Protein 3LSZ (pdb70)

Solvent-accessible surface area: 36836 Å² total

CATH classification: 3.40.30.10 (+1 more: 1.20.1050.10)

Structure (mmCIF, N/CA/C/O backbone):
data_3LSZ
#
_entry.id   3LSZ
#
_cell.length_a   167.920
_cell.length_b   50.398
_cell.length_c   133.228
_cell.angle_alpha   90.00
_cell.angle_beta   125.51
_cell.angle_gamma   90.00
#
_symmetry.space_group_name_H-M   'C 1 2 1'
#
loop_
_entity.id
_entity.type
_entity.pdbx_description
1 polymer 'Glutathione S-transferase'
2 non-polymer GLUTATHIONE
3 non-polymer 2-AMINO-2-HYDROXYMETHYL-PROPANE-1,3-DIOL
4 non-polymer GLYCEROL
5 water water
#
loop_
_atom_site.group_PDB
_atom_site.id
_atom_site.type_symbol
_atom_site.label_atom_id
_atom_site.label_alt_id
_atom_site.label_comp_id
_atom_site.label_asym_id
_atom_site.label_entity_id
_atom_site.label_seq_id
_atom_site.pdbx_PDB_ins_code
_atom_site.Cartn_x
_atom_site.Cartn_y
_atom_site.Cartn_z
_atom_site.occupancy
_atom_site.B_iso_or_equiv
_atom_site.auth_seq_id
_atom_site.auth_comp_id
_atom_site.auth_asym_id
_atom_site.auth_atom_id
_atom_site.pdbx_PDB_model_num
ATOM 1 N N . SER A 1 2 ? 112.841 41.197 6.222 1.00 29.55 1 SER A N 1
ATOM 2 C CA . SER A 1 2 ? 111.756 41.774 5.383 1.00 28.67 1 SER A CA 1
ATOM 3 C C . SER A 1 2 ? 110.545 42.115 6.246 1.00 27.58 1 SER A C 1
ATOM 4 O O . SER A 1 2 ? 110.288 41.463 7.258 1.00 27.51 1 SER A O 1
ATOM 7 N N . LEU A 1 3 ? 109.804 43.136 5.831 1.00 25.23 2 LEU A N 1
ATOM 8 C CA . LEU A 1 3 ? 108.631 43.590 6.567 1.00 23.38 2 LEU A CA 1
ATOM 9 C C . LEU A 1 3 ? 107.335 42.969 6.058 1.00 21.79 2 LEU A C 1
ATOM 10 O O . LEU A 1 3 ? 106.970 43.140 4.893 1.00 23.31 2 LEU A O 1
ATOM 15 N N . LYS A 1 4 ? 106.650 42.247 6.942 1.00 19.75 3 LYS A N 1
ATOM 16 C CA . LYS A 1 4 ? 105.383 41.604 6.605 1.00 17.18 3 LYS A CA 1
ATOM 17 C C . LYS A 1 4 ? 104.242 42.225 7.398 1.00 15.73 3 LYS A C 1
ATOM 18 O O . LYS A 1 4 ? 104.354 42.437 8.610 1.00 14.28 3 LYS A O 1
ATOM 24 N N . ILE A 1 5 ? 103.152 42.529 6.700 1.00 12.98 4 ILE A N 1
ATOM 25 C CA . ILE A 1 5 ? 101.969 43.107 7.321 1.00 11.92 4 ILE A CA 1
ATOM 26 C C . ILE A 1 5 ? 100.821 42.137 7.071 1.00 10.73 4 ILE A C 1
ATOM 27 O O . ILE A 1 5 ? 100.521 41.823 5.925 1.00 11.98 4 ILE A O 1
ATOM 32 N N . TYR A 1 6 ? 100.191 41.664 8.144 1.00 10.76 5 TYR A N 1
ATOM 33 C CA . TYR A 1 6 ? 99.079 40.717 8.045 1.00 9.60 5 TYR A CA 1
ATOM 34 C C . TYR A 1 6 ? 97.740 41.411 8.233 1.00 9.04 5 TYR A C 1
ATOM 35 O O . TYR A 1 6 ? 97.575 42.187 9.171 1.00 11.71 5 TYR A O 1
ATOM 44 N N . GLY A 1 7 ? 96.782 41.113 7.359 1.00 9.85 6 GLY A N 1
ATOM 45 C CA . GLY A 1 7 ? 95.465 41.714 7.479 1.00 11.25 6 GLY A CA 1
ATOM 46 C C . GLY A 1 7 ? 94.979 42.382 6.207 1.00 12.80 6 GLY A C 1
ATOM 47 O O . GLY A 1 7 ? 95.752 43.022 5.504 1.00 16.46 6 GLY A O 1
ATOM 48 N N . VAL A 1 8 ? 93.694 42.237 5.909 1.00 13.67 7 VAL A N 1
ATOM 49 C CA . VAL A 1 8 ? 93.125 42.844 4.712 1.00 12.78 7 VAL A CA 1
ATOM 50 C C . VAL A 1 8 ? 92.858 44.331 4.918 1.00 13.11 7 VAL A C 1
ATOM 51 O O . VAL A 1 8 ? 92.846 44.817 6.044 1.00 12.97 7 VAL A O 1
ATOM 55 N N . TYR A 1 9 ? 92.649 45.047 3.817 1.00 11.36 8 TYR A N 1
ATOM 56 C CA . TYR A 1 9 ? 92.342 46.471 3.870 1.00 10.39 8 TYR A CA 1
ATOM 57 C C . TYR A 1 9 ? 91.071 46.715 4.672 1.00 10.79 8 TYR A C 1
ATOM 58 O O . TYR A 1 9 ? 90.958 47.710 5.391 1.00 11.14 8 TYR A O 1
ATOM 67 N N . ARG A 1 10 ? 90.111 45.803 4.551 1.00 10.20 9 ARG A N 1
ATOM 68 C CA . ARG A 1 10 ? 88.850 45.951 5.266 1.00 11.41 9 ARG A CA 1
ATOM 69 C C . ARG A 1 10 ? 88.951 45.445 6.705 1.00 11.37 9 ARG A C 1
ATOM 70 O O . ARG A 1 10 ? 88.271 44.500 7.100 1.00 10.95 9 ARG A O 1
ATOM 78 N N . SER A 1 11 ? 89.819 46.098 7.471 1.00 9.97 10 SER A N 1
ATOM 79 C CA . SER A 1 11 ? 90.049 45.778 8.872 1.00 9.16 10 SER A CA 1
ATOM 80 C C . SER A 1 11 ? 90.919 46.889 9.448 1.00 10.34 10 SER A C 1
ATOM 81 O O . SER A 1 11 ? 91.197 47.872 8.762 1.00 11.59 10 SER A O 1
ATOM 84 N N . ARG A 1 12 ? 91.357 46.727 10.694 1.00 8.68 11 ARG A N 1
ATOM 85 C CA . ARG A 1 12 ? 92.209 47.729 11.311 1.00 8.09 11 ARG A CA 1
ATOM 86 C C . ARG A 1 12 ? 93.585 47.722 10.648 1.00 8.51 11 ARG A C 1
ATOM 87 O O . ARG A 1 12 ? 94.443 48.530 10.981 1.00 9.19 11 ARG A O 1
ATOM 95 N N . ALA A 1 13 ? 93.806 46.806 9.709 1.00 8.67 12 ALA A N 1
ATOM 96 C CA . ALA A 1 13 ? 95.084 46.785 9.009 1.00 6.10 12 ALA A CA 1
ATOM 97 C C . ALA A 1 13 ? 95.156 48.034 8.120 1.00 6.49 12 ALA A C 1
ATOM 98 O O . ALA A 1 13 ? 96.221 48.396 7.621 1.00 7.99 12 ALA A O 1
ATOM 100 N N . SER A 1 14 ? 94.016 48.692 7.928 1.00 7.96 13 SER A N 1
ATOM 101 C CA . SER A 1 14 ? 93.965 49.904 7.117 1.00 7.38 13 SER A CA 1
ATOM 102 C C . SER A 1 14 ? 94.876 50.964 7.731 1.00 8.56 13 SER A C 1
ATOM 103 O O . SER A 1 14 ? 95.338 51.872 7.045 1.00 8.16 13 SER A O 1
ATOM 106 N N . ARG A 1 15 ? 95.134 50.846 9.029 1.00 7.43 14 ARG A N 1
ATOM 107 C CA . ARG A 1 15 ? 95.994 51.810 9.707 1.00 8.64 14 ARG A CA 1
ATOM 108 C C . ARG A 1 15 ? 97.437 51.695 9.203 1.00 6.66 14 ARG A C 1
ATOM 109 O O . ARG A 1 15 ? 97.998 52.676 8.714 1.00 7.52 14 ARG A O 1
ATOM 117 N N . PRO A 1 16 ? 98.062 50.511 9.320 1.00 7.50 15 PRO A N 1
ATOM 118 C CA . PRO A 1 16 ? 99.435 50.457 8.801 1.00 6.37 15 PRO A CA 1
ATOM 119 C C . PRO A 1 16 ? 99.482 50.536 7.267 1.00 6.29 15 PRO A C 1
ATOM 120 O O . PRO A 1 16 ? 100.442 51.055 6.692 1.00 7.88 15 PRO A O 1
ATOM 124 N N . LEU A 1 17 ? 98.445 50.039 6.595 1.00 6.85 16 LEU A N 1
ATOM 125 C CA . LEU A 1 17 ? 98.432 50.097 5.130 1.00 5.59 16 LEU A CA 1
ATOM 126 C C . LEU A 1 17 ? 98.390 51.555 4.674 1.00 6.94 16 LEU A C 1
ATOM 127 O O . LEU A 1 17 ? 99.015 51.923 3.681 1.00 8.85 16 LEU A O 1
ATOM 132 N N . TRP A 1 18 ? 97.663 52.396 5.404 1.00 7.15 17 TRP A N 1
ATOM 133 C CA . TRP A 1 18 ? 97.603 53.810 5.054 1.00 5.91 17 TRP A CA 1
ATOM 134 C C . TRP A 1 18 ? 99.008 54.393 5.244 1.00 7.34 17 TRP A C 1
ATOM 135 O O . TRP A 1 18 ? 99.557 55.033 4.347 1.00 8.83 17 TRP A O 1
ATOM 146 N N . LEU A 1 19 ? 99.604 54.145 6.404 1.00 7.22 18 LEU A N 1
ATOM 147 C CA . LEU A 1 19 ? 100.939 54.670 6.663 1.00 8.68 18 LEU A CA 1
ATOM 148 C C . LEU A 1 19 ? 101.934 54.205 5.612 1.00 8.05 18 LEU A C 1
ATOM 149 O O . LEU A 1 19 ? 102.745 54.987 5.124 1.00 9.84 18 LEU A O 1
ATOM 154 N N . LEU A 1 20 ? 101.875 52.927 5.261 1.00 9.75 19 LEU A N 1
ATOM 155 C CA . LEU A 1 20 ? 102.794 52.390 4.268 1.00 10.15 19 LEU A CA 1
ATOM 156 C C . LEU A 1 20 ? 102.609 53.081 2.916 1.00 10.86 19 LEU A C 1
ATOM 157 O O . LEU A 1 20 ? 103.565 53.241 2.158 1.00 11.84 19 LEU A O 1
ATOM 162 N N . ALA A 1 21 ? 101.382 53.499 2.621 1.00 10.33 20 ALA A N 1
ATOM 163 C CA . ALA A 1 21 ? 101.104 54.191 1.366 1.00 10.01 20 ALA A CA 1
ATOM 164 C C . ALA A 1 21 ? 101.710 55.595 1.403 1.00 10.78 20 ALA A C 1
ATOM 165 O O . ALA A 1 21 ? 102.153 56.111 0.374 1.00 12.68 20 ALA A O 1
ATOM 167 N N . GLU A 1 22 ? 101.738 56.204 2.587 1.00 9.49 21 GLU A N 1
ATOM 168 C CA . GLU A 1 22 ? 102.303 57.549 2.745 1.00 10.46 21 GLU A CA 1
ATOM 169 C C . GLU A 1 22 ? 103.802 57.548 2.487 1.00 12.52 21 GLU A C 1
ATOM 170 O O . GLU A 1 22 ? 104.349 58.496 1.926 1.00 14.11 21 GLU A O 1
ATOM 176 N N . LEU A 1 23 ? 104.458 56.476 2.917 1.00 13.45 22 LEU A N 1
ATOM 177 C CA . LEU A 1 23 ? 105.900 56.336 2.780 1.00 13.64 22 LEU A CA 1
ATOM 178 C C . LEU A 1 23 ? 106.307 55.627 1.505 1.00 16.54 22 LEU A C 1
ATOM 179 O O . LEU A 1 23 ? 107.472 55.670 1.118 1.00 16.50 22 LEU A O 1
ATOM 184 N N . ASP A 1 24 ? 105.347 54.963 0.866 1.00 17.75 23 ASP A N 1
ATOM 185 C CA . ASP A 1 24 ? 105.607 54.209 -0.355 1.00 21.05 23 ASP A CA 1
ATOM 186 C C . ASP A 1 24 ? 106.731 53.212 -0.062 1.00 20.51 23 ASP A C 1
ATOM 187 O O . ASP A 1 24 ? 107.624 52.988 -0.878 1.00 20.95 23 ASP A O 1
ATOM 192 N N . LEU A 1 25 ? 106.667 52.609 1.120 1.00 19.28 24 LEU A N 1
ATOM 193 C CA . LEU A 1 25 ? 107.678 51.656 1.561 1.00 19.61 24 LEU A CA 1
ATOM 194 C C . LEU A 1 25 ? 107.383 50.227 1.106 1.00 20.03 24 LEU A C 1
ATOM 195 O O . LEU A 1 25 ? 106.257 49.749 1.229 1.00 19.14 24 LEU A O 1
ATOM 200 N N . PRO A 1 26 ? 108.395 49.524 0.572 1.00 20.37 25 PRO A N 1
ATOM 201 C CA . PRO A 1 26 ? 108.153 48.147 0.132 1.00 20.52 25 PRO A CA 1
ATOM 202 C C . PRO A 1 26 ? 107.928 47.247 1.346 1.00 19.59 25 PRO A C 1
ATOM 203 O O . PRO A 1 26 ? 108.597 47.390 2.370 1.00 19.12 25 PRO A O 1
ATOM 207 N N . PHE A 1 27 ? 106.976 46.333 1.229 1.00 18.32 26 PHE A N 1
ATOM 208 C CA . PHE A 1 27 ? 106.669 45.411 2.311 1.00 17.54 26 PHE A CA 1
ATOM 209 C C . PHE A 1 27 ? 105.869 44.263 1.728 1.00 17.18 26 PHE A C 1
ATOM 210 O O . PHE A 1 27 ? 105.358 44.360 0.617 1.00 18.10 26 PHE A O 1
ATOM 218 N N . GLU A 1 28 ? 105.769 43.164 2.466 1.00 18.33 27 GLU A N 1
ATOM 219 C CA . GLU A 1 28 ? 105.008 42.030 1.974 1.00 19.23 27 GLU A CA 1
ATOM 220 C C . GLU A 1 28 ? 103.643 42.031 2.629 1.00 19.04 27 GLU A C 1
ATOM 221 O O . GLU A 1 28 ? 103.529 41.835 3.836 1.00 18.86 27 GLU A O 1
ATOM 227 N N . HIS A 1 29 ? 102.605 42.257 1.837 1.00 17.24 28 HIS A N 1
ATOM 228 C CA . HIS A 1 29 ? 101.260 42.257 2.380 1.00 19.08 28 HIS A CA 1
ATOM 229 C C . HIS A 1 29 ? 100.738 40.827 2.396 1.00 18.78 28 HIS A C 1
ATOM 230 O O . HIS A 1 29 ? 100.646 40.182 1.352 1.00 19.57 28 HIS A O 1
ATOM 237 N N . VAL A 1 30 ? 100.425 40.325 3.586 1.00 17.64 29 VAL A N 1
ATOM 238 C CA . VAL A 1 30 ? 99.893 38.976 3.720 1.00 17.74 29 VAL A CA 1
ATOM 239 C C . VAL A 1 30 ? 98.412 39.083 4.054 1.00 18.34 29 VAL A C 1
ATOM 240 O O . VAL A 1 30 ? 98.040 39.411 5.182 1.00 16.58 29 VAL A O 1
ATOM 244 N N . PRO A 1 31 ? 97.544 38.825 3.066 1.00 17.25 30 PRO A N 1
ATOM 245 C CA . PRO A 1 31 ? 96.105 38.905 3.308 1.00 17.48 30 PRO A CA 1
ATOM 246 C C . PRO A 1 31 ? 95.651 37.898 4.362 1.00 16.11 30 PRO A C 1
ATOM 247 O O . PRO A 1 31 ? 95.957 36.712 4.271 1.00 17.50 30 PRO A O 1
ATOM 251 N N . VAL A 1 32 ? 94.943 38.390 5.370 1.00 14.61 31 VAL A N 1
ATOM 252 C CA . VAL A 1 32 ? 94.393 37.561 6.436 1.00 13.62 31 VAL A CA 1
ATOM 253 C C . VAL A 1 32 ? 93.014 38.159 6.685 1.00 14.25 31 VAL A C 1
ATOM 254 O O . VAL A 1 32 ? 92.897 39.317 7.069 1.00 14.29 31 VAL A O 1
ATOM 258 N N . ILE A 1 33 ? 91.970 37.377 6.446 1.00 12.15 32 ILE A N 1
ATOM 259 C CA . ILE A 1 33 ? 90.612 37.868 6.617 1.00 11.91 32 ILE A CA 1
ATOM 260 C C . ILE A 1 33 ? 89.997 37.408 7.931 1.00 11.86 32 ILE A C 1
ATOM 261 O O . ILE A 1 33 ? 90.436 36.420 8.514 1.00 13.14 32 ILE A O 1
ATOM 266 N N . GLN A 1 34 ? 88.996 38.142 8.406 1.00 12.78 33 GLN A N 1
ATOM 267 C CA . GLN A 1 34 ? 88.317 37.784 9.643 1.00 13.12 33 GLN A CA 1
ATOM 268 C C . GLN A 1 34 ? 87.631 36.438 9.428 1.00 12.82 33 GLN A C 1
ATOM 269 O O . GLN A 1 34 ? 87.011 36.206 8.392 1.00 13.46 33 GLN A O 1
ATOM 275 N N . ALA A 1 35 ? 87.762 35.550 10.406 1.00 12.43 34 ALA A N 1
ATOM 276 C CA . ALA A 1 35 ? 87.170 34.214 10.316 1.00 11.62 34 ALA A CA 1
ATOM 277 C C . ALA A 1 35 ? 85.658 34.180 10.115 1.00 11.81 34 ALA A C 1
ATOM 278 O O . ALA A 1 35 ? 85.142 33.245 9.499 1.00 11.89 34 ALA A O 1
ATOM 280 N N . ASN A 1 36 ? 84.938 35.174 10.629 1.00 11.05 35 ASN A N 1
ATOM 281 C CA . ASN A 1 36 ? 83.489 35.174 10.482 1.00 13.45 35 ASN A CA 1
ATOM 282 C C . ASN A 1 36 ? 83.081 35.451 9.045 1.00 14.01 35 ASN A C 1
ATOM 283 O O . ASN A 1 36 ? 81.904 35.370 8.696 1.00 16.13 35 ASN A O 1
ATOM 288 N N . ARG A 1 37 ? 84.056 35.767 8.204 1.00 14.19 36 ARG A N 1
ATOM 289 C CA . ARG A 1 37 ? 83.771 36.032 6.800 1.00 17.57 36 ARG A CA 1
ATOM 290 C C . ARG A 1 37 ? 84.110 34.808 5.948 1.00 18.07 36 ARG A C 1
ATOM 291 O O . ARG A 1 37 ? 84.022 34.847 4.726 1.00 17.71 36 ARG A O 1
ATOM 299 N N . VAL A 1 38 ? 84.480 33.717 6.611 1.00 18.36 37 VAL A N 1
ATOM 300 C CA . VAL A 1 38 ? 84.824 32.475 5.918 1.00 19.14 37 VAL A CA 1
ATOM 301 C C . VAL A 1 38 ? 83.907 31.353 6.399 1.00 17.60 37 VAL A C 1
ATOM 302 O O . VAL A 1 38 ? 83.700 31.190 7.605 1.00 15.98 37 VAL A O 1
ATOM 306 N N . ALA A 1 39 ? 83.365 30.586 5.453 1.00 17.48 38 ALA A N 1
ATOM 307 C CA . ALA A 1 39 ? 82.456 29.488 5.769 1.00 17.93 38 ALA A CA 1
ATOM 308 C C . ALA A 1 39 ? 83.085 28.401 6.644 1.00 16.89 38 ALA A C 1
ATOM 309 O O . ALA A 1 39 ? 82.525 28.017 7.673 1.00 17.19 38 ALA A O 1
ATOM 311 N N . HIS A 1 40 ? 84.244 27.910 6.226 1.00 16.87 39 HIS A N 1
ATOM 312 C CA . HIS A 1 40 ? 84.950 26.856 6.956 1.00 17.29 39 HIS A CA 1
ATOM 313 C C . HIS A 1 40 ? 86.393 27.306 7.136 1.00 14.94 39 HIS A C 1
ATOM 314 O O . HIS A 1 40 ? 87.276 26.910 6.378 1.00 15.82 39 HIS A O 1
ATOM 321 N N . PRO A 1 41 ? 86.646 28.144 8.151 1.00 14.88 40 PRO A N 1
ATOM 322 C CA . PRO A 1 41 ? 87.983 28.671 8.439 1.00 13.96 40 PRO A CA 1
ATOM 323 C C . PRO A 1 41 ? 89.111 27.650 8.535 1.00 14.17 40 PRO A C 1
ATOM 324 O O . PRO A 1 41 ? 90.268 27.994 8.314 1.00 12.82 40 PRO A O 1
ATOM 328 N N . HIS A 1 42 ? 88.776 26.401 8.855 1.00 16.13 41 HIS A N 1
ATOM 329 C CA . HIS A 1 42 ? 89.786 25.349 8.954 1.00 18.10 41 HIS A CA 1
ATOM 330 C C . HIS A 1 42 ? 89.767 24.462 7.714 1.00 19.68 41 HIS A C 1
ATOM 331 O O . HIS A 1 42 ? 90.504 23.476 7.633 1.00 20.38 41 HIS A O 1
ATOM 338 N N . GLY A 1 43 ? 88.915 24.811 6.756 1.00 22.26 42 GLY A N 1
ATOM 339 C CA . GLY A 1 43 ? 88.801 24.029 5.536 1.00 24.77 42 GLY A CA 1
ATOM 340 C C . GLY A 1 43 ? 90.019 24.087 4.632 1.00 26.54 42 GLY A C 1
ATOM 341 O O . GLY A 1 43 ? 90.808 25.030 4.708 1.00 27.34 42 GLY A O 1
ATOM 342 N N . PRO A 1 44 ? 90.180 23.099 3.737 1.00 27.99 43 PRO A N 1
ATOM 343 C CA . PRO A 1 44 ? 91.304 23.010 2.801 1.00 28.89 43 PRO A CA 1
ATOM 344 C C . PRO A 1 44 ? 91.445 24.185 1.844 1.00 29.22 43 PRO A C 1
ATOM 345 O O . PRO A 1 44 ? 92.552 24.512 1.420 1.00 30.90 43 PRO A O 1
ATOM 349 N N . GLU A 1 45 ? 90.326 24.812 1.501 1.00 28.61 44 GLU A N 1
ATOM 350 C CA . GLU A 1 45 ? 90.350 25.944 0.583 1.00 28.91 44 GLU A CA 1
ATOM 351 C C . GLU A 1 45 ? 90.032 27.272 1.249 1.00 27.41 44 GLU A C 1
ATOM 352 O O . GLU A 1 45 ? 89.774 28.267 0.570 1.00 28.52 44 GLU A O 1
ATOM 358 N N . ALA A 1 46 ? 90.049 27.291 2.576 1.00 26.46 45 ALA A N 1
ATOM 359 C CA . ALA A 1 46 ? 89.761 28.518 3.298 1.00 24.17 45 ALA A CA 1
ATOM 360 C C . ALA A 1 46 ? 90.921 29.493 3.144 1.00 23.22 45 ALA A C 1
ATOM 361 O O . ALA A 1 46 ? 92.080 29.110 3.255 1.00 22.59 45 ALA A O 1
ATOM 363 N N . PRO A 1 47 ? 90.627 30.766 2.858 1.00 21.05 46 PRO A N 1
ATOM 364 C CA . PRO A 1 47 ? 91.745 31.702 2.726 1.00 19.91 46 PRO A CA 1
ATOM 365 C C . PRO A 1 47 ? 92.344 31.899 4.123 1.00 17.03 46 PRO A C 1
ATOM 366 O O . PRO A 1 47 ? 91.661 31.669 5.130 1.00 14.76 46 PRO A O 1
ATOM 370 N N . LEU A 1 48 ? 93.609 32.298 4.191 1.00 15.41 47 LEU A N 1
ATOM 371 C CA . LEU A 1 48 ? 94.245 32.507 5.482 1.00 14.61 47 LEU A CA 1
ATOM 372 C C . LEU A 1 48 ? 93.338 33.426 6.283 1.00 13.60 47 LEU A C 1
ATOM 373 O O . LEU A 1 48 ? 92.932 34.476 5.787 1.00 13.04 47 LEU A O 1
ATOM 378 N N . ASN A 1 49 ? 93.008 33.034 7.511 1.00 10.17 48 ASN A N 1
ATOM 379 C CA . ASN A 1 49 ? 92.138 33.857 8.339 1.00 9.41 48 ASN A CA 1
ATOM 380 C C . ASN A 1 49 ? 92.549 33.884 9.815 1.00 8.71 48 ASN A C 1
ATOM 381 O O . ASN A 1 49 ? 93.505 33.220 10.219 1.00 9.03 48 ASN A O 1
ATOM 386 N N . THR A 1 50 ? 91.824 34.663 10.611 1.00 9.71 49 THR A N 1
ATOM 387 C CA . THR A 1 50 ? 92.141 34.810 12.022 1.00 9.86 49 THR A CA 1
ATOM 388 C C . THR A 1 50 ? 91.999 33.546 12.850 1.00 10.87 49 THR A C 1
ATOM 389 O O . THR A 1 50 ? 92.510 33.486 13.962 1.00 11.59 49 THR A O 1
ATOM 393 N N . ALA A 1 51 ? 91.302 32.543 12.320 1.00 10.54 50 ALA A N 1
ATOM 394 C CA . ALA A 1 51 ? 91.156 31.282 13.039 1.00 11.28 50 ALA A CA 1
ATOM 395 C C . ALA A 1 51 ? 92.115 30.225 12.485 1.00 10.69 50 ALA A C 1
ATOM 396 O O . ALA A 1 51 ? 92.161 29.104 12.989 1.00 13.39 50 ALA A O 1
ATOM 398 N N . SER A 1 52 ? 92.891 30.575 11.463 1.00 9.97 51 SER A N 1
ATOM 399 C CA . SER A 1 52 ? 93.824 29.614 10.870 1.00 10.34 51 SER A CA 1
ATOM 400 C C . SER A 1 52 ? 94.966 29.283 11.827 1.00 10.70 51 SER A C 1
ATOM 401 O O . SER A 1 52 ? 95.583 30.175 12.395 1.00 10.39 51 SER A O 1
ATOM 404 N N . ALA A 1 53 ? 95.250 27.994 11.996 1.00 11.37 52 ALA A N 1
ATOM 405 C CA . ALA A 1 53 ? 96.334 27.581 12.882 1.00 12.16 52 ALA A CA 1
ATOM 406 C C . ALA A 1 53 ? 97.644 28.246 12.465 1.00 12.96 52 ALA A C 1
ATOM 407 O O . ALA A 1 53 ? 98.443 28.646 13.305 1.00 14.70 52 ALA A O 1
ATOM 409 N N . ALA A 1 54 ? 97.860 28.361 11.162 1.00 13.60 53 ALA A N 1
ATOM 410 C CA . ALA A 1 54 ? 99.076 28.976 10.656 1.00 14.96 53 ALA A CA 1
ATOM 411 C C . ALA A 1 54 ? 99.158 30.466 11.010 1.00 14.63 53 ALA A C 1
ATOM 412 O O . ALA A 1 54 ? 100.253 31.018 11.112 1.00 15.88 53 ALA A O 1
ATOM 414 N N . TYR A 1 55 ? 98.013 31.125 11.183 1.00 12.96 54 TYR A N 1
ATOM 415 C CA . TYR A 1 55 ? 98.055 32.538 11.541 1.00 11.57 54 TYR A CA 1
ATOM 416 C C . TYR A 1 55 ? 98.202 32.683 13.045 1.00 11.75 54 TYR A C 1
ATOM 417 O O . TYR A 1 55 ? 98.876 33.591 13.523 1.00 12.59 54 TYR A O 1
ATOM 426 N N . LEU A 1 56 ? 97.559 31.787 13.789 1.00 11.74 55 LEU A N 1
ATOM 427 C CA . LEU A 1 56 ? 97.639 31.824 15.242 1.00 11.93 55 LEU A CA 1
ATOM 428 C C . LEU A 1 56 ? 99.080 31.622 15.697 1.00 11.60 55 LEU A C 1
ATOM 429 O O . LEU A 1 56 ? 99.438 31.993 16.813 1.00 11.59 55 LEU A O 1
ATOM 434 N N . ALA A 1 57 ? 99.900 31.027 14.833 1.00 12.67 56 ALA A N 1
ATOM 435 C CA . ALA A 1 57 ? 101.306 30.801 15.157 1.00 14.53 56 ALA A CA 1
ATOM 436 C C . ALA A 1 57 ? 102.059 32.133 15.127 1.00 15.53 56 ALA A C 1
ATOM 437 O O . ALA A 1 57 ? 103.129 32.265 15.718 1.00 17.41 56 ALA A O 1
ATOM 439 N N . VAL A 1 58 ? 101.488 33.112 14.430 1.00 15.50 57 VAL A N 1
ATOM 440 C CA . VAL A 1 58 ? 102.085 34.445 14.319 1.00 14.43 57 VAL A CA 1
ATOM 441 C C . VAL A 1 58 ? 101.485 35.338 15.408 1.00 14.51 57 VAL A C 1
ATOM 442 O O . VAL A 1 58 ? 102.211 35.965 16.185 1.00 14.82 57 VAL A O 1
ATOM 446 N N . ASN A 1 59 ? 100.157 35.392 15.463 1.00 13.75 58 ASN A N 1
ATOM 447 C CA . ASN A 1 59 ? 99.471 36.162 16.493 1.00 12.68 58 ASN A CA 1
ATOM 448 C C . ASN A 1 59 ? 98.488 35.261 17.245 1.00 13.48 58 ASN A C 1
ATOM 449 O O . ASN A 1 59 ? 97.379 34.997 16.777 1.00 11.27 58 ASN A O 1
ATOM 454 N N . PRO A 1 60 ? 98.892 34.784 18.432 1.00 13.62 59 PRO A N 1
ATOM 455 C CA . PRO A 1 60 ? 98.099 33.907 19.298 1.00 14.92 59 PRO A CA 1
ATOM 456 C C . PRO A 1 60 ? 96.716 34.448 19.623 1.00 14.32 59 PRO A C 1
ATOM 457 O O . PRO A 1 60 ? 95.802 33.681 19.917 1.00 13.84 59 PRO A O 1
ATOM 461 N N . LEU A 1 61 ? 96.565 35.768 19.574 1.00 12.69 60 LEU A N 1
ATOM 462 C CA . LEU A 1 61 ? 95.282 36.375 19.894 1.00 12.92 60 LEU A CA 1
ATOM 463 C C . LEU A 1 61 ? 94.279 36.262 18.748 1.00 11.96 60 LEU A C 1
ATOM 464 O O . LEU A 1 61 ? 93.098 36.538 18.922 1.00 13.11 60 LEU A O 1
ATOM 469 N N . GLY A 1 62 ? 94.758 35.865 17.574 1.00 11.54 61 GLY A N 1
ATOM 470 C CA . GLY A 1 62 ? 93.876 35.707 16.435 1.00 11.85 61 GLY A CA 1
ATOM 471 C C . GLY A 1 62 ? 93.182 36.964 15.961 1.00 11.76 61 GLY A C 1
ATOM 472 O O . GLY A 1 62 ? 91.981 36.951 15.694 1.00 12.79 61 GLY A O 1
ATOM 473 N N . GLN A 1 63 ? 93.932 38.056 15.861 1.00 12.75 62 GLN A N 1
ATOM 474 C CA . GLN A 1 63 ? 93.378 39.323 15.393 1.00 11.51 62 GLN A CA 1
ATOM 475 C C . GLN A 1 63 ? 94.327 39.945 14.388 1.00 11.40 62 GLN A C 1
ATOM 476 O O . GLN A 1 63 ? 95.523 39.662 14.390 1.00 12.26 62 GLN A O 1
ATOM 482 N N . ILE A 1 64 ? 93.781 40.789 13.523 1.00 10.77 63 ILE A N 1
ATOM 483 C CA . ILE A 1 64 ? 94.585 41.498 12.545 1.00 10.29 63 ILE A CA 1
ATOM 484 C C . ILE A 1 64 ? 94.461 42.976 12.924 1.00 8.24 63 ILE A C 1
ATOM 485 O O . ILE A 1 64 ? 93.470 43.384 13.530 1.00 9.05 63 ILE A O 1
ATOM 490 N N . PRO A 1 65 ? 95.471 43.797 12.593 1.00 8.99 64 PRO A N 1
ATOM 491 C CA . PRO A 1 65 ? 96.705 43.441 11.894 1.00 7.59 64 PRO A CA 1
ATOM 492 C C . PRO A 1 65 ? 97.811 42.911 12.796 1.00 8.66 64 PRO A C 1
ATOM 493 O O . PRO A 1 65 ? 97.713 42.915 14.028 1.00 10.77 64 PRO A O 1
ATOM 497 N N . CYS A 1 66 ? 98.877 42.466 12.150 1.00 9.60 65 CYS A N 1
ATOM 498 C CA . CYS A 1 66 ? 100.048 41.966 12.840 1.00 10.05 65 CYS A CA 1
ATOM 499 C C . CYS A 1 66 ? 101.250 42.306 11.979 1.00 11.03 65 CYS A C 1
ATOM 500 O O . CYS A 1 66 ? 101.179 42.256 10.753 1.00 11.54 65 CYS A O 1
ATOM 503 N N . LEU A 1 67 ? 102.347 42.679 12.623 1.00 9.79 66 LEU A N 1
ATOM 504 C CA . LEU A 1 67 ? 103.561 42.998 11.898 1.00 10.06 66 LEU A CA 1
ATOM 505 C C . LEU A 1 67 ? 104.635 41.980 12.230 1.00 10.71 66 LEU A C 1
ATOM 506 O O . LEU A 1 67 ? 104.740 41.520 13.371 1.00 12.34 66 LEU A O 1
ATOM 511 N N . GLU A 1 68 ? 105.432 41.628 11.226 1.00 13.78 67 GLU A N 1
ATOM 512 C CA . GLU A 1 68 ? 106.523 40.683 11.424 1.00 16.69 67 GLU A CA 1
ATOM 513 C C . GLU A 1 68 ? 107.761 41.167 10.680 1.00 17.64 67 GLU A C 1
ATOM 514 O O . GLU A 1 68 ? 107.734 41.347 9.468 1.00 19.54 67 GLU A O 1
ATOM 520 N N . GLU A 1 69 ? 108.833 41.389 11.433 1.00 19.61 68 GLU A N 1
ATOM 521 C CA . GLU A 1 69 ? 110.116 41.837 10.902 1.00 23.87 68 GLU A CA 1
ATOM 522 C C . GLU A 1 69 ? 111.210 41.007 11.559 1.00 25.52 68 GLU A C 1
ATOM 523 O O . GLU A 1 69 ? 111.095 40.659 12.730 1.00 28.27 68 GLU A O 1
ATOM 529 N N . GLU A 1 70 ? 112.264 40.706 10.807 1.00 26.51 69 GLU A N 1
ATOM 530 C CA . GLU A 1 70 ? 113.396 39.924 11.309 1.00 27.92 69 GLU A CA 1
ATOM 531 C C . GLU A 1 70 ? 113.110 39.242 12.648 1.00 28.72 69 GLU A C 1
ATOM 532 O O . GLU A 1 70 ? 112.494 38.176 12.695 1.00 31.38 69 GLU A O 1
ATOM 534 N N . GLY A 1 71 ? 113.557 39.858 13.736 1.00 27.94 70 GLY A N 1
ATOM 535 C CA . GLY A 1 71 ? 113.321 39.275 15.045 1.00 27.08 70 GLY A CA 1
ATOM 536 C C . GLY A 1 71 ? 112.270 40.036 15.829 1.00 26.67 70 GLY A C 1
ATOM 537 O O . GLY A 1 71 ? 112.515 40.451 16.964 1.00 26.96 70 GLY A O 1
ATOM 538 N N . LEU A 1 72 ? 111.092 40.216 15.237 1.00 23.13 71 LEU A N 1
ATOM 539 C CA . LEU A 1 72 ? 110.039 40.963 15.908 1.00 20.60 71 LEU A CA 1
ATOM 540 C C . LEU A 1 72 ? 108.643 40.712 15.364 1.00 19.03 71 LEU A C 1
ATOM 541 O O . LEU A 1 72 ? 108.403 40.849 14.170 1.00 18.36 71 LEU A O 1
ATOM 546 N N . ILE A 1 73 ? 107.736 40.323 16.253 1.00 17.92 72 ILE A N 1
ATOM 547 C CA . ILE A 1 73 ? 106.339 40.119 15.895 1.00 17.31 72 ILE A CA 1
ATOM 548 C C . ILE A 1 73 ? 105.631 41.180 16.726 1.00 15.99 72 ILE A C 1
ATOM 549 O O . ILE A 1 73 ? 105.771 41.224 17.947 1.00 15.98 72 ILE A O 1
ATOM 554 N N . LEU A 1 74 ? 104.883 42.042 16.055 1.00 13.97 73 LEU A N 1
ATOM 555 C CA . LEU A 1 74 ? 104.213 43.140 16.726 1.00 12.67 73 LEU A CA 1
ATOM 556 C C . LEU A 1 74 ? 102.718 43.177 16.425 1.00 10.88 73 LEU A C 1
ATOM 557 O O . LEU A 1 74 ? 102.322 43.264 15.271 1.00 13.38 73 LEU A O 1
ATOM 562 N N . THR A 1 75 ? 101.896 43.101 17.463 1.00 10.09 74 THR A N 1
ATOM 563 C CA . THR A 1 75 ? 100.449 43.162 17.299 1.00 11.19 74 THR A CA 1
ATOM 564 C C . THR A 1 75 ? 100.008 44.551 17.759 1.00 13.01 74 THR A C 1
ATOM 565 O O . THR A 1 75 ? 100.837 45.344 18.213 1.00 16.04 74 THR A O 1
ATOM 569 N N . GLU A 1 76 ? 98.713 44.828 17.651 1.00 12.39 75 GLU A N 1
ATOM 570 C CA . GLU A 1 76 ? 98.127 46.121 18.012 1.00 10.52 75 GLU A CA 1
ATOM 571 C C . GLU A 1 76 ? 98.385 47.139 16.906 1.00 9.38 75 GLU A C 1
ATOM 572 O O . GLU A 1 76 ? 99.486 47.671 16.770 1.00 8.89 75 GLU A O 1
ATOM 578 N N . SER A 1 77 ? 97.340 47.411 16.131 1.00 8.50 76 SER A N 1
ATOM 579 C CA . SER A 1 77 ? 97.413 48.329 15.010 1.00 7.70 76 SER A CA 1
ATOM 580 C C . SER A 1 77 ? 98.099 49.660 15.274 1.00 8.79 76 SER A C 1
ATOM 581 O O . SER A 1 77 ? 98.878 50.128 14.441 1.00 9.69 76 SER A O 1
ATOM 584 N N . LEU A 1 78 ? 97.825 50.273 16.422 1.00 7.06 77 LEU A N 1
ATOM 585 C CA . LEU A 1 78 ? 98.424 51.577 16.718 1.00 8.16 77 LEU A CA 1
ATOM 586 C C . LEU A 1 78 ? 99.896 51.542 17.121 1.00 8.37 77 LEU A C 1
ATOM 587 O O . LEU A 1 78 ? 100.603 52.542 16.981 1.00 10.11 77 LEU A O 1
ATOM 592 N N . ALA A 1 79 ? 100.353 50.405 17.633 1.00 7.36 78 ALA A N 1
ATOM 593 C CA . ALA A 1 79 ? 101.761 50.264 18.009 1.00 7.56 78 ALA A CA 1
ATOM 594 C C . ALA A 1 79 ? 102.542 49.978 16.729 1.00 7.37 78 ALA A C 1
ATOM 595 O O . ALA A 1 79 ? 103.692 50.390 16.571 1.00 9.66 78 ALA A O 1
ATOM 597 N N . ILE A 1 80 ? 101.900 49.263 15.815 1.00 7.04 79 ILE A N 1
ATOM 598 C CA . ILE A 1 80 ? 102.500 48.920 14.537 1.00 6.32 79 ILE A CA 1
ATOM 599 C C . ILE A 1 80 ? 102.811 50.180 13.731 1.00 6.48 79 ILE A C 1
ATOM 600 O O . ILE A 1 80 ? 103.905 50.325 13.199 1.00 8.25 79 ILE A O 1
ATOM 605 N N . THR A 1 81 ? 101.851 51.095 13.648 1.00 7.65 80 THR A N 1
ATOM 606 C CA . THR A 1 81 ? 102.067 52.325 12.893 1.00 8.22 80 THR A CA 1
ATOM 607 C C . THR A 1 81 ? 103.165 53.186 13.521 1.00 8.89 80 THR A C 1
ATOM 608 O O . THR A 1 81 ? 104.000 53.750 12.819 1.00 8.92 80 THR A O 1
ATOM 612 N N . LEU A 1 82 ? 103.170 53.286 14.842 1.00 10.01 81 LEU A N 1
ATOM 613 C CA . LEU A 1 82 ? 104.193 54.084 15.502 1.00 10.62 81 LEU A CA 1
ATOM 614 C C . LEU A 1 82 ? 105.584 53.507 15.229 1.00 10.24 81 LEU A C 1
ATOM 615 O O . LEU A 1 82 ? 106.521 54.243 14.946 1.00 10.59 81 LEU A O 1
ATOM 620 N N . HIS A 1 83 ? 105.708 52.185 15.312 1.00 9.51 82 HIS A N 1
ATOM 621 C CA . HIS A 1 83 ? 106.978 51.509 15.065 1.00 8.30 82 HIS A CA 1
ATOM 622 C C . HIS A 1 83 ? 107.492 51.773 13.649 1.00 9.98 82 HIS A C 1
ATOM 623 O O . HIS A 1 83 ? 108.678 52.045 13.442 1.00 10.94 82 HIS A O 1
ATOM 630 N N . ILE A 1 84 ? 106.599 51.674 12.669 1.00 9.43 83 ILE A N 1
ATOM 631 C CA . ILE A 1 84 ? 106.981 51.924 11.289 1.00 9.89 83 ILE A CA 1
ATOM 632 C C . ILE A 1 84 ? 107.380 53.387 11.124 1.00 9.86 83 ILE A C 1
ATOM 633 O O . ILE A 1 84 ? 108.376 53.702 10.480 1.00 11.59 83 ILE A O 1
ATOM 638 N N . ALA A 1 85 ? 106.598 54.276 11.722 1.00 9.51 84 ALA A N 1
ATOM 639 C CA . ALA A 1 85 ? 106.867 55.706 11.624 1.00 9.63 84 ALA A CA 1
ATOM 640 C C . ALA A 1 85 ? 108.208 56.080 12.237 1.00 11.96 84 ALA A C 1
ATOM 641 O O . ALA A 1 85 ? 108.956 56.893 11.685 1.00 11.72 84 ALA A O 1
ATOM 643 N N . ARG A 1 86 ? 108.518 55.476 13.377 1.00 13.46 85 ARG A N 1
ATOM 644 C CA . ARG A 1 86 ? 109.767 55.770 14.069 1.00 15.87 85 ARG A CA 1
ATOM 645 C C . ARG A 1 86 ? 110.986 55.251 13.325 1.00 16.71 85 ARG A C 1
ATOM 646 O O . ARG A 1 86 ? 112.025 55.909 13.293 1.00 17.73 85 ARG A O 1
ATOM 654 N N . THR A 1 87 ? 110.858 54.077 12.716 1.00 16.18 86 THR A N 1
ATOM 655 C CA . THR A 1 87 ? 111.980 53.476 12.009 1.00 17.71 86 THR A CA 1
ATOM 656 C C . THR A 1 87 ? 112.143 53.860 10.539 1.00 19.12 86 THR A C 1
ATOM 657 O O . THR A 1 87 ? 113.243 53.768 10.000 1.00 18.84 86 THR A O 1
ATOM 661 N N . GLN A 1 88 ? 111.073 54.295 9.884 1.00 18.46 87 GLN A N 1
ATOM 662 C CA . GLN A 1 88 ? 111.182 54.653 8.472 1.00 19.87 87 GLN A CA 1
ATOM 663 C C . GLN A 1 88 ? 110.192 55.705 7.990 1.00 18.31 87 GLN A C 1
ATOM 664 O O . GLN A 1 88 ? 110.047 55.913 6.789 1.00 19.11 87 GLN A O 1
ATOM 670 N N . GLY A 1 89 ? 109.533 56.385 8.917 1.00 18.04 88 GLY A N 1
ATOM 671 C CA . GLY A 1 89 ? 108.547 57.378 8.531 1.00 16.61 88 GLY A CA 1
ATOM 672 C C . GLY A 1 89 ? 109.029 58.794 8.286 1.00 17.67 88 GLY A C 1
ATOM 673 O O . GLY A 1 89 ? 108.259 59.627 7.809 1.00 15.53 88 GLY A O 1
ATOM 674 N N . GLY A 1 90 ? 110.292 59.081 8.594 1.00 16.67 89 GLY A N 1
ATOM 675 C CA . GLY A 1 90 ? 110.789 60.431 8.388 1.00 17.02 89 GLY A CA 1
ATOM 676 C C . GLY A 1 90 ? 110.044 61.404 9.284 1.00 16.69 89 GLY A C 1
ATOM 677 O O . GLY A 1 90 ? 109.951 61.181 10.493 1.00 16.43 89 GLY A O 1
ATOM 678 N N . GLN A 1 91 ? 109.494 62.469 8.702 1.00 16.25 90 GLN A N 1
ATOM 679 C CA . GLN A 1 91 ? 108.761 63.463 9.480 1.00 16.34 90 GLN A CA 1
ATOM 680 C C . GLN A 1 91 ? 107.402 62.982 9.998 1.00 12.69 90 GLN A C 1
ATOM 681 O O . GLN A 1 91 ? 106.775 63.658 10.817 1.00 13.11 90 GLN A O 1
ATOM 687 N N . LEU A 1 92 ? 106.937 61.825 9.531 1.00 12.95 91 LEU A N 1
ATOM 688 C CA . LEU A 1 92 ? 105.666 61.302 10.027 1.00 11.58 91 LEU A CA 1
ATOM 689 C C . LEU A 1 92 ? 105.892 60.668 11.400 1.00 9.77 91 LEU A C 1
ATOM 690 O O . LEU A 1 92 ? 104.948 60.393 12.140 1.00 11.92 91 LEU A O 1
ATOM 695 N N . GLY A 1 93 ? 107.158 60.449 11.731 1.00 9.95 92 GLY A N 1
ATOM 696 C CA . GLY A 1 93 ? 107.510 59.865 13.012 1.00 9.90 92 GLY A CA 1
ATOM 697 C C . GLY A 1 93 ? 107.948 60.945 13.984 1.00 10.71 92 GLY A C 1
ATOM 698 O O . GLY A 1 93 ? 107.967 62.125 13.624 1.00 11.11 92 GLY A O 1
ATOM 699 N N . PRO A 1 94 ? 108.304 60.576 15.224 1.00 9.92 93 PRO A N 1
ATOM 700 C CA . PRO A 1 94 ? 108.741 61.529 16.252 1.00 10.45 93 PRO A CA 1
ATOM 701 C C . PRO A 1 94 ? 110.130 62.135 16.030 1.00 10.94 93 PRO A C 1
ATOM 702 O O . PRO A 1 94 ? 111.054 61.457 15.604 1.00 13.20 93 PRO A O 1
ATOM 706 N N . ARG A 1 95 ? 110.257 63.420 16.332 1.00 12.79 94 ARG A N 1
ATOM 707 C CA . ARG A 1 95 ? 111.524 64.131 16.194 1.00 12.99 94 ARG A CA 1
ATOM 708 C C . ARG A 1 95 ? 112.324 64.033 17.481 1.00 12.55 94 ARG A C 1
ATOM 709 O O . ARG A 1 95 ? 113.521 64.321 17.501 1.00 12.19 94 ARG A O 1
ATOM 717 N N . SER A 1 96 ? 111.653 63.632 18.555 1.00 12.68 95 SER A N 1
ATOM 718 C CA . SER A 1 96 ? 112.293 63.532 19.861 1.00 14.44 95 SER A CA 1
ATOM 719 C C . SER A 1 96 ? 111.539 62.577 20.782 1.00 14.93 95 SER A C 1
ATOM 720 O O . SER A 1 96 ? 110.460 62.089 20.439 1.00 12.64 95 SER A O 1
ATOM 723 N N . GLU A 1 97 ? 112.109 62.319 21.959 1.00 14.84 96 GLU A N 1
ATOM 724 C CA . GLU A 1 97 ? 111.466 61.434 22.925 1.00 13.70 96 GLU A CA 1
ATOM 725 C C . GLU A 1 97 ? 110.149 62.052 23.400 1.00 13.66 96 GLU A C 1
ATOM 726 O O . GLU A 1 97 ? 109.158 61.346 23.588 1.00 13.28 96 GLU A O 1
ATOM 732 N N . PRO A 1 98 ? 110.123 63.379 23.615 1.00 13.94 97 PRO A N 1
ATOM 733 C CA . PRO A 1 98 ? 108.871 63.999 24.059 1.00 12.71 97 PRO A CA 1
ATOM 734 C C . PRO A 1 98 ? 107.787 63.865 22.987 1.00 11.64 97 PRO A C 1
ATOM 735 O O . PRO A 1 98 ? 106.640 63.559 23.303 1.00 11.95 97 PRO A O 1
ATOM 739 N N . GLU A 1 99 ? 108.140 64.098 21.725 1.00 11.81 98 GLU A N 1
ATOM 740 C CA . GLU A 1 99 ? 107.143 63.949 20.663 1.00 11.65 98 GLU A CA 1
ATOM 741 C C . GLU A 1 99 ? 106.654 62.517 20.662 1.00 11.73 98 GLU A C 1
ATOM 742 O O . GLU A 1 99 ? 105.455 62.265 20.543 1.00 11.14 98 GLU A O 1
ATOM 748 N N . ASP A 1 100 ? 107.584 61.574 20.778 1.00 10.48 99 ASP A N 1
ATOM 749 C CA . ASP A 1 100 ? 107.204 60.164 20.772 1.00 10.62 99 ASP A CA 1
ATOM 750 C C . ASP A 1 100 ? 106.221 59.874 21.891 1.00 9.97 99 ASP A C 1
ATOM 751 O O . ASP A 1 100 ? 105.247 59.147 21.701 1.00 10.56 99 ASP A O 1
ATOM 756 N N . ALA A 1 101 ? 106.476 60.446 23.064 1.00 9.33 100 ALA A N 1
ATOM 757 C CA . ALA A 1 101 ? 105.594 60.233 24.210 1.00 8.72 100 ALA A CA 1
ATOM 758 C C . ALA A 1 101 ? 104.200 60.766 23.896 1.00 8.49 100 ALA A C 1
ATOM 759 O O . ALA A 1 101 ? 103.198 60.131 24.215 1.00 8.65 100 ALA A O 1
ATOM 761 N N . LEU A 1 102 ? 104.138 61.940 23.272 1.00 7.97 101 LEU A N 1
ATOM 762 C CA . LEU A 1 102 ? 102.851 62.527 22.912 1.00 7.63 101 LEU A CA 1
ATOM 763 C C . LEU A 1 102 ? 102.107 61.650 21.914 1.00 7.71 101 LEU A C 1
ATOM 764 O O . LEU A 1 102 ? 100.891 61.510 21.994 1.00 7.96 101 LEU A O 1
ATOM 777 N N . VAL A 1 104 ? 102.397 58.400 21.567 1.00 10.13 103 VAL A N 1
ATOM 778 C CA . VAL A 1 104 ? 101.934 57.212 22.265 1.00 8.63 103 VAL A CA 1
ATOM 779 C C . VAL A 1 104 ? 100.703 57.588 23.079 1.00 8.22 103 VAL A C 1
ATOM 780 O O . VAL A 1 104 ? 99.712 56.865 23.079 1.00 10.32 103 VAL A O 1
ATOM 784 N N . SER A 1 105 ? 100.769 58.725 23.771 1.00 8.21 104 SER A N 1
ATOM 785 C CA . SER A 1 105 ? 99.645 59.171 24.589 1.00 7.69 104 SER A CA 1
ATOM 786 C C . SER A 1 105 ? 98.392 59.406 23.734 1.00 7.33 104 SER A C 1
ATOM 787 O O . SER A 1 105 ? 97.294 58.966 24.084 1.00 9.29 104 SER A O 1
ATOM 790 N N . TRP A 1 106 ? 98.553 60.078 22.600 1.00 7.50 105 TRP A N 1
ATOM 791 C CA . TRP A 1 106 ? 97.398 60.326 21.731 1.00 5.97 105 TRP A CA 1
ATOM 792 C C . TRP A 1 106 ? 96.815 59.015 21.205 1.00 6.78 105 TRP A C 1
ATOM 793 O O . TRP A 1 106 ? 95.601 58.896 21.038 1.00 7.93 105 TRP A O 1
ATOM 804 N N . SER A 1 107 ? 97.684 58.040 20.940 1.00 7.68 106 SER A N 1
ATOM 805 C CA . SER A 1 107 ? 97.251 56.734 20.449 1.00 6.89 106 SER A CA 1
ATOM 806 C C . SER A 1 107 ? 96.455 55.982 21.509 1.00 8.19 106 SER A C 1
ATOM 807 O O . SER A 1 107 ? 95.502 55.276 21.185 1.00 7.61 106 SER A O 1
ATOM 810 N N . LEU A 1 108 ? 96.852 56.126 22.772 1.00 7.81 107 LEU A N 1
ATOM 811 C CA . LEU A 1 108 ? 96.138 55.467 23.858 1.00 8.42 107 LEU A CA 1
ATOM 812 C C . LEU A 1 108 ? 94.798 56.164 24.081 1.00 7.71 107 LEU A C 1
ATOM 813 O O . LEU A 1 108 ? 93.802 55.523 24.408 1.00 10.83 107 LEU A O 1
ATOM 818 N N . PHE A 1 109 ? 94.784 57.481 23.880 1.00 8.17 108 PHE A N 1
ATOM 819 C CA . PHE A 1 109 ? 93.571 58.282 24.019 1.00 7.50 108 PHE A CA 1
ATOM 820 C C . PHE A 1 109 ? 92.604 57.834 22.924 1.00 7.34 108 PHE A C 1
ATOM 821 O O . PHE A 1 109 ? 91.406 57.672 23.156 1.00 10.07 108 PHE A O 1
ATOM 829 N N . ALA A 1 110 ? 93.145 57.633 21.730 1.00 7.57 109 ALA A N 1
ATOM 830 C CA . ALA A 1 110 ? 92.338 57.211 20.594 1.00 5.97 109 ALA A CA 1
ATOM 831 C C . ALA A 1 110 ? 91.756 55.824 20.844 1.00 8.90 109 ALA A C 1
ATOM 832 O O . ALA A 1 110 ? 90.570 55.591 20.621 1.00 9.58 109 ALA A O 1
ATOM 834 N N . ALA A 1 111 ? 92.597 54.916 21.327 1.00 7.03 110 ALA A N 1
ATOM 835 C CA . ALA A 1 111 ? 92.175 53.542 21.581 1.00 7.44 110 ALA A CA 1
ATOM 836 C C . ALA A 1 111 ? 91.213 53.369 22.755 1.00 8.69 110 ALA A C 1
ATOM 837 O O . ALA A 1 111 ? 90.411 52.441 22.759 1.00 11.18 110 ALA A O 1
ATOM 839 N N . THR A 1 112 ? 91.279 54.252 23.746 1.00 9.21 111 THR A N 1
ATOM 840 C CA . THR A 1 112 ? 90.406 54.114 24.907 1.00 9.44 111 THR A CA 1
ATOM 841 C C . THR A 1 112 ? 89.221 55.077 24.995 1.00 9.66 111 THR A C 1
ATOM 842 O O . THR A 1 112 ? 88.164 54.714 25.511 1.00 11.36 111 THR A O 1
ATOM 846 N N . ALA A 1 113 ? 89.394 56.294 24.491 1.00 9.14 112 ALA A N 1
ATOM 847 C CA . ALA A 1 113 ? 88.345 57.304 24.569 1.00 9.49 112 ALA A CA 1
ATOM 848 C C . ALA A 1 113 ? 87.495 57.458 23.315 1.00 8.02 112 ALA A C 1
ATOM 849 O O . ALA A 1 113 ? 86.313 57.794 23.397 1.00 9.28 112 ALA A O 1
ATOM 851 N N . VAL A 1 114 ? 88.099 57.210 22.161 1.00 8.67 113 VAL A N 1
ATOM 852 C CA . VAL A 1 114 ? 87.416 57.364 20.883 1.00 6.97 113 VAL A CA 1
ATOM 853 C C . VAL A 1 114 ? 86.978 56.060 20.223 1.00 7.42 113 VAL A C 1
ATOM 854 O O . VAL A 1 114 ? 85.807 55.892 19.867 1.00 8.64 113 VAL A O 1
ATOM 858 N N . GLU A 1 115 ? 87.912 55.133 20.064 1.00 8.29 114 GLU A N 1
ATOM 859 C CA . GLU A 1 115 ? 87.594 53.883 19.386 1.00 9.02 114 GLU A CA 1
ATOM 860 C C . GLU A 1 115 ? 86.386 53.087 19.889 1.00 10.30 114 GLU A C 1
ATOM 861 O O . GLU A 1 115 ? 85.526 52.713 19.092 1.00 10.42 114 GLU A O 1
ATOM 867 N N . PRO A 1 116 ? 86.295 52.811 21.203 1.00 9.27 115 PRO A N 1
ATOM 868 C CA . PRO A 1 116 ? 85.128 52.037 21.653 1.00 10.05 115 PRO A CA 1
ATOM 869 C C . PRO A 1 116 ? 83.749 52.580 21.245 1.00 10.03 115 PRO A C 1
ATOM 870 O O . PRO A 1 116 ? 82.952 51.850 20.661 1.00 9.75 115 PRO A O 1
ATOM 874 N N . PRO A 1 117 ? 83.442 53.854 21.567 1.00 9.49 116 PRO A N 1
ATOM 875 C CA . PRO A 1 117 ? 82.139 54.432 21.200 1.00 8.47 116 PRO A CA 1
ATOM 876 C C . PRO A 1 117 ? 81.975 54.601 19.686 1.00 8.29 116 PRO A C 1
ATOM 877 O O . PRO A 1 117 ? 80.905 54.378 19.145 1.00 8.69 116 PRO A O 1
ATOM 881 N N . ALA A 1 118 ? 83.039 55.015 19.010 1.00 7.33 117 ALA A N 1
ATOM 882 C CA . ALA A 1 118 ? 82.977 55.194 17.565 1.00 6.81 117 ALA A CA 1
ATOM 883 C C . ALA A 1 118 ? 82.671 53.865 16.875 1.00 7.12 117 ALA A C 1
ATOM 884 O O . ALA A 1 118 ? 81.876 53.813 15.942 1.00 8.84 117 ALA A O 1
ATOM 886 N N . LEU A 1 119 ? 83.313 52.794 17.334 1.00 8.45 118 LEU A N 1
ATOM 887 C CA . LEU A 1 119 ? 83.089 51.476 16.747 1.00 10.04 118 LEU A CA 1
ATOM 888 C C . LEU A 1 119 ? 81.639 51.065 16.986 1.00 11.43 118 LEU A C 1
ATOM 889 O O . LEU A 1 119 ? 80.987 50.523 16.095 1.00 11.91 118 LEU A O 1
ATOM 894 N N . GLU A 1 120 ? 81.142 51.315 18.195 1.00 12.00 119 GLU A N 1
ATOM 895 C CA . GLU A 1 120 ? 79.761 50.974 18.520 1.00 13.65 119 GLU A CA 1
ATOM 896 C C . GLU A 1 120 ? 78.851 51.621 17.487 1.00 12.94 119 GLU A C 1
ATOM 897 O O . GLU A 1 120 ? 77.937 50.983 16.964 1.00 11.96 119 GLU A O 1
ATOM 903 N N . ILE A 1 121 ? 79.107 52.889 17.184 1.00 11.30 120 ILE A N 1
ATOM 904 C CA . ILE A 1 121 ? 78.303 53.587 16.197 1.00 10.64 120 ILE A CA 1
ATOM 905 C C . ILE A 1 121 ? 78.423 52.903 14.829 1.00 9.92 120 ILE A C 1
ATOM 906 O O . ILE A 1 121 ? 77.419 52.659 14.164 1.00 11.02 120 ILE A O 1
ATOM 911 N N . GLN A 1 122 ? 79.642 52.561 14.426 1.00 8.95 121 GLN A N 1
ATOM 912 C CA . GLN A 1 122 ? 79.848 51.908 13.135 1.00 9.82 121 GLN A CA 1
ATOM 913 C C . GLN A 1 122 ? 79.071 50.606 13.023 1.00 10.01 121 GLN A C 1
ATOM 914 O O . GLN A 1 122 ? 78.362 50.388 12.044 1.00 11.45 121 GLN A O 1
ATOM 920 N N . LEU A 1 123 ? 79.194 49.746 14.030 1.00 10.96 122 LEU A N 1
ATOM 921 C CA . LEU A 1 123 ? 78.508 48.458 13.999 1.00 12.56 122 LEU A CA 1
ATOM 922 C C . LEU A 1 123 ? 76.988 48.590 13.890 1.00 13.37 122 LEU A C 1
ATOM 923 O O . LEU A 1 123 ? 76.342 47.857 13.131 1.00 11.65 122 LEU A O 1
ATOM 928 N N . ILE A 1 124 ? 76.416 49.528 14.639 1.00 12.45 123 ILE A N 1
ATOM 929 C CA . ILE A 1 124 ? 74.977 49.744 14.584 1.00 13.12 123 ILE A CA 1
ATOM 930 C C . ILE A 1 124 ? 74.567 50.304 13.222 1.00 12.91 123 ILE A C 1
ATOM 931 O O . ILE A 1 124 ? 73.520 49.935 12.687 1.00 12.90 123 ILE A O 1
ATOM 936 N N . GLN A 1 125 ? 75.382 51.194 12.661 1.00 11.12 124 GLN A N 1
ATOM 937 C CA . GLN A 1 125 ? 75.067 51.753 11.349 1.00 11.59 124 GLN A CA 1
ATOM 938 C C . GLN A 1 125 ? 75.092 50.650 10.290 1.00 12.27 124 GLN A C 1
ATOM 939 O O . GLN A 1 125 ? 74.206 50.581 9.437 1.00 13.52 124 GLN A O 1
ATOM 945 N N . ARG A 1 126 ? 76.109 49.793 10.339 1.00 11.51 125 ARG A N 1
ATOM 946 C CA . ARG A 1 126 ? 76.218 48.701 9.372 1.00 11.24 125 ARG A CA 1
ATOM 947 C C . ARG A 1 126 ? 75.024 47.758 9.416 1.00 12.19 125 ARG A C 1
ATOM 948 O O . ARG A 1 126 ? 74.625 47.209 8.384 1.00 11.85 125 ARG A O 1
ATOM 956 N N . SER A 1 127 ? 74.455 47.575 10.605 1.00 12.27 126 SER A N 1
ATOM 957 C CA . SER A 1 127 ? 73.324 46.671 10.770 1.00 13.15 126 SER A CA 1
ATOM 958 C C . SER A 1 127 ? 71.985 47.310 10.411 1.00 14.68 126 SER A C 1
ATOM 959 O O . SER A 1 127 ? 70.950 46.638 10.410 1.00 16.54 126 SER A O 1
ATOM 962 N N . GLY A 1 128 ? 72.005 48.604 10.105 1.00 15.81 127 GLY A N 1
ATOM 963 C CA . GLY A 1 128 ? 70.778 49.287 9.723 1.00 17.43 127 GLY A CA 1
ATOM 964 C C . GLY A 1 128 ? 70.465 50.597 10.428 1.00 20.69 127 GLY A C 1
ATOM 965 O O . GLY A 1 128 ? 69.587 51.341 9.985 1.00 20.34 127 GLY A O 1
ATOM 966 N N . GLY A 1 129 ? 71.174 50.891 11.515 1.00 20.13 128 GLY A N 1
ATOM 967 C CA . GLY A 1 129 ? 70.917 52.119 12.247 1.00 20.61 128 GLY A CA 1
ATOM 968 C C . GLY A 1 129 ? 69.926 51.883 13.380 1.00 21.97 128 GLY A C 1
ATOM 969 O O . GLY A 1 129 ? 69.961 50.836 14.030 1.00 21.04 128 GLY A O 1
ATOM 970 N N . GLY A 1 130 ? 69.042 52.848 13.618 1.00 22.10 129 GLY A N 1
ATOM 971 C CA . GLY A 1 130 ? 68.061 52.705 14.680 1.00 22.25 129 GLY A CA 1
ATOM 972 C C . GLY A 1 130 ? 66.960 51.736 14.292 1.00 22.53 129 GLY A C 1
ATOM 973 O O . GLY A 1 130 ? 65.815 52.141 14.066 1.00 24.83 129 GLY A O 1
ATOM 974 N N . THR A 1 131 ? 67.306 50.452 14.223 1.00 22.32 130 THR A N 1
ATOM 975 C CA . THR A 1 131 ? 66.358 49.411 13.840 1.00 20.45 130 THR A CA 1
ATOM 976 C C . THR A 1 131 ? 65.555 48.873 15.025 1.00 22.24 130 THR A C 1
ATOM 977 O O . THR A 1 131 ? 64.783 47.921 14.891 1.00 20.88 130 THR A O 1
ATOM 981 N N . SER A 1 132 ? 65.745 49.495 16.182 1.00 21.44 131 SER A N 1
ATOM 982 C CA . SER A 1 132 ? 65.032 49.121 17.392 1.00 21.54 131 SER A CA 1
ATOM 983 C C . SER A 1 132 ? 65.322 50.185 18.442 1.00 21.98 131 SER A C 1
ATOM 984 O O . SER A 1 132 ? 66.277 50.951 18.311 1.00 22.20 131 SER A O 1
ATOM 987 N N . PRO A 1 133 ? 64.483 50.264 19.484 1.00 22.43 132 PRO A N 1
ATOM 988 C CA . PRO A 1 133 ? 64.682 51.249 20.548 1.00 21.54 132 PRO A CA 1
ATOM 989 C C . PRO A 1 133 ? 66.081 51.115 21.152 1.00 21.34 132 PRO A C 1
ATOM 990 O O . PRO A 1 133 ? 66.714 52.113 21.499 1.00 19.90 132 PRO A O 1
ATOM 994 N N . GLU A 1 134 ? 66.553 49.874 21.268 1.00 21.57 133 GLU A N 1
ATOM 995 C CA . GLU A 1 134 ? 67.873 49.595 21.822 1.00 21.60 133 GLU A CA 1
ATOM 996 C C . GLU A 1 134 ? 68.960 50.161 20.916 1.00 20.95 133 GLU A C 1
ATOM 997 O O . GLU A 1 134 ? 69.964 50.693 21.393 1.00 20.65 133 GLU A O 1
ATOM 1003 N N . GLY A 1 135 ? 68.758 50.026 19.607 1.00 19.88 134 GLY A N 1
ATOM 1004 C CA . GLY A 1 135 ? 69.726 50.530 18.646 1.00 20.12 134 GLY A CA 1
ATOM 1005 C C . GLY A 1 135 ? 69.866 52.043 18.677 1.00 18.94 134 GLY A C 1
ATOM 1006 O O . GLY A 1 135 ? 70.981 52.567 18.664 1.00 18.69 134 GLY A O 1
ATOM 1007 N N . GLN A 1 136 ? 68.739 52.749 18.699 1.00 18.80 135 GLN A N 1
ATOM 1008 C CA . GLN A 1 136 ? 68.762 54.207 18.753 1.00 18.46 135 GLN A CA 1
ATOM 1009 C C . GLN A 1 136 ? 69.450 54.661 20.033 1.00 17.93 135 GLN A C 1
ATOM 1010 O O . GLN A 1 136 ? 70.240 55.603 20.022 1.00 16.52 135 GLN A O 1
ATOM 1016 N N . ALA A 1 137 ? 69.132 53.992 21.137 1.00 17.13 136 ALA A N 1
ATOM 1017 C CA . ALA A 1 137 ? 69.713 54.319 22.428 1.00 17.07 136 ALA A CA 1
ATOM 1018 C C . ALA A 1 137 ? 71.214 54.074 22.424 1.00 16.78 136 ALA A C 1
ATOM 1019 O O . ALA A 1 137 ? 71.982 54.894 22.927 1.00 17.46 136 ALA A O 1
ATOM 1021 N N . ALA A 1 138 ? 71.628 52.939 21.870 1.00 15.94 137 ALA A N 1
ATOM 1022 C CA . ALA A 1 138 ? 73.045 52.599 21.813 1.00 16.41 137 ALA A CA 1
ATOM 1023 C C . ALA A 1 138 ? 73.821 53.683 21.079 1.00 15.93 137 ALA A C 1
ATOM 1024 O O . ALA A 1 138 ? 74.925 54.046 21.476 1.00 13.76 137 ALA A O 1
ATOM 1026 N N . ILE A 1 139 ? 73.240 54.195 19.999 1.00 16.79 138 ILE A N 1
ATOM 1027 C CA . ILE A 1 139 ? 73.891 55.249 19.227 1.00 17.43 138 ILE A CA 1
ATOM 1028 C C . ILE A 1 139 ? 73.959 56.541 20.037 1.00 16.70 138 ILE A C 1
ATOM 1029 O O . ILE A 1 139 ? 74.993 57.205 20.067 1.00 15.60 138 ILE A O 1
ATOM 1034 N N . ALA A 1 140 ? 72.859 56.888 20.696 1.00 16.32 139 ALA A N 1
ATOM 1035 C CA . ALA A 1 140 ? 72.807 58.103 21.502 1.00 15.44 139 ALA A CA 1
ATOM 1036 C C . ALA A 1 140 ? 73.798 58.034 22.657 1.00 14.96 139 ALA A C 1
ATOM 1037 O O . ALA A 1 140 ? 74.406 59.036 23.025 1.00 14.76 139 ALA A O 1
ATOM 1039 N N . ILE A 1 141 ? 73.952 56.850 23.234 1.00 13.39 140 ILE A N 1
ATOM 1040 C CA . ILE A 1 141 ? 74.878 56.663 24.348 1.00 13.79 140 ILE A CA 1
ATOM 1041 C C . ILE A 1 141 ? 76.317 56.823 23.862 1.00 12.96 140 ILE A C 1
ATOM 1042 O O . ILE A 1 141 ? 77.122 57.517 24.484 1.00 13.29 140 ILE A O 1
ATOM 1047 N N . ALA A 1 142 ? 76.631 56.185 22.740 1.00 12.13 141 ALA A N 1
ATOM 1048 C CA . ALA A 1 142 ? 77.973 56.269 22.178 1.00 12.47 141 ALA A CA 1
ATOM 1049 C C . ALA A 1 142 ? 78.311 57.713 21.819 1.00 12.51 141 ALA A C 1
ATOM 1050 O O . ALA A 1 142 ? 79.409 58.195 22.101 1.00 12.83 141 ALA A O 1
ATOM 1052 N N . ALA A 1 143 ? 77.365 58.403 21.195 1.00 13.00 142 ALA A N 1
ATOM 1053 C CA . ALA A 1 143 ? 77.596 59.792 20.810 1.00 14.04 142 ALA A CA 1
ATOM 1054 C C . ALA A 1 143 ? 77.884 60.643 22.048 1.00 14.70 142 ALA A C 1
ATOM 1055 O O . ALA A 1 143 ? 78.729 61.528 22.014 1.00 13.67 142 ALA A O 1
ATOM 1057 N N . GLU A 1 144 ? 77.192 60.362 23.149 1.00 14.96 143 GLU A N 1
ATOM 1058 C CA . GLU A 1 144 ? 77.406 61.114 24.379 1.00 16.49 143 GLU A CA 1
ATOM 1059 C C . GLU A 1 144 ? 78.770 60.773 24.992 1.00 15.21 143 GLU A C 1
ATOM 1060 O O . GLU A 1 144 ? 79.411 61.621 25.612 1.00 15.87 143 GLU A O 1
ATOM 1066 N N . ARG A 1 145 ? 79.210 59.532 24.820 1.00 14.22 144 ARG A N 1
ATOM 1067 C CA . ARG A 1 145 ? 80.506 59.106 25.348 1.00 13.95 144 ARG A CA 1
ATOM 1068 C C . ARG A 1 145 ? 81.625 59.839 24.611 1.00 13.31 144 ARG A C 1
ATOM 1069 O O . ARG A 1 145 ? 82.716 60.042 25.146 1.00 13.03 144 ARG A O 1
ATOM 1077 N N . LEU A 1 146 ? 81.344 60.240 23.378 1.00 11.64 145 LEU A N 1
ATOM 1078 C CA . LEU A 1 146 ? 82.328 60.939 22.566 1.00 10.99 145 LEU A CA 1
ATOM 1079 C C . LEU A 1 146 ? 82.359 62.451 22.777 1.00 11.32 145 LEU A C 1
ATOM 1080 O O . LEU A 1 146 ? 83.258 63.118 22.283 1.00 11.80 145 LEU A O 1
ATOM 1085 N N . ARG A 1 147 ? 81.391 62.990 23.513 1.00 11.87 146 ARG A N 1
ATOM 1086 C CA . ARG A 1 147 ? 81.337 64.433 23.727 1.00 13.96 146 ARG A CA 1
ATOM 1087 C C . ARG A 1 147 ? 82.598 65.009 24.373 1.00 14.21 146 ARG A C 1
ATOM 1088 O O . ARG A 1 147 ? 83.195 65.937 23.837 1.00 13.24 146 ARG A O 1
ATOM 1096 N N . ARG A 1 148 ? 83.012 64.480 25.519 1.00 14.88 147 ARG A N 1
ATOM 1097 C CA . ARG A 1 148 ? 84.211 65.024 26.154 1.00 15.09 147 ARG A CA 1
ATOM 1098 C C . ARG A 1 148 ? 85.444 64.885 25.258 1.00 13.28 147 ARG A C 1
ATOM 1099 O O . ARG A 1 148 ? 86.176 65.850 25.068 1.00 13.99 147 ARG A O 1
ATOM 1107 N N . PRO A 1 149 ? 85.691 63.689 24.695 1.00 11.84 148 PRO A N 1
ATOM 1108 C CA . PRO A 1 149 ? 86.858 63.521 23.820 1.00 10.14 148 PRO A CA 1
ATOM 1109 C C . PRO A 1 149 ? 86.856 64.519 22.651 1.00 8.94 148 PRO A C 1
ATOM 1110 O O . PRO A 1 149 ? 87.856 65.175 22.382 1.00 8.91 148 PRO A O 1
ATOM 1114 N N . LEU A 1 150 ? 85.728 64.630 21.956 1.00 7.95 149 LEU A N 1
ATOM 1115 C CA . LEU A 1 150 ? 85.636 65.556 20.828 1.00 8.10 149 LEU A CA 1
ATOM 1116 C C . LEU A 1 150 ? 85.845 67.018 21.242 1.00 7.66 149 LEU A C 1
ATOM 1117 O O . LEU A 1 150 ? 86.566 67.767 20.575 1.00 10.79 149 LEU A O 1
ATOM 1122 N N . ALA A 1 151 ? 85.226 67.431 22.342 1.00 8.80 150 ALA A N 1
ATOM 1123 C CA . ALA A 1 151 ? 85.385 68.807 22.807 1.00 9.78 150 ALA A CA 1
ATOM 1124 C C . ALA A 1 151 ? 86.849 69.094 23.146 1.00 10.77 150 ALA A C 1
ATOM 1125 O O . ALA A 1 151 ? 87.341 70.197 22.923 1.00 10.50 150 ALA A O 1
ATOM 1127 N N . ARG A 1 152 ? 87.539 68.100 23.696 1.00 11.24 151 ARG A N 1
ATOM 1128 C CA . ARG A 1 152 ? 88.952 68.257 24.035 1.00 11.41 151 ARG A CA 1
ATOM 1129 C C . ARG A 1 152 ? 89.725 68.472 22.736 1.00 10.77 151 ARG A C 1
ATOM 1130 O O . ARG A 1 152 ? 90.643 69.292 22.666 1.00 11.38 151 ARG A O 1
ATOM 1138 N N . LEU A 1 153 ? 89.345 67.730 21.703 1.00 9.54 152 LEU A N 1
ATOM 1139 C CA . LEU A 1 153 ? 90.002 67.861 20.415 1.00 8.50 152 LEU A CA 1
ATOM 1140 C C . LEU A 1 153 ? 89.690 69.220 19.795 1.00 9.90 152 LEU A C 1
ATOM 1141 O O . LEU A 1 153 ? 90.579 69.868 19.249 1.00 11.20 152 LEU A O 1
ATOM 1146 N N . GLU A 1 154 ? 88.437 69.659 19.898 1.00 11.36 153 GLU A N 1
ATOM 1147 C CA . GLU A 1 154 ? 88.039 70.953 19.332 1.00 12.35 153 GLU A CA 1
ATOM 1148 C C . GLU A 1 154 ? 88.895 72.078 19.915 1.00 12.47 153 GLU A C 1
ATOM 1149 O O . GLU A 1 154 ? 89.272 73.014 19.211 1.00 12.10 153 GLU A O 1
ATOM 1155 N N . ARG A 1 155 ? 89.212 71.974 21.201 1.00 12.89 154 ARG A N 1
ATOM 1156 C CA . ARG A 1 155 ? 90.036 72.979 21.855 1.00 15.13 154 ARG A CA 1
ATOM 1157 C C . ARG A 1 155 ? 91.449 72.921 21.284 1.00 14.89 154 ARG A C 1
ATOM 1158 O O . ARG A 1 155 ? 92.059 73.952 21.000 1.00 14.97 154 ARG A O 1
ATOM 1166 N N . HIS A 1 156 ? 91.971 71.711 21.107 1.00 14.30 155 HIS A N 1
ATOM 1167 C CA . HIS A 1 156 ? 93.321 71.557 20.572 1.00 13.30 155 HIS A CA 1
ATOM 1168 C C . HIS A 1 156 ? 93.416 72.102 19.150 1.00 14.00 155 HIS A C 1
ATOM 1169 O O . HIS A 1 156 ? 94.369 72.806 18.812 1.00 14.27 155 HIS A O 1
ATOM 1176 N N . PHE A 1 157 ? 92.427 71.780 18.319 1.00 12.89 156 PHE A N 1
ATOM 1177 C CA . PHE A 1 157 ? 92.442 72.229 16.929 1.00 15.89 156 PHE A CA 1
ATOM 1178 C C . PHE A 1 157 ? 92.025 73.683 16.743 1.00 17.79 156 PHE A C 1
ATOM 1179 O O . PHE A 1 157 ? 91.969 74.188 15.619 1.00 16.76 156 PHE A O 1
ATOM 1187 N N . ALA A 1 158 ? 91.738 74.360 17.846 1.00 19.91 157 ALA A N 1
ATOM 1188 C CA . ALA A 1 158 ? 91.369 75.764 17.769 1.00 20.76 157 ALA A CA 1
ATOM 1189 C C . ALA A 1 158 ? 92.649 76.554 17.541 1.00 21.16 157 ALA A C 1
ATOM 1190 O O . ALA A 1 158 ? 92.611 77.687 17.069 1.00 22.47 157 ALA A O 1
ATOM 1192 N N . ALA A 1 159 ? 93.785 75.938 17.859 1.00 20.43 158 ALA A N 1
ATOM 1193 C CA . ALA A 1 159 ? 95.076 76.595 17.708 1.00 19.82 158 ALA A CA 1
ATOM 1194 C C . ALA A 1 159 ? 96.098 75.801 16.894 1.00 18.98 158 ALA A C 1
ATOM 1195 O O . ALA A 1 159 ? 97.128 76.340 16.505 1.00 19.38 158 ALA A O 1
ATOM 1197 N N . GLU A 1 160 ? 95.822 74.524 16.647 1.00 16.40 159 GLU A N 1
ATOM 1198 C CA . GLU A 1 160 ? 96.735 73.675 15.877 1.00 15.72 159 GLU A CA 1
ATOM 1199 C C . GLU A 1 160 ? 95.984 72.969 14.747 1.00 13.51 159 GLU A C 1
ATOM 1200 O O . GLU A 1 160 ? 94.793 72.700 14.874 1.00 14.19 159 GLU A O 1
ATOM 1206 N N . ASP A 1 161 ? 96.682 72.678 13.650 1.00 11.47 160 ASP A N 1
ATOM 1207 C CA . ASP A 1 161 ? 96.071 71.978 12.522 1.00 10.71 160 ASP A CA 1
ATOM 1208 C C . ASP A 1 161 ? 96.314 70.482 12.629 1.00 10.10 160 ASP A C 1
ATOM 1209 O O . ASP A 1 161 ? 95.677 69.701 11.925 1.00 9.77 160 ASP A O 1
ATOM 1214 N N . TYR A 1 162 ? 97.239 70.092 13.503 1.00 8.99 161 TYR A N 1
ATOM 1215 C CA . TYR A 1 162 ? 97.568 68.679 13.702 1.00 8.91 161 TYR A CA 1
ATOM 1216 C C . TYR A 1 162 ? 97.843 68.408 15.183 1.00 8.42 161 TYR A C 1
ATOM 1217 O O . TYR A 1 162 ? 98.108 69.332 15.951 1.00 10.15 161 TYR A O 1
ATOM 1226 N N . LEU A 1 163 ? 97.786 67.140 15.580 1.00 7.84 162 LEU A N 1
ATOM 1227 C CA . LEU A 1 163 ? 98.004 66.771 16.982 1.00 7.77 162 LEU A CA 1
ATOM 1228 C C . LEU A 1 163 ? 99.368 67.137 17.557 1.00 8.93 162 LEU A C 1
ATOM 1229 O O . LEU A 1 163 ? 99.459 67.769 18.619 1.00 11.09 162 LEU A O 1
ATOM 1234 N N . VAL A 1 164 ? 100.422 66.741 16.855 1.00 8.63 163 VAL A N 1
ATOM 1235 C CA . VAL A 1 164 ? 101.788 66.972 17.312 1.00 9.63 163 VAL A CA 1
ATOM 1236 C C . VAL A 1 164 ? 102.710 67.673 16.308 1.00 10.48 163 VAL A C 1
ATOM 1237 O O . VAL A 1 164 ? 102.718 67.346 15.121 1.00 13.44 163 VAL A O 1
ATOM 1241 N N . GLY A 1 165 ? 103.502 68.622 16.805 1.00 12.61 164 GLY A N 1
ATOM 1242 C CA . GLY A 1 165 ? 104.462 69.326 15.967 1.00 14.83 164 GLY A CA 1
ATOM 1243 C C . GLY A 1 165 ? 103.967 70.144 14.783 1.00 16.89 164 GLY A C 1
ATOM 1244 O O . GLY A 1 165 ? 104.741 70.439 13.867 1.00 20.18 164 GLY A O 1
ATOM 1245 N N . GLY A 1 166 ? 102.694 70.514 14.792 1.00 17.84 165 GLY A N 1
ATOM 1246 C CA . GLY A 1 166 ? 102.152 71.311 13.704 1.00 16.31 165 GLY A CA 1
ATOM 1247 C C . GLY A 1 166 ? 102.328 70.715 12.318 1.00 16.69 165 GLY A C 1
ATOM 1248 O O . GLY A 1 166 ? 102.440 71.442 11.333 1.00 16.50 165 GLY A O 1
ATOM 1249 N N . ARG A 1 167 ? 102.361 69.389 12.237 1.00 14.14 166 ARG A N 1
ATOM 1250 C CA . ARG A 1 167 ? 102.506 68.705 10.963 1.00 11.17 166 ARG A CA 1
ATOM 1251 C C . ARG A 1 167 ? 101.807 67.356 11.045 1.00 10.42 166 ARG A C 1
ATOM 1252 O O . ARG A 1 167 ? 101.596 66.822 12.137 1.00 10.59 166 ARG A O 1
ATOM 1260 N N . PHE A 1 168 ? 101.441 66.808 9.894 1.00 9.24 167 PHE A N 1
ATOM 1261 C CA . PHE A 1 168 ? 100.778 65.509 9.870 1.00 9.11 167 PHE A CA 1
ATOM 1262 C C . PHE A 1 168 ? 101.785 64.460 10.307 1.00 8.36 167 PHE A C 1
ATOM 1263 O O . PHE A 1 168 ? 102.883 64.402 9.759 1.00 8.73 167 PHE A O 1
ATOM 1271 N N . THR A 1 169 ? 101.405 63.639 11.286 1.00 8.81 168 THR A N 1
ATOM 1272 C CA . THR A 1 169 ? 102.267 62.569 11.779 1.00 6.91 168 THR A CA 1
ATOM 1273 C C . THR A 1 169 ? 101.422 61.318 12.030 1.00 5.89 168 THR A C 1
ATOM 1274 O O . THR A 1 169 ? 100.206 61.333 11.865 1.00 7.70 168 THR A O 1
ATOM 1278 N N . VAL A 1 170 ? 102.069 60.239 12.442 1.00 6.19 169 VAL A N 1
ATOM 1279 C CA . VAL A 1 170 ? 101.361 58.999 12.714 1.00 4.86 169 VAL A CA 1
ATOM 1280 C C . VAL A 1 170 ? 100.323 59.181 13.839 1.00 6.64 169 VAL A C 1
ATOM 1281 O O . VAL A 1 170 ? 99.391 58.387 13.974 1.00 7.90 169 VAL A O 1
ATOM 1285 N N . ALA A 1 171 ? 100.471 60.233 14.639 1.00 7.36 170 ALA A N 1
ATOM 1286 C CA . ALA A 1 171 ? 99.511 60.491 15.715 1.00 5.67 170 ALA A CA 1
ATOM 1287 C C . ALA A 1 171 ? 98.155 60.854 15.097 1.00 6.02 170 ALA A C 1
ATOM 1288 O O . ALA A 1 171 ? 97.098 60.404 15.556 1.00 5.93 170 ALA A O 1
ATOM 1290 N N . ASP A 1 172 ? 98.193 61.678 14.056 1.00 6.24 171 ASP A N 1
ATOM 1291 C CA . ASP A 1 172 ? 96.966 62.079 13.379 1.00 5.91 171 ASP A CA 1
ATOM 1292 C C . ASP A 1 172 ? 96.364 60.878 12.670 1.00 6.30 171 ASP A C 1
ATOM 1293 O O . ASP A 1 172 ? 95.152 60.662 12.707 1.00 7.55 171 ASP A O 1
ATOM 1298 N N . LEU A 1 173 ? 97.221 60.107 12.012 1.00 6.54 172 LEU A N 1
ATOM 1299 C CA . LEU A 1 173 ? 96.771 58.936 11.279 1.00 5.67 172 LEU A CA 1
ATOM 1300 C C . LEU A 1 173 ? 96.047 57.996 12.233 1.00 6.36 172 LEU A C 1
ATOM 1301 O O . LEU A 1 173 ? 94.948 57.521 11.940 1.00 6.67 172 LEU A O 1
ATOM 1306 N N . ASN A 1 174 ? 96.657 57.747 13.386 1.00 5.99 173 ASN A N 1
ATOM 1307 C CA . ASN A 1 174 ? 96.055 56.850 14.373 1.00 5.76 173 ASN A CA 1
ATOM 1308 C C . ASN A 1 174 ? 94.706 57.318 14.910 1.00 6.30 173 ASN A C 1
ATOM 1309 O O . ASN A 1 174 ? 93.750 56.556 14.934 1.00 8.32 173 ASN A O 1
ATOM 1314 N N . LEU A 1 175 ? 94.630 58.566 15.352 1.00 5.74 174 LEU A N 1
ATOM 1315 C CA . LEU A 1 175 ? 93.374 59.092 15.877 1.00 6.14 174 LEU A CA 1
ATOM 1316 C C . LEU A 1 175 ? 92.304 59.176 14.782 1.00 7.23 174 LEU A C 1
ATOM 1317 O O . LEU A 1 175 ? 91.126 58.871 15.013 1.00 7.90 174 LEU A O 1
ATOM 1322 N N . ALA A 1 176 ? 92.716 59.582 13.586 1.00 6.55 175 ALA A N 1
ATOM 1323 C CA . ALA A 1 176 ? 91.787 59.710 12.462 1.00 7.07 175 ALA A CA 1
ATOM 1324 C C . ALA A 1 176 ? 91.124 58.377 12.108 1.00 6.98 175 ALA A C 1
ATOM 1325 O O . ALA A 1 176 ? 89.935 58.329 11.786 1.00 8.28 175 ALA A O 1
ATOM 1327 N N . GLU A 1 177 ? 91.889 57.294 12.160 1.00 6.99 176 GLU A N 1
ATOM 1328 C CA . GLU A 1 177 ? 91.328 55.987 11.847 1.00 7.69 176 GLU A CA 1
ATOM 1329 C C . GLU A 1 177 ? 90.328 55.523 12.905 1.00 9.40 176 GLU A C 1
ATOM 1330 O O . GLU A 1 177 ? 89.324 54.889 12.574 1.00 11.28 176 GLU A O 1
ATOM 1336 N N . THR A 1 178 ? 90.577 55.843 14.173 1.00 8.03 177 THR A N 1
ATOM 1337 C CA . THR A 1 178 ? 89.630 55.438 15.209 1.00 7.30 177 THR A CA 1
ATOM 1338 C C . THR A 1 178 ? 88.345 56.266 15.101 1.00 7.82 177 THR A C 1
ATOM 1339 O O . THR A 1 178 ? 87.260 55.769 15.377 1.00 9.44 177 THR A O 1
ATOM 1343 N N . LEU A 1 179 ? 88.464 57.530 14.702 1.00 6.33 178 LEU A N 1
ATOM 1344 C CA . LEU A 1 179 ? 87.277 58.376 14.579 1.00 7.70 178 LEU A CA 1
ATOM 1345 C C . LEU A 1 179 ? 86.498 58.066 13.300 1.00 7.72 178 LEU A C 1
ATOM 1346 O O . LEU A 1 179 ? 85.300 58.328 13.224 1.00 8.95 178 LEU A O 1
ATOM 1351 N N . ARG A 1 180 ? 87.173 57.513 12.297 1.00 7.93 179 ARG A N 1
ATOM 1352 C CA . ARG A 1 180 ? 86.500 57.193 11.037 1.00 8.88 179 ARG A CA 1
ATOM 1353 C C . ARG A 1 180 ? 85.288 56.294 11.295 1.00 11.13 179 ARG A C 1
ATOM 1354 O O . ARG A 1 180 ? 84.273 56.375 10.591 1.00 12.04 179 ARG A O 1
ATOM 1362 N N . TYR A 1 181 ? 85.379 55.460 12.325 1.00 10.05 180 TYR A N 1
ATOM 1363 C CA . TYR A 1 181 ? 84.274 54.564 12.660 1.00 10.43 180 TYR A CA 1
ATOM 1364 C C . TYR A 1 181 ? 82.944 55.296 12.860 1.00 10.22 180 TYR A C 1
ATOM 1365 O O . TYR A 1 181 ? 81.900 54.822 12.424 1.00 11.44 180 TYR A O 1
ATOM 1374 N N . GLY A 1 182 ? 82.975 56.448 13.522 1.00 11.99 181 GLY A N 1
ATOM 1375 C CA . GLY A 1 182 ? 81.733 57.161 13.778 1.00 14.10 181 GLY A CA 1
ATOM 1376 C C . GLY A 1 182 ? 81.465 58.342 12.870 1.00 18.41 181 GLY A C 1
ATOM 1377 O O . GLY A 1 182 ? 80.512 59.097 13.074 1.00 18.85 181 GLY A O 1
ATOM 1378 N N . GLN A 1 183 ? 82.303 58.480 11.852 1.00 20.64 182 GLN A N 1
ATOM 1379 C CA . GLN A 1 183 ? 82.220 59.576 10.899 1.00 23.97 182 GLN A CA 1
ATOM 1380 C C . GLN A 1 183 ? 80.862 59.849 10.258 1.00 24.60 182 GLN A C 1
ATOM 1381 O O . GLN A 1 183 ? 80.481 61.011 10.081 1.00 25.60 182 GLN A O 1
ATOM 1387 N N . ALA A 1 184 ? 80.148 58.787 9.894 1.00 25.10 183 ALA A N 1
ATOM 1388 C CA . ALA A 1 184 ? 78.850 58.919 9.239 1.00 26.14 183 ALA A CA 1
ATOM 1389 C C . ALA A 1 184 ? 77.695 59.351 10.151 1.00 27.55 183 ALA A C 1
ATOM 1390 O O . ALA A 1 184 ? 76.652 59.800 9.662 1.00 27.23 183 ALA A O 1
ATOM 1392 N N . HIS A 1 185 ? 77.863 59.221 11.464 1.00 26.62 184 HIS A N 1
ATOM 1393 C CA . HIS A 1 185 ? 76.794 59.620 12.368 1.00 26.89 184 HIS A CA 1
ATOM 1394 C C . HIS A 1 185 ? 76.397 61.068 12.090 1.00 27.54 184 HIS A C 1
ATOM 1395 O O . HIS A 1 185 ? 77.234 61.975 12.089 1.00 27.88 184 HIS A O 1
ATOM 1402 N N . PRO A 1 186 ? 75.100 61.306 11.865 1.00 27.47 185 PRO A N 1
ATOM 1403 C CA . PRO A 1 186 ? 74.648 62.668 11.582 1.00 27.64 185 PRO A CA 1
ATOM 1404 C C . PRO A 1 186 ? 74.857 63.685 12.704 1.00 27.33 185 PRO A C 1
ATOM 1405 O O . PRO A 1 186 ? 74.450 63.472 13.845 1.00 28.92 185 PRO A O 1
ATOM 1409 N N . ALA A 1 187 ? 75.506 64.791 12.361 1.00 27.74 186 ALA A N 1
ATOM 1410 C CA . ALA A 1 187 ? 75.760 65.881 13.301 1.00 27.76 186 ALA A CA 1
ATOM 1411 C C . ALA A 1 187 ? 76.766 65.577 14.402 1.00 27.30 186 ALA A C 1
ATOM 1412 O O . ALA A 1 187 ? 77.001 66.418 15.273 1.00 27.65 186 ALA A O 1
ATOM 1414 N N . LEU A 1 188 ? 77.360 64.388 14.372 1.00 27.57 187 LEU A N 1
ATOM 1415 C CA . LEU A 1 188 ? 78.342 64.029 15.390 1.00 27.28 187 LEU A CA 1
ATOM 1416 C C . LEU A 1 188 ? 79.405 65.110 15.507 1.00 26.32 187 LEU A C 1
ATOM 1417 O O . LEU A 1 188 ? 79.797 65.493 16.610 1.00 25.20 187 LEU A O 1
ATOM 1422 N N . LEU A 1 189 ? 79.864 65.603 14.360 1.00 26.45 188 LEU A N 1
ATOM 1423 C CA . LEU A 1 189 ? 80.885 66.636 14.334 1.00 25.61 188 LEU A CA 1
ATOM 1424 C C . LEU A 1 189 ? 80.329 68.026 14.048 1.00 24.83 188 LEU A C 1
ATOM 1425 O O . LEU A 1 189 ? 81.087 68.963 13.808 1.00 23.77 188 LEU A O 1
ATOM 1430 N N . GLU A 1 190 ? 79.006 68.162 14.083 1.00 25.66 189 GLU A N 1
ATOM 1431 C CA . GLU A 1 190 ? 78.374 69.456 13.840 1.00 25.29 189 GLU A CA 1
ATOM 1432 C C . GLU A 1 190 ? 78.828 70.471 14.886 1.00 24.96 189 GLU A C 1
ATOM 1433 O O . 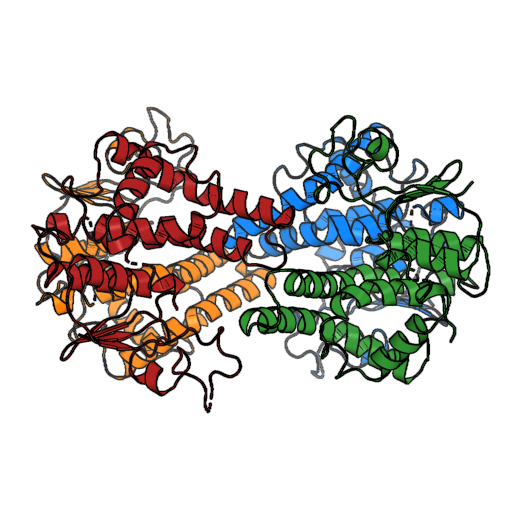GLU A 1 190 ? 79.120 71.627 14.567 1.00 25.47 189 GLU A O 1
ATOM 1435 N N . PRO A 1 191 ? 78.893 70.053 16.158 1.00 23.86 190 PRO A N 1
ATOM 1436 C CA . PRO A 1 191 ? 79.324 70.984 17.205 1.00 22.98 190 PRO A CA 1
ATOM 1437 C C . PRO A 1 191 ? 80.842 71.152 17.232 1.00 21.02 190 PRO A C 1
ATOM 1438 O O . PRO A 1 191 ? 81.365 71.987 17.964 1.00 20.47 190 PRO A O 1
ATOM 1442 N N . PHE A 1 192 ? 81.541 70.363 16.420 1.00 19.79 191 PHE A N 1
ATOM 1443 C CA . PHE A 1 192 ? 83.003 70.389 16.400 1.00 17.26 191 PHE A CA 1
ATOM 1444 C C . PHE A 1 192 ? 83.619 70.620 15.019 1.00 16.48 191 PHE A C 1
ATOM 1445 O O . PHE A 1 192 ? 84.276 69.740 14.475 1.00 14.29 191 PHE A O 1
ATOM 1453 N N . PRO A 1 193 ? 83.431 71.821 14.449 1.00 16.44 192 PRO A N 1
ATOM 1454 C CA . PRO A 1 193 ? 83.961 72.181 13.129 1.00 15.57 192 PRO A CA 1
ATOM 1455 C C . PRO A 1 193 ? 85.485 72.093 12.974 1.00 12.94 192 PRO A C 1
ATOM 1456 O O . PRO A 1 193 ? 85.985 71.716 11.909 1.00 11.01 192 PRO A O 1
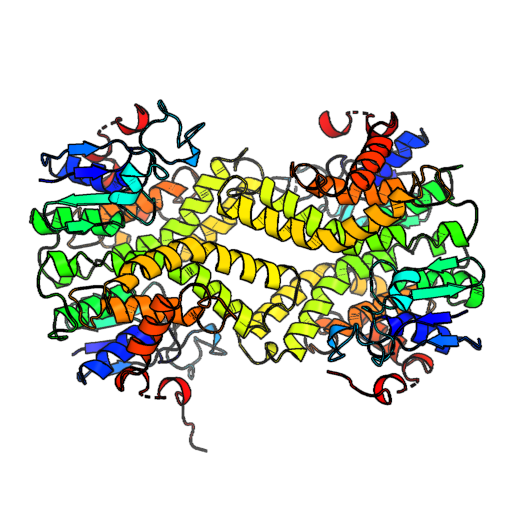ATOM 1460 N N . ALA A 1 194 ? 86.227 72.439 14.021 1.00 12.23 193 ALA A N 1
ATOM 1461 C CA . ALA A 1 194 ? 87.687 72.368 13.950 1.00 9.72 193 ALA A CA 1
ATOM 1462 C C . ALA A 1 194 ? 88.119 70.903 13.842 1.00 9.06 193 ALA A C 1
ATOM 1463 O O . ALA A 1 194 ? 89.074 70.585 13.137 1.00 10.28 193 ALA A O 1
ATOM 1465 N N . VAL A 1 195 ? 87.417 70.020 14.544 1.00 8.94 194 VAL A N 1
ATOM 1466 C CA . VAL A 1 195 ? 87.731 68.593 14.487 1.00 8.28 194 VAL A CA 1
ATOM 1467 C C . VAL A 1 195 ? 87.373 68.079 13.096 1.00 8.24 194 VAL A C 1
ATOM 1468 O O . VAL A 1 195 ? 88.127 67.333 12.477 1.00 9.23 194 VAL A O 1
ATOM 1472 N N . ALA A 1 196 ? 86.219 68.498 12.597 1.00 9.35 195 ALA A N 1
ATOM 1473 C CA . ALA A 1 196 ? 85.784 68.064 11.281 1.00 9.41 195 ALA A CA 1
ATOM 1474 C C . ALA A 1 196 ? 86.776 68.482 10.194 1.00 8.38 195 ALA A C 1
ATOM 1475 O O . ALA A 1 196 ? 87.074 67.707 9.283 1.00 10.54 195 ALA A O 1
ATOM 1477 N N . ALA A 1 197 ? 87.282 69.704 10.289 1.00 8.39 196 ALA A N 1
ATOM 1478 C CA . ALA A 1 197 ? 88.225 70.209 9.295 1.00 6.78 196 ALA A CA 1
ATOM 1479 C C . ALA A 1 197 ? 89.541 69.450 9.386 1.00 6.85 196 ALA A C 1
ATOM 1480 O O . ALA A 1 197 ? 90.236 69.255 8.391 1.00 8.47 196 ALA A O 1
ATOM 1482 N N . TRP A 1 198 ? 89.876 69.019 10.595 1.00 7.79 197 TRP A N 1
ATOM 1483 C CA . TRP A 1 198 ? 91.104 68.273 10.802 1.00 6.70 197 TRP A CA 1
ATOM 1484 C C . TRP A 1 198 ? 90.979 66.893 10.168 1.00 5.87 197 TRP A C 1
ATOM 1485 O O . TRP A 1 198 ? 91.910 66.414 9.525 1.00 8.97 197 TRP A O 1
ATOM 1496 N N . LEU A 1 199 ? 89.827 66.258 10.349 1.00 7.16 198 LEU A N 1
ATOM 1497 C CA . LEU A 1 199 ? 89.620 64.939 9.776 1.00 9.16 198 LEU A CA 1
ATOM 1498 C C . LEU A 1 199 ? 89.635 65.052 8.252 1.00 10.41 198 LEU A C 1
ATOM 1499 O O . LEU A 1 199 ? 90.167 64.183 7.574 1.00 9.14 198 LEU A O 1
ATOM 1504 N N . ASP A 1 200 ? 89.069 66.135 7.718 1.00 11.57 199 ASP A N 1
ATOM 1505 C CA . ASP A 1 200 ? 89.052 66.334 6.273 1.00 14.19 199 ASP A CA 1
ATOM 1506 C C . ASP A 1 200 ? 90.476 66.556 5.776 1.00 13.15 199 ASP A C 1
ATOM 1507 O O . ASP A 1 200 ? 90.851 66.104 4.701 1.00 13.34 199 ASP A O 1
ATOM 1512 N N . ARG A 1 201 ? 91.262 67.257 6.581 1.00 12.09 200 ARG A N 1
ATOM 1513 C CA . ARG A 1 201 ? 92.652 67.551 6.264 1.00 11.64 200 ARG A CA 1
ATOM 1514 C C . ARG A 1 201 ? 93.443 66.246 6.140 1.00 11.01 200 ARG A C 1
ATOM 1515 O O . ARG A 1 201 ? 94.252 66.074 5.227 1.00 12.61 200 ARG A O 1
ATOM 1523 N N . CYS A 1 202 ? 93.196 65.316 7.053 1.00 7.47 201 CYS A N 1
ATOM 1524 C CA . CYS A 1 202 ? 93.899 64.038 7.018 1.00 8.16 201 CYS A CA 1
ATOM 1525 C C . CYS A 1 202 ? 93.385 63.138 5.902 1.00 7.55 201 CYS A C 1
ATOM 1526 O O . CYS A 1 202 ? 94.162 62.444 5.253 1.00 10.45 201 CYS A O 1
ATOM 1529 N N . GLN A 1 203 ? 92.077 63.162 5.668 1.00 7.44 202 GLN A N 1
ATOM 1530 C CA . GLN A 1 203 ? 91.500 62.294 4.654 1.00 8.66 202 GLN A CA 1
ATOM 1531 C C . GLN A 1 203 ? 91.589 62.782 3.213 1.00 10.65 202 GLN A C 1
ATOM 1532 O O . GLN A 1 203 ? 91.246 62.041 2.292 1.00 12.04 202 GLN A O 1
ATOM 1538 N N . SER A 1 204 ? 92.033 64.018 3.003 1.00 11.08 203 SER A N 1
ATOM 1539 C CA . SER A 1 204 ? 92.156 64.511 1.637 1.00 11.47 203 SER A CA 1
ATOM 1540 C C . SER A 1 204 ? 93.546 64.178 1.094 1.00 9.24 203 SER A C 1
ATOM 1541 O O . SER A 1 204 ? 93.856 64.439 -0.066 1.00 11.20 203 SER A O 1
ATOM 1544 N N . ARG A 1 205 ? 94.385 63.587 1.937 1.00 8.19 204 ARG A N 1
ATOM 1545 C CA . ARG A 1 205 ? 95.727 63.217 1.508 1.00 7.33 204 ARG A CA 1
ATOM 1546 C C . ARG A 1 205 ? 95.653 62.097 0.472 1.00 9.06 204 ARG A C 1
ATOM 1547 O O . ARG A 1 205 ? 94.863 61.167 0.606 1.00 10.23 204 ARG A O 1
ATOM 1555 N N . PRO A 1 206 ? 96.473 62.179 -0.582 1.00 9.97 205 PRO A N 1
ATOM 1556 C CA . PRO A 1 206 ? 96.479 61.154 -1.631 1.00 11.04 205 PRO A CA 1
ATOM 1557 C C . PRO A 1 206 ? 96.597 59.719 -1.111 1.00 11.34 205 PRO A C 1
ATOM 1558 O O . PRO A 1 206 ? 95.935 58.812 -1.616 1.00 11.43 205 PRO A O 1
ATOM 1562 N N . ALA A 1 207 ? 97.442 59.511 -0.104 1.00 10.04 206 ALA A N 1
ATOM 1563 C CA . ALA A 1 207 ? 97.634 58.167 0.437 1.00 10.18 206 ALA A CA 1
ATOM 1564 C C . ALA A 1 207 ? 96.379 57.599 1.092 1.00 8.69 206 ALA A C 1
ATOM 1565 O O . ALA A 1 207 ? 96.128 56.395 1.016 1.00 9.18 206 ALA A O 1
ATOM 1567 N N . PHE A 1 208 ? 95.597 58.453 1.748 1.00 8.11 207 PHE A N 1
ATOM 1568 C CA . PHE A 1 208 ? 94.367 57.985 2.377 1.00 7.73 207 PHE A CA 1
ATOM 1569 C C . PHE A 1 208 ? 93.381 57.571 1.281 1.00 10.22 207 PHE A C 1
ATOM 1570 O O . PHE A 1 208 ? 92.791 56.493 1.335 1.00 10.16 207 PHE A O 1
ATOM 1578 N N . ARG A 1 209 ? 93.205 58.435 0.287 1.00 11.31 208 ARG A N 1
ATOM 1579 C CA . ARG A 1 209 ? 92.274 58.143 -0.799 1.00 12.11 208 ARG A CA 1
ATOM 1580 C C . ARG A 1 209 ? 92.631 56.825 -1.475 1.00 12.70 208 ARG A C 1
ATOM 1581 O O . ARG A 1 209 ? 91.757 56.007 -1.768 1.00 12.85 208 ARG A O 1
ATOM 1589 N N . LEU A 1 210 ? 93.922 56.622 -1.708 1.00 12.61 209 LEU A N 1
ATOM 1590 C CA . LEU A 1 210 ? 94.406 55.401 -2.335 1.00 12.92 209 LEU A CA 1
ATOM 1591 C C . LEU A 1 210 ? 94.090 54.188 -1.459 1.00 11.71 209 LEU A C 1
ATOM 1592 O O . LEU A 1 210 ? 93.624 53.165 -1.948 1.00 11.44 209 LEU A O 1
ATOM 1613 N N . GLU A 1 213 ? 90.524 53.369 -1.783 1.00 9.47 212 GLU A N 1
ATOM 1614 C CA . GLU A 1 213 ? 90.190 52.815 -3.092 1.00 10.78 212 GLU A CA 1
ATOM 1615 C C . GLU A 1 213 ? 90.537 51.333 -3.093 1.00 9.80 212 GLU A C 1
ATOM 1616 O O . GLU A 1 213 ? 89.801 50.507 -3.637 1.00 11.05 212 GLU A O 1
ATOM 1622 N N . ARG A 1 214 ? 91.662 50.999 -2.466 1.00 10.99 213 ARG A N 1
ATOM 1623 C CA . ARG A 1 214 ? 92.094 49.610 -2.379 1.00 10.51 213 ARG A CA 1
ATOM 1624 C C . ARG A 1 214 ? 91.109 48.842 -1.498 1.00 9.57 213 ARG A C 1
ATOM 1625 O O . ARG A 1 214 ? 90.712 47.718 -1.809 1.00 10.41 213 ARG A O 1
ATOM 1633 N N . ARG A 1 215 ? 90.708 49.464 -0.399 1.00 8.69 214 ARG A N 1
ATOM 1634 C CA . ARG A 1 215 ? 89.771 48.852 0.528 1.00 9.46 214 ARG A CA 1
ATOM 1635 C C . ARG A 1 215 ? 88.454 48.517 -0.175 1.00 10.57 214 ARG A C 1
ATOM 1636 O O . ARG A 1 215 ? 87.856 47.466 0.049 1.00 13.19 214 ARG A O 1
ATOM 1644 N N . ALA A 1 216 ? 88.003 49.418 -1.035 1.00 10.39 215 ALA A N 1
ATOM 1645 C CA . ALA A 1 216 ? 86.749 49.209 -1.746 1.00 9.52 215 ALA A CA 1
ATOM 1646 C C . ALA A 1 216 ? 86.798 48.118 -2.814 1.00 10.16 215 ALA A C 1
ATOM 1647 O O . ALA A 1 216 ? 85.796 47.444 -3.056 1.00 12.15 215 ALA A O 1
ATOM 1649 N N . ALA A 1 217 ? 87.960 47.935 -3.438 1.00 8.21 216 ALA A N 1
ATOM 1650 C CA . ALA A 1 217 ? 88.114 46.962 -4.525 1.00 6.72 216 ALA A CA 1
ATOM 1651 C C . ALA A 1 217 ? 88.694 45.603 -4.128 1.00 8.74 216 ALA A C 1
ATOM 1652 O O . ALA A 1 217 ? 88.776 44.690 -4.952 1.00 9.94 216 ALA A O 1
ATOM 1654 N N . GLU A 1 218 ? 89.089 45.479 -2.868 1.00 8.84 217 GLU A N 1
ATOM 1655 C CA . GLU A 1 218 ? 89.687 44.253 -2.351 1.00 10.33 217 GLU A CA 1
ATOM 1656 C C . GLU A 1 218 ? 88.826 42.996 -2.515 1.00 11.03 217 GLU A C 1
ATOM 1657 O O . GLU A 1 218 ? 87.626 43.004 -2.230 1.00 10.35 217 GLU A O 1
ATOM 1663 N N . GLY A 1 219 ? 89.450 41.912 -2.967 1.00 10.34 218 GLY A N 1
ATOM 1664 C CA . GLY A 1 219 ? 88.719 40.670 -3.155 1.00 13.53 218 GLY A CA 1
ATOM 1665 C C . GLY A 1 219 ? 89.560 39.631 -3.866 1.00 14.51 218 GLY A C 1
ATOM 1666 O O . GLY A 1 219 ? 90.647 39.937 -4.354 1.00 14.65 218 GLY A O 1
ATOM 1667 N N . HIS A 1 220 ? 89.065 38.397 -3.928 1.00 15.80 219 HIS A N 1
ATOM 1668 C CA . HIS A 1 220 ? 89.811 37.331 -4.582 1.00 16.99 219 HIS A CA 1
ATOM 1669 C C . HIS A 1 220 ? 89.200 36.987 -5.938 1.00 16.94 219 HIS A C 1
ATOM 1670 O O . HIS A 1 220 ? 87.979 36.937 -6.086 1.00 18.71 219 HIS A O 1
ATOM 1677 N N . HIS A 1 221 ? 90.059 36.762 -6.925 1.00 15.59 220 HIS A N 1
ATOM 1678 C CA . HIS A 1 221 ? 89.618 36.424 -8.268 1.00 16.61 220 HIS A CA 1
ATOM 1679 C C . HIS A 1 221 ? 89.707 34.921 -8.486 1.00 16.85 220 HIS A C 1
ATOM 1680 O O . HIS A 1 221 ? 90.752 34.321 -8.284 1.00 15.72 220 HIS A O 1
ATOM 1687 N N . HIS A 1 222 ? 88.597 34.317 -8.887 1.00 17.37 221 HIS A N 1
ATOM 1688 C CA . HIS A 1 222 ? 88.560 32.889 -9.152 1.00 19.71 221 HIS A CA 1
ATOM 1689 C C . HIS A 1 222 ? 88.327 32.760 -10.645 1.00 21.06 221 HIS A C 1
ATOM 1690 O O . HIS A 1 222 ? 87.299 33.202 -11.150 1.00 21.12 221 HIS A O 1
ATOM 1697 N N . HIS A 1 223 ? 89.283 32.172 -11.355 1.00 23.81 222 HIS A N 1
ATOM 1698 C CA . HIS A 1 223 ? 89.131 32.013 -12.792 1.00 26.65 222 HIS A CA 1
ATOM 1699 C C . HIS A 1 223 ? 88.247 30.816 -13.122 1.00 27.31 222 HIS A C 1
ATOM 1700 O O . HIS A 1 223 ? 88.466 29.709 -12.625 1.00 28.66 222 HIS A O 1
ATOM 1707 N N . HIS A 1 224 ? 87.246 31.051 -13.962 1.00 27.44 223 HIS A N 1
ATOM 1708 C CA . HIS A 1 224 ? 86.338 29.995 -14.376 1.00 28.28 223 HIS A CA 1
ATOM 1709 C C . HIS A 1 224 ? 86.344 29.922 -15.895 1.00 29.00 223 HIS A C 1
ATOM 1710 O O . HIS A 1 224 ? 86.818 28.898 -16.427 1.00 31.09 223 HIS A O 1
ATOM 1717 N N . LEU B 1 3 ? 30.983 53.086 12.975 1.00 23.51 2 LEU B N 1
ATOM 1718 C CA . LEU B 1 3 ? 32.341 52.489 13.178 1.00 21.70 2 LEU B CA 1
ATOM 1719 C C . LEU B 1 3 ? 33.376 53.049 12.208 1.00 20.80 2 LEU B C 1
ATOM 1720 O O . LEU B 1 3 ? 33.277 52.841 10.998 1.00 21.16 2 LEU B O 1
ATOM 1725 N N . LYS B 1 4 ? 34.372 53.748 12.747 1.00 19.23 3 LYS B N 1
ATOM 1726 C CA . LYS B 1 4 ? 35.430 54.339 11.933 1.00 17.30 3 LYS B CA 1
ATOM 1727 C C . LYS B 1 4 ? 36.803 53.785 12.314 1.00 16.30 3 LYS B C 1
ATOM 1728 O O . LYS B 1 4 ? 37.117 53.654 13.499 1.00 15.32 3 LYS B O 1
ATOM 1734 N N . ILE B 1 5 ? 37.606 53.450 11.307 1.00 13.99 4 ILE B N 1
ATOM 1735 C CA . ILE B 1 5 ? 38.959 52.940 11.532 1.00 12.18 4 ILE B CA 1
ATOM 1736 C C . ILE B 1 5 ? 39.942 53.915 10.894 1.00 11.92 4 ILE B C 1
ATOM 1737 O O . ILE B 1 5 ? 39.861 54.204 9.698 1.00 12.37 4 ILE B O 1
ATOM 1742 N N . TYR B 1 6 ? 40.873 54.417 11.697 1.00 11.45 5 TYR B N 1
ATOM 1743 C CA . TYR B 1 6 ? 41.868 55.370 11.228 1.00 10.50 5 TYR B CA 1
ATOM 1744 C C . TYR B 1 6 ? 43.205 54.688 11.001 1.00 11.01 5 TYR B C 1
ATOM 1745 O O . TYR B 1 6 ? 43.705 53.997 11.890 1.00 11.96 5 TYR B O 1
ATOM 1754 N N . GLY B 1 7 ? 43.786 54.897 9.823 1.00 10.49 6 GLY B N 1
ATOM 1755 C CA . GLY B 1 7 ? 45.081 54.312 9.517 1.00 11.37 6 GLY B CA 1
ATOM 1756 C C . GLY B 1 7 ? 45.172 53.594 8.186 1.00 13.14 6 GLY B C 1
ATOM 1757 O O . GLY B 1 7 ? 44.281 52.829 7.830 1.00 14.85 6 GLY B O 1
ATOM 1758 N N . VAL B 1 8 ? 46.260 53.834 7.458 1.00 13.52 7 VAL B N 1
ATOM 1759 C CA . VAL B 1 8 ? 46.485 53.206 6.158 1.00 13.38 7 VAL B CA 1
ATOM 1760 C C . VAL B 1 8 ? 46.777 51.708 6.288 1.00 13.33 7 VAL B C 1
ATOM 1761 O O . VAL B 1 8 ? 47.158 51.221 7.360 1.00 12.08 7 VAL B O 1
ATOM 1765 N N . TYR B 1 9 ? 46.591 50.978 5.192 1.00 12.78 8 TYR B N 1
ATOM 1766 C CA . TYR B 1 9 ? 46.845 49.543 5.179 1.00 12.56 8 TYR B CA 1
ATOM 1767 C C . TYR B 1 9 ? 48.298 49.243 5.521 1.00 12.25 8 TYR B C 1
ATOM 1768 O O . TYR B 1 9 ? 48.593 48.256 6.189 1.00 12.32 8 TYR B O 1
ATOM 1777 N N . ARG B 1 10 ? 49.206 50.106 5.071 1.00 13.77 9 ARG B N 1
ATOM 1778 C CA . ARG B 1 10 ? 50.626 49.919 5.333 1.00 13.14 9 ARG B CA 1
ATOM 1779 C C . ARG B 1 10 ? 51.012 50.397 6.728 1.00 12.88 9 ARG B C 1
ATOM 1780 O O . ARG B 1 10 ? 51.885 51.254 6.894 1.00 13.92 9 ARG B O 1
ATOM 1788 N N . SER B 1 11 ? 50.344 49.830 7.728 1.00 11.72 10 SER B N 1
ATOM 1789 C CA . SER B 1 11 ? 50.600 50.145 9.128 1.00 9.61 10 SER B CA 1
ATOM 1790 C C . SER B 1 11 ? 49.912 49.072 9.965 1.00 9.91 10 SER B C 1
ATOM 1791 O O . SER B 1 11 ? 49.347 48.126 9.418 1.00 10.49 10 SER B O 1
ATOM 1794 N N . ARG B 1 12 ? 49.957 49.231 11.285 1.00 9.17 11 ARG B N 1
ATOM 1795 C CA . ARG B 1 12 ? 49.327 48.282 12.186 1.00 8.51 11 ARG B CA 1
ATOM 1796 C C . ARG B 1 12 ? 47.821 48.302 12.014 1.00 9.00 11 ARG B C 1
ATOM 1797 O O . ARG B 1 12 ? 47.113 47.496 12.609 1.00 9.26 11 ARG B O 1
ATOM 1805 N N . ALA B 1 13 ? 47.321 49.231 11.202 1.00 8.56 12 ALA B N 1
ATOM 1806 C CA . ALA B 1 13 ? 45.885 49.287 10.950 1.00 7.57 12 ALA B CA 1
ATOM 1807 C C . ALA B 1 13 ? 45.499 48.033 10.167 1.00 6.27 12 ALA B C 1
ATOM 1808 O O . ALA B 1 13 ? 44.322 47.716 10.025 1.00 9.45 12 ALA B O 1
ATOM 1810 N N . SER B 1 14 ? 46.502 47.323 9.664 1.00 8.31 13 SER B N 1
ATOM 1811 C CA . SER B 1 14 ? 46.266 46.103 8.897 1.00 7.39 13 SER B CA 1
ATOM 1812 C C . SER B 1 14 ? 45.561 45.052 9.743 1.00 8.13 13 SER B C 1
ATOM 1813 O O . SER B 1 14 ? 44.877 44.174 9.215 1.00 8.32 13 SER B O 1
ATOM 1816 N N . ARG B 1 15 ? 45.736 45.141 11.057 1.00 7.96 14 ARG B N 1
ATOM 1817 C CA . ARG B 1 15 ? 45.118 44.188 11.971 1.00 7.90 14 ARG B CA 1
ATOM 1818 C C . ARG B 1 15 ? 43.599 44.351 11.968 1.00 8.13 14 ARG B C 1
ATOM 1819 O O . ARG B 1 15 ? 42.871 43.399 11.675 1.00 9.75 14 ARG B O 1
ATOM 1827 N N . PRO B 1 16 ? 43.095 45.553 12.288 1.00 7.90 15 PRO B N 1
ATOM 1828 C CA . PRO B 1 16 ? 41.634 45.682 12.260 1.00 8.09 15 PRO B CA 1
ATOM 1829 C C . PRO B 1 16 ? 41.068 45.578 10.838 1.00 8.06 15 PRO B C 1
ATOM 1830 O O . PRO B 1 16 ? 39.952 45.106 10.647 1.00 8.45 15 PRO B O 1
ATOM 1834 N N . LEU B 1 17 ? 41.834 46.010 9.839 1.00 9.18 16 LEU B N 1
ATOM 1835 C CA . LEU B 1 17 ? 41.354 45.929 8.457 1.00 7.81 16 LEU B CA 1
ATOM 1836 C C . LEU B 1 17 ? 41.196 44.467 8.038 1.00 9.92 16 LEU B C 1
ATOM 1837 O O . LEU B 1 17 ? 40.211 44.101 7.400 1.00 11.58 16 LEU B O 1
ATOM 1842 N N . TRP B 1 18 ? 42.156 43.625 8.407 1.00 8.30 17 TRP B N 1
ATOM 1843 C CA . TRP B 1 18 ? 42.048 42.204 8.085 1.00 8.24 17 TRP B CA 1
ATOM 1844 C C . TRP B 1 18 ? 40.786 41.661 8.762 1.00 8.16 17 TRP B C 1
ATOM 1845 O O . TRP B 1 18 ? 39.977 40.981 8.131 1.00 10.29 17 TRP B O 1
ATOM 1856 N N . LEU B 1 19 ? 40.610 41.979 10.041 1.00 7.45 18 LEU B N 1
ATOM 1857 C CA . LEU B 1 19 ? 39.445 41.504 10.773 1.00 8.19 18 LEU B CA 1
ATOM 1858 C C . LEU B 1 19 ? 38.130 41.915 10.127 1.00 9.07 18 LEU B C 1
ATOM 1859 O O . LEU B 1 19 ? 37.220 41.105 9.984 1.00 9.67 18 LEU B O 1
ATOM 1864 N N . LEU B 1 20 ? 38.018 43.183 9.757 1.00 9.14 19 LEU B N 1
ATOM 1865 C CA . LEU B 1 20 ? 36.794 43.661 9.143 1.00 10.59 19 LEU B CA 1
ATOM 1866 C C . LEU B 1 20 ? 36.554 42.963 7.811 1.00 10.11 19 LEU B C 1
ATOM 1867 O O . LEU B 1 20 ? 35.409 42.746 7.421 1.00 13.08 19 LEU B O 1
ATOM 1872 N N . ALA B 1 21 ? 37.634 42.596 7.126 1.00 10.27 20 ALA B N 1
ATOM 1873 C CA . ALA B 1 21 ? 37.520 41.888 5.851 1.00 11.51 20 ALA B CA 1
ATOM 1874 C C . ALA B 1 21 ? 36.937 40.498 6.099 1.00 12.41 20 ALA B C 1
ATOM 1875 O O . ALA B 1 21 ? 36.314 39.912 5.214 1.00 12.71 20 ALA B O 1
ATOM 1877 N N . GLU B 1 22 ? 37.155 39.967 7.302 1.00 13.06 21 GLU B N 1
ATOM 1878 C CA . GLU B 1 22 ? 36.625 38.648 7.665 1.00 14.51 21 GLU B CA 1
ATOM 1879 C C . GLU B 1 22 ? 35.113 38.736 7.876 1.00 16.77 21 GLU B C 1
ATOM 1880 O O . GLU B 1 22 ? 34.407 37.730 7.809 1.00 16.49 21 GLU B O 1
ATOM 1886 N N . LEU B 1 23 ? 34.630 39.948 8.129 1.00 17.79 22 LEU B N 1
ATOM 1887 C CA . LEU B 1 23 ? 33.217 40.182 8.395 1.00 20.68 22 LEU B CA 1
ATOM 1888 C C . LEU B 1 23 ? 32.467 40.878 7.261 1.00 22.43 22 LEU B C 1
ATOM 1889 O O . LEU B 1 23 ? 33.067 41.521 6.402 1.00 23.19 22 LEU B O 1
ATOM 1894 N N . ASP B 1 24 ? 31.147 40.737 7.266 1.00 24.87 23 ASP B N 1
ATOM 1895 C CA . ASP B 1 24 ? 30.295 41.381 6.264 1.00 28.43 23 ASP B CA 1
ATOM 1896 C C . ASP B 1 24 ? 29.748 42.622 6.964 1.00 28.61 23 ASP B C 1
ATOM 1897 O O . ASP B 1 24 ? 28.540 42.768 7.165 1.00 29.81 23 ASP B O 1
ATOM 1902 N N . LEU B 1 25 ? 30.657 43.515 7.337 1.00 28.16 24 LEU B N 1
ATOM 1903 C CA . LEU B 1 25 ? 30.286 44.719 8.062 1.00 26.77 24 LEU B CA 1
ATOM 1904 C C . LEU B 1 25 ? 30.795 46.013 7.439 1.00 26.45 24 LEU B C 1
ATOM 1905 O O . LEU B 1 25 ? 31.995 46.194 7.242 1.00 25.18 24 LEU B O 1
ATOM 1910 N N . PRO B 1 26 ? 29.880 46.936 7.121 1.00 26.58 25 PRO B N 1
ATOM 1911 C CA . PRO B 1 26 ? 30.306 48.204 6.528 1.00 26.11 25 PRO B CA 1
ATOM 1912 C C . PRO B 1 26 ? 30.939 49.073 7.613 1.00 24.19 25 PRO B C 1
ATOM 1913 O O . PRO B 1 26 ? 30.566 48.980 8.780 1.00 24.89 25 PRO B O 1
ATOM 1917 N N . PHE B 1 27 ? 31.906 49.898 7.233 1.00 21.17 26 PHE B N 1
ATOM 1918 C CA . PHE B 1 27 ? 32.562 50.782 8.189 1.00 20.31 26 PHE B CA 1
ATOM 1919 C C . PHE B 1 27 ? 33.205 51.923 7.428 1.00 19.63 26 PHE B C 1
ATOM 1920 O O . PHE B 1 27 ? 33.311 51.872 6.206 1.00 18.80 26 PHE B O 1
ATOM 1928 N N . GLU B 1 28 ? 33.616 52.962 8.140 1.00 19.77 27 GLU B N 1
ATOM 1929 C CA . GLU B 1 28 ? 34.254 54.088 7.484 1.00 21.52 27 GLU B CA 1
ATOM 1930 C C . GLU B 1 28 ? 35.756 53.983 7.696 1.00 21.40 27 GLU B C 1
ATOM 1931 O O . GLU B 1 28 ? 36.227 53.956 8.832 1.00 21.12 27 GLU B O 1
ATOM 1937 N N . HIS B 1 29 ? 36.505 53.894 6.603 1.00 19.82 28 HIS B N 1
ATOM 1938 C CA . HIS B 1 29 ? 37.955 53.807 6.695 1.00 19.59 28 HIS B CA 1
ATOM 1939 C C . HIS B 1 29 ? 38.510 55.204 6.481 1.00 19.65 28 HIS B C 1
ATOM 1940 O O . HIS B 1 29 ? 38.336 55.792 5.410 1.00 17.88 28 HIS B O 1
ATOM 1947 N N . VAL B 1 30 ? 39.154 55.747 7.505 1.00 19.56 29 VAL B N 1
ATOM 1948 C CA . VAL B 1 30 ? 39.749 57.072 7.396 1.00 19.94 29 VAL B CA 1
ATOM 1949 C C . VAL B 1 30 ? 41.250 56.897 7.246 1.00 21.10 29 VAL B C 1
ATOM 1950 O O . VAL B 1 30 ? 41.962 56.647 8.220 1.00 18.81 29 VAL B O 1
ATOM 1954 N N . PRO B 1 31 ? 41.752 56.999 6.012 1.00 21.54 30 PRO B N 1
ATOM 1955 C CA . PRO B 1 31 ? 43.189 56.834 5.829 1.00 21.78 30 PRO B CA 1
ATOM 1956 C C . PRO B 1 31 ? 43.970 57.957 6.503 1.00 22.61 30 PRO B C 1
ATOM 1957 O O . PRO B 1 31 ? 43.723 59.139 6.265 1.00 23.90 30 PRO B O 1
ATOM 1961 N N . VAL B 1 32 ? 44.877 57.559 7.386 1.00 18.43 31 VAL B N 1
ATOM 1962 C CA . VAL B 1 32 ? 45.744 58.475 8.106 1.00 16.15 31 VAL B CA 1
ATOM 1963 C C . VAL B 1 32 ? 47.136 57.906 7.878 1.00 15.62 31 VAL B C 1
ATOM 1964 O O . VAL B 1 32 ? 47.373 56.721 8.116 1.00 17.18 31 VAL B O 1
ATOM 1968 N N . ILE B 1 33 ? 48.047 58.743 7.395 1.00 14.71 32 ILE B N 1
ATOM 1969 C CA . ILE B 1 33 ? 49.406 58.307 7.129 1.00 15.82 32 ILE B CA 1
ATOM 1970 C C . ILE B 1 33 ? 50.357 58.712 8.242 1.00 15.17 32 ILE B C 1
ATOM 1971 O O . ILE B 1 33 ? 50.101 59.669 8.976 1.00 14.88 32 ILE B O 1
ATOM 1976 N N . GLN B 1 34 ? 51.450 57.964 8.368 1.00 14.07 33 GLN B N 1
ATOM 1977 C CA . GLN B 1 34 ? 52.462 58.255 9.366 1.00 15.13 33 GLN B CA 1
ATOM 1978 C C . GLN B 1 34 ? 53.053 59.613 8.995 1.00 14.36 33 GLN B C 1
ATOM 1979 O O . GLN B 1 34 ? 53.427 59.834 7.846 1.00 15.51 33 GLN B O 1
ATOM 1985 N N . ALA B 1 35 ? 53.128 60.519 9.966 1.00 14.36 34 ALA B N 1
ATOM 1986 C CA . ALA B 1 35 ? 53.642 61.862 9.721 1.00 15.20 34 ALA B CA 1
ATOM 1987 C C . ALA B 1 35 ? 55.005 61.897 9.035 1.00 18.21 34 ALA B C 1
ATOM 1988 O O . ALA B 1 35 ? 55.249 62.758 8.181 1.00 19.17 34 ALA B O 1
ATOM 1990 N N . ASN B 1 36 ? 55.892 60.969 9.391 1.00 20.80 35 ASN B N 1
ATOM 1991 C CA . ASN B 1 36 ? 57.224 60.951 8.792 1.00 24.99 35 ASN B CA 1
ATOM 1992 C C . ASN B 1 36 ? 57.209 60.639 7.298 1.00 26.16 35 ASN B C 1
ATOM 1993 O O . ASN B 1 36 ? 58.238 60.739 6.628 1.00 28.23 35 ASN B O 1
ATOM 1998 N N . ARG B 1 37 ? 56.045 60.261 6.780 1.00 25.74 36 ARG B N 1
ATOM 1999 C CA . ARG B 1 37 ? 55.918 59.949 5.363 1.00 26.74 36 ARG B CA 1
ATOM 2000 C C . ARG B 1 37 ? 55.339 61.139 4.596 1.00 27.10 36 ARG B C 1
ATOM 2001 O O . ARG B 1 37 ? 55.050 61.036 3.403 1.00 26.96 36 ARG B O 1
ATOM 2009 N N . VAL B 1 38 ? 55.180 62.265 5.292 1.00 26.80 37 VAL B N 1
ATOM 2010 C CA . VAL B 1 38 ? 54.640 63.493 4.702 1.00 27.34 37 VAL B CA 1
ATOM 2011 C C . VAL B 1 38 ? 55.631 64.651 4.875 1.00 27.97 37 VAL B C 1
ATOM 2012 O O . VAL B 1 38 ? 56.091 64.924 5.981 1.00 27.43 37 VAL B O 1
ATOM 2016 N N . ALA B 1 39 ? 55.942 65.334 3.777 1.00 28.26 38 ALA B N 1
ATOM 2017 C CA . ALA B 1 39 ? 56.883 66.452 3.798 1.00 28.11 38 ALA B CA 1
ATOM 2018 C C . ALA B 1 39 ? 56.597 67.493 4.891 1.00 27.92 38 ALA B C 1
ATOM 2019 O O . ALA B 1 39 ? 57.416 67.703 5.791 1.00 28.99 38 ALA B O 1
ATOM 2021 N N . HIS B 1 40 ? 55.440 68.143 4.806 1.00 26.08 39 HIS B N 1
ATOM 2022 C CA . HIS B 1 40 ? 55.054 69.164 5.784 1.00 23.94 39 HIS B CA 1
ATOM 2023 C C . HIS B 1 40 ? 53.763 68.740 6.471 1.00 20.77 39 HIS B C 1
ATOM 2024 O O . HIS B 1 40 ? 52.691 69.297 6.210 1.00 18.89 39 HIS B O 1
ATOM 2031 N N . PRO B 1 41 ? 53.854 67.757 7.379 1.00 19.77 40 PRO B N 1
ATOM 2032 C CA . PRO B 1 41 ? 52.714 67.217 8.126 1.00 18.74 40 PRO B CA 1
ATOM 2033 C C . PRO B 1 41 ? 51.793 68.208 8.835 1.00 18.62 40 PRO B C 1
ATOM 2034 O O . PRO B 1 41 ? 50.582 67.977 8.921 1.00 16.93 40 PRO B O 1
ATOM 2038 N N . HIS B 1 42 ? 52.355 69.303 9.345 1.00 19.10 41 HIS B N 1
ATOM 2039 C CA . HIS B 1 42 ? 51.558 70.309 10.040 1.00 20.59 41 HIS B CA 1
ATOM 2040 C C . HIS B 1 42 ? 50.835 71.195 9.036 1.00 22.12 41 HIS B C 1
ATOM 2041 O O . HIS B 1 42 ? 49.820 71.811 9.359 1.00 22.93 41 HIS B O 1
ATOM 2048 N N . GLY B 1 43 ? 51.372 71.250 7.822 1.00 23.70 42 GLY B N 1
ATOM 2049 C CA . GLY B 1 43 ? 50.802 72.074 6.771 1.00 26.59 42 GLY B CA 1
ATOM 2050 C C . GLY B 1 43 ? 49.291 72.071 6.658 1.00 27.37 42 GLY B C 1
ATOM 2051 O O . GLY B 1 43 ? 48.659 71.019 6.778 1.00 28.03 42 GLY B O 1
ATOM 2052 N N . PRO B 1 44 ? 48.679 73.245 6.430 1.00 28.15 43 PRO B N 1
ATOM 2053 C CA . PRO B 1 44 ? 47.222 73.340 6.301 1.00 28.70 43 PRO B CA 1
ATOM 2054 C C . PRO B 1 44 ? 46.726 72.506 5.112 1.00 29.18 43 PRO B C 1
ATOM 2055 O O . PRO B 1 44 ? 45.561 72.104 5.065 1.00 29.29 43 PRO B O 1
ATOM 2059 N N . GLU B 1 45 ? 47.623 72.243 4.163 1.00 29.44 44 GLU B N 1
ATOM 2060 C CA . GLU B 1 45 ? 47.285 71.476 2.961 1.00 31.53 44 GLU B CA 1
ATOM 2061 C C . GLU B 1 45 ? 47.803 70.039 2.964 1.00 31.22 44 GLU B C 1
ATOM 2062 O O . GLU B 1 45 ? 47.685 69.330 1.962 1.00 31.80 44 GLU B O 1
ATOM 2068 N N . ALA B 1 46 ? 48.381 69.609 4.080 1.00 29.31 45 ALA B N 1
ATOM 2069 C CA . ALA B 1 46 ? 48.902 68.248 4.170 1.00 27.38 45 ALA B CA 1
ATOM 2070 C C . ALA B 1 46 ? 47.766 67.260 4.404 1.00 25.20 45 ALA B C 1
ATOM 2071 O O . ALA B 1 46 ? 46.798 67.570 5.099 1.00 24.76 45 ALA B O 1
ATOM 2073 N N . PRO B 1 47 ? 47.861 66.061 3.812 1.00 23.14 46 PRO B N 1
ATOM 2074 C CA . PRO B 1 47 ? 46.809 65.055 4.000 1.00 23.16 46 PRO B CA 1
ATOM 2075 C C . PRO B 1 47 ? 46.820 64.586 5.456 1.00 21.22 46 PRO B C 1
ATOM 2076 O O . PRO B 1 47 ? 47.880 64.517 6.074 1.00 21.45 46 PRO B O 1
ATOM 2080 N N . LEU B 1 48 ? 45.644 64.276 5.998 1.00 18.70 47 LEU B N 1
ATOM 2081 C CA . LEU B 1 48 ? 45.523 63.845 7.393 1.00 15.82 47 LEU B CA 1
ATOM 2082 C C . LEU B 1 48 ? 46.595 62.818 7.752 1.00 13.99 47 LEU B C 1
ATOM 2083 O O . LEU B 1 48 ? 46.697 61.766 7.123 1.00 12.78 47 LEU B O 1
ATOM 2088 N N . ASN B 1 49 ? 47.393 63.135 8.771 1.00 13.33 48 ASN B N 1
ATOM 2089 C CA . ASN B 1 49 ? 48.474 62.255 9.201 1.00 11.00 48 ASN B CA 1
ATOM 2090 C C . ASN B 1 49 ? 48.583 62.207 10.725 1.00 10.95 48 ASN B C 1
ATOM 2091 O O . ASN B 1 49 ? 47.861 62.912 11.420 1.00 10.84 48 ASN B O 1
ATOM 2096 N N . THR B 1 50 ? 49.492 61.388 11.248 1.00 11.07 49 THR B N 1
ATOM 2097 C CA . THR B 1 50 ? 49.602 61.253 12.696 1.00 11.39 49 THR B CA 1
ATOM 2098 C C . THR B 1 50 ? 50.034 62.495 13.458 1.00 12.73 49 THR B C 1
ATOM 2099 O O . THR B 1 50 ? 49.949 62.523 14.682 1.00 12.91 49 THR B O 1
ATOM 2103 N N . ALA B 1 51 ? 50.484 63.522 12.743 1.00 13.39 50 ALA B N 1
ATOM 2104 C CA . ALA B 1 51 ? 50.900 64.767 13.391 1.00 15.32 50 ALA B CA 1
ATOM 2105 C C . ALA B 1 51 ? 49.834 65.858 13.241 1.00 15.58 50 ALA B C 1
ATOM 2106 O O . ALA B 1 51 ? 49.977 66.954 13.780 1.00 14.86 50 ALA B O 1
ATOM 2108 N N . SER B 1 52 ? 48.771 65.558 12.502 1.00 14.35 51 SER B N 1
ATOM 2109 C CA . SER B 1 52 ? 47.692 66.518 12.303 1.00 14.55 51 SER B CA 1
ATOM 2110 C C . SER B 1 52 ? 46.958 66.780 13.614 1.00 15.20 51 SER B C 1
ATOM 2111 O O . SER B 1 52 ? 46.668 65.856 14.369 1.00 13.98 51 SER B O 1
ATOM 2114 N N . ALA B 1 53 ? 46.661 68.049 13.880 1.00 16.81 52 ALA B N 1
ATOM 2115 C CA . ALA B 1 53 ? 45.950 68.425 15.094 1.00 16.76 52 ALA B CA 1
ATOM 2116 C C . ALA B 1 53 ? 44.587 67.743 15.115 1.00 17.15 52 ALA B C 1
ATOM 2117 O O . ALA B 1 53 ? 44.111 67.302 16.162 1.00 16.89 52 ALA B O 1
ATOM 2119 N N . ALA B 1 54 ? 43.969 67.657 13.944 1.00 16.43 53 ALA B N 1
ATOM 2120 C CA . ALA B 1 54 ? 42.662 67.036 13.808 1.00 17.09 53 ALA B CA 1
ATOM 2121 C C . ALA B 1 54 ? 42.708 65.563 14.197 1.00 15.98 53 ALA B C 1
ATOM 2122 O O . ALA B 1 54 ? 41.700 64.995 14.611 1.00 15.77 53 ALA B O 1
ATOM 2124 N N . TYR B 1 55 ? 43.873 64.941 14.055 1.00 14.12 54 TYR B N 1
ATOM 2125 C CA . TYR B 1 55 ? 43.995 63.533 14.406 1.00 14.19 54 TYR B CA 1
ATOM 2126 C C . TYR B 1 55 ? 44.390 63.343 15.862 1.00 14.53 54 TYR B C 1
ATOM 2127 O O . TYR B 1 55 ? 43.960 62.385 16.511 1.00 14.04 54 TYR B O 1
ATOM 2136 N N . LEU B 1 56 ? 45.207 64.259 16.370 1.00 14.65 55 LEU B N 1
ATOM 2137 C CA . LEU B 1 56 ? 45.651 64.198 17.755 1.00 15.27 55 LEU B CA 1
ATOM 2138 C C . LEU B 1 56 ? 44.472 64.388 18.687 1.00 15.85 55 LEU B C 1
ATOM 2139 O O . LEU B 1 56 ? 44.538 64.027 19.863 1.00 17.16 55 LEU B O 1
ATOM 2144 N N . ALA B 1 57 ? 43.399 64.972 18.163 1.00 15.64 56 ALA B N 1
ATOM 2145 C CA . ALA B 1 57 ? 42.196 65.178 18.953 1.00 17.62 56 ALA B CA 1
ATOM 2146 C C . ALA B 1 57 ? 41.437 63.851 19.048 1.00 18.06 56 ALA B C 1
ATOM 2147 O O . ALA B 1 57 ? 40.531 63.702 19.868 1.00 18.07 56 ALA B O 1
ATOM 2149 N N . VAL B 1 58 ? 41.812 62.898 18.196 1.00 17.11 57 VAL B N 1
ATOM 2150 C CA . VAL B 1 58 ? 41.203 61.568 18.192 1.00 16.78 57 VAL B CA 1
ATOM 2151 C C . VAL B 1 58 ? 42.111 60.663 19.033 1.00 16.19 57 VAL B C 1
ATOM 2152 O O . VAL B 1 58 ? 41.668 60.075 20.024 1.00 16.45 57 VAL B O 1
ATOM 2156 N N . ASN B 1 59 ? 43.377 60.558 18.632 1.00 14.92 58 ASN B N 1
ATOM 2157 C CA . ASN B 1 59 ? 44.364 59.768 19.373 1.00 13.48 58 ASN B CA 1
ATOM 2158 C C . ASN B 1 59 ? 45.507 60.693 19.785 1.00 13.16 58 ASN B C 1
ATOM 2159 O O . ASN B 1 59 ? 46.400 60.982 18.989 1.00 13.14 58 ASN B O 1
ATOM 2164 N N . PRO B 1 60 ? 45.482 61.169 21.041 1.00 15.29 59 PRO B N 1
ATOM 2165 C CA . PRO B 1 60 ? 46.498 62.066 21.595 1.00 15.71 59 PRO B CA 1
ATOM 2166 C C . PRO B 1 60 ? 47.923 61.535 21.472 1.00 15.02 59 PRO B C 1
ATOM 2167 O O . PRO B 1 60 ? 48.880 62.307 21.466 1.00 15.66 59 PRO B O 1
ATOM 2171 N N . LEU B 1 61 ? 48.063 60.217 21.371 1.00 12.25 60 LEU B N 1
ATOM 2172 C CA . LEU B 1 61 ? 49.386 59.621 21.264 1.00 12.20 60 LEU B CA 1
ATOM 2173 C C . LEU B 1 61 ? 49.969 59.787 19.860 1.00 11.32 60 LEU B C 1
ATOM 2174 O O . LEU B 1 61 ? 51.162 59.578 19.646 1.00 14.93 60 LEU B O 1
ATOM 2179 N N . GLY B 1 62 ? 49.125 60.163 18.905 1.00 10.94 61 GLY B N 1
ATOM 2180 C CA . GLY B 1 62 ? 49.596 60.363 17.544 1.00 9.29 61 GLY B CA 1
ATOM 2181 C C . GLY B 1 62 ? 50.048 59.107 16.834 1.00 11.25 61 GLY B C 1
ATOM 2182 O O . GLY B 1 62 ? 51.065 59.108 16.144 1.00 12.23 61 GLY B O 1
ATOM 2183 N N . GLN B 1 63 ? 49.293 58.025 16.998 1.00 10.00 62 GLN B N 1
ATOM 2184 C CA . GLN B 1 63 ? 49.642 56.766 16.349 1.00 11.25 62 GLN B CA 1
ATOM 2185 C C . GLN B 1 63 ? 48.416 56.179 15.673 1.00 9.66 62 GLN B C 1
ATOM 2186 O O . GLN B 1 63 ? 47.283 56.538 15.993 1.00 12.27 62 GLN B O 1
ATOM 2192 N N . ILE B 1 64 ? 48.657 55.282 14.727 1.00 9.93 63 ILE B N 1
ATOM 2193 C CA . ILE B 1 64 ? 47.575 54.585 14.057 1.00 9.28 63 ILE B CA 1
ATOM 2194 C C . ILE B 1 64 ? 47.830 53.108 14.359 1.00 8.42 63 ILE B C 1
ATOM 2195 O O . ILE B 1 64 ? 48.972 52.699 14.569 1.00 10.50 63 ILE B O 1
ATOM 2200 N N . PRO B 1 65 ? 46.773 52.286 14.373 1.00 9.57 64 PRO B N 1
ATOM 2201 C CA . PRO B 1 65 ? 45.367 52.618 14.124 1.00 9.41 64 PRO B CA 1
ATOM 2202 C C . PRO B 1 65 ? 44.620 53.191 15.330 1.00 9.72 64 PRO B C 1
ATOM 2203 O O . PRO B 1 65 ? 45.147 53.269 16.437 1.00 11.65 64 PRO B O 1
ATOM 2207 N N . CYS B 1 66 ? 43.379 53.594 15.092 1.00 9.71 65 CYS B N 1
ATOM 2208 C CA . CYS B 1 66 ? 42.520 54.102 16.144 1.00 10.21 65 CYS B CA 1
ATOM 2209 C C . CYS B 1 66 ? 41.108 53.771 15.709 1.00 11.49 65 CYS B C 1
ATOM 2210 O O . CYS B 1 66 ? 40.799 53.820 14.523 1.00 11.87 65 CYS B O 1
ATOM 2213 N N . LEU B 1 67 ? 40.267 53.403 16.666 1.00 12.51 66 LEU B N 1
ATOM 2214 C CA . LEU B 1 67 ? 38.878 53.086 16.376 1.00 13.70 66 LEU B CA 1
ATOM 2215 C C . LEU B 1 67 ? 37.973 54.107 17.048 1.00 14.67 66 LEU B C 1
ATOM 2216 O O . LEU B 1 67 ? 38.224 54.539 18.172 1.00 14.19 66 LEU B O 1
ATOM 2221 N N . GLU B 1 68 ? 36.920 54.500 16.345 1.00 16.11 67 GLU B N 1
ATOM 2222 C CA . GLU B 1 68 ? 35.976 55.444 16.902 1.00 18.95 67 GLU B CA 1
ATOM 2223 C C . GLU B 1 68 ? 34.575 54.967 16.579 1.00 19.39 67 GLU B C 1
ATOM 2224 O O . GLU B 1 68 ? 34.248 54.710 15.425 1.00 20.14 67 GLU B O 1
ATOM 2230 N N . GLU B 1 69 ? 33.769 54.818 17.621 1.00 21.88 68 GLU B N 1
ATOM 2231 C CA . GLU B 1 69 ? 32.384 54.388 17.494 1.00 25.82 68 GLU B CA 1
ATOM 2232 C C . GLU B 1 69 ? 31.553 55.397 18.268 1.00 27.88 68 GLU B C 1
ATOM 2233 O O . GLU B 1 69 ? 32.096 56.299 18.909 1.00 29.22 68 GLU B O 1
ATOM 2239 N N . GLU B 1 70 ? 30.236 55.244 18.211 1.00 29.31 69 GLU B N 1
ATOM 2240 C CA . GLU B 1 70 ? 29.347 56.141 18.933 1.00 30.64 69 GLU B CA 1
ATOM 2241 C C . GLU B 1 70 ? 29.677 56.080 20.426 1.00 30.96 69 GLU B C 1
ATOM 2242 O O . GLU B 1 70 ? 29.354 55.102 21.104 1.00 31.76 69 GLU B O 1
ATOM 2248 N N . GLY B 1 71 ? 30.347 57.116 20.925 1.00 29.74 70 GLY B N 1
ATOM 2249 C CA . GLY B 1 71 ? 30.700 57.168 22.337 1.00 29.14 70 GLY B CA 1
ATOM 2250 C C . GLY B 1 71 ? 31.912 56.358 22.781 1.00 27.89 70 GLY B C 1
ATOM 2251 O O . GLY B 1 71 ? 32.024 55.999 23.953 1.00 28.87 70 GLY B O 1
ATOM 2252 N N . LEU B 1 72 ? 32.830 56.073 21.867 1.00 24.33 71 LEU B N 1
ATOM 2253 C CA . LEU B 1 72 ? 34.008 55.292 22.223 1.00 20.59 71 LEU B CA 1
ATOM 2254 C C . LEU B 1 72 ? 35.157 55.490 21.255 1.00 18.66 71 LEU B C 1
ATOM 2255 O O . LEU B 1 72 ? 35.000 55.323 20.048 1.00 18.57 71 LEU B O 1
ATOM 2260 N N . ILE B 1 73 ? 36.313 55.850 21.801 1.00 17.08 72 ILE B N 1
ATOM 2261 C CA . ILE B 1 73 ? 37.524 56.031 21.016 1.00 16.42 72 ILE B CA 1
ATOM 2262 C C . ILE B 1 73 ? 38.488 55.017 21.615 1.00 16.06 72 ILE B C 1
ATOM 2263 O O . ILE B 1 73 ? 38.731 55.011 22.818 1.00 16.50 72 ILE B O 1
ATOM 2268 N N . LEU B 1 74 ? 39.021 54.151 20.767 1.00 12.90 73 LEU B N 1
ATOM 2269 C CA . LEU B 1 74 ? 39.906 53.092 21.220 1.00 12.25 73 LEU B CA 1
ATOM 2270 C C . LEU B 1 74 ? 41.207 53.045 20.434 1.00 11.02 73 LEU B C 1
ATOM 2271 O O . LEU B 1 74 ? 41.191 52.983 19.206 1.00 11.25 73 LEU B O 1
ATOM 2276 N N . THR B 1 75 ? 42.330 53.077 21.148 1.00 10.31 74 THR B N 1
ATOM 2277 C CA . THR B 1 75 ? 43.635 52.999 20.521 1.00 10.41 74 THR B CA 1
ATOM 2278 C C . THR B 1 75 ? 44.185 51.598 20.806 1.00 10.59 74 THR B C 1
ATOM 2279 O O . THR B 1 75 ? 43.545 50.802 21.509 1.00 12.62 74 THR B O 1
ATOM 2283 N N . GLU B 1 76 ? 45.367 51.314 20.267 1.00 10.20 75 GLU B N 1
ATOM 2284 C CA . GLU B 1 76 ? 46.031 50.013 20.418 1.00 9.58 75 GLU B CA 1
ATOM 2285 C C . GLU B 1 76 ? 45.401 48.978 19.494 1.00 7.33 75 GLU B C 1
ATOM 2286 O O . GLU B 1 76 ? 44.320 48.454 19.762 1.00 8.01 75 GLU B O 1
ATOM 2292 N N . SER B 1 77 ? 46.109 48.690 18.408 1.00 7.26 76 SER B N 1
ATOM 2293 C CA . SER B 1 77 ? 45.659 47.750 17.390 1.00 6.11 76 SER B CA 1
ATOM 2294 C C . SER B 1 77 ? 45.082 46.435 17.906 1.00 7.60 76 SER B C 1
ATOM 2295 O O . SER B 1 77 ? 44.029 46.000 17.452 1.00 8.42 76 SER B O 1
ATOM 2298 N N . LEU B 1 78 ? 45.763 45.793 18.846 1.00 8.10 77 LEU B N 1
ATOM 2299 C CA . LEU B 1 78 ? 45.271 44.516 19.350 1.00 7.69 77 LEU B CA 1
ATOM 2300 C C . LEU B 1 78 ? 44.026 44.624 20.233 1.00 7.86 77 LEU B C 1
ATOM 2301 O O . LEU B 1 78 ? 43.263 43.655 20.356 1.00 8.38 77 LEU B O 1
ATOM 2306 N N . ALA B 1 79 ? 43.813 45.788 20.849 1.00 6.83 78 ALA B N 1
ATOM 2307 C CA . ALA B 1 79 ? 42.628 45.993 21.677 1.00 6.89 78 ALA B CA 1
ATOM 2308 C C . ALA B 1 79 ? 41.463 46.254 20.731 1.00 8.43 78 ALA B C 1
ATOM 2309 O O . ALA B 1 79 ? 40.338 45.802 20.955 1.00 9.50 78 ALA B O 1
ATOM 2311 N N . ILE B 1 80 ? 41.752 46.992 19.664 1.00 7.45 79 ILE B N 1
ATOM 2312 C CA . ILE B 1 80 ? 40.745 47.324 18.677 1.00 6.57 79 ILE B CA 1
ATOM 2313 C C . ILE B 1 80 ? 40.176 46.055 18.056 1.00 6.66 79 ILE B C 1
ATOM 2314 O O . ILE B 1 80 ? 38.966 45.917 17.933 1.00 7.74 79 ILE B O 1
ATOM 2319 N N . THR B 1 81 ? 41.049 45.127 17.675 1.00 6.87 80 THR B N 1
ATOM 2320 C CA . THR B 1 81 ? 40.586 43.880 17.069 1.00 6.61 80 THR B CA 1
ATOM 2321 C C . THR B 1 81 ? 39.787 43.031 18.055 1.00 7.37 80 THR B C 1
ATOM 2322 O O . THR B 1 81 ? 38.770 42.440 17.693 1.00 8.71 80 THR B O 1
ATOM 2326 N N . LEU B 1 82 ? 40.240 42.954 19.302 1.00 7.63 81 LEU B N 1
ATOM 2327 C CA . LEU B 1 82 ? 39.513 42.158 20.278 1.00 9.48 81 LEU B CA 1
ATOM 2328 C C . LEU B 1 82 ? 38.115 42.743 20.462 1.00 7.81 81 LEU B C 1
ATOM 2329 O O . LEU B 1 82 ? 37.128 42.012 20.471 1.00 9.68 81 LEU B O 1
ATOM 2334 N N . HIS B 1 83 ? 38.026 44.064 20.580 1.00 8.17 82 HIS B N 1
ATOM 2335 C CA . HIS B 1 83 ? 36.726 44.718 20.741 1.00 7.58 82 HIS B CA 1
ATOM 2336 C C . HIS B 1 83 ? 35.787 44.421 19.568 1.00 7.63 82 HIS B C 1
ATOM 2337 O O . HIS B 1 83 ? 34.610 44.085 19.759 1.00 9.63 82 HIS B O 1
ATOM 2344 N N . ILE B 1 84 ? 36.302 44.571 18.353 1.00 8.26 83 ILE B N 1
ATOM 2345 C CA . ILE B 1 84 ? 35.505 44.316 17.157 1.00 8.09 83 ILE B CA 1
ATOM 2346 C C . ILE B 1 84 ? 35.052 42.861 17.077 1.00 8.36 83 ILE B C 1
ATOM 2347 O O . ILE B 1 84 ? 33.900 42.580 16.760 1.00 10.68 83 ILE B O 1
ATOM 2352 N N . ALA B 1 85 ? 35.962 41.940 17.372 1.00 8.72 84 ALA B N 1
ATOM 2353 C CA . ALA B 1 85 ? 35.644 40.518 17.308 1.00 6.79 84 ALA B CA 1
ATOM 2354 C C . ALA B 1 85 ? 34.577 40.120 18.315 1.00 9.17 84 ALA B C 1
ATOM 2355 O O . ALA B 1 85 ? 33.689 39.326 17.996 1.00 10.57 84 ALA B O 1
ATOM 2357 N N . ARG B 1 86 ? 34.665 40.668 19.526 1.00 9.22 85 ARG B N 1
ATOM 2358 C CA . ARG B 1 86 ? 33.707 40.347 20.579 1.00 12.22 85 ARG B CA 1
ATOM 2359 C C . ARG B 1 86 ? 32.328 40.971 20.394 1.00 11.00 85 ARG B C 1
ATOM 2360 O O . ARG B 1 86 ? 31.346 40.443 20.913 1.00 13.22 85 ARG B O 1
ATOM 2368 N N . THR B 1 87 ? 32.246 42.084 19.664 1.00 11.60 86 THR B N 1
ATOM 2369 C CA . THR B 1 87 ? 30.961 42.752 19.466 1.00 10.84 86 THR B CA 1
ATOM 2370 C C . THR B 1 87 ? 30.367 42.577 18.070 1.00 11.34 86 THR B C 1
ATOM 2371 O O . THR B 1 87 ? 29.161 42.705 17.894 1.00 11.76 86 THR B O 1
ATOM 2375 N N . GLN B 1 88 ? 31.211 42.273 17.091 1.00 9.76 87 GLN B N 1
ATOM 2376 C CA . GLN B 1 88 ? 30.757 42.116 15.710 1.00 12.12 87 GLN B CA 1
ATOM 2377 C C . GLN B 1 88 ? 31.289 40.860 15.027 1.00 11.45 87 GLN B C 1
ATOM 2378 O O . GLN B 1 88 ? 30.833 40.500 13.944 1.00 12.50 87 GLN B O 1
ATOM 2384 N N . GLY B 1 89 ? 32.250 40.201 15.659 1.00 10.74 88 GLY B N 1
ATOM 2385 C CA . GLY B 1 89 ? 32.891 39.061 15.033 1.00 10.13 88 GLY B CA 1
ATOM 2386 C C . GLY B 1 89 ? 32.337 37.656 15.052 1.00 9.80 88 GLY B C 1
ATOM 2387 O O . GLY B 1 89 ? 32.955 36.766 14.477 1.00 10.93 88 GLY B O 1
ATOM 2388 N N . GLY B 1 90 ? 31.201 37.431 15.694 1.00 10.56 89 GLY B N 1
ATOM 2389 C CA . GLY B 1 90 ? 30.663 36.085 15.721 1.00 10.76 89 GLY B CA 1
ATOM 2390 C C . GLY B 1 90 ? 31.640 35.089 16.325 1.00 11.34 89 GLY B C 1
ATOM 2391 O O . GLY B 1 90 ? 32.180 35.323 17.411 1.00 11.00 89 GLY B O 1
ATOM 2392 N N . GLN B 1 91 ? 31.889 33.989 15.618 1.00 11.21 90 GLN B N 1
ATOM 2393 C CA . GLN B 1 91 ? 32.780 32.945 16.120 1.00 12.12 90 GLN B CA 1
ATOM 2394 C C . GLN B 1 91 ? 34.255 33.343 16.165 1.00 11.86 90 GLN B C 1
ATOM 2395 O O . GLN B 1 91 ? 35.080 32.606 16.700 1.00 11.58 90 GLN B O 1
ATOM 2401 N N . LEU B 1 92 ? 34.595 34.500 15.601 1.00 9.84 91 LEU B N 1
ATOM 2402 C CA . LEU B 1 92 ? 35.985 34.956 15.638 1.00 9.36 91 LEU B CA 1
ATOM 2403 C C . LEU B 1 92 ? 36.256 35.580 17.010 1.00 8.38 91 LEU B C 1
ATOM 2404 O O . LEU B 1 92 ? 37.405 35.857 17.370 1.00 9.17 91 LEU B O 1
ATOM 2409 N N . GLY B 1 93 ? 35.178 35.804 17.756 1.00 6.07 92 GLY B N 1
ATOM 2410 C CA . GLY B 1 93 ? 35.270 36.374 19.090 1.00 7.11 92 GLY B CA 1
ATOM 2411 C C . GLY B 1 93 ? 35.141 35.295 20.151 1.00 7.58 92 GLY B C 1
ATOM 2412 O O . GLY B 1 93 ? 34.877 34.140 19.818 1.00 8.28 92 GLY B O 1
ATOM 2413 N N . PRO B 1 94 ? 35.308 35.638 21.438 1.00 9.30 93 PRO B N 1
ATOM 2414 C CA . PRO B 1 94 ? 35.213 34.681 22.547 1.00 9.93 93 PRO B CA 1
ATOM 2415 C C . PRO B 1 94 ? 33.805 34.176 22.880 1.00 9.68 93 PRO B C 1
ATOM 2416 O O . PRO B 1 94 ? 32.837 34.929 22.871 1.00 11.77 93 PRO B O 1
ATOM 2420 N N . ARG B 1 95 ? 33.705 32.889 23.185 1.00 11.17 94 ARG B N 1
ATOM 2421 C CA . ARG B 1 95 ? 32.428 32.296 23.542 1.00 12.31 94 ARG B CA 1
ATOM 2422 C C . ARG B 1 95 ? 32.148 32.525 25.020 1.00 12.69 94 ARG B C 1
ATOM 2423 O O . ARG B 1 95 ? 30.991 32.526 25.451 1.00 13.94 94 ARG B O 1
ATOM 2431 N N . SER B 1 96 ? 33.213 32.722 25.795 1.00 10.81 95 SER B N 1
ATOM 2432 C CA . SER B 1 96 ? 33.086 32.899 27.238 1.00 10.61 95 SER B CA 1
ATOM 2433 C C . SER B 1 96 ? 34.113 33.881 27.791 1.00 10.59 95 SER B C 1
ATOM 2434 O O . SER B 1 96 ? 35.016 34.312 27.074 1.00 12.57 95 SER B O 1
ATOM 2437 N N . GLU B 1 97 ? 33.989 34.220 29.072 1.00 11.04 96 GLU B N 1
ATOM 2438 C CA . GLU B 1 97 ? 34.941 35.141 29.686 1.00 11.13 96 GLU B CA 1
ATOM 2439 C C . GLU B 1 97 ? 36.340 34.511 29.744 1.00 11.22 96 GLU B C 1
ATOM 2440 O O . GLU B 1 97 ? 37.339 35.198 29.546 1.00 10.88 96 GLU B O 1
ATOM 2446 N N . PRO B 1 98 ? 36.432 33.199 30.026 1.00 11.33 97 PRO B N 1
ATOM 2447 C CA . PRO B 1 98 ? 37.770 32.600 30.072 1.00 11.07 97 PRO B CA 1
ATOM 2448 C C . PRO B 1 98 ? 38.411 32.594 28.687 1.00 10.13 97 PRO B C 1
ATOM 2449 O O . PRO B 1 98 ? 39.628 32.722 28.549 1.00 9.68 97 PRO B O 1
ATOM 2453 N N . GLU B 1 99 ? 37.589 32.446 27.656 1.00 9.41 98 GLU B N 1
ATOM 2454 C CA . GLU B 1 99 ? 38.116 32.443 26.304 1.00 9.74 98 GLU B CA 1
ATOM 2455 C C . GLU B 1 99 ? 38.575 33.856 25.968 1.00 8.16 98 GLU B C 1
ATOM 2456 O O . GLU B 1 99 ? 39.567 34.047 25.265 1.00 8.27 98 GLU B O 1
ATOM 2462 N N . ASP B 1 100 ? 37.848 34.845 26.478 1.00 8.36 99 ASP B N 1
ATOM 2463 C CA . ASP B 1 100 ? 38.200 36.240 26.243 1.00 8.79 99 ASP B CA 1
ATOM 2464 C C . ASP B 1 100 ? 39.519 36.509 26.955 1.00 8.84 99 ASP B C 1
ATOM 2465 O O . ASP B 1 100 ? 40.397 37.174 26.415 1.00 9.31 99 ASP B O 1
ATOM 2470 N N . ALA B 1 101 ? 39.662 35.973 28.165 1.00 8.31 100 ALA B N 1
ATOM 2471 C CA . ALA B 1 101 ? 40.895 36.174 28.925 1.00 7.25 100 ALA B CA 1
ATOM 2472 C C . ALA B 1 101 ? 42.070 35.553 28.175 1.00 7.32 100 ALA B C 1
ATOM 2473 O O . ALA B 1 101 ? 43.153 36.134 28.106 1.00 6.91 100 ALA B O 1
ATOM 2475 N N . LEU B 1 102 ? 41.859 34.375 27.598 1.00 7.19 101 LEU B N 1
ATOM 2476 C CA . LEU B 1 102 ? 42.926 33.726 26.848 1.00 6.16 101 LEU B CA 1
ATOM 2477 C C . LEU B 1 102 ? 43.331 34.566 25.639 1.00 5.65 101 LEU B C 1
ATOM 2478 O O . LEU B 1 102 ? 44.515 34.664 25.305 1.00 7.63 101 LEU B O 1
ATOM 2491 N N . VAL B 1 104 ? 43.076 37.810 25.368 1.00 7.66 103 VAL B N 1
ATOM 2492 C CA . VAL B 1 104 ? 43.772 38.989 25.880 1.00 6.74 103 VAL B CA 1
ATOM 2493 C C . VAL B 1 104 ? 45.209 38.581 26.224 1.00 6.21 103 VAL B C 1
ATOM 2494 O O . VAL B 1 104 ? 46.167 39.299 25.948 1.00 6.66 103 VAL B O 1
ATOM 2498 N N . SER B 1 105 ? 45.350 37.417 26.841 1.00 6.83 104 SER B N 1
ATOM 2499 C CA . SER B 1 105 ? 46.672 36.916 27.191 1.00 6.69 104 SER B CA 1
ATOM 2500 C C . SER B 1 105 ? 47.532 36.672 25.943 1.00 6.99 104 SER B C 1
ATOM 2501 O O . SER B 1 105 ? 48.682 37.110 25.874 1.00 7.94 104 SER B O 1
ATOM 2504 N N . TRP B 1 106 ? 46.987 35.977 24.950 1.00 6.37 105 TRP B N 1
ATOM 2505 C CA . TRP B 1 106 ? 47.753 35.727 23.734 1.00 5.38 105 TRP B CA 1
ATOM 2506 C C . TRP B 1 106 ? 48.128 37.027 23.038 1.00 4.55 105 TRP B C 1
ATOM 2507 O O . TRP B 1 106 ? 49.190 37.123 22.421 1.00 8.08 105 TRP B O 1
ATOM 2518 N N . SER B 1 107 ? 47.256 38.022 23.132 1.00 6.20 106 SER B N 1
ATOM 2519 C CA . SER B 1 107 ? 47.510 39.317 22.506 1.00 5.48 106 SER B CA 1
ATOM 2520 C C . SER B 1 107 ? 48.643 40.062 23.219 1.00 5.39 106 SER B C 1
ATOM 2521 O O . SER B 1 107 ? 49.462 40.723 22.580 1.00 7.23 106 SER B O 1
ATOM 2524 N N . LEU B 1 108 ? 48.682 39.971 24.544 1.00 8.14 107 LEU B N 1
ATOM 2525 C CA . LEU B 1 108 ? 49.748 40.631 25.298 1.00 7.00 107 LEU B CA 1
ATOM 2526 C C . LEU B 1 108 ? 51.061 39.889 25.072 1.00 6.34 107 LEU B C 1
ATOM 2527 O O . LEU B 1 108 ? 52.134 40.492 25.066 1.00 9.10 107 LEU B O 1
ATOM 2532 N N . PHE B 1 109 ? 50.967 38.574 24.893 1.00 7.01 108 PHE B N 1
ATOM 2533 C CA . PHE B 1 109 ? 52.135 37.748 24.613 1.00 6.04 108 PHE B CA 1
ATOM 2534 C C . PHE B 1 109 ? 52.679 38.200 23.256 1.00 6.65 108 PHE B C 1
ATOM 2535 O O . PHE B 1 109 ? 53.881 38.384 23.078 1.00 8.58 108 PHE B O 1
ATOM 2543 N N . ALA B 1 110 ? 51.775 38.392 22.303 1.00 6.81 109 ALA B N 1
ATOM 2544 C CA . ALA B 1 110 ? 52.153 38.817 20.958 1.00 5.20 109 ALA B CA 1
ATOM 2545 C C . ALA B 1 110 ? 52.812 40.195 20.961 1.00 6.12 109 ALA B C 1
ATOM 2546 O O . ALA B 1 110 ? 53.803 40.426 20.272 1.00 8.41 109 ALA B O 1
ATOM 2548 N N . ALA B 1 111 ? 52.255 41.104 21.752 1.00 7.42 110 ALA B N 1
ATOM 2549 C CA . ALA B 1 111 ? 52.755 42.472 21.823 1.00 6.15 110 ALA B CA 1
ATOM 2550 C C . ALA B 1 111 ? 54.055 42.652 22.602 1.00 7.77 110 ALA B C 1
ATOM 2551 O O . ALA B 1 111 ? 54.853 43.539 22.286 1.00 10.32 110 ALA B O 1
ATOM 2553 N N . THR B 1 112 ? 54.276 41.819 23.611 1.00 8.88 111 THR B N 1
ATOM 2554 C CA . THR B 1 112 ? 55.470 41.954 24.432 1.00 9.61 111 THR B CA 1
ATOM 2555 C C . THR B 1 112 ? 56.602 40.983 24.130 1.00 9.26 111 THR B C 1
ATOM 2556 O O . THR B 1 112 ? 57.774 41.331 24.280 1.00 12.17 111 THR B O 1
ATOM 2560 N N . ALA B 1 113 ? 56.264 39.775 23.694 1.00 8.96 112 ALA B N 1
ATOM 2561 C CA . ALA B 1 113 ? 57.294 38.771 23.431 1.00 7.35 112 ALA B CA 1
ATOM 2562 C C . ALA B 1 113 ? 57.622 38.539 21.969 1.00 7.45 112 ALA B C 1
ATOM 2563 O O . ALA B 1 113 ? 58.722 38.099 21.642 1.00 10.23 112 ALA B O 1
ATOM 2565 N N . VAL B 1 114 ? 56.675 38.831 21.085 1.00 7.81 113 VAL B N 1
ATOM 2566 C CA . VAL B 1 114 ? 56.911 38.586 19.673 1.00 6.63 113 VAL B CA 1
ATOM 2567 C C . VAL B 1 114 ? 57.160 39.835 18.833 1.00 6.89 113 VAL B C 1
ATOM 2568 O O . VAL B 1 114 ? 58.129 39.897 18.074 1.00 8.42 113 VAL B O 1
ATOM 2572 N N . GLU B 1 115 ? 56.311 40.840 18.991 1.00 8.03 114 GLU B N 1
ATOM 2573 C CA . GLU B 1 115 ? 56.456 42.033 18.176 1.00 9.06 114 GLU B CA 1
ATOM 2574 C C . GLU B 1 115 ? 57.797 42.767 18.239 1.00 9.34 114 GLU B C 1
ATOM 2575 O O . GLU B 1 115 ? 58.391 43.059 17.196 1.00 10.55 114 GLU B O 1
ATOM 2581 N N . PRO B 1 116 ? 58.310 43.063 19.450 1.00 8.47 115 PRO B N 1
ATOM 2582 C CA . PRO B 1 116 ? 59.593 43.781 19.480 1.00 8.06 115 PRO B CA 1
ATOM 2583 C C . PRO B 1 116 ? 60.726 43.158 18.653 1.00 8.74 115 PRO B C 1
ATOM 2584 O O . PRO B 1 116 ? 61.306 43.817 17.795 1.00 8.51 115 PRO B O 1
ATOM 2588 N N . PRO B 1 117 ? 61.063 41.880 18.903 1.00 9.53 116 PRO B N 1
ATOM 2589 C CA . PRO B 1 117 ? 62.143 41.254 18.127 1.00 9.74 116 PRO B CA 1
ATOM 2590 C C . PRO B 1 117 ? 61.787 41.105 16.641 1.00 9.13 116 PRO B C 1
ATOM 2591 O O . PRO B 1 117 ? 62.634 41.293 15.764 1.00 10.57 116 PRO B O 1
ATOM 2595 N N . ALA B 1 118 ? 60.532 40.761 16.361 1.00 8.88 117 ALA B N 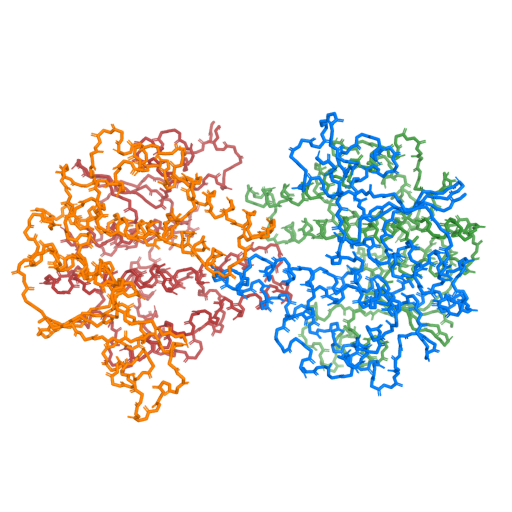1
ATOM 2596 C CA . ALA B 1 118 ? 60.102 40.587 14.979 1.00 7.58 117 ALA B CA 1
ATOM 2597 C C . ALA B 1 118 ? 60.197 41.913 14.228 1.00 6.40 117 ALA B C 1
ATOM 2598 O O . ALA B 1 118 ? 60.675 41.961 13.093 1.00 9.28 117 ALA B O 1
ATOM 2600 N N . LEU B 1 119 ? 59.754 42.994 14.859 1.00 8.09 118 LEU B N 1
ATOM 2601 C CA . LEU B 1 119 ? 59.827 44.305 14.220 1.00 8.02 118 LEU B CA 1
ATOM 2602 C C . LEU B 1 119 ? 61.284 44.667 13.955 1.00 7.83 118 LEU B C 1
ATOM 2603 O O . LEU B 1 119 ? 61.601 45.264 12.938 1.00 7.93 118 LEU B O 1
ATOM 2608 N N . GLU B 1 120 ? 62.171 44.294 14.876 1.00 7.72 119 GLU B N 1
ATOM 2609 C CA . GLU B 1 120 ? 63.589 44.590 14.706 1.00 9.52 119 GLU B CA 1
ATOM 2610 C C . GLU B 1 120 ? 64.131 43.898 13.453 1.00 9.13 119 GLU B C 1
ATOM 2611 O O . GLU B 1 120 ? 64.901 44.481 12.697 1.00 10.09 119 GLU B O 1
ATOM 2617 N N . ILE B 1 121 ? 63.736 42.646 13.239 1.00 8.63 120 ILE B N 1
ATOM 2618 C CA . ILE B 1 121 ? 64.177 41.907 12.060 1.00 8.90 120 ILE B CA 1
ATOM 2619 C C . ILE B 1 121 ? 63.693 42.620 10.788 1.00 10.21 120 ILE B C 1
ATOM 2620 O O . ILE B 1 121 ? 64.425 42.748 9.808 1.00 10.40 120 ILE B O 1
ATOM 2625 N N . GLN B 1 122 ? 62.453 43.083 10.825 1.00 10.57 121 GLN B N 1
ATOM 2626 C CA . GLN B 1 122 ? 61.844 43.790 9.706 1.00 12.93 121 GLN B CA 1
ATOM 2627 C C . GLN B 1 122 ? 62.621 45.048 9.322 1.00 11.36 121 GLN B C 1
ATOM 2628 O O . GLN B 1 122 ? 62.865 45.319 8.138 1.00 12.57 121 GLN B O 1
ATOM 2634 N N . LEU B 1 123 ? 63.000 45.826 10.327 1.00 11.01 122 LEU B N 1
ATOM 2635 C CA . LEU B 1 123 ? 63.715 47.068 10.074 1.00 10.42 122 LEU B CA 1
ATOM 2636 C C . LEU B 1 123 ? 65.136 46.826 9.590 1.00 8.77 122 LEU B C 1
ATOM 2637 O O . LEU B 1 123 ? 65.628 47.545 8.729 1.00 10.36 122 LEU B O 1
ATOM 2642 N N . ILE B 1 124 ? 65.799 45.813 10.137 1.00 9.60 123 ILE B N 1
ATOM 2643 C CA . ILE B 1 124 ? 67.149 45.511 9.690 1.00 9.53 123 ILE B CA 1
ATOM 2644 C C . ILE B 1 124 ? 67.072 45.162 8.206 1.00 11.96 123 ILE B C 1
ATOM 2645 O O . ILE B 1 124 ? 67.908 45.592 7.414 1.00 11.83 123 ILE B O 1
ATOM 2650 N N . GLN B 1 125 ? 66.051 44.389 7.839 1.00 11.71 124 GLN B N 1
ATOM 2651 C CA . GLN B 1 125 ? 65.863 43.977 6.452 1.00 14.07 124 GLN B CA 1
ATOM 2652 C C . GLN B 1 125 ? 65.540 45.147 5.518 1.00 14.53 124 GLN B C 1
ATOM 2653 O O . GLN B 1 125 ? 66.190 45.327 4.484 1.00 15.30 124 GLN B O 1
ATOM 2659 N N . ARG B 1 126 ? 64.540 45.939 5.884 1.00 16.30 125 ARG B N 1
ATOM 2660 C CA . ARG B 1 126 ? 64.128 47.078 5.059 1.00 18.48 125 ARG B CA 1
ATOM 2661 C C . ARG B 1 126 ? 65.207 48.135 4.903 1.00 18.83 125 ARG B C 1
ATOM 2662 O O . ARG B 1 126 ? 65.299 48.793 3.865 1.00 18.51 125 ARG B O 1
ATOM 2670 N N . SER B 1 127 ? 66.017 48.297 5.941 1.00 16.82 126 SER B N 1
ATOM 2671 C CA . SER B 1 127 ? 67.088 49.293 5.947 1.00 15.98 126 SER B CA 1
ATOM 2672 C C . SER B 1 127 ? 68.238 48.903 5.035 1.00 14.91 126 SER B C 1
ATOM 2673 O O . SER B 1 127 ? 69.070 49.739 4.689 1.00 14.86 126 SER B O 1
ATOM 2676 N N . GLY B 1 128 ? 68.287 47.629 4.661 1.00 14.65 127 GLY B N 1
ATOM 2677 C CA . GLY B 1 128 ? 69.371 47.151 3.824 1.00 15.07 127 GLY B CA 1
ATOM 2678 C C . GLY B 1 128 ? 70.523 46.702 4.709 1.00 15.01 127 GLY B C 1
ATOM 2679 O O . GLY B 1 128 ? 71.540 46.202 4.222 1.00 16.50 127 GLY B O 1
ATOM 2680 N N . GLY B 1 129 ? 70.355 46.887 6.017 1.00 14.71 128 GLY B N 1
ATOM 2681 C CA . GLY B 1 129 ? 71.385 46.501 6.967 1.00 14.49 128 GLY B CA 1
ATOM 2682 C C . GLY B 1 129 ? 71.668 45.011 6.952 1.00 12.66 128 GLY B C 1
ATOM 2683 O O . GLY B 1 129 ? 72.770 44.571 7.288 1.00 12.99 128 GLY B O 1
ATOM 2684 N N . GLY B 1 130 ? 70.665 44.235 6.554 1.00 12.40 129 GLY B N 1
ATOM 2685 C CA . GLY B 1 130 ? 70.817 42.795 6.491 1.00 10.98 129 GLY B CA 1
ATOM 2686 C C . GLY B 1 130 ? 71.811 42.319 5.447 1.00 11.00 129 GLY B C 1
ATOM 2687 O O . GLY B 1 130 ? 72.132 41.132 5.400 1.00 11.31 129 GLY B O 1
ATOM 2688 N N . THR B 1 131 ? 72.301 43.231 4.608 1.00 10.23 130 THR B N 1
ATOM 2689 C CA . THR B 1 131 ? 73.266 42.868 3.575 1.00 9.01 130 THR B CA 1
ATOM 2690 C C . THR B 1 131 ? 74.694 42.851 4.116 1.00 8.57 130 THR B C 1
ATOM 2691 O O . THR B 1 131 ? 75.632 42.488 3.406 1.00 10.00 130 THR B O 1
ATOM 2695 N N . SER B 1 132 ? 74.858 43.240 5.374 1.00 8.94 131 SER B N 1
ATOM 2696 C CA . SER B 1 132 ? 76.185 43.251 5.982 1.00 8.78 131 SER B CA 1
ATOM 2697 C C . SER B 1 132 ? 76.290 42.123 6.989 1.00 6.71 131 SER B C 1
ATOM 2698 O O . SER B 1 132 ? 75.280 41.624 7.476 1.00 9.04 131 SER B O 1
ATOM 2701 N N . PRO B 1 133 ? 77.519 41.711 7.324 1.00 8.57 132 PRO B N 1
ATOM 2702 C CA . PRO B 1 133 ? 77.643 40.630 8.304 1.00 8.79 132 PRO B CA 1
ATOM 2703 C C . PRO B 1 133 ? 77.004 41.055 9.620 1.00 8.66 132 PRO B C 1
ATOM 2704 O O . PRO B 1 133 ? 76.392 40.241 10.312 1.00 11.15 132 PRO B O 1
ATOM 2708 N N . GLU B 1 134 ? 77.153 42.335 9.951 1.00 10.24 133 GLU B N 1
ATOM 2709 C CA . GLU B 1 134 ? 76.616 42.895 11.189 1.00 11.24 133 GLU B CA 1
ATOM 2710 C C . GLU B 1 134 ? 75.097 42.837 11.248 1.00 11.13 133 GLU B C 1
ATOM 2711 O O . GLU B 1 134 ? 74.515 42.566 12.305 1.00 9.70 133 GLU B O 1
ATOM 2717 N N . GLY B 1 135 ? 74.451 43.108 10.118 1.00 10.64 134 GLY B N 1
ATOM 2718 C CA . GLY B 1 135 ? 73.001 43.058 10.085 1.00 9.50 134 GLY B CA 1
ATOM 2719 C C . GLY B 1 135 ? 72.525 41.626 10.242 1.00 10.67 134 GLY B C 1
ATOM 2720 O O . GLY B 1 135 ? 71.501 41.360 10.878 1.00 9.52 134 GLY B O 1
ATOM 2721 N N . GLN B 1 136 ? 73.267 40.699 9.647 1.00 10.13 135 GLN B N 1
ATOM 2722 C CA . GLN B 1 136 ? 72.932 39.281 9.729 1.00 10.40 135 GLN B CA 1
ATOM 2723 C C . GLN B 1 136 ? 73.094 38.772 11.157 1.00 10.47 135 GLN B C 1
ATOM 2724 O O . GLN B 1 136 ? 72.270 37.998 11.645 1.00 11.40 135 GLN B O 1
ATOM 2730 N N . ALA B 1 137 ? 74.152 39.208 11.829 1.00 10.47 136 ALA B N 1
ATOM 2731 C CA . ALA B 1 137 ? 74.377 38.810 13.216 1.00 10.21 136 ALA B CA 1
ATOM 2732 C C . ALA B 1 137 ? 73.250 39.374 14.074 1.00 9.63 136 ALA B C 1
ATOM 2733 O O . ALA B 1 137 ? 72.757 38.704 14.980 1.00 11.89 136 ALA B O 1
ATOM 2735 N N . ALA B 1 138 ? 72.849 40.613 13.784 1.00 9.42 137 ALA B N 1
ATOM 2736 C CA . ALA B 1 138 ? 71.784 41.279 14.529 1.00 8.47 137 ALA B CA 1
ATOM 2737 C C . ALA B 1 138 ? 70.458 40.552 14.341 1.00 8.67 137 ALA B C 1
ATOM 2738 O O . ALA B 1 138 ? 69.632 40.493 15.256 1.00 9.07 137 ALA B O 1
ATOM 2740 N N . ILE B 1 139 ? 70.236 40.018 13.147 1.00 8.71 138 ILE B N 1
ATOM 2741 C CA . ILE B 1 139 ? 69.000 39.288 12.912 1.00 9.25 138 ILE B CA 1
ATOM 2742 C C . ILE B 1 139 ? 69.018 38.005 13.736 1.00 10.72 138 ILE B C 1
ATOM 2743 O O . ILE B 1 139 ? 67.999 37.608 14.307 1.00 10.92 138 ILE B O 1
ATOM 2748 N N . ALA B 1 140 ? 70.183 37.366 13.810 1.00 10.74 139 ALA B N 1
ATOM 2749 C CA . ALA B 1 140 ? 70.317 36.135 14.580 1.00 11.55 139 ALA B CA 1
ATOM 2750 C C . ALA B 1 140 ? 70.074 36.389 16.069 1.00 10.79 139 ALA B C 1
ATOM 2751 O O . ALA B 1 140 ? 69.525 35.540 16.774 1.00 12.04 139 ALA B O 1
ATOM 2753 N N . ILE B 1 141 ? 70.483 37.558 16.549 1.00 10.74 140 ILE B N 1
ATOM 2754 C CA . ILE B 1 141 ? 70.287 37.888 17.952 1.00 10.46 140 ILE B CA 1
ATOM 2755 C C . ILE B 1 141 ? 68.810 38.118 18.221 1.00 9.84 140 ILE B C 1
ATOM 2756 O O . ILE B 1 141 ? 68.293 37.721 19.268 1.00 10.73 140 ILE B O 1
ATOM 2761 N N . ALA B 1 142 ? 68.128 38.748 17.268 1.00 9.65 141 ALA B N 1
ATOM 2762 C CA . ALA B 1 142 ? 66.699 39.004 17.402 1.00 9.60 141 ALA B CA 1
ATOM 2763 C C . ALA B 1 142 ? 65.959 37.670 17.341 1.00 9.77 141 ALA B C 1
ATOM 2764 O O . ALA B 1 142 ? 64.998 37.447 18.070 1.00 12.03 141 ALA B O 1
ATOM 2766 N N . ALA B 1 143 ? 66.419 36.779 16.472 1.00 11.22 142 ALA B N 1
ATOM 2767 C CA . ALA B 1 143 ? 65.799 35.463 16.342 1.00 11.01 142 ALA B CA 1
ATOM 2768 C C . ALA B 1 143 ? 65.959 34.663 17.630 1.00 12.05 142 ALA B C 1
ATOM 2769 O O . ALA B 1 143 ? 65.083 33.881 17.992 1.00 10.71 142 ALA B O 1
ATOM 2771 N N . GLU B 1 144 ? 67.080 34.851 18.317 1.00 12.53 143 GLU B N 1
ATOM 2772 C CA . GLU B 1 144 ? 67.308 34.132 19.564 1.00 14.91 143 GLU B CA 1
ATOM 2773 C C . GLU B 1 144 ? 66.326 34.645 20.621 1.00 13.28 143 GLU B C 1
ATOM 2774 O O . GLU B 1 144 ? 65.895 33.893 21.490 1.00 14.05 143 GLU B O 1
ATOM 2780 N N . ARG B 1 145 ? 65.958 35.922 20.539 1.00 11.92 144 ARG B N 1
ATOM 2781 C CA . ARG B 1 145 ? 64.999 36.484 21.491 1.00 11.17 144 ARG B CA 1
ATOM 2782 C C . ARG B 1 145 ? 63.636 35.846 21.252 1.00 9.80 144 ARG B C 1
ATOM 2783 O O . ARG B 1 145 ? 62.820 35.751 22.161 1.00 10.48 144 ARG B O 1
ATOM 2791 N N . LEU B 1 146 ? 63.402 35.404 20.023 1.00 9.27 145 LEU B N 1
ATOM 2792 C CA . LEU B 1 146 ? 62.138 34.777 19.670 1.00 8.88 145 LEU B CA 1
ATOM 2793 C C . LEU B 1 146 ? 62.130 33.259 19.896 1.00 9.26 145 LEU B C 1
ATOM 2794 O O . LEU B 1 146 ? 61.085 32.613 19.784 1.00 9.89 145 LEU B O 1
ATOM 2799 N N . ARG B 1 147 ? 63.283 32.685 20.225 1.00 9.27 146 ARG B N 1
ATOM 2800 C CA . ARG B 1 147 ? 63.347 31.239 20.418 1.00 10.26 146 ARG B CA 1
ATOM 2801 C C . ARG B 1 147 ? 62.367 30.690 21.458 1.00 10.27 146 ARG B C 1
ATOM 2802 O O . ARG B 1 147 ? 61.583 29.798 21.154 1.00 10.61 146 ARG B O 1
ATOM 2810 N N . ARG B 1 148 ? 62.395 31.212 22.681 1.00 10.92 147 ARG B N 1
ATOM 2811 C CA . ARG B 1 148 ? 61.480 30.701 23.700 1.00 10.74 147 ARG B CA 1
ATOM 2812 C C . ARG B 1 148 ? 60.005 30.865 23.308 1.00 9.15 147 ARG B C 1
ATOM 2813 O O . ARG B 1 148 ? 59.209 29.937 23.460 1.00 9.90 147 ARG B O 1
ATOM 2821 N N . PRO B 1 149 ? 59.620 32.045 22.800 1.00 9.13 148 PRO B N 1
ATOM 2822 C CA . PRO B 1 149 ? 58.223 32.254 22.396 1.00 8.08 148 PRO B CA 1
ATOM 2823 C C . PRO B 1 149 ? 57.826 31.291 21.270 1.00 7.07 148 PRO B C 1
ATOM 2824 O O . PRO B 1 149 ? 56.762 30.670 21.303 1.00 6.98 148 PRO B O 1
ATOM 2828 N N . LEU B 1 150 ? 58.692 31.177 20.271 1.00 7.14 149 LEU B N 1
ATOM 2829 C CA . LEU B 1 150 ? 58.433 30.293 19.141 1.00 7.68 149 LEU B CA 1
ATOM 2830 C C . LEU B 1 150 ? 58.385 28.812 19.544 1.00 8.29 149 LEU B C 1
ATOM 2831 O O . LEU B 1 150 ? 57.555 28.056 19.044 1.00 9.63 149 LEU B O 1
ATOM 2836 N N . ALA B 1 151 ? 59.266 28.396 20.448 1.00 9.01 150 ALA B N 1
ATOM 2837 C CA . ALA B 1 151 ? 59.270 27.006 20.905 1.00 9.94 150 ALA B CA 1
ATOM 2838 C C . ALA B 1 151 ? 57.989 26.716 21.684 1.00 10.69 150 ALA B C 1
ATOM 2839 O O . ALA B 1 151 ? 57.433 25.622 21.602 1.00 12.42 150 ALA B O 1
ATOM 2841 N N . ARG B 1 152 ? 57.527 27.698 22.452 1.00 10.21 151 ARG B N 1
ATOM 2842 C CA . ARG B 1 152 ? 56.304 27.522 23.218 1.00 9.83 151 ARG B CA 1
ATOM 2843 C C . ARG B 1 152 ? 55.132 27.395 22.250 1.00 9.22 151 ARG B C 1
ATOM 2844 O O . ARG B 1 152 ? 54.192 26.635 22.493 1.00 11.18 151 ARG B O 1
ATOM 2852 N N . LEU B 1 153 ? 55.188 28.141 21.153 1.00 7.69 152 LEU B N 1
ATOM 2853 C CA . LEU B 1 153 ? 54.124 28.074 20.157 1.00 6.55 152 LEU B CA 1
ATOM 2854 C C . LEU B 1 153 ? 54.185 26.737 19.428 1.00 7.40 152 LEU B C 1
ATOM 2855 O O . LEU B 1 153 ? 53.152 26.144 19.143 1.00 8.92 152 LEU B O 1
ATOM 2860 N N . GLU B 1 154 ? 55.393 26.263 19.133 1.00 8.81 153 GLU B N 1
ATOM 2861 C CA . GLU B 1 154 ? 55.563 24.976 18.447 1.00 10.48 153 GLU B CA 1
ATOM 2862 C C . GLU B 1 154 ? 54.899 23.869 19.276 1.00 11.03 153 GLU B C 1
ATOM 2863 O O . GLU B 1 154 ? 54.219 22.995 18.740 1.00 12.00 153 GLU B O 1
ATOM 2869 N N . ARG B 1 155 ? 55.104 23.915 20.588 1.00 10.20 154 ARG B N 1
ATOM 2870 C CA . ARG B 1 155 ? 54.518 22.930 21.489 1.00 12.07 154 ARG B CA 1
ATOM 2871 C C . ARG B 1 155 ? 52.997 23.024 21.437 1.00 11.78 154 ARG B C 1
ATOM 2872 O O . ARG B 1 155 ? 52.301 22.013 21.407 1.00 12.63 154 ARG B O 1
ATOM 2880 N N . HIS B 1 156 ? 52.474 24.244 21.423 1.00 11.49 155 HIS B N 1
ATOM 2881 C CA . HIS B 1 156 ? 51.028 24.411 21.385 1.00 11.42 155 HIS B CA 1
ATOM 2882 C C . HIS B 1 156 ? 50.422 23.878 20.096 1.00 10.88 155 HIS B C 1
ATOM 2883 O O . HIS B 1 156 ? 49.403 23.179 20.119 1.00 12.48 155 HIS B O 1
ATOM 2890 N N . PHE B 1 157 ? 51.051 24.202 18.973 1.00 11.07 156 PHE B N 1
ATOM 2891 C CA . PHE B 1 157 ? 50.536 23.770 17.679 1.00 13.04 156 PHE B CA 1
ATOM 2892 C C . PHE B 1 157 ? 50.820 22.320 17.364 1.00 14.85 156 PHE B C 1
ATOM 2893 O O . PHE B 1 157 ? 50.490 21.840 16.283 1.00 14.59 156 PHE B O 1
ATOM 2901 N N . ALA B 1 158 ? 51.432 21.621 18.312 1.00 16.93 157 ALA B N 1
ATOM 2902 C CA . ALA B 1 158 ? 51.725 20.212 18.117 1.00 18.19 157 ALA B CA 1
ATOM 2903 C C . ALA B 1 158 ? 50.403 19.467 18.180 1.00 19.31 157 ALA B C 1
ATOM 2904 O O . ALA B 1 158 ? 50.189 18.495 17.461 1.00 20.02 157 ALA B O 1
ATOM 2906 N N . ALA B 1 159 ? 49.506 19.951 19.034 1.00 20.16 158 ALA B N 1
ATOM 2907 C CA . ALA B 1 159 ? 48.209 19.323 19.220 1.00 19.07 158 ALA B CA 1
ATOM 2908 C C . ALA B 1 159 ? 47.021 20.193 18.818 1.00 18.40 158 ALA B C 1
ATOM 2909 O O . ALA B 1 159 ? 45.887 19.719 18.802 1.00 18.89 158 ALA B O 1
ATOM 2911 N N . GLU B 1 160 ? 47.274 21.457 18.497 1.00 15.75 159 GLU B N 1
ATOM 2912 C CA . GLU B 1 160 ? 46.201 22.378 18.115 1.00 15.19 159 GLU B CA 1
ATOM 2913 C C . GLU B 1 160 ? 46.514 23.087 16.798 1.00 13.53 159 GLU B C 1
ATOM 2914 O O . GLU B 1 160 ? 47.675 23.353 16.498 1.00 15.05 159 GLU B O 1
ATOM 2920 N N . ASP B 1 161 ? 45.482 23.397 16.017 1.00 10.81 160 ASP B N 1
ATOM 2921 C CA . ASP B 1 161 ? 45.697 24.097 14.757 1.00 10.63 160 ASP B CA 1
ATOM 2922 C C . ASP B 1 161 ? 45.574 25.601 14.951 1.00 9.63 160 ASP B C 1
ATOM 2923 O O . ASP B 1 161 ? 46.023 26.379 14.108 1.00 10.64 160 ASP B O 1
ATOM 2928 N N . TYR B 1 162 ? 44.967 25.992 16.069 1.00 9.28 161 TYR B N 1
ATOM 2929 C CA . TYR B 1 162 ? 44.756 27.396 16.408 1.00 9.55 161 TYR B CA 1
ATOM 2930 C C . TYR B 1 162 ? 45.026 27.640 17.887 1.00 7.49 161 TYR B C 1
ATOM 2931 O O . TYR B 1 162 ? 45.079 26.703 18.683 1.00 9.24 161 TYR B O 1
ATOM 2940 N N . LEU B 1 163 ? 45.181 28.907 18.249 1.00 7.81 162 LEU B N 1
ATOM 2941 C CA . LEU B 1 163 ? 45.460 29.276 19.628 1.00 6.21 162 LEU B CA 1
ATOM 2942 C C . LEU B 1 163 ? 44.369 28.931 20.626 1.00 8.16 162 LEU B C 1
ATOM 2943 O O . LEU B 1 163 ? 44.634 28.324 21.675 1.00 8.29 162 LEU B O 1
ATOM 2948 N N . VAL B 1 164 ? 43.142 29.320 20.295 1.00 8.34 163 VAL B N 1
ATOM 2949 C CA . VAL B 1 164 ? 42.019 29.118 21.188 1.00 9.56 163 VAL B CA 1
ATOM 2950 C C . VAL B 1 164 ? 40.815 28.422 20.551 1.00 10.09 163 VAL B C 1
ATOM 2951 O O . VAL B 1 164 ? 40.489 28.653 19.394 1.00 11.16 163 VAL B O 1
ATOM 2955 N N . GLY B 1 165 ? 40.172 27.564 21.335 1.00 12.37 164 GLY B N 1
ATOM 2956 C CA . GLY B 1 165 ? 38.970 26.871 20.893 1.00 12.81 164 GLY B CA 1
ATOM 2957 C C . GLY B 1 165 ? 38.994 26.027 19.640 1.00 13.36 164 GLY B C 1
ATOM 2958 O O . GLY B 1 165 ? 37.936 25.750 19.071 1.00 15.97 164 GLY B O 1
ATOM 2959 N N . GLY B 1 166 ? 40.174 25.602 19.210 1.00 12.57 165 GLY B N 1
ATOM 2960 C CA . GLY B 1 166 ? 40.259 24.782 18.015 1.00 13.31 165 GLY B CA 1
ATOM 2961 C C . GLY B 1 166 ? 39.691 25.445 16.771 1.00 13.06 165 GLY B C 1
ATOM 2962 O O . GLY B 1 166 ? 39.274 24.764 15.835 1.00 12.58 165 GLY B O 1
ATOM 2963 N N . ARG B 1 167 ? 39.666 26.773 16.752 1.00 10.69 166 ARG B N 1
ATOM 2964 C CA . ARG B 1 167 ? 39.148 27.505 15.594 1.00 10.50 166 ARG B CA 1
ATOM 2965 C C . ARG B 1 167 ? 39.894 28.825 15.431 1.00 9.10 166 ARG B C 1
ATOM 2966 O O . ARG B 1 167 ? 40.446 29.354 16.396 1.00 9.30 166 ARG B O 1
ATOM 2974 N N . PHE B 1 168 ? 39.919 29.350 14.209 1.00 9.39 167 PHE B N 1
ATOM 2975 C CA . PHE B 1 168 ? 40.585 30.624 13.958 1.00 8.22 167 PHE B CA 1
ATOM 2976 C C . PHE B 1 168 ? 39.797 31.691 14.714 1.00 7.26 167 PHE B C 1
ATOM 2977 O O . PHE B 1 168 ? 38.577 31.740 14.614 1.00 9.30 167 PHE B O 1
ATOM 2985 N N . THR B 1 169 ? 40.489 32.522 15.488 1.00 6.79 168 THR B N 1
ATOM 2986 C CA . THR B 1 169 ? 39.830 33.598 16.224 1.00 5.46 168 THR B CA 1
ATOM 2987 C C . THR B 1 169 ? 40.720 34.826 16.141 1.00 4.23 168 THR B C 1
ATOM 2988 O O . THR B 1 169 ? 41.802 34.787 15.559 1.00 6.98 168 THR B O 1
ATOM 2992 N N . VAL B 1 170 ? 40.267 35.918 16.735 1.00 6.70 169 VAL B N 1
ATOM 2993 C CA . VAL B 1 170 ? 41.051 37.137 16.723 1.00 6.13 169 VAL B CA 1
ATOM 2994 C C . VAL B 1 170 ? 42.409 36.918 17.402 1.00 6.57 169 VAL B C 1
ATOM 2995 O O . VAL B 1 170 ? 43.371 37.643 17.127 1.00 8.72 169 VAL B O 1
ATOM 2999 N N . ALA B 1 171 ? 42.507 35.911 18.267 1.00 6.92 170 ALA B N 1
ATOM 3000 C CA . ALA B 1 171 ? 43.788 35.629 18.926 1.00 6.67 170 ALA B CA 1
ATOM 3001 C C . ALA B 1 171 ? 44.841 35.213 17.888 1.00 7.05 170 ALA B C 1
ATOM 3002 O O . ALA B 1 171 ? 46.005 35.610 17.969 1.00 7.11 170 ALA B O 1
ATOM 3004 N N . ASP B 1 172 ? 44.440 34.403 16.913 1.00 6.84 171 ASP B N 1
ATOM 3005 C CA . ASP B 1 172 ? 45.371 33.969 15.875 1.00 6.58 171 ASP B CA 1
ATOM 3006 C C . ASP B 1 172 ? 45.721 35.135 14.975 1.00 6.28 171 ASP B C 1
ATOM 3007 O O . ASP B 1 172 ? 46.873 35.297 14.563 1.00 7.14 171 ASP B O 1
ATOM 3012 N N . LEU B 1 173 ? 44.707 35.931 14.649 1.00 7.44 172 LEU B N 1
ATOM 3013 C CA . LEU B 1 173 ? 44.899 37.075 13.776 1.00 6.98 172 LEU B CA 1
ATOM 3014 C C . LEU B 1 173 ? 45.903 38.023 14.415 1.00 7.10 172 LEU B C 1
ATOM 3015 O O . LEU B 1 173 ? 46.841 38.481 13.760 1.00 8.48 172 LEU B O 1
ATOM 3020 N N . ASN B 1 174 ? 45.705 38.297 15.701 1.00 5.36 173 ASN B N 1
ATOM 3021 C CA . ASN B 1 174 ? 46.589 39.198 16.434 1.00 6.44 173 ASN B CA 1
ATOM 3022 C C . ASN B 1 174 ? 48.031 38.707 16.496 1.00 6.95 173 ASN B C 1
ATOM 3023 O O . ASN B 1 174 ? 48.965 39.478 16.258 1.00 7.46 173 ASN B O 1
ATOM 3028 N N . LEU B 1 175 ? 48.224 37.434 16.823 1.00 5.44 174 LEU B N 1
ATOM 3029 C CA . LEU B 1 175 ? 49.583 36.907 16.898 1.00 5.92 174 LEU B CA 1
ATOM 3030 C C . LEU B 1 175 ? 50.212 36.799 15.512 1.00 5.88 174 LEU B C 1
ATOM 3031 O O . LEU B 1 175 ? 51.388 37.099 15.335 1.00 7.02 174 LEU B O 1
ATOM 3036 N N . ALA B 1 176 ? 49.426 36.378 14.525 1.00 6.73 175 ALA B N 1
ATOM 3037 C CA . ALA B 1 176 ? 49.945 36.230 13.168 1.00 6.41 175 ALA B CA 1
ATOM 3038 C C . ALA B 1 176 ? 50.460 37.558 12.617 1.00 7.74 175 ALA B C 1
ATOM 3039 O O . ALA B 1 176 ? 51.482 37.595 11.936 1.00 8.17 175 ALA B O 1
ATOM 3041 N N . GLU B 1 177 ? 49.758 38.649 12.912 1.00 7.93 176 GLU B N 1
ATOM 3042 C CA . GLU B 1 177 ? 50.199 39.949 12.427 1.00 8.10 176 GLU B CA 1
ATOM 3043 C C . GLU B 1 177 ? 51.498 40.412 13.073 1.00 8.89 176 GLU B C 1
ATOM 3044 O O . GLU B 1 177 ? 52.333 41.020 12.400 1.00 9.96 176 GLU B O 1
ATOM 3050 N N . THR B 1 178 ? 51.692 40.130 14.363 1.00 8.55 177 THR B N 1
ATOM 3051 C CA . THR B 1 178 ? 52.944 40.548 15.000 1.00 7.98 177 THR B CA 1
ATOM 3052 C C . THR B 1 178 ? 54.098 39.735 14.423 1.00 8.70 177 THR B C 1
ATOM 3053 O O . THR B 1 178 ? 55.205 40.235 14.276 1.00 10.58 177 THR B O 1
ATOM 3057 N N . LEU B 1 179 ? 53.829 38.477 14.090 1.00 8.99 178 LEU B N 1
ATOM 3058 C CA . LEU B 1 179 ? 54.860 37.610 13.532 1.00 9.77 178 LEU B CA 1
ATOM 3059 C C . LEU B 1 179 ? 55.194 37.976 12.078 1.00 10.30 178 LEU B C 1
ATOM 3060 O O . LEU B 1 179 ? 56.316 37.763 11.620 1.00 12.00 178 LEU B O 1
ATOM 3065 N N . ARG B 1 180 ? 54.225 38.530 11.352 1.00 9.10 179 ARG B N 1
ATOM 3066 C CA . ARG B 1 180 ? 54.468 38.903 9.961 1.00 10.41 179 ARG B CA 1
ATOM 3067 C C . ARG B 1 180 ? 55.721 39.775 9.821 1.00 11.30 179 ARG B C 1
ATOM 3068 O O . ARG B 1 180 ? 56.409 39.713 8.806 1.00 10.75 179 ARG B O 1
ATOM 3076 N N . TYR B 1 181 ? 56.028 40.580 10.838 1.00 10.24 180 TYR B N 1
ATOM 3077 C CA . TYR B 1 181 ? 57.216 41.432 10.767 1.00 10.46 180 TYR B CA 1
ATOM 3078 C C . TYR B 1 181 ? 58.503 40.641 10.519 1.00 12.08 180 TYR B C 1
ATOM 3079 O O . TYR B 1 181 ? 59.368 41.067 9.752 1.00 14.06 180 TYR B O 1
ATOM 3088 N N . GLY B 1 182 ? 58.635 39.491 11.167 1.00 13.18 181 GLY B N 1
ATOM 3089 C CA . GLY B 1 182 ? 59.849 38.712 10.997 1.00 16.08 181 GLY B CA 1
ATOM 3090 C C . GLY B 1 182 ? 59.771 37.644 9.926 1.00 17.51 181 GLY B C 1
ATOM 3091 O O . GLY B 1 182 ? 60.722 36.889 9.722 1.00 17.51 181 GLY B O 1
ATOM 3092 N N . GLN B 1 183 ? 58.645 37.601 9.224 1.00 19.94 182 GLN B N 1
ATOM 3093 C CA . GLN B 1 183 ? 58.408 36.595 8.195 1.00 24.05 182 GLN B CA 1
ATOM 3094 C C . GLN B 1 183 ? 59.397 36.551 7.043 1.00 26.58 182 GLN B C 1
ATOM 3095 O O . GLN B 1 183 ? 59.659 35.480 6.488 1.00 29.41 182 GLN B O 1
ATOM 3101 N N . ALA B 1 184 ? 59.941 37.706 6.682 1.00 26.83 183 ALA B N 1
ATOM 3102 C CA . ALA B 1 184 ? 60.882 37.793 5.575 1.00 28.37 183 ALA B CA 1
ATOM 3103 C C . ALA B 1 184 ? 62.193 37.051 5.819 1.00 28.43 183 ALA B C 1
ATOM 3104 O O . ALA B 1 184 ? 62.919 36.746 4.873 1.00 28.82 183 ALA B O 1
ATOM 3106 N N . HIS B 1 185 ? 62.513 36.774 7.079 1.00 27.36 184 HIS B N 1
ATOM 3107 C CA . HIS B 1 185 ? 63.740 36.043 7.384 1.00 25.75 184 HIS B CA 1
ATOM 3108 C C . HIS B 1 185 ? 63.449 34.549 7.279 1.00 26.43 184 HIS B C 1
ATOM 3109 O O . HIS B 1 185 ? 62.805 33.969 8.155 1.00 26.53 184 HIS B O 1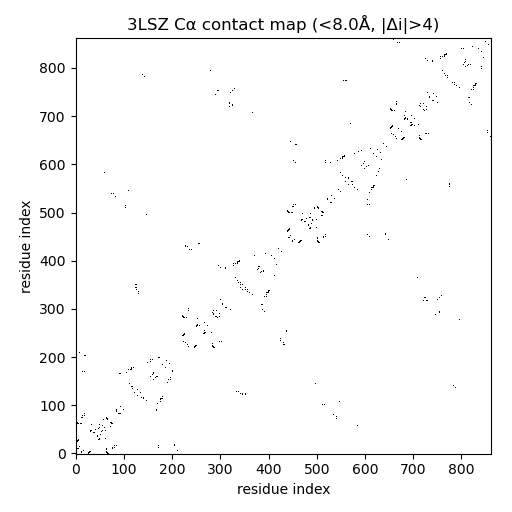
ATOM 3116 N N . PRO B 1 186 ? 63.938 33.903 6.209 1.00 27.77 185 PRO B N 1
ATOM 3117 C CA . PRO B 1 186 ? 63.748 32.474 5.941 1.00 27.98 185 PRO B CA 1
ATOM 3118 C C . PRO B 1 186 ? 64.046 31.524 7.096 1.00 28.03 185 PRO B C 1
ATOM 3119 O O . PRO B 1 186 ? 63.261 30.625 7.389 1.00 30.22 185 PRO B O 1
ATOM 3123 N N . ALA B 1 187 ? 65.180 31.720 7.752 1.00 27.02 186 ALA B N 1
ATOM 3124 C CA . ALA B 1 187 ? 65.571 30.838 8.837 1.00 26.45 186 ALA B CA 1
ATOM 3125 C C . ALA B 1 187 ? 64.734 30.950 10.107 1.00 24.52 186 ALA B C 1
ATOM 3126 O O . ALA B 1 187 ? 64.760 30.048 10.940 1.00 26.27 186 ALA B O 1
ATOM 3128 N N . LEU B 1 188 ? 63.982 32.037 10.252 1.00 23.61 187 LEU B N 1
ATOM 3129 C CA . LEU B 1 188 ? 63.195 32.240 11.464 1.00 20.21 187 LEU B CA 1
ATOM 3130 C C . LEU B 1 188 ? 62.288 31.091 11.882 1.00 18.09 187 LEU B C 1
ATOM 3131 O O . LEU B 1 188 ? 62.337 30.656 13.032 1.00 17.35 187 LEU B O 1
ATOM 3136 N N . LEU B 1 189 ? 61.456 30.598 10.972 1.00 15.64 188 LEU B N 1
ATOM 3137 C CA . LEU B 1 189 ? 60.549 29.516 11.334 1.00 15.07 188 LEU B CA 1
ATOM 3138 C C . LEU B 1 189 ? 61.021 28.126 10.907 1.00 15.84 188 LEU B C 1
ATOM 3139 O O . LEU B 1 189 ? 60.286 27.147 11.057 1.00 15.31 188 LEU B O 1
ATOM 3144 N N . GLU B 1 190 ? 62.239 28.039 10.378 1.00 15.65 189 GLU B N 1
ATOM 3145 C CA . GLU B 1 190 ? 62.799 26.757 9.954 1.00 19.05 189 GLU B CA 1
ATOM 3146 C C . GLU B 1 190 ? 62.808 25.723 11.081 1.00 18.43 189 GLU B C 1
ATOM 3147 O O . GLU B 1 190 ? 62.529 24.544 10.858 1.00 17.35 189 GLU B O 1
ATOM 3153 N N . PRO B 1 191 ? 63.150 26.149 12.311 1.00 17.49 190 PRO B N 1
ATOM 3154 C CA . PRO B 1 191 ? 63.180 25.208 13.434 1.00 16.51 190 PRO B CA 1
ATOM 3155 C C . PRO B 1 191 ? 61.794 24.910 13.989 1.00 15.36 190 PRO B C 1
ATOM 3156 O O . PRO B 1 191 ? 61.633 24.026 14.829 1.00 15.07 190 PRO B O 1
ATOM 3160 N N . PHE B 1 192 ? 60.793 25.630 13.499 1.00 14.43 191 PHE B N 1
ATOM 3161 C CA . PHE B 1 192 ? 59.439 25.490 14.018 1.00 12.94 191 PHE B CA 1
ATOM 3162 C C . PHE B 1 192 ? 58.373 25.216 12.959 1.00 13.02 191 PHE B C 1
ATOM 3163 O O . PHE B 1 192 ? 57.566 26.095 12.648 1.00 12.12 191 PHE B O 1
ATOM 3171 N N . PRO B 1 193 ? 58.330 23.982 12.422 1.00 13.36 192 PRO B N 1
ATOM 3172 C CA . PRO B 1 193 ? 57.374 23.555 11.390 1.00 14.11 192 PRO B CA 1
ATOM 3173 C C . PRO B 1 193 ? 55.898 23.765 11.726 1.00 13.02 192 PRO B C 1
ATOM 3174 O O . PRO B 1 193 ? 55.119 24.208 10.878 1.00 12.59 192 PRO B O 1
ATOM 3178 N N . ALA B 1 194 ? 55.511 23.419 12.951 1.00 12.14 193 ALA B N 1
ATOM 3179 C CA . ALA B 1 194 ? 54.122 23.568 13.371 1.00 11.39 193 ALA B CA 1
ATOM 3180 C C . ALA B 1 194 ? 53.717 25.037 13.361 1.00 9.88 193 ALA B C 1
ATOM 3181 O O . ALA B 1 194 ? 52.589 25.370 13.001 1.00 10.72 193 ALA B O 1
ATOM 3183 N N . VAL B 1 195 ? 54.632 25.914 13.768 1.00 9.39 194 VAL B N 1
ATOM 3184 C CA . VAL B 1 195 ? 54.338 27.347 13.762 1.00 8.78 194 VAL B CA 1
ATOM 3185 C C . VAL B 1 195 ? 54.205 27.829 12.314 1.00 7.80 194 VAL B C 1
ATOM 3186 O O . VAL B 1 195 ? 53.287 28.564 11.984 1.00 7.46 194 VAL B O 1
ATOM 3190 N N . ALA B 1 196 ? 55.121 27.413 11.450 1.00 8.82 195 ALA B N 1
ATOM 3191 C CA . ALA B 1 196 ? 55.048 27.818 10.045 1.00 7.93 195 ALA B CA 1
ATOM 3192 C C . ALA B 1 196 ? 53.719 27.384 9.430 1.00 8.99 195 ALA B C 1
ATOM 3193 O O . ALA B 1 196 ? 53.097 28.133 8.673 1.00 10.12 195 ALA B O 1
ATOM 3195 N N . ALA B 1 197 ? 53.291 26.167 9.745 1.00 8.22 196 ALA B N 1
ATOM 3196 C CA . ALA B 1 197 ? 52.033 25.646 9.213 1.00 9.15 196 ALA B CA 1
ATOM 3197 C C . ALA B 1 197 ? 50.852 26.473 9.706 1.00 7.75 196 ALA B C 1
ATOM 3198 O O . ALA B 1 197 ? 49.892 26.715 8.967 1.00 8.07 196 ALA B O 1
ATOM 3200 N N . TRP B 1 198 ? 50.914 26.902 10.960 1.00 7.15 197 TRP B N 1
ATOM 3201 C CA . TRP B 1 198 ? 49.835 27.711 11.518 1.00 7.39 197 TRP B CA 1
ATOM 3202 C C . TRP B 1 198 ? 49.779 29.082 10.847 1.00 6.38 197 TRP B C 1
ATOM 3203 O O . TRP B 1 198 ? 48.705 29.575 10.514 1.00 9.99 197 TRP B O 1
ATOM 3214 N N . LEU B 1 199 ? 50.936 29.705 10.660 1.00 8.31 198 LEU B N 1
ATOM 3215 C CA . LEU B 1 199 ? 50.960 31.015 10.035 1.00 9.61 198 LEU B CA 1
ATOM 3216 C C . LEU B 1 199 ? 50.450 30.900 8.606 1.00 11.97 198 LEU B C 1
ATOM 3217 O O . LEU B 1 199 ? 49.760 31.787 8.112 1.00 12.56 198 LEU B O 1
ATOM 3222 N N . ASP B 1 200 ? 50.787 29.793 7.950 1.00 12.99 199 ASP B N 1
ATOM 3223 C CA . ASP B 1 200 ? 50.347 29.561 6.583 1.00 15.09 199 ASP B CA 1
ATOM 3224 C C . ASP B 1 200 ? 48.833 29.364 6.551 1.00 14.09 199 ASP B C 1
ATOM 3225 O O . ASP B 1 200 ? 48.154 29.799 5.618 1.00 14.53 199 ASP B O 1
ATOM 3230 N N . ARG B 1 201 ? 48.320 28.699 7.582 1.00 12.85 200 ARG B N 1
ATOM 3231 C CA . ARG B 1 201 ? 46.898 28.411 7.731 1.00 12.11 200 ARG B CA 1
ATOM 3232 C C . ARG B 1 201 ? 46.120 29.719 7.900 1.00 11.46 200 ARG B C 1
ATOM 3233 O O . ARG B 1 201 ? 45.034 29.882 7.347 1.00 11.63 200 ARG B O 1
ATOM 3241 N N . CYS B 1 202 ? 46.679 30.653 8.662 1.00 11.01 201 CYS B N 1
ATOM 3242 C CA . CYS B 1 202 ? 46.027 31.943 8.872 1.00 10.77 201 CYS B CA 1
ATOM 3243 C C . CYS B 1 202 ? 46.080 32.834 7.637 1.00 9.76 201 CYS B C 1
ATOM 3244 O O . CYS B 1 202 ? 45.096 33.493 7.303 1.00 12.21 201 CYS B O 1
ATOM 3247 N N . GLN B 1 203 ? 47.224 32.853 6.963 1.00 10.25 202 GLN B N 1
ATOM 3248 C CA . GLN B 1 203 ? 47.390 33.703 5.792 1.00 12.98 202 GLN B CA 1
ATOM 3249 C C . GLN B 1 203 ? 46.761 33.158 4.506 1.00 14.16 202 GLN B C 1
ATOM 3250 O O . GLN B 1 203 ? 46.666 33.876 3.505 1.00 14.06 202 GLN B O 1
ATOM 3256 N N . SER B 1 204 ? 46.310 31.908 4.533 1.00 14.31 203 SER B N 1
ATOM 3257 C CA . SER B 1 204 ? 45.675 31.332 3.350 1.00 15.76 203 SER B CA 1
ATOM 3258 C C . SER B 1 204 ? 44.204 31.748 3.310 1.00 15.69 203 SER B C 1
ATOM 3259 O O . SER B 1 204 ? 43.515 31.552 2.308 1.00 16.10 203 SER B O 1
ATOM 3262 N N . ARG B 1 205 ? 43.720 32.334 4.404 1.00 14.74 204 ARG B N 1
ATOM 3263 C CA . ARG B 1 205 ? 42.326 32.771 4.473 1.00 13.25 204 ARG B CA 1
ATOM 3264 C C . ARG B 1 205 ? 42.044 33.846 3.434 1.00 12.95 204 ARG B C 1
ATOM 3265 O O . ARG B 1 205 ? 42.888 34.700 3.166 1.00 13.65 204 ARG B O 1
ATOM 3273 N N . PRO B 1 206 ? 40.842 33.823 2.834 1.00 13.32 205 PRO B N 1
ATOM 3274 C CA . PRO B 1 206 ? 40.471 34.813 1.816 1.00 13.64 205 PRO B CA 1
ATOM 3275 C C . PRO B 1 206 ? 40.556 36.273 2.282 1.00 12.48 205 PRO B C 1
ATOM 3276 O O . PRO B 1 206 ? 40.969 37.149 1.519 1.00 12.86 205 PRO B O 1
ATOM 3280 N N . ALA B 1 207 ? 40.160 36.531 3.524 1.00 10.72 206 ALA B N 1
ATOM 3281 C CA . ALA B 1 207 ? 40.202 37.893 4.058 1.00 10.65 206 ALA B CA 1
ATOM 3282 C C . ALA B 1 207 ? 41.626 38.426 4.180 1.00 10.49 206 ALA B C 1
ATOM 3283 O O . ALA B 1 207 ? 41.856 39.617 4.002 1.00 11.65 206 ALA B O 1
ATOM 3285 N N . PHE B 1 208 ? 42.581 37.555 4.493 1.00 10.48 207 PHE B N 1
ATOM 3286 C CA . PHE B 1 208 ? 43.967 37.989 4.603 1.00 9.97 207 PHE B CA 1
ATOM 3287 C C . PHE B 1 208 ? 44.472 38.365 3.210 1.00 12.23 207 PHE B C 1
ATOM 3288 O O . PHE B 1 208 ? 45.073 39.418 3.024 1.00 11.60 207 PHE B O 1
ATOM 3296 N N . ARG B 1 209 ? 44.227 37.492 2.237 1.00 13.09 208 ARG B N 1
ATOM 3297 C CA . ARG B 1 209 ? 44.659 37.750 0.872 1.00 15.24 208 ARG B CA 1
ATOM 3298 C C . ARG B 1 209 ? 44.077 39.069 0.376 1.00 15.78 208 ARG B C 1
ATOM 3299 O O . ARG B 1 209 ? 44.775 39.872 -0.236 1.00 15.73 208 ARG B O 1
ATOM 3307 N N . LEU B 1 210 ? 42.799 39.296 0.653 1.00 15.51 209 LEU B N 1
ATOM 3308 C CA . LEU B 1 210 ? 42.143 40.530 0.240 1.00 15.46 209 LEU B CA 1
ATOM 3309 C C . LEU B 1 210 ? 42.789 41.742 0.923 1.00 15.10 209 LEU B C 1
ATOM 3310 O O . LEU B 1 210 ? 43.071 42.751 0.276 1.00 14.08 209 LEU B O 1
ATOM 3331 N N . GLU B 1 213 ? 46.057 42.439 -0.697 1.00 15.47 212 GLU B N 1
ATOM 3332 C CA . GLU B 1 213 ? 45.958 42.964 -2.055 1.00 17.14 212 GLU B CA 1
ATOM 3333 C C . GLU B 1 213 ? 45.591 44.443 -1.988 1.00 16.91 212 GLU B C 1
ATOM 3334 O O . GLU B 1 213 ? 46.049 45.245 -2.804 1.00 16.06 212 GLU B O 1
ATOM 3340 N N . ARG B 1 214 ? 44.759 44.801 -1.012 1.00 17.37 213 ARG B N 1
ATOM 3341 C CA . ARG B 1 214 ? 44.349 46.186 -0.837 1.00 17.35 213 ARG B CA 1
ATOM 3342 C C . ARG B 1 214 ? 45.539 46.990 -0.330 1.00 17.04 213 ARG B C 1
ATOM 3343 O O . ARG B 1 214 ? 45.713 48.156 -0.684 1.00 17.37 213 ARG B O 1
ATOM 3351 N N . ARG B 1 215 ? 46.355 46.349 0.501 1.00 16.74 214 ARG B N 1
ATOM 3352 C CA . ARG B 1 215 ? 47.555 46.966 1.058 1.00 15.91 214 ARG B CA 1
ATOM 3353 C C . ARG B 1 215 ? 48.547 47.221 -0.080 1.00 16.38 214 ARG B C 1
ATOM 3354 O O . ARG B 1 215 ? 49.195 48.268 -0.137 1.00 15.82 214 ARG B O 1
ATOM 3362 N N . ALA B 1 216 ? 48.644 46.261 -0.994 1.00 14.99 215 ALA B N 1
ATOM 3363 C CA . ALA B 1 216 ? 49.545 46.377 -2.131 1.00 16.62 215 ALA B CA 1
ATOM 3364 C C . ALA B 1 216 ? 49.109 47.502 -3.075 1.00 17.37 215 ALA B C 1
ATOM 3365 O O . ALA B 1 216 ? 49.943 48.242 -3.590 1.00 17.63 215 ALA B O 1
ATOM 3367 N N . ALA B 1 217 ? 47.801 47.632 -3.284 1.00 16.92 216 ALA B N 1
ATOM 3368 C CA . ALA B 1 217 ? 47.256 48.650 -4.183 1.00 19.29 216 ALA B CA 1
ATOM 3369 C C . ALA B 1 217 ? 47.300 50.062 -3.596 1.00 20.51 216 ALA B C 1
ATOM 3370 O O . ALA B 1 217 ? 47.117 51.053 -4.303 1.00 20.10 216 ALA B O 1
ATOM 3372 N N . GLU B 1 218 ? 47.539 50.147 -2.296 1.00 21.41 217 GLU B N 1
ATOM 3373 C CA . GLU B 1 218 ? 47.611 51.432 -1.625 1.00 22.74 217 GLU B CA 1
ATOM 3374 C C . GLU B 1 218 ? 48.845 52.193 -2.097 1.00 24.84 217 GLU B C 1
ATOM 3375 O O . GLU B 1 218 ? 49.898 51.602 -2.339 1.00 25.08 217 GLU B O 1
ATOM 3381 N N . GLY B 1 219 ? 48.715 53.506 -2.236 1.00 25.55 218 GLY B N 1
ATOM 3382 C CA . GLY B 1 219 ? 49.843 54.298 -2.685 1.00 27.89 218 GLY B CA 1
ATOM 3383 C C . GLY B 1 219 ? 50.969 54.312 -1.670 1.00 29.10 218 GLY B C 1
ATOM 3384 O O . GLY B 1 219 ? 50.725 54.221 -0.467 1.00 30.75 218 GLY B O 1
ATOM 3385 N N . HIS B 1 220 ? 52.205 54.413 -2.145 1.00 29.61 219 HIS B N 1
ATOM 3386 C CA . HIS B 1 220 ? 53.348 54.454 -1.240 1.00 30.24 219 HIS B CA 1
ATOM 3387 C C . HIS B 1 220 ? 53.733 55.907 -0.956 1.00 30.00 219 HIS B C 1
ATOM 3388 O O . HIS B 1 220 ? 53.621 56.768 -1.832 1.00 29.69 219 HIS B O 1
ATOM 3395 N N . HIS B 1 221 ? 54.177 56.166 0.273 1.00 30.74 220 HIS B N 1
ATOM 3396 C CA . HIS B 1 221 ? 54.596 57.504 0.700 1.00 30.70 220 HIS B CA 1
ATOM 3397 C C . HIS B 1 221 ? 55.902 57.395 1.488 1.00 31.08 220 HIS B C 1
ATOM 3398 O O . HIS B 1 221 ? 56.031 56.539 2.368 1.00 31.93 220 HIS B O 1
ATOM 3405 N N . HIS B 1 222 ? 56.864 58.262 1.176 1.00 31.51 221 HIS B N 1
ATOM 3406 C CA . HIS B 1 222 ? 58.159 58.248 1.855 1.00 32.10 221 HIS B CA 1
ATOM 3407 C C . HIS B 1 222 ? 58.446 59.515 2.662 1.00 32.85 221 HIS B C 1
ATOM 3408 O O . HIS B 1 222 ? 58.701 60.572 2.044 1.00 33.42 221 HIS B O 1
ATOM 3415 N N . SER C 1 2 ? 110.624 69.879 38.551 1.00 29.32 1 SER C N 1
ATOM 3416 C CA . SER C 1 2 ? 110.678 69.007 37.344 1.00 28.65 1 SER C CA 1
ATOM 3417 C C . SER C 1 2 ? 109.384 68.205 37.196 1.00 28.87 1 SER C C 1
ATOM 3418 O O . SER C 1 2 ? 108.385 68.721 36.683 1.00 30.42 1 SER C O 1
ATOM 3420 N N . LEU C 1 3 ? 109.395 66.960 37.674 1.00 27.45 2 LEU C N 1
ATOM 3421 C CA . LEU C 1 3 ? 108.235 66.072 37.576 1.00 25.19 2 LEU C CA 1
ATOM 3422 C C . LEU C 1 3 ? 107.095 66.278 38.581 1.00 23.66 2 LEU C C 1
ATOM 3423 O O . LEU C 1 3 ? 107.306 66.311 39.795 1.00 24.18 2 LEU C O 1
ATOM 3428 N N . LYS C 1 4 ? 105.881 66.410 38.056 1.00 22.18 3 LYS C N 1
ATOM 3429 C CA . LYS C 1 4 ? 104.683 66.571 38.876 1.00 20.51 3 LYS C CA 1
ATOM 3430 C C . LYS C 1 4 ? 103.656 65.544 38.404 1.00 19.13 3 LYS C C 1
ATOM 3431 O O . LYS C 1 4 ? 103.379 65.450 37.210 1.00 15.95 3 LYS C O 1
ATOM 3437 N N . ILE C 1 5 ? 103.108 64.773 39.342 1.00 17.50 4 ILE C N 1
ATOM 3438 C CA . ILE C 1 5 ? 102.107 63.753 39.040 1.00 16.63 4 ILE C CA 1
ATOM 3439 C C . ILE C 1 5 ? 100.777 64.089 39.712 1.00 17.59 4 ILE C C 1
ATOM 3440 O O . ILE C 1 5 ? 100.690 64.181 40.941 1.00 16.70 4 ILE C O 1
ATOM 3445 N N . TYR C 1 6 ? 99.741 64.271 38.899 1.00 16.47 5 TYR C N 1
ATOM 3446 C CA . TYR C 1 6 ? 98.414 64.609 39.402 1.00 17.41 5 TYR C CA 1
ATOM 3447 C C . TYR C 1 6 ? 97.519 63.384 39.524 1.00 17.11 5 TYR C C 1
ATOM 3448 O O . TYR C 1 6 ? 97.402 62.596 38.583 1.00 17.09 5 TYR C O 1
ATOM 3457 N N . GLY C 1 7 ? 96.882 63.233 40.682 1.00 16.85 6 GLY C N 1
ATOM 3458 C CA . GLY C 1 7 ? 95.983 62.110 40.882 1.00 17.67 6 GLY C CA 1
ATOM 3459 C C . GLY C 1 7 ? 96.229 61.322 42.153 1.00 18.19 6 GLY C C 1
ATOM 3460 O O . GLY C 1 7 ? 97.373 61.040 42.498 1.00 18.56 6 GLY C O 1
ATOM 3461 N N . VAL C 1 8 ? 95.150 60.959 42.842 1.00 19.18 7 VAL C N 1
ATOM 3462 C CA . VAL C 1 8 ? 95.249 60.192 44.081 1.00 20.58 7 VAL C CA 1
ATOM 3463 C C . VAL C 1 8 ? 95.653 58.750 43.800 1.00 20.88 7 VAL C C 1
ATOM 3464 O O . VAL C 1 8 ? 95.587 58.287 42.658 1.00 20.55 7 VAL C O 1
ATOM 3468 N N . TYR C 1 9 ? 96.080 58.044 44.845 1.00 20.23 8 TYR C N 1
ATOM 3469 C CA . TYR C 1 9 ? 96.489 56.654 44.699 1.00 19.87 8 TYR C CA 1
ATOM 3470 C C . TYR C 1 9 ? 95.298 55.794 44.294 1.00 19.52 8 TYR C C 1
ATOM 3471 O O . TYR C 1 9 ? 95.449 54.810 43.566 1.00 19.10 8 TYR C O 1
ATOM 3480 N N . ARG C 1 10 ? 94.114 56.176 44.759 1.00 17.59 9 ARG C N 1
ATOM 3481 C CA . ARG C 1 10 ? 92.904 55.432 44.445 1.00 18.62 9 ARG C CA 1
ATOM 3482 C C . ARG C 1 10 ? 92.356 55.843 43.080 1.00 17.34 9 ARG C C 1
ATOM 3483 O O . ARG C 1 10 ? 91.225 56.324 42.957 1.00 16.90 9 ARG C O 1
ATOM 3491 N N . SER C 1 11 ? 93.188 55.651 42.060 1.00 16.64 10 SER C N 1
ATOM 3492 C CA . SER C 1 11 ? 92.850 55.969 40.675 1.00 15.66 10 SER C CA 1
ATOM 3493 C C . SER C 1 11 ? 93.949 55.396 39.782 1.00 14.17 10 SER C C 1
ATOM 3494 O O . SER C 1 11 ? 94.878 54.750 40.267 1.00 14.92 10 SER C O 1
ATOM 3497 N N . ARG C 1 12 ? 93.846 55.639 38.480 1.00 14.09 11 ARG C N 1
ATOM 3498 C CA . ARG C 1 12 ? 94.847 55.137 37.546 1.00 13.50 11 ARG C CA 1
ATOM 3499 C C . ARG C 1 12 ? 96.202 55.791 37.799 1.00 11.73 11 ARG C C 1
ATOM 3500 O O . ARG C 1 12 ? 97.223 55.389 37.237 1.00 11.04 11 ARG C O 1
ATOM 3508 N N . ALA C 1 13 ? 96.221 56.797 38.664 1.00 12.23 12 ALA C N 1
ATOM 3509 C CA . ALA C 1 13 ? 97.476 57.451 38.990 1.00 10.99 12 ALA C CA 1
ATOM 3510 C C . ALA C 1 13 ? 98.356 56.433 39.721 1.00 12.20 12 ALA C C 1
ATOM 3511 O O . ALA C 1 13 ? 99.558 56.626 39.861 1.00 13.27 12 ALA C O 1
ATOM 3513 N N . SER C 1 14 ? 97.743 55.343 40.175 1.00 12.42 13 SER C N 1
ATOM 3514 C CA . SER C 1 14 ? 98.463 54.282 40.877 1.00 13.33 13 SER C CA 1
ATOM 3515 C C . SER C 1 14 ? 99.580 53.690 40.020 1.00 11.97 13 SER C C 1
ATOM 3516 O O . SER C 1 14 ? 100.586 53.212 40.539 1.00 12.84 13 SER C O 1
ATOM 3519 N N . ARG C 1 15 ? 99.403 53.722 38.704 1.00 12.10 14 ARG C N 1
ATOM 3520 C CA . ARG C 1 15 ? 100.404 53.171 37.798 1.00 11.21 14 ARG C CA 1
ATOM 3521 C C . ARG C 1 15 ? 101.706 53.967 37.836 1.00 11.31 14 ARG C C 1
ATOM 3522 O O . ARG C 1 15 ? 102.768 53.412 38.112 1.00 12.09 14 ARG C O 1
ATOM 3530 N N . PRO C 1 16 ? 101.653 55.279 37.557 1.00 11.91 15 PRO C N 1
ATOM 3531 C CA . PRO C 1 16 ? 102.924 56.006 37.615 1.00 12.37 15 PRO C CA 1
ATOM 3532 C C . PRO C 1 16 ? 103.471 56.099 39.045 1.00 13.13 15 PRO C C 1
ATOM 3533 O O . PRO C 1 16 ? 104.680 56.189 39.253 1.00 14.36 15 PRO C O 1
ATOM 3537 N N . LEU C 1 17 ? 102.584 56.066 40.034 1.00 13.18 16 LEU C N 1
ATOM 3538 C CA . LEU C 1 17 ? 103.028 56.137 41.425 1.00 13.89 16 LEU C CA 1
ATOM 3539 C C . LEU C 1 17 ? 103.813 54.873 41.794 1.00 13.75 16 LEU C C 1
ATOM 3540 O O . LEU C 1 17 ? 104.808 54.935 42.510 1.00 12.23 16 LEU C O 1
ATOM 3545 N N . TRP C 1 18 ? 103.361 53.725 41.295 1.00 12.98 17 TRP C N 1
ATOM 3546 C CA . TRP C 1 18 ? 104.042 52.460 41.553 1.00 12.07 17 TRP C CA 1
ATOM 3547 C C . TRP C 1 18 ? 105.428 52.540 40.905 1.00 14.28 17 TRP C C 1
ATOM 3548 O O . TRP C 1 18 ? 106.447 52.284 41.551 1.00 14.45 17 TRP C O 1
ATOM 3559 N N . LEU C 1 19 ? 105.466 52.926 39.632 1.00 13.35 18 LEU C N 1
ATOM 3560 C CA . LEU C 1 19 ? 106.734 53.038 38.915 1.00 13.05 18 LEU C CA 1
ATOM 3561 C C . LEU C 1 19 ? 107.700 53.975 39.629 1.00 13.43 18 LEU C C 1
ATOM 3562 O O . LEU C 1 19 ? 108.886 53.673 39.776 1.00 14.28 18 LEU C O 1
ATOM 3567 N N . LEU C 1 20 ? 107.194 55.115 40.074 1.00 12.96 19 LEU C N 1
ATOM 3568 C CA . LEU C 1 20 ? 108.042 56.076 40.761 1.00 14.08 19 LEU C CA 1
ATOM 3569 C C . LEU C 1 20 ? 108.602 55.491 42.055 1.00 15.68 19 LEU C C 1
ATOM 3570 O O . LEU C 1 20 ? 109.685 55.879 42.503 1.00 16.59 19 LEU C O 1
ATOM 3575 N N . ALA C 1 21 ? 107.880 54.541 42.638 1.00 17.45 20 ALA C N 1
ATOM 3576 C CA . ALA C 1 21 ? 108.343 53.895 43.863 1.00 18.46 20 ALA C CA 1
ATOM 3577 C C . ALA C 1 21 ? 109.485 52.954 43.498 1.00 19.14 20 ALA C C 1
ATOM 3578 O O . ALA C 1 21 ? 110.494 52.877 44.196 1.00 20.29 20 ALA C O 1
ATOM 3580 N N . GLU C 1 22 ? 109.319 52.255 42.381 1.00 18.68 21 GLU C N 1
ATOM 3581 C CA . GLU C 1 22 ? 110.315 51.315 41.890 1.00 19.47 21 GLU C CA 1
ATOM 3582 C C . GLU C 1 22 ? 111.612 52.029 41.555 1.00 20.59 21 GLU C C 1
ATOM 3583 O O . GLU C 1 22 ? 112.697 51.528 41.849 1.00 20.90 21 GLU C O 1
ATOM 3589 N N . LEU C 1 23 ? 111.491 53.198 40.930 1.00 20.84 22 LEU C N 1
ATOM 3590 C CA . LEU C 1 23 ? 112.658 53.976 40.527 1.00 21.28 22 LEU C CA 1
ATOM 3591 C C . LEU C 1 23 ? 113.201 54.867 41.630 1.00 23.41 22 LEU C C 1
ATOM 3592 O O . LEU C 1 23 ? 114.366 55.262 41.588 1.00 23.84 22 LEU C O 1
ATOM 3597 N N . ASP C 1 24 ? 112.358 55.187 42.608 1.00 25.47 23 ASP C N 1
ATOM 3598 C CA . ASP C 1 24 ? 112.764 56.033 43.726 1.00 28.64 23 ASP C CA 1
ATOM 3599 C C . ASP C 1 24 ? 113.095 57.439 43.242 1.00 29.40 23 ASP C C 1
ATOM 3600 O O . ASP C 1 24 ? 113.951 58.122 43.809 1.00 30.69 23 ASP C O 1
ATOM 3605 N N . LEU C 1 25 ? 112.411 57.873 42.192 1.00 29.36 24 LEU C N 1
ATOM 3606 C CA . LEU C 1 25 ? 112.648 59.192 41.624 1.00 28.45 24 LEU C CA 1
ATOM 3607 C C . LEU C 1 25 ? 111.936 60.314 42.366 1.00 28.36 24 LEU C C 1
ATOM 3608 O O . LEU C 1 25 ? 110.776 60.182 42.760 1.00 28.05 24 LEU C O 1
ATOM 3613 N N . PRO C 1 26 ? 112.632 61.445 42.568 1.00 28.99 25 PRO C N 1
ATOM 3614 C CA . PRO C 1 26 ? 112.031 62.583 43.265 1.00 29.46 25 PRO C CA 1
ATOM 3615 C C . PRO C 1 26 ? 110.981 63.210 42.354 1.00 28.98 25 PRO C C 1
ATOM 3616 O O . PRO C 1 26 ? 111.201 63.356 41.151 1.00 29.90 25 PRO C O 1
ATOM 3620 N N . PHE C 1 27 ? 109.836 63.560 42.923 1.00 27.46 26 PHE C N 1
ATOM 3621 C CA . PHE C 1 27 ? 108.766 64.158 42.144 1.00 26.88 26 PHE C CA 1
ATOM 3622 C C . PHE C 1 27 ? 107.787 64.824 43.085 1.00 26.67 26 PHE C C 1
ATOM 3623 O O . PHE C 1 27 ? 107.853 64.631 44.298 1.00 27.48 26 PHE C O 1
ATOM 3631 N N . GLU C 1 28 ? 106.880 65.611 42.522 1.00 27.02 27 GLU C N 1
ATOM 3632 C CA . GLU C 1 28 ? 105.876 66.293 43.318 1.00 27.08 27 GLU C CA 1
ATOM 3633 C C . GLU C 1 28 ? 104.530 65.640 43.069 1.00 27.06 27 GLU C C 1
ATOM 3634 O O . GLU C 1 28 ? 104.041 65.621 41.942 1.00 26.26 27 GLU C O 1
ATOM 3640 N N . HIS C 1 29 ? 103.936 65.100 44.125 1.00 25.63 28 HIS C N 1
ATOM 3641 C CA . HIS C 1 29 ? 102.646 64.449 44.006 1.00 25.72 28 HIS C CA 1
ATOM 3642 C C . HIS C 1 29 ? 101.529 65.429 44.316 1.00 25.21 28 HIS C C 1
ATOM 3643 O O . HIS C 1 29 ? 101.359 65.844 45.463 1.00 25.75 28 HIS C O 1
ATOM 3650 N N . VAL C 1 30 ? 100.768 65.800 43.293 1.00 24.21 29 VAL C N 1
ATOM 3651 C CA . VAL C 1 30 ? 99.663 66.723 43.487 1.00 25.11 29 VAL C CA 1
ATOM 3652 C C . VAL C 1 30 ? 98.370 65.929 43.580 1.00 26.24 29 VAL C C 1
ATOM 3653 O O . VAL C 1 30 ? 97.885 65.387 42.585 1.00 24.89 29 VAL C O 1
ATOM 3657 N N . PRO C 1 31 ? 97.805 65.832 44.790 1.00 27.06 30 PRO C N 1
ATOM 3658 C CA . PRO C 1 31 ? 96.559 65.101 45.030 1.00 27.41 30 PRO C CA 1
ATOM 3659 C C . PRO C 1 31 ? 95.370 65.708 44.296 1.00 26.59 30 PRO C C 1
ATOM 3660 O O . PRO C 1 31 ? 94.952 66.829 44.588 1.00 27.67 30 PRO C O 1
ATOM 3664 N N . VAL C 1 32 ? 94.845 64.972 43.327 1.00 24.08 31 VAL C N 1
ATOM 3665 C CA . VAL C 1 32 ? 93.679 65.409 42.574 1.00 21.23 31 VAL C CA 1
ATOM 3666 C C . VAL C 1 32 ? 92.728 64.227 42.652 1.00 21.36 31 VAL C C 1
ATOM 3667 O O . VAL C 1 32 ? 93.061 63.131 42.201 1.00 20.47 31 VAL C O 1
ATOM 3671 N N . ILE C 1 33 ? 91.558 64.442 43.242 1.00 21.30 32 ILE C N 1
ATOM 3672 C CA . ILE C 1 33 ? 90.575 63.375 43.397 1.00 21.40 32 ILE C CA 1
ATOM 3673 C C . ILE C 1 33 ? 89.481 63.492 42.344 1.00 21.47 32 ILE C C 1
ATOM 3674 O O . ILE C 1 33 ? 89.253 64.572 41.794 1.00 21.02 32 ILE C O 1
ATOM 3679 N N . GLN C 1 34 ? 88.823 62.373 42.055 1.00 21.50 33 GLN C N 1
ATOM 3680 C CA . GLN C 1 34 ? 87.743 62.348 41.077 1.00 21.81 33 GLN C CA 1
ATOM 3681 C C . GLN C 1 34 ? 86.583 63.202 41.581 1.00 23.16 33 GLN C C 1
ATOM 3682 O O . GLN C 1 34 ? 86.191 63.103 42.749 1.00 22.07 33 GLN C O 1
ATOM 3688 N N . ALA C 1 35 ? 86.036 64.035 40.699 1.00 23.83 34 ALA C N 1
ATOM 3689 C CA . ALA C 1 35 ? 84.931 64.921 41.054 1.00 25.69 34 ALA C CA 1
ATOM 3690 C C . ALA C 1 35 ? 83.728 64.209 41.666 1.00 27.07 34 ALA C C 1
ATOM 3691 O O . ALA C 1 35 ? 83.169 64.673 42.658 1.00 28.47 34 ALA C O 1
ATOM 3693 N N . ASN C 1 36 ? 83.326 63.084 41.084 1.00 28.22 35 ASN C N 1
ATOM 3694 C CA . ASN C 1 36 ? 82.172 62.354 41.597 1.00 29.63 35 ASN C CA 1
ATOM 3695 C C . ASN C 1 36 ? 82.334 61.888 43.044 1.00 30.09 35 ASN C C 1
ATOM 3696 O O . ASN C 1 36 ? 81.367 61.456 43.672 1.00 31.94 35 ASN C O 1
ATOM 3701 N N . ARG C 1 37 ? 83.550 61.973 43.574 1.00 29.31 36 ARG C N 1
ATOM 3702 C CA . ARG C 1 37 ? 83.805 61.567 44.953 1.00 29.27 36 ARG C CA 1
ATOM 3703 C C . ARG C 1 37 ? 83.762 62.784 45.883 1.00 29.60 36 ARG C C 1
ATOM 3704 O O . ARG C 1 37 ? 83.919 62.657 47.096 1.00 30.52 36 ARG C O 1
ATOM 3712 N N . VAL C 1 38 ? 83.550 63.962 45.299 1.00 30.91 37 VAL C N 1
ATOM 3713 C CA . VAL C 1 38 ? 83.477 65.214 46.052 1.00 31.45 37 VAL C CA 1
ATOM 3714 C C . VAL C 1 38 ? 82.025 65.700 46.115 1.00 32.55 37 VAL C C 1
ATOM 3715 O O . VAL C 1 38 ? 81.239 65.442 45.205 1.00 33.92 37 VAL C O 1
ATOM 3719 N N . ALA C 1 39 ? 81.677 66.406 47.188 1.00 33.33 38 ALA C N 1
ATOM 3720 C CA . ALA C 1 39 ? 80.320 66.918 47.375 1.00 32.85 38 ALA C CA 1
ATOM 3721 C C . ALA C 1 39 ? 79.994 68.060 46.416 1.00 32.46 38 ALA C C 1
ATOM 3722 O O . ALA C 1 39 ? 79.196 67.901 45.495 1.00 32.69 38 ALA C O 1
ATOM 3724 N N . HIS C 1 40 ? 80.605 69.216 46.651 1.00 31.73 39 HIS C N 1
ATOM 3725 C CA . HIS C 1 40 ? 80.404 70.390 45.806 1.00 30.61 39 HIS C CA 1
ATOM 3726 C C . HIS C 1 40 ? 81.740 70.647 45.134 1.00 29.50 39 HIS C C 1
ATOM 3727 O O . HIS C 1 40 ? 82.462 71.568 45.513 1.00 31.04 39 HIS C O 1
ATOM 3734 N N . PRO C 1 41 ? 82.078 69.842 44.113 1.00 27.76 40 PRO C N 1
ATOM 3735 C CA . PRO C 1 41 ? 83.342 69.966 43.378 1.00 26.70 40 PRO C CA 1
ATOM 3736 C C . PRO C 1 41 ? 83.806 71.388 43.059 1.00 27.30 40 PRO C C 1
ATOM 3737 O O . PRO C 1 41 ? 84.946 71.587 42.640 1.00 28.65 40 PRO C O 1
ATOM 3741 N N . HIS C 1 42 ? 82.939 72.377 43.268 1.00 28.42 41 HIS C N 1
ATOM 3742 C CA . HIS C 1 42 ? 83.296 73.765 42.994 1.00 28.70 41 HIS C CA 1
ATOM 3743 C C . HIS C 1 42 ? 83.238 74.660 44.234 1.00 30.36 41 HIS C C 1
ATOM 3744 O O . HIS C 1 42 ? 83.352 75.888 44.134 1.00 33.13 41 HIS C O 1
ATOM 3751 N N . GLY C 1 43 ? 83.077 74.044 45.402 1.00 31.20 42 GLY C N 1
ATOM 3752 C CA . GLY C 1 43 ? 83.016 74.801 46.642 1.00 31.25 42 GLY C CA 1
ATOM 3753 C C . GLY C 1 43 ? 84.349 75.435 47.004 1.00 32.07 42 GLY C C 1
ATOM 3754 O O . GLY C 1 43 ? 85.395 75.009 46.511 1.00 34.21 42 GLY C O 1
ATOM 3755 N N . PRO C 1 44 ? 84.345 76.468 47.862 1.00 32.51 43 PRO C N 1
ATOM 3756 C CA . PRO C 1 44 ? 85.582 77.140 48.270 1.00 32.85 43 PRO C CA 1
ATOM 3757 C C . PRO C 1 44 ? 86.454 76.205 49.099 1.00 33.09 43 PRO C C 1
ATOM 3758 O O . PRO C 1 44 ? 87.674 76.380 49.187 1.00 34.19 43 PRO C O 1
ATOM 3762 N N . GLU C 1 45 ? 85.816 75.211 49.708 1.00 33.00 44 GLU C N 1
ATOM 3763 C CA . GLU C 1 45 ? 86.533 74.243 50.520 1.00 33.00 44 GLU C CA 1
ATOM 3764 C C . GLU C 1 45 ? 86.572 72.860 49.882 1.00 31.60 44 GLU C C 1
ATOM 3765 O O . GLU C 1 45 ? 87.015 71.893 50.503 1.00 33.23 44 GLU C O 1
ATOM 3771 N N . ALA C 1 46 ? 86.103 72.769 48.642 1.00 30.38 45 ALA C N 1
ATOM 3772 C CA . ALA C 1 46 ? 86.127 71.501 47.922 1.00 28.64 45 ALA C CA 1
ATOM 3773 C C . ALA C 1 46 ? 87.583 71.270 47.519 1.00 27.64 45 ALA C C 1
ATOM 3774 O O . ALA C 1 46 ? 88.287 72.205 47.119 1.00 27.19 45 ALA C O 1
ATOM 3776 N N . PRO C 1 47 ? 88.067 70.029 47.642 1.00 26.50 46 PRO C N 1
ATOM 3777 C CA . PRO C 1 47 ? 89.455 69.755 47.268 1.00 25.80 46 PRO C CA 1
ATOM 3778 C C . PRO C 1 47 ? 89.656 69.776 45.757 1.00 24.70 46 PRO C C 1
ATOM 3779 O O . PRO C 1 47 ? 88.700 69.613 44.987 1.00 25.12 46 PRO C O 1
ATOM 3783 N N . LEU C 1 48 ? 90.898 69.991 45.339 1.00 24.11 47 LEU C N 1
ATOM 3784 C CA . LEU C 1 48 ? 91.228 70.021 43.925 1.00 23.38 47 LEU C CA 1
ATOM 3785 C C . LEU C 1 48 ? 90.752 68.703 43.328 1.00 22.46 47 LEU C C 1
ATOM 3786 O O . LEU C 1 48 ? 91.163 67.629 43.771 1.00 23.44 47 LEU C O 1
ATOM 3791 N N . ASN C 1 49 ? 89.875 68.792 42.336 1.00 22.49 48 ASN C N 1
ATOM 3792 C CA . ASN C 1 49 ? 89.338 67.602 41.694 1.00 21.88 48 ASN C CA 1
ATOM 3793 C C . ASN C 1 49 ? 89.348 67.723 40.175 1.00 21.69 48 ASN C C 1
ATOM 3794 O O . ASN C 1 49 ? 89.690 68.769 39.618 1.00 20.18 48 ASN C O 1
ATOM 3799 N N . THR C 1 50 ? 88.960 66.641 39.512 1.00 20.09 49 THR C N 1
ATOM 3800 C CA . THR C 1 50 ? 88.944 66.593 38.058 1.00 19.91 49 THR C CA 1
ATOM 3801 C C . THR C 1 50 ? 87.994 67.587 37.403 1.00 18.96 49 THR C C 1
ATOM 3802 O O . THR C 1 50 ? 88.000 67.737 36.182 1.00 19.09 49 THR C O 1
ATOM 3806 N N . ALA C 1 51 ? 87.182 68.267 38.208 1.00 19.88 50 ALA C N 1
ATOM 3807 C CA . ALA C 1 51 ? 86.242 69.251 37.673 1.00 20.10 50 ALA C CA 1
ATOM 3808 C C . ALA C 1 51 ? 86.685 70.678 38.003 1.00 20.95 50 ALA C C 1
ATOM 3809 O O . ALA C 1 51 ? 86.088 71.650 37.532 1.00 20.73 50 ALA C O 1
ATOM 3811 N N . SER C 1 52 ? 87.739 70.797 38.805 1.00 20.10 51 SER C N 1
ATOM 3812 C CA . SER C 1 52 ? 88.264 72.103 39.199 1.00 20.46 51 SER C CA 1
ATOM 3813 C C . SER C 1 52 ? 88.826 72.875 38.005 1.00 21.04 51 SER C C 1
ATOM 3814 O O . SER C 1 52 ? 89.536 72.314 37.174 1.00 17.85 51 SER C O 1
ATOM 3817 N N . ALA C 1 53 ? 88.513 74.165 37.925 1.00 20.00 52 ALA C N 1
ATOM 3818 C CA . ALA C 1 53 ? 89.017 74.984 36.829 1.00 19.51 52 ALA C CA 1
ATOM 3819 C C . ALA C 1 53 ? 90.541 74.948 36.842 1.00 18.70 52 ALA C C 1
ATOM 3820 O O . ALA C 1 53 ? 91.181 74.936 35.790 1.00 19.07 52 ALA C O 1
ATOM 3822 N N . ALA C 1 54 ? 91.120 74.923 38.038 1.00 17.16 53 ALA C N 1
ATOM 3823 C CA . ALA C 1 54 ? 92.573 74.891 38.171 1.00 16.85 53 ALA C CA 1
ATOM 3824 C C . ALA C 1 54 ? 93.157 73.617 37.573 1.00 17.08 53 ALA C C 1
ATOM 3825 O O . ALA C 1 54 ? 94.274 73.629 37.049 1.00 16.69 53 ALA C O 1
ATOM 3827 N N . TYR C 1 55 ? 92.410 72.518 37.648 1.00 15.27 54 TYR C N 1
ATOM 3828 C CA . TYR C 1 55 ? 92.911 71.268 37.094 1.00 14.41 54 TYR C CA 1
ATOM 3829 C C . TYR C 1 55 ? 92.664 71.166 35.597 1.00 13.68 54 TYR C C 1
ATOM 3830 O O . TYR C 1 55 ? 93.476 70.608 34.862 1.00 13.17 54 TYR C O 1
ATOM 3839 N N . LEU C 1 56 ? 91.532 71.687 35.148 1.00 14.05 55 LEU C N 1
ATOM 3840 C CA . LEU C 1 56 ? 91.220 71.644 33.733 1.00 15.90 55 LEU C CA 1
ATOM 3841 C C . LEU C 1 56 ? 92.262 72.450 32.962 1.00 16.18 55 LEU C C 1
ATOM 3842 O O . LEU C 1 56 ? 92.431 72.272 31.751 1.00 16.45 55 LEU C O 1
ATOM 3847 N N . ALA C 1 57 ? 92.979 73.314 33.677 1.00 15.75 56 ALA C N 1
ATOM 3848 C CA . ALA C 1 57 ? 94.030 74.126 33.067 1.00 16.64 56 ALA C CA 1
ATOM 3849 C C . ALA C 1 57 ? 95.237 73.244 32.754 1.00 18.11 56 ALA C C 1
ATOM 3850 O O . ALA C 1 57 ? 96.043 73.565 31.879 1.00 19.28 56 ALA C O 1
ATOM 3852 N N . VAL C 1 58 ? 95.360 72.137 33.484 1.00 17.79 57 VAL C N 1
ATOM 3853 C CA . VAL C 1 58 ? 96.459 71.197 33.277 1.00 17.90 57 VAL C CA 1
ATOM 3854 C C . VAL C 1 58 ? 96.020 70.109 32.289 1.00 18.11 57 VAL C C 1
ATOM 3855 O O . VAL C 1 58 ? 96.703 69.855 31.302 1.00 18.14 57 VAL C O 1
ATOM 3859 N N . ASN C 1 59 ? 94.891 69.463 32.568 1.00 17.12 58 ASN C N 1
ATOM 3860 C CA . ASN C 1 59 ? 94.355 68.430 31.680 1.00 17.95 58 ASN C CA 1
ATOM 3861 C C . ASN C 1 59 ? 92.933 68.812 31.294 1.00 17.52 58 ASN C C 1
ATOM 3862 O O . ASN C 1 59 ? 91.992 68.606 32.062 1.00 16.89 58 ASN C O 1
ATOM 3867 N N . PRO C 1 60 ? 92.758 69.376 30.090 1.00 18.34 59 PRO C N 1
ATOM 3868 C CA . PRO C 1 60 ? 91.438 69.793 29.606 1.00 18.88 59 PRO C CA 1
ATOM 3869 C C . PRO C 1 60 ? 90.409 68.668 29.603 1.00 18.49 59 PRO C C 1
ATOM 3870 O O . PRO C 1 60 ? 89.212 68.915 29.723 1.00 17.61 59 PRO C O 1
ATOM 3874 N N . LEU C 1 61 ? 90.881 67.434 29.467 1.00 17.13 60 LEU C N 1
ATOM 3875 C CA . LEU C 1 61 ? 89.984 66.287 29.433 1.00 17.27 60 LEU C CA 1
ATOM 3876 C C . LEU C 1 61 ? 89.356 66.024 30.798 1.00 16.50 60 LEU C C 1
ATOM 3877 O O . LEU C 1 61 ? 88.355 65.314 30.903 1.00 17.25 60 LEU C O 1
ATOM 3882 N N . GLY C 1 62 ? 89.946 66.599 31.842 1.00 16.35 61 GLY C N 1
ATOM 3883 C CA . GLY C 1 62 ? 89.407 66.429 33.182 1.00 15.08 61 GLY C CA 1
ATOM 3884 C C . GLY C 1 62 ? 89.524 65.028 33.753 1.00 15.01 61 GLY C C 1
ATOM 3885 O O . GLY C 1 62 ? 88.595 64.523 34.382 1.00 15.39 61 GLY C O 1
ATOM 3886 N N . GLN C 1 63 ? 90.674 64.403 33.535 1.00 15.55 62 GLN C N 1
ATOM 3887 C CA . GLN C 1 63 ? 90.914 63.063 34.041 1.00 15.12 62 GLN C CA 1
ATOM 3888 C C . GLN C 1 63 ? 92.280 62.968 34.702 1.00 14.96 62 GLN C C 1
ATOM 3889 O O . GLN C 1 63 ? 93.169 63.772 34.430 1.00 14.82 62 GLN C O 1
ATOM 3895 N N . ILE C 1 64 ? 92.432 61.976 35.573 1.00 14.45 63 ILE C N 1
ATOM 3896 C CA . ILE C 1 64 ? 93.699 61.720 36.243 1.00 13.48 63 ILE C CA 1
ATOM 3897 C C . ILE C 1 64 ? 94.088 60.291 35.867 1.00 13.20 63 ILE C C 1
ATOM 3898 O O . ILE C 1 64 ? 93.222 59.452 35.619 1.00 14.05 63 ILE C O 1
ATOM 3903 N N . PRO C 1 65 ? 95.392 59.988 35.837 1.00 12.86 64 PRO C N 1
ATOM 3904 C CA . PRO C 1 65 ? 96.518 60.874 36.136 1.00 12.07 64 PRO C CA 1
ATOM 3905 C C . PRO C 1 65 ? 96.928 61.785 34.993 1.00 14.02 64 PRO C C 1
ATOM 3906 O O . PRO C 1 65 ? 96.426 61.694 33.871 1.00 13.81 64 PRO C O 1
ATOM 3910 N N . CYS C 1 66 ? 97.860 62.673 35.305 1.00 13.13 65 CYS C N 1
ATOM 3911 C CA . CYS C 1 66 ? 98.411 63.585 34.327 1.00 13.96 65 CYS C CA 1
ATOM 3912 C C . CYS C 1 66 ? 99.832 63.868 34.780 1.00 13.33 65 CYS C C 1
ATOM 3913 O O . CYS C 1 66 ? 100.094 63.987 35.980 1.00 13.41 65 CYS C O 1
ATOM 3916 N N . LEU C 1 67 ? 100.750 63.942 33.822 1.00 12.74 66 LEU C N 1
ATOM 3917 C CA . LEU C 1 67 ? 102.143 64.232 34.125 1.00 14.09 66 LEU C CA 1
ATOM 3918 C C . LEU C 1 67 ? 102.487 65.618 33.598 1.00 15.62 66 LEU C C 1
ATOM 3919 O O . LEU C 1 67 ? 102.067 66.000 32.507 1.00 15.61 66 LEU C O 1
ATOM 3924 N N . GLU C 1 68 ? 103.241 66.374 34.388 1.00 17.36 67 GLU C N 1
ATOM 3925 C CA . GLU C 1 68 ? 103.644 67.705 33.973 1.00 19.95 67 GLU C CA 1
ATOM 3926 C C . GLU C 1 68 ? 105.117 67.980 34.247 1.00 20.56 67 GLU C C 1
ATOM 3927 O O . GLU C 1 68 ? 105.545 68.011 35.395 1.00 21.45 67 GLU C O 1
ATOM 3933 N N . GLU C 1 69 ? 105.876 68.151 33.168 1.00 23.10 68 GLU C N 1
ATOM 3934 C CA . GLU C 1 69 ? 107.304 68.475 33.215 1.00 26.42 68 GLU C CA 1
ATOM 3935 C C . GLU C 1 69 ? 107.408 69.815 32.488 1.00 27.72 68 GLU C C 1
ATOM 3936 O O . GLU C 1 69 ? 106.425 70.298 31.923 1.00 28.42 68 GLU C O 1
ATOM 3942 N N . GLU C 1 70 ? 108.585 70.422 32.489 1.00 29.37 69 GLU C N 1
ATOM 3943 C CA . GLU C 1 70 ? 108.729 71.685 31.784 1.00 30.32 69 GLU C CA 1
ATOM 3944 C C . GLU C 1 70 ? 108.655 71.404 30.291 1.00 29.66 69 GLU C C 1
ATOM 3945 O O . GLU C 1 70 ? 109.444 70.628 29.762 1.00 31.59 69 GLU C O 1
ATOM 3951 N N . GLY C 1 71 ? 107.689 72.017 29.619 1.00 29.58 70 GLY C N 1
ATOM 3952 C CA . GLY C 1 71 ? 107.546 71.808 28.190 1.00 28.26 70 GLY C CA 1
ATOM 3953 C C . GLY C 1 71 ? 106.792 70.553 27.780 1.00 27.30 70 GLY C C 1
ATOM 3954 O O . GLY C 1 71 ? 106.799 70.186 26.601 1.00 29.30 70 GLY C O 1
ATOM 3955 N N . LEU C 1 72 ? 106.139 69.891 28.730 1.00 23.74 71 LEU C N 1
ATOM 3956 C CA . LEU C 1 72 ? 105.387 68.684 28.411 1.00 21.31 71 LEU C CA 1
ATOM 3957 C C . LEU C 1 72 ? 104.306 68.327 29.424 1.00 21.59 71 LEU C C 1
ATOM 3958 O O . LEU C 1 72 ? 104.574 68.168 30.615 1.00 20.75 71 LEU C O 1
ATOM 3963 N N . ILE C 1 73 ? 103.080 68.212 28.929 1.00 20.68 72 ILE C N 1
ATOM 3964 C CA . ILE C 1 73 ? 101.943 67.814 29.741 1.00 20.25 72 ILE C CA 1
ATOM 3965 C C . ILE C 1 73 ? 101.540 66.511 29.076 1.00 19.34 72 ILE C C 1
ATOM 3966 O O . ILE C 1 73 ? 101.194 66.487 27.895 1.00 19.59 72 ILE C O 1
ATOM 3971 N N . LEU C 1 74 ? 101.606 65.425 29.834 1.00 16.76 73 LEU C N 1
ATOM 3972 C CA . LEU C 1 74 ? 101.304 64.114 29.293 1.00 16.31 73 LEU C CA 1
ATOM 3973 C C . LEU C 1 74 ? 100.170 63.418 30.037 1.00 15.51 73 LEU C C 1
ATOM 3974 O O . LEU C 1 74 ? 100.224 63.265 31.256 1.00 14.46 73 LEU C O 1
ATOM 3979 N N . THR C 1 75 ? 99.133 63.019 29.299 1.00 14.48 74 THR C N 1
ATOM 3980 C CA . THR C 1 75 ? 98.004 62.302 29.874 1.00 12.89 74 THR C CA 1
ATOM 3981 C C . THR C 1 75 ? 98.130 60.839 29.438 1.00 13.60 74 THR C C 1
ATOM 3982 O O . THR C 1 75 ? 99.048 60.490 28.687 1.00 14.85 74 THR C O 1
ATOM 3986 N N . GLU C 1 76 ? 97.202 60.009 29.909 1.00 12.42 75 GLU C N 1
ATOM 3987 C CA . GLU C 1 76 ? 97.161 58.570 29.636 1.00 10.53 75 GLU C CA 1
ATOM 3988 C C . GLU C 1 76 ? 98.146 57.842 30.541 1.00 9.74 75 GLU C C 1
ATOM 3989 O O . GLU C 1 76 ? 99.349 57.828 30.287 1.00 9.59 75 GLU C O 1
ATOM 3995 N N . SER C 1 77 ? 97.610 57.223 31.589 1.00 10.95 76 SER C N 1
ATOM 3996 C CA . SER C 1 77 ? 98.416 56.510 32.576 1.00 10.28 76 SER C CA 1
ATOM 3997 C C . SER C 1 77 ? 99.483 55.567 32.029 1.00 10.64 76 SER C C 1
ATOM 3998 O O . SER C 1 77 ? 100.602 55.553 32.533 1.00 10.60 76 SER C O 1
ATOM 4001 N N . LEU C 1 78 ? 99.166 54.789 30.998 1.00 10.09 77 LEU C N 1
ATOM 4002 C CA . LEU C 1 78 ? 100.152 53.852 30.470 1.00 10.04 77 LEU C CA 1
ATOM 4003 C C . LEU C 1 78 ? 101.227 54.515 29.608 1.00 10.31 77 LEU C C 1
ATOM 4004 O O . LEU C 1 78 ? 102.295 53.940 29.388 1.00 11.81 77 LEU C O 1
ATOM 4009 N N . ALA C 1 79 ? 100.950 55.720 29.117 1.00 9.50 78 ALA C N 1
ATOM 4010 C CA . ALA C 1 79 ? 101.931 56.449 28.322 1.00 8.53 78 ALA C CA 1
ATOM 4011 C C . ALA C 1 79 ? 102.889 57.123 29.309 1.00 8.94 78 ALA C C 1
ATOM 4012 O O . ALA C 1 79 ? 104.096 57.179 29.089 1.00 11.57 78 ALA C O 1
ATOM 4014 N N . ILE C 1 80 ? 102.329 57.615 30.410 1.00 8.63 79 ILE C N 1
ATOM 4015 C CA . ILE C 1 80 ? 103.106 58.290 31.448 1.00 8.87 79 ILE C CA 1
ATOM 4016 C C . ILE C 1 80 ? 104.179 57.368 32.027 1.00 9.54 79 ILE C C 1
ATOM 4017 O O . ILE C 1 80 ? 105.333 57.759 32.189 1.00 10.49 79 ILE C O 1
ATOM 4022 N N . THR C 1 81 ? 103.789 56.140 32.349 1.00 9.68 80 THR C N 1
ATOM 4023 C CA . THR C 1 81 ? 104.729 55.174 32.894 1.00 9.16 80 THR C CA 1
ATOM 4024 C C . THR C 1 81 ? 105.817 54.854 31.873 1.00 9.85 80 THR C C 1
ATOM 4025 O O . THR C 1 81 ? 107.000 54.808 32.214 1.00 9.06 80 THR C O 1
ATOM 4029 N N . LEU C 1 82 ? 105.427 54.642 30.617 1.00 8.47 81 LEU C N 1
ATOM 4030 C CA . LEU C 1 82 ? 106.417 54.323 29.597 1.00 9.70 81 LEU C CA 1
ATOM 4031 C C . LEU C 1 82 ? 107.416 55.462 29.410 1.00 10.24 81 LEU C C 1
ATOM 4032 O O . LEU C 1 82 ? 108.611 55.223 29.232 1.00 11.23 81 LEU C O 1
ATOM 4037 N N . HIS C 1 83 ? 106.923 56.695 29.455 1.00 10.45 82 HIS C N 1
ATOM 4038 C CA . HIS C 1 83 ? 107.783 57.867 29.302 1.00 10.02 82 HIS C CA 1
ATOM 4039 C C . HIS C 1 83 ? 108.773 57.972 30.463 1.00 10.03 82 HIS C C 1
ATOM 4040 O O . HIS C 1 83 ? 109.969 58.183 30.264 1.00 11.14 82 HIS C O 1
ATOM 4047 N N . ILE C 1 84 ? 108.262 57.830 31.678 1.00 9.57 83 ILE C N 1
ATOM 4048 C CA . ILE C 1 84 ? 109.109 57.922 32.861 1.00 11.30 83 ILE C CA 1
ATOM 4049 C C . ILE C 1 84 ? 110.198 56.856 32.875 1.00 11.30 83 ILE C C 1
ATOM 4050 O O . ILE C 1 84 ? 111.365 57.156 33.133 1.00 12.20 83 ILE C O 1
ATOM 4055 N N . ALA C 1 85 ? 109.817 55.615 32.582 1.00 11.28 84 ALA C N 1
ATOM 4056 C CA . ALA C 1 85 ? 110.769 54.509 32.581 1.00 11.60 84 ALA C CA 1
ATOM 4057 C C . ALA C 1 85 ? 111.817 54.592 31.476 1.00 12.45 84 ALA C C 1
ATOM 4058 O O . ALA C 1 85 ? 112.991 54.284 31.699 1.00 14.25 84 ALA C O 1
ATOM 4060 N N . ARG C 1 86 ? 111.386 54.999 30.286 1.00 10.88 85 ARG C N 1
ATOM 4061 C CA . ARG C 1 86 ? 112.270 55.106 29.129 1.00 12.36 85 ARG C CA 1
ATOM 4062 C C . ARG C 1 86 ? 113.305 56.230 29.297 1.00 10.91 85 ARG C C 1
ATOM 4063 O O . ARG C 1 86 ? 114.471 56.074 28.923 1.00 12.77 85 ARG C O 1
ATOM 4071 N N . THR C 1 87 ? 112.885 57.359 29.859 1.00 11.12 86 THR C N 1
ATOM 4072 C CA . THR C 1 87 ? 113.806 58.471 30.050 1.00 12.46 86 THR C CA 1
ATOM 4073 C C . THR C 1 87 ? 114.802 58.192 31.170 1.00 13.09 86 THR C C 1
ATOM 4074 O O . THR C 1 87 ? 115.957 58.601 31.090 1.00 12.43 86 THR C O 1
ATOM 4078 N N . GLN C 1 88 ? 114.357 57.485 32.206 1.00 15.44 87 GLN C N 1
ATOM 4079 C CA . GLN C 1 88 ? 115.235 57.153 33.322 1.00 18.90 87 GLN C CA 1
ATOM 4080 C C . GLN C 1 88 ? 116.322 56.213 32.788 1.00 19.33 87 GLN C C 1
ATOM 4081 O O . GLN C 1 88 ? 117.459 56.216 33.268 1.00 20.30 87 GLN C O 1
ATOM 4087 N N . GLY C 1 89 ? 115.956 55.411 31.789 1.00 18.67 88 GLY C N 1
ATOM 4088 C CA . GLY C 1 89 ? 116.897 54.513 31.138 1.00 17.60 88 GLY C CA 1
ATOM 4089 C C . GLY C 1 89 ? 117.352 53.241 31.823 1.00 19.03 88 GLY C C 1
ATOM 4090 O O . GLY C 1 89 ? 118.277 52.587 31.340 1.00 19.75 88 GLY C O 1
ATOM 4091 N N . GLY C 1 90 ? 116.709 52.879 32.927 1.00 19.59 89 GLY C N 1
ATOM 4092 C CA . GLY C 1 90 ? 117.089 51.672 33.644 1.00 19.59 89 GLY C CA 1
ATOM 4093 C C . GLY C 1 90 ? 116.494 50.403 33.058 1.00 20.07 89 GLY C C 1
ATOM 4094 O O . GLY C 1 90 ? 115.877 50.429 31.997 1.00 17.33 89 GLY C O 1
ATOM 4095 N N . GLN C 1 91 ? 116.678 49.289 33.762 1.00 20.19 90 GLN C N 1
ATOM 4096 C CA . GLN C 1 91 ? 116.185 48.000 33.306 1.00 20.67 90 GLN C CA 1
ATOM 4097 C C . GLN C 1 91 ? 114.663 47.864 33.260 1.00 18.14 90 GLN C C 1
ATOM 4098 O O . GLN C 1 91 ? 114.153 46.924 32.660 1.00 17.37 90 GLN C O 1
ATOM 4104 N N . LEU C 1 92 ? 113.940 48.789 33.887 1.00 17.32 91 LEU C N 1
ATOM 4105 C CA . LEU C 1 92 ? 112.479 48.735 33.849 1.00 15.69 91 LEU C CA 1
ATOM 4106 C C . LEU C 1 92 ? 111.961 49.362 32.554 1.00 15.36 91 LEU C C 1
ATOM 4107 O O . LEU C 1 92 ? 110.773 49.267 32.237 1.00 13.42 91 LEU C O 1
ATOM 4112 N N . GLY C 1 93 ? 112.859 50.008 31.816 1.00 14.86 92 GLY C N 1
ATOM 4113 C CA . GLY C 1 93 ? 112.485 50.620 30.553 1.00 15.77 92 GLY C CA 1
ATOM 4114 C C . GLY C 1 93 ? 113.017 49.800 29.389 1.00 14.71 92 GLY C C 1
ATOM 4115 O O . GLY C 1 93 ? 113.703 48.796 29.600 1.00 14.37 92 GLY C O 1
ATOM 4116 N N . PRO C 1 94 ? 112.727 50.202 28.140 1.00 14.91 93 PRO C N 1
ATOM 4117 C CA . PRO C 1 94 ? 113.198 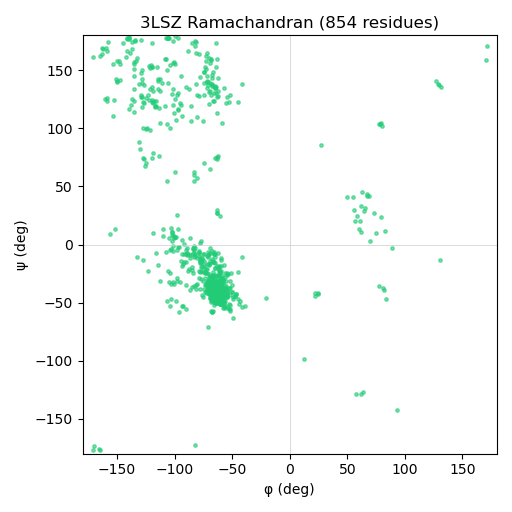49.470 26.961 1.00 15.47 93 PRO C CA 1
ATOM 4118 C C . PRO C 1 94 ? 114.695 49.635 26.735 1.00 16.43 93 PRO C C 1
ATOM 4119 O O . PRO C 1 94 ? 115.256 50.699 27.003 1.00 17.28 93 PRO C O 1
ATOM 4123 N N . ARG C 1 95 ? 115.343 48.585 26.244 1.00 15.70 94 ARG C N 1
ATOM 4124 C CA . ARG C 1 95 ? 116.782 48.641 25.989 1.00 17.32 94 ARG C CA 1
ATOM 4125 C C . ARG C 1 95 ? 117.050 49.029 24.545 1.00 16.13 94 ARG C C 1
ATOM 4126 O O . ARG C 1 95 ? 118.193 49.272 24.168 1.00 16.24 94 ARG C O 1
ATOM 4134 N N . SER C 1 96 ? 115.988 49.084 23.745 1.00 14.56 95 SER C N 1
ATOM 4135 C CA . SER C 1 96 ? 116.092 49.402 22.323 1.00 14.72 95 SER C CA 1
ATOM 4136 C C . SER C 1 96 ? 114.725 49.816 21.797 1.00 13.93 95 SER C C 1
ATOM 4137 O O . SER C 1 96 ? 113.718 49.626 22.473 1.00 13.76 95 SER C O 1
ATOM 4140 N N . GLU C 1 97 ? 114.695 50.366 20.585 1.00 14.47 96 GLU C N 1
ATOM 4141 C CA . GLU C 1 97 ? 113.433 50.786 19.976 1.00 14.49 96 GLU C CA 1
ATOM 4142 C C . GLU C 1 97 ? 112.500 49.582 19.841 1.00 14.82 96 GLU C C 1
ATOM 4143 O O . GLU C 1 97 ? 111.298 49.695 20.068 1.00 13.85 96 GLU C O 1
ATOM 4149 N N . PRO C 1 98 ? 113.041 48.412 19.454 1.00 15.17 97 PRO C N 1
ATOM 4150 C CA . PRO C 1 98 ? 112.182 47.228 19.318 1.00 15.86 97 PRO C CA 1
ATOM 4151 C C . PRO C 1 98 ? 111.506 46.825 20.636 1.00 15.18 97 PRO C C 1
ATOM 4152 O O . PRO C 1 98 ? 110.334 46.431 20.639 1.00 14.97 97 PRO C O 1
ATOM 4156 N N . GLU C 1 99 ? 112.233 46.909 21.754 1.00 14.49 98 GLU C N 1
ATOM 4157 C CA . GLU C 1 99 ? 111.628 46.579 23.049 1.00 13.18 98 GLU C CA 1
ATOM 4158 C C . GLU C 1 99 ? 110.609 47.656 23.400 1.00 11.43 98 GLU C C 1
ATOM 4159 O O . GLU C 1 99 ? 109.603 47.380 24.056 1.00 13.73 98 GLU C O 1
ATOM 4165 N N . ASP C 1 100 ? 110.874 48.887 22.974 1.00 11.74 99 ASP C N 1
ATOM 4166 C CA . ASP C 1 100 ? 109.947 49.977 23.244 1.00 11.52 99 ASP C CA 1
ATOM 4167 C C . ASP C 1 100 ? 108.643 49.684 22.512 1.00 10.45 99 ASP C C 1
ATOM 4168 O O . ASP C 1 100 ? 107.559 49.776 23.095 1.00 11.66 99 ASP C O 1
ATOM 4173 N N . ALA C 1 101 ? 108.756 49.320 21.237 1.00 10.37 100 ALA C N 1
ATOM 4174 C CA . ALA C 1 101 ? 107.587 48.985 20.427 1.00 9.77 100 ALA C CA 1
ATOM 4175 C C . ALA C 1 101 ? 106.796 47.868 21.109 1.00 10.41 100 ALA C C 1
ATOM 4176 O O . ALA C 1 101 ? 105.568 47.917 21.177 1.00 9.80 100 ALA C O 1
ATOM 4178 N N . LEU C 1 102 ? 107.499 46.862 21.616 1.00 9.48 101 LEU C N 1
ATOM 4179 C CA . LEU C 1 102 ? 106.824 45.765 22.294 1.00 9.39 101 LEU C CA 1
ATOM 4180 C C . LEU C 1 102 ? 106.048 46.252 23.505 1.00 8.77 101 LEU C C 1
ATOM 4181 O O . LEU C 1 102 ? 104.903 45.851 23.724 1.00 9.53 101 LEU C O 1
ATOM 4194 N N . VAL C 1 104 ? 104.877 49.218 24.045 1.00 8.10 103 VAL C N 1
ATOM 4195 C CA . VAL C 1 104 ? 103.749 50.046 23.639 1.00 7.92 103 VAL C CA 1
ATOM 4196 C C . VAL C 1 104 ? 102.620 49.123 23.211 1.00 8.98 103 VAL C C 1
ATOM 4197 O O . VAL C 1 104 ? 101.462 49.353 23.533 1.00 9.86 103 VAL C O 1
ATOM 4201 N N . SER C 1 105 ? 102.973 48.074 22.479 1.00 9.34 104 SER C N 1
ATOM 4202 C CA . SER C 1 105 ? 101.986 47.107 22.011 1.00 8.97 104 SER C CA 1
ATOM 4203 C C . SER C 1 105 ? 101.296 46.429 23.201 1.00 10.26 104 SER C C 1
ATOM 4204 O O . SER C 1 105 ? 100.062 46.345 23.262 1.00 9.86 104 SER C O 1
ATOM 4207 N N . TRP C 1 106 ? 102.087 45.941 24.153 1.00 9.32 105 TRP C N 1
ATOM 4208 C CA . TRP C 1 106 ? 101.495 45.299 25.323 1.00 10.02 105 TRP C CA 1
ATOM 4209 C C . TRP C 1 106 ? 100.604 46.282 26.074 1.00 10.09 105 TRP C C 1
ATOM 4210 O O . TRP C 1 106 ? 99.590 45.891 26.646 1.00 10.91 105 TRP C O 1
ATOM 4221 N N . SER C 1 107 ? 100.981 47.559 26.087 1.00 9.02 106 SER C N 1
ATOM 4222 C CA . SER C 1 107 ? 100.180 48.559 26.784 1.00 8.57 106 SER C CA 1
ATOM 4223 C C . SER C 1 107 ? 98.836 48.797 26.109 1.00 7.06 106 SER C C 1
ATOM 4224 O O . SER C 1 107 ? 97.822 48.996 26.784 1.00 8.27 106 SER C O 1
ATOM 4227 N N . LEU C 1 108 ? 98.827 48.794 24.780 1.00 9.44 107 LEU C N 1
ATOM 4228 C CA . LEU C 1 108 ? 97.576 48.979 24.052 1.00 8.59 107 LEU C CA 1
ATOM 4229 C C . LEU C 1 108 ? 96.739 47.718 24.248 1.00 9.46 107 LEU C C 1
ATOM 4230 O O . LEU C 1 108 ? 95.512 47.780 24.344 1.00 10.16 107 LEU C O 1
ATOM 4235 N N . PHE C 1 109 ? 97.414 46.572 24.304 1.00 9.89 108 PHE C N 1
ATOM 4236 C CA . PHE C 1 109 ? 96.733 45.302 24.538 1.00 10.01 108 PHE C CA 1
ATOM 4237 C C . PHE C 1 109 ? 96.065 45.411 25.912 1.00 9.92 108 PHE C C 1
ATOM 4238 O O . PHE C 1 109 ? 94.874 45.144 26.063 1.00 11.49 108 PHE C O 1
ATOM 4246 N N . ALA C 1 110 ? 96.828 45.835 26.915 1.00 8.92 109 ALA C N 1
ATOM 4247 C CA . ALA C 1 110 ? 96.268 45.969 28.254 1.00 7.94 109 ALA C CA 1
ATOM 4248 C C . ALA C 1 110 ? 95.101 46.956 28.286 1.00 9.75 109 ALA C C 1
ATOM 4249 O O . ALA C 1 110 ? 94.061 46.683 28.887 1.00 10.29 109 ALA C O 1
ATOM 4251 N N . ALA C 1 111 ? 95.267 48.093 27.618 1.00 9.49 110 ALA C N 1
ATOM 4252 C CA . ALA C 1 111 ? 94.235 49.125 27.595 1.00 10.98 110 ALA C CA 1
ATOM 4253 C C . ALA C 1 111 ? 92.955 48.760 26.839 1.00 11.29 110 ALA C C 1
ATOM 4254 O O . ALA C 1 111 ? 91.867 49.204 27.213 1.00 12.78 110 ALA C O 1
ATOM 4256 N N . THR C 1 112 ? 93.072 47.955 25.786 1.00 11.28 111 THR C N 1
ATOM 4257 C CA . THR C 1 112 ? 91.899 47.605 24.990 1.00 12.47 111 THR C CA 1
ATOM 4258 C C . THR C 1 112 ? 91.291 46.215 25.195 1.00 12.64 111 THR C C 1
ATOM 4259 O O . THR C 1 112 ? 90.080 46.054 25.090 1.00 13.29 111 THR C O 1
ATOM 4263 N N . ALA C 1 113 ? 92.115 45.215 25.483 1.00 12.37 112 ALA C N 1
ATOM 4264 C CA . ALA C 1 113 ? 91.599 43.859 25.658 1.00 11.72 112 ALA C CA 1
ATOM 4265 C C . ALA C 1 113 ? 91.373 43.446 27.107 1.00 11.40 112 ALA C C 1
ATOM 4266 O O . ALA C 1 113 ? 90.497 42.633 27.398 1.00 12.89 112 ALA C O 1
ATOM 4268 N N . VAL C 1 114 ? 92.149 44.017 28.017 1.00 10.42 113 VAL C N 1
ATOM 4269 C CA . VAL C 1 114 ? 92.036 43.659 29.427 1.00 8.82 113 VAL C CA 1
ATOM 4270 C C . VAL C 1 114 ? 91.315 44.639 30.352 1.00 10.07 113 VAL C C 1
ATOM 4271 O O . VAL C 1 114 ? 90.463 44.233 31.141 1.00 11.40 113 VAL C O 1
ATOM 4275 N N . GLU C 1 115 ? 91.638 45.925 30.264 1.00 10.26 114 GLU C N 1
ATOM 4276 C CA . GLU C 1 115 ? 91.025 46.888 31.182 1.00 13.33 114 GLU C CA 1
ATOM 4277 C C . GLU C 1 115 ? 89.501 47.001 31.148 1.00 12.59 114 GLU C C 1
ATOM 4278 O O . GLU C 1 115 ? 88.855 46.983 32.196 1.00 13.22 114 GLU C O 1
ATOM 4284 N N . PRO C 1 116 ? 88.900 47.115 29.954 1.00 12.60 115 PRO C N 1
ATOM 4285 C CA . PRO C 1 116 ? 87.437 47.229 29.915 1.00 13.39 115 PRO C CA 1
ATOM 4286 C C . PRO C 1 116 ? 86.664 46.143 30.677 1.00 12.76 115 PRO C C 1
ATOM 4287 O O . PRO C 1 116 ? 85.852 46.458 31.550 1.00 13.15 115 PRO C O 1
ATOM 4291 N N . PRO C 1 117 ? 86.906 44.856 30.362 1.00 12.30 116 PRO C N 1
ATOM 4292 C CA . PRO C 1 117 ? 86.200 43.768 31.055 1.00 12.12 116 PRO C CA 1
ATOM 4293 C C . PRO C 1 117 ? 86.550 43.699 32.547 1.00 10.84 116 PRO C C 1
ATOM 4294 O O . PRO C 1 117 ? 85.694 43.420 33.386 1.00 12.76 116 PRO C O 1
ATOM 4298 N N . ALA C 1 118 ? 87.819 43.927 32.870 1.00 10.54 117 ALA C N 1
ATOM 4299 C CA . ALA C 1 118 ? 88.258 43.885 34.262 1.00 10.39 117 ALA C CA 1
ATOM 4300 C C . ALA C 1 118 ? 87.607 45.013 35.054 1.00 11.78 117 ALA C C 1
ATOM 4301 O O . ALA C 1 118 ? 87.173 44.823 36.191 1.00 13.06 117 ALA C O 1
ATOM 4303 N N . LEU C 1 119 ? 87.548 46.195 34.452 1.00 13.53 118 LEU C N 1
ATOM 4304 C CA . LEU C 1 119 ? 86.929 47.330 35.117 1.00 15.13 118 LEU C CA 1
ATOM 4305 C C . LEU C 1 119 ? 85.470 46.973 35.376 1.00 15.83 118 LEU C C 1
ATOM 4306 O O . LEU C 1 119 ? 84.923 47.272 36.429 1.00 15.61 118 LEU C O 1
ATOM 4311 N N . GLU C 1 120 ? 84.851 46.316 34.405 1.00 16.99 119 GLU C N 1
ATOM 4312 C CA . GLU C 1 120 ? 83.461 45.915 34.529 1.00 17.45 119 GLU C CA 1
ATOM 4313 C C . GLU C 1 120 ? 83.284 45.008 35.741 1.00 16.00 119 GLU C C 1
ATOM 4314 O O . GLU C 1 120 ? 82.331 45.155 36.500 1.00 17.10 119 GLU C O 1
ATOM 4320 N N . ILE C 1 121 ? 84.204 44.072 35.934 1.00 15.90 120 ILE C N 1
ATOM 4321 C CA . ILE C 1 121 ? 84.106 43.180 37.079 1.00 17.26 120 ILE C CA 1
ATOM 4322 C C . ILE C 1 121 ? 84.175 43.961 38.390 1.00 18.49 120 ILE C C 1
ATOM 4323 O O . ILE C 1 121 ? 83.415 43.689 39.321 1.00 18.27 120 ILE C O 1
ATOM 4328 N N . GLN C 1 122 ? 85.076 44.936 38.471 1.00 18.66 121 GLN C N 1
ATOM 4329 C CA . GLN C 1 122 ? 85.187 45.711 39.699 1.00 21.21 121 GLN C CA 1
ATOM 4330 C C . GLN C 1 122 ? 83.898 46.468 39.988 1.00 20.82 121 GLN C C 1
ATOM 4331 O O . GLN C 1 122 ? 83.423 46.484 41.124 1.00 21.32 121 GLN C O 1
ATOM 4337 N N . LEU C 1 123 ? 83.335 47.096 38.960 1.00 21.11 122 LEU C N 1
ATOM 4338 C CA . LEU C 1 123 ? 82.095 47.849 39.119 1.00 21.55 122 LEU C CA 1
ATOM 4339 C C . LEU C 1 123 ? 80.968 46.946 39.621 1.00 22.41 122 LEU C C 1
ATOM 4340 O O . LEU C 1 123 ? 80.173 47.349 40.471 1.00 22.27 122 LEU C O 1
ATOM 4345 N N . ILE C 1 124 ? 80.898 45.727 39.094 1.00 22.42 123 ILE C N 1
ATOM 4346 C CA . ILE C 1 124 ? 79.872 44.785 39.522 1.00 22.43 123 ILE C CA 1
ATOM 4347 C C . ILE C 1 124 ? 80.060 44.508 41.009 1.00 23.76 123 ILE C C 1
ATOM 4348 O O . ILE C 1 124 ? 79.111 44.571 41.784 1.00 24.03 123 ILE C O 1
ATOM 4353 N N . GLN C 1 125 ? 81.292 44.210 41.407 1.00 24.10 124 GLN C N 1
ATOM 4354 C CA . GLN C 1 125 ? 81.579 43.941 42.811 1.00 27.23 124 GLN C CA 1
ATOM 4355 C C . GLN C 1 125 ? 81.257 45.159 43.679 1.00 28.33 124 GLN C C 1
ATOM 4356 O O . GLN C 1 125 ? 80.672 45.023 44.755 1.00 30.52 124 GLN C O 1
ATOM 4362 N N . ARG C 1 126 ? 81.629 46.345 43.200 1.00 30.25 125 ARG C N 1
ATOM 4363 C CA . ARG C 1 126 ? 81.380 47.593 43.927 1.00 31.24 125 ARG C CA 1
ATOM 4364 C C . ARG C 1 126 ? 79.909 47.818 44.229 1.00 31.48 125 ARG C C 1
ATOM 4365 O O . ARG C 1 126 ? 79.559 48.263 45.322 1.00 33.44 125 ARG C O 1
ATOM 4373 N N . SER C 1 127 ? 79.048 47.540 43.256 1.00 30.62 126 SER C N 1
ATOM 4374 C CA . SER C 1 127 ? 77.618 47.721 43.456 1.00 30.87 126 SER C CA 1
ATOM 4375 C C . SER C 1 127 ? 77.176 46.751 44.538 1.00 32.08 126 SER C C 1
ATOM 4376 O O . SER C 1 127 ? 77.969 45.918 44.980 1.00 33.13 126 SER C O 1
ATOM 4379 N N . GLY C 1 128 ? 75.920 46.868 44.963 1.00 32.66 127 GLY C N 1
ATOM 4380 C CA . GLY C 1 128 ? 75.389 45.992 45.998 1.00 33.20 127 GLY C CA 1
ATOM 4381 C C . GLY C 1 128 ? 76.173 44.701 46.156 1.00 33.25 127 GLY C C 1
ATOM 4382 O O . GLY C 1 128 ? 76.496 44.287 47.270 1.00 35.00 127 GLY C O 1
ATOM 4383 N N . GLY C 1 129 ? 76.484 44.048 45.044 1.00 32.02 128 GLY C N 1
ATOM 4384 C CA . GLY C 1 129 ? 77.238 42.818 45.145 1.00 30.56 128 GLY C CA 1
ATOM 4385 C C . GLY C 1 129 ? 77.336 42.039 43.856 1.00 30.91 128 GLY C C 1
ATOM 4386 O O . GLY C 1 129 ? 76.546 42.219 42.923 1.00 31.40 128 GLY C O 1
ATOM 4387 N N . GLY C 1 130 ? 78.344 41.180 43.810 1.00 31.58 129 GLY C N 1
ATOM 4388 C CA . GLY C 1 130 ? 78.555 40.335 42.659 1.00 31.80 129 GLY C CA 1
ATOM 4389 C C . GLY C 1 130 ? 78.329 38.938 43.184 1.00 32.80 129 GLY C C 1
ATOM 4390 O O . GLY C 1 130 ? 78.103 37.999 42.420 1.00 35.80 129 GLY C O 1
ATOM 4391 N N . THR C 1 131 ? 78.377 38.818 44.511 1.00 32.99 130 THR C N 1
ATOM 4392 C CA . THR C 1 131 ? 78.175 37.547 45.200 1.00 32.59 130 THR C CA 1
ATOM 4393 C C . THR C 1 131 ? 76.812 36.940 44.874 1.00 31.83 130 THR C C 1
ATOM 4394 O O . THR C 1 131 ? 76.648 35.717 44.885 1.00 33.20 130 THR C O 1
ATOM 4398 N N . SER C 1 132 ? 75.838 37.802 44.597 1.00 31.02 131 SER C N 1
ATOM 4399 C CA . SER C 1 132 ? 74.494 37.353 44.260 1.00 29.65 131 SER C CA 1
ATOM 4400 C C . SER C 1 132 ? 74.548 36.566 42.953 1.00 27.61 131 SER C C 1
ATOM 4401 O O . SER C 1 132 ? 75.427 36.785 42.119 1.00 27.28 131 SER C O 1
ATOM 4404 N N . PRO C 1 133 ? 73.609 35.634 42.756 1.00 25.25 132 PRO C N 1
ATOM 4405 C CA . PRO C 1 133 ? 73.601 34.840 41.525 1.00 24.13 132 PRO C CA 1
ATOM 4406 C C . PRO C 1 133 ? 73.624 35.702 40.259 1.00 22.58 132 PRO C C 1
ATOM 4407 O O . PRO C 1 133 ? 74.281 35.351 39.280 1.00 20.76 132 PRO C O 1
ATOM 4411 N N . GLU C 1 134 ? 72.914 36.828 40.293 1.00 22.84 133 GLU C N 1
ATOM 4412 C CA . GLU C 1 134 ? 72.855 37.729 39.144 1.00 23.84 133 GLU C CA 1
ATOM 4413 C C . GLU C 1 134 ? 74.185 38.451 38.963 1.00 22.77 133 GLU C C 1
ATOM 4414 O O . GLU C 1 134 ? 74.648 38.654 37.839 1.00 22.89 133 GLU C O 1
ATOM 4420 N N . GLY C 1 135 ? 74.800 38.840 40.072 1.00 22.61 134 GLY C N 1
ATOM 4421 C CA . GLY C 1 135 ? 76.079 39.519 39.991 1.00 22.51 134 GLY C CA 1
ATOM 4422 C C . GLY C 1 135 ? 77.137 38.575 39.458 1.00 22.99 134 GLY C C 1
ATOM 4423 O O . GLY C 1 135 ? 77.970 38.954 38.635 1.00 22.59 134 GLY C O 1
ATOM 4424 N N . GLN C 1 136 ? 77.108 37.334 39.931 1.00 22.17 135 GLN C N 1
ATOM 4425 C CA . GLN C 1 136 ? 78.072 36.340 39.480 1.00 22.31 135 GLN C CA 1
ATOM 4426 C C . GLN C 1 136 ? 77.912 36.095 37.986 1.00 22.47 135 GLN C C 1
ATOM 4427 O O . GLN C 1 136 ? 78.893 35.881 37.274 1.00 21.98 135 GLN C O 1
ATOM 4433 N N . ALA C 1 137 ? 76.671 36.120 37.510 1.00 22.31 136 ALA C N 1
ATOM 4434 C CA . ALA C 1 137 ? 76.405 35.898 36.093 1.00 22.67 136 ALA C CA 1
ATOM 4435 C C . ALA C 1 137 ? 76.990 37.037 35.262 1.00 22.32 136 ALA C C 1
ATOM 4436 O O . ALA C 1 137 ? 77.548 36.813 34.183 1.00 21.39 136 ALA C O 1
ATOM 4438 N N . ALA C 1 138 ? 76.851 38.259 35.767 1.00 21.11 137 ALA C N 1
ATOM 4439 C CA . ALA C 1 138 ? 77.369 39.430 35.076 1.00 20.77 137 ALA C CA 1
ATOM 4440 C C . ALA C 1 138 ? 78.894 39.355 35.048 1.00 20.04 137 ALA C C 1
ATOM 4441 O O . ALA C 1 138 ? 79.526 39.700 34.048 1.00 20.17 137 ALA C O 1
ATOM 4443 N N . ILE C 1 139 ? 79.479 38.898 36.151 1.00 20.06 138 ILE C N 1
ATOM 4444 C CA . ILE C 1 139 ? 80.928 38.767 36.247 1.00 20.09 138 ILE C CA 1
ATOM 4445 C C . ILE C 1 139 ? 81.422 37.690 35.284 1.00 19.69 138 ILE C C 1
ATOM 4446 O O . ILE C 1 139 ? 82.482 37.836 34.667 1.00 18.71 138 ILE C O 1
ATOM 4451 N N . ALA C 1 140 ? 80.647 36.614 35.149 1.00 18.69 139 ALA C N 1
ATOM 4452 C CA . ALA C 1 140 ? 81.005 35.527 34.244 1.00 18.27 139 ALA C CA 1
ATOM 4453 C C . ALA C 1 140 ? 81.009 36.033 32.803 1.00 18.51 139 ALA C C 1
ATOM 4454 O O . ALA C 1 140 ? 81.799 35.575 31.978 1.00 16.95 139 ALA C O 1
ATOM 4456 N N . ILE C 1 141 ? 80.121 36.976 32.498 1.00 18.41 140 ILE C N 1
ATOM 4457 C CA . ILE C 1 141 ? 80.068 37.529 31.151 1.00 19.41 140 ILE C CA 1
ATOM 4458 C C . ILE C 1 141 ? 81.356 38.296 30.880 1.00 19.30 140 ILE C C 1
ATOM 4459 O O . ILE C 1 141 ? 81.927 38.200 29.795 1.00 18.92 140 ILE C O 1
ATOM 4464 N N . ALA C 1 142 ? 81.815 39.049 31.876 1.00 18.12 141 ALA C N 1
ATOM 4465 C CA . ALA C 1 142 ? 83.042 39.820 31.729 1.00 18.01 141 ALA C CA 1
ATOM 4466 C C . ALA C 1 142 ? 84.242 38.887 31.660 1.00 17.20 141 ALA C C 1
ATOM 4467 O O . ALA C 1 142 ? 85.148 39.082 30.848 1.00 18.43 141 ALA C O 1
ATOM 4469 N N . ALA C 1 143 ? 84.248 37.865 32.511 1.00 18.24 142 ALA C N 1
ATOM 4470 C CA . ALA C 1 143 ? 85.345 36.903 32.532 1.00 17.43 142 ALA C CA 1
ATOM 4471 C C . ALA C 1 143 ? 85.484 36.252 31.158 1.00 17.19 142 ALA C C 1
ATOM 4472 O O . ALA C 1 143 ? 86.583 35.891 30.736 1.00 18.32 142 ALA C O 1
ATOM 4474 N N . GLU C 1 144 ? 84.357 36.103 30.467 1.00 17.48 143 GLU C N 1
ATOM 4475 C CA . GLU C 1 144 ? 84.350 35.509 29.134 1.00 18.29 143 GLU C CA 1
ATOM 4476 C C . GLU C 1 144 ? 85.015 36.443 28.123 1.00 17.33 143 GLU C C 1
ATOM 4477 O O . GLU C 1 144 ? 85.646 35.985 27.175 1.00 17.71 143 GLU C O 1
ATOM 4483 N N . ARG C 1 145 ? 84.877 37.751 28.323 1.00 17.14 144 ARG C N 1
ATOM 4484 C CA . ARG C 1 145 ? 85.513 38.718 27.427 1.00 15.08 144 ARG C CA 1
ATOM 4485 C C . ARG C 1 145 ? 87.021 38.656 27.664 1.00 13.54 144 ARG C C 1
ATOM 4486 O O . ARG C 1 145 ? 87.818 38.979 26.787 1.00 13.22 144 ARG C O 1
ATOM 4494 N N . LEU C 1 146 ? 87.406 38.223 28.859 1.00 12.87 145 LEU C N 1
ATOM 4495 C CA . LEU C 1 146 ? 88.815 38.109 29.212 1.00 12.94 145 LEU C CA 1
ATOM 4496 C C . LEU C 1 146 ? 89.451 36.760 28.866 1.00 13.25 145 LEU C C 1
ATOM 4497 O O . LEU C 1 146 ? 90.667 36.613 28.958 1.00 13.71 145 LEU C O 1
ATOM 4502 N N . ARG C 1 147 ? 88.643 35.780 28.467 1.00 13.64 146 ARG C N 1
ATOM 4503 C CA . ARG C 1 147 ? 89.179 34.459 28.150 1.00 14.47 146 ARG C CA 1
ATOM 4504 C C . ARG C 1 147 ? 90.257 34.454 27.062 1.00 14.69 146 ARG C C 1
ATOM 4505 O O . ARG C 1 147 ? 91.342 33.922 27.282 1.00 14.10 146 ARG C O 1
ATOM 4513 N N . ARG C 1 148 ? 89.984 35.038 25.897 1.00 14.64 147 ARG C N 1
ATOM 4514 C CA . ARG C 1 148 ? 90.993 35.051 24.832 1.00 16.26 147 ARG C CA 1
ATOM 4515 C C . ARG C 1 148 ? 92.270 35.757 25.282 1.00 14.25 147 ARG C C 1
ATOM 4516 O O . ARG C 1 148 ? 93.370 35.227 25.119 1.00 13.85 147 ARG C O 1
ATOM 4524 N N . PRO C 1 149 ? 92.142 36.968 25.850 1.00 12.84 148 PRO C N 1
ATOM 4525 C CA . PRO C 1 149 ? 93.333 37.691 26.307 1.00 11.39 148 PRO C CA 1
ATOM 4526 C C . PRO C 1 149 ? 94.114 36.895 27.352 1.00 10.06 148 PRO C C 1
ATOM 4527 O O . PRO C 1 149 ? 95.332 36.742 27.250 1.00 10.79 148 PRO C O 1
ATOM 4531 N N . LEU C 1 150 ? 93.410 36.389 28.359 1.00 11.57 149 LEU C N 1
ATOM 4532 C CA . LEU C 1 150 ? 94.059 35.620 29.420 1.00 12.01 149 LEU C CA 1
ATOM 4533 C C . LEU C 1 150 ? 94.688 34.323 28.909 1.00 12.94 149 LEU C C 1
ATOM 4534 O O . LEU C 1 150 ? 95.768 33.932 29.360 1.00 13.37 149 LEU C O 1
ATOM 4539 N N . ALA C 1 151 ? 94.017 33.660 27.969 1.00 14.41 150 ALA C N 1
ATOM 4540 C CA . ALA C 1 151 ? 94.534 32.410 27.413 1.00 14.80 150 ALA C CA 1
ATOM 4541 C C . ALA C 1 151 ? 95.825 32.677 26.650 1.00 14.33 150 ALA C C 1
ATOM 4542 O O . ALA C 1 151 ? 96.745 31.859 26.661 1.00 13.87 150 ALA C O 1
ATOM 4544 N N . ARG C 1 152 ? 95.888 33.833 25.997 1.00 14.49 151 ARG C N 1
ATOM 4545 C CA . ARG C 1 152 ? 97.060 34.218 25.227 1.00 14.12 151 ARG C CA 1
ATOM 4546 C C . ARG C 1 152 ? 98.205 34.551 26.173 1.00 14.80 151 ARG C C 1
ATOM 4547 O O . ARG C 1 152 ? 99.373 34.285 25.878 1.00 15.45 151 ARG C O 1
ATOM 4555 N N . LEU C 1 153 ? 97.862 35.133 27.316 1.00 13.73 152 LEU C N 1
ATOM 4556 C CA . LEU C 1 153 ? 98.861 35.477 28.314 1.00 13.12 152 LEU C CA 1
ATOM 4557 C C . LEU C 1 153 ? 99.377 34.186 28.937 1.00 13.92 152 LEU C C 1
ATOM 4558 O O . LEU C 1 153 ? 100.565 34.057 29.229 1.00 14.03 152 LEU C O 1
ATOM 4563 N N . GLU C 1 154 ? 98.473 33.230 29.118 1.00 14.14 153 GLU C N 1
ATOM 4564 C CA . GLU C 1 154 ? 98.817 31.927 29.679 1.00 16.44 153 GLU C CA 1
ATOM 4565 C C . GLU C 1 154 ? 99.882 31.263 28.797 1.00 17.13 153 GLU C C 1
ATOM 4566 O O . GLU C 1 154 ? 100.878 30.745 29.294 1.00 20.03 153 GLU C O 1
ATOM 4572 N N . ARG C 1 155 ? 99.663 31.281 27.487 1.00 18.36 154 ARG C N 1
ATOM 4573 C CA . ARG C 1 155 ? 100.609 30.695 26.547 1.00 19.23 154 ARG C CA 1
ATOM 4574 C C . ARG C 1 155 ? 101.955 31.422 26.627 1.00 19.74 154 ARG C C 1
ATOM 4575 O O . ARG C 1 155 ? 103.012 30.796 26.619 1.00 19.30 154 ARG C O 1
ATOM 4583 N N . HIS C 1 156 ? 101.914 32.748 26.726 1.00 18.75 155 HIS C N 1
ATOM 4584 C CA . HIS C 1 156 ? 103.144 33.526 26.795 1.00 18.52 155 HIS C CA 1
ATOM 4585 C C . HIS C 1 156 ? 103.945 33.273 28.073 1.00 17.76 155 HIS C C 1
ATOM 4586 O O . HIS C 1 156 ? 105.162 33.112 28.019 1.00 18.37 155 HIS C O 1
ATOM 4593 N N . PHE C 1 157 ? 103.264 33.243 29.214 1.00 18.91 156 PHE C N 1
ATOM 4594 C CA . PHE C 1 157 ? 103.938 33.032 30.490 1.00 21.81 156 PHE C CA 1
ATOM 4595 C C . PHE C 1 157 ? 104.354 31.592 30.750 1.00 24.87 156 PHE C C 1
ATOM 4596 O O . PHE C 1 157 ? 105.122 31.315 31.669 1.00 25.70 156 PHE C O 1
ATOM 4604 N N . ALA C 1 158 ? 103.852 30.670 29.941 1.00 27.33 157 ALA C N 1
ATOM 4605 C CA . ALA C 1 158 ? 104.220 29.276 30.112 1.00 28.79 157 ALA C CA 1
ATOM 4606 C C . ALA C 1 158 ? 105.636 29.091 29.570 1.00 28.96 157 ALA C C 1
ATOM 4607 O O . ALA C 1 158 ? 106.247 28.037 29.738 1.00 29.50 157 ALA C O 1
ATOM 4609 N N . ALA C 1 159 ? 106.155 30.135 28.931 1.00 28.72 158 ALA C N 1
ATOM 4610 C CA . ALA C 1 159 ? 107.493 30.092 28.348 1.00 27.46 158 ALA C CA 1
ATOM 4611 C C . ALA C 1 159 ? 108.412 31.197 28.871 1.00 27.06 158 ALA C C 1
ATOM 4612 O O . ALA C 1 159 ? 109.637 31.075 28.809 1.00 27.76 158 ALA C O 1
ATOM 4614 N N . GLU C 1 160 ? 107.820 32.275 29.377 1.00 25.10 159 GLU C N 1
ATOM 4615 C CA . GLU C 1 160 ? 108.584 33.400 29.905 1.00 24.26 159 GLU C CA 1
ATOM 4616 C C . GLU C 1 160 ? 107.991 33.841 31.232 1.00 21.92 159 GLU C C 1
ATOM 4617 O O . GLU C 1 160 ? 106.791 33.690 31.457 1.00 22.14 159 GLU C O 1
ATOM 4623 N N . ASP C 1 161 ? 108.832 34.388 32.105 1.00 19.69 160 ASP C N 1
ATOM 4624 C CA . ASP C 1 161 ? 108.384 34.863 33.411 1.00 18.56 160 ASP C CA 1
ATOM 4625 C C . ASP C 1 161 ? 107.823 36.285 33.354 1.00 16.00 160 ASP C C 1
ATOM 4626 O O . ASP C 1 161 ? 107.112 36.709 34.261 1.00 15.28 160 ASP C O 1
ATOM 4631 N N . TYR C 1 162 ? 108.161 37.015 32.296 1.00 14.61 161 TYR C N 1
ATOM 4632 C CA . TYR C 1 162 ? 107.700 38.395 32.133 1.00 14.29 161 TYR C CA 1
ATOM 4633 C C . TYR C 1 162 ? 107.360 38.656 30.672 1.00 13.65 161 TYR C C 1
ATOM 4634 O O . TYR C 1 162 ? 107.714 37.867 29.801 1.00 14.41 161 TYR C O 1
ATOM 4643 N N . LEU C 1 163 ? 106.680 39.763 30.400 1.00 12.19 162 LEU C N 1
ATOM 4644 C CA . LEU C 1 163 ? 106.273 40.078 29.028 1.00 12.52 162 LEU C CA 1
ATOM 4645 C C . LEU C 1 163 ? 107.408 40.326 28.041 1.00 13.26 162 LEU C C 1
ATOM 4646 O O . LEU C 1 163 ? 107.391 39.811 26.922 1.00 13.07 162 LEU C O 1
ATOM 4651 N N . VAL C 1 164 ? 108.389 41.121 28.458 1.00 13.66 163 VAL C N 1
ATOM 4652 C CA . VAL C 1 164 ? 109.500 41.485 27.586 1.00 15.20 163 VAL C CA 1
ATOM 4653 C C . VAL C 1 164 ? 110.878 41.295 28.212 1.00 16.38 163 VAL C C 1
ATOM 4654 O O . VAL C 1 164 ? 111.084 41.608 29.382 1.00 14.27 163 VAL C O 1
ATOM 4658 N N . GLY C 1 165 ? 111.807 40.773 27.414 1.00 16.65 164 GLY C N 1
ATOM 4659 C CA . GLY C 1 165 ? 113.178 40.582 27.855 1.00 19.79 164 GLY C CA 1
ATOM 4660 C C . GLY C 1 165 ? 113.460 39.681 29.040 1.00 21.47 164 GLY C C 1
ATOM 4661 O O . GLY C 1 165 ? 114.567 39.704 29.578 1.00 23.14 164 GLY C O 1
ATOM 4662 N N . GLY C 1 166 ? 112.479 38.888 29.452 1.00 22.46 165 GLY C N 1
ATOM 4663 C CA . GLY C 1 166 ? 112.683 37.994 30.578 1.00 21.64 165 GLY C CA 1
ATOM 4664 C C . GLY C 1 166 ? 113.004 38.720 31.873 1.00 20.97 165 GLY C C 1
ATOM 4665 O O . GLY C 1 166 ? 113.753 38.211 32.709 1.00 22.55 165 GLY C O 1
ATOM 4666 N N . ARG C 1 167 ? 112.436 39.910 32.043 1.00 18.65 166 ARG C N 1
ATOM 4667 C CA . ARG C 1 167 ? 112.667 40.703 33.242 1.00 15.74 166 ARG C CA 1
ATOM 4668 C C . ARG C 1 167 ? 111.474 41.628 33.492 1.00 15.16 166 ARG C C 1
ATOM 4669 O O . ARG C 1 167 ? 110.744 41.967 32.555 1.00 14.74 166 ARG C O 1
ATOM 4677 N N . PHE C 1 168 ? 111.273 42.026 34.750 1.00 13.48 167 PHE C N 1
ATOM 4678 C CA . PHE C 1 168 ? 110.176 42.925 35.102 1.00 13.56 167 PHE C CA 1
ATOM 4679 C C . PHE C 1 168 ? 110.429 44.294 34.480 1.00 13.24 167 PHE C C 1
ATOM 4680 O O . PHE C 1 168 ? 111.475 44.898 34.705 1.00 13.32 167 PHE C O 1
ATOM 4688 N N . THR C 1 169 ? 109.468 44.766 33.688 1.00 14.09 168 THR C N 1
ATOM 4689 C CA . THR C 1 169 ? 109.564 46.069 33.037 1.00 11.93 168 THR C CA 1
ATOM 4690 C C . THR C 1 169 ? 108.245 46.807 33.195 1.00 10.52 168 THR C C 1
ATOM 4691 O O . THR C 1 169 ? 107.275 46.262 33.723 1.00 10.51 168 THR C O 1
ATOM 4695 N N . VAL C 1 170 ? 108.211 48.046 32.719 1.00 11.01 169 VAL C N 1
ATOM 4696 C CA . VAL C 1 170 ? 107.013 48.856 32.803 1.00 12.28 169 VAL C CA 1
ATOM 4697 C C . VAL C 1 170 ? 105.850 48.159 32.083 1.00 12.37 169 VAL C C 1
ATOM 4698 O O . VAL C 1 170 ? 104.691 48.356 32.430 1.00 14.14 169 VAL C O 1
ATOM 4702 N N . ALA C 1 171 ? 106.159 47.326 31.095 1.00 12.81 170 ALA C N 1
ATOM 4703 C CA . ALA C 1 171 ? 105.108 46.604 30.371 1.00 11.48 170 ALA C CA 1
ATOM 4704 C C . ALA C 1 171 ? 104.337 45.707 31.342 1.00 12.49 170 ALA C C 1
ATOM 4705 O O . ALA C 1 171 ? 103.104 45.641 31.311 1.00 11.50 170 ALA C O 1
ATOM 4707 N N . ASP C 1 172 ? 105.073 45.015 32.205 1.00 11.11 171 ASP C N 1
ATOM 4708 C CA . ASP C 1 172 ? 104.456 44.136 33.190 1.00 11.37 171 ASP C CA 1
ATOM 4709 C C . ASP C 1 172 ? 103.644 44.971 34.162 1.00 9.55 171 ASP C C 1
ATOM 4710 O O . ASP C 1 172 ? 102.534 44.609 34.541 1.00 11.28 171 ASP C O 1
ATOM 4715 N N . LEU C 1 173 ? 104.217 46.094 34.569 1.00 8.50 172 LEU C N 1
ATOM 4716 C CA . LEU C 1 173 ? 103.555 46.982 35.507 1.00 8.80 172 LEU C CA 1
ATOM 4717 C C . LEU C 1 173 ? 102.218 47.449 34.929 1.00 9.79 172 LEU C C 1
ATOM 4718 O O . LEU C 1 173 ? 101.178 47.350 35.589 1.00 10.33 172 LEU C O 1
ATOM 4723 N N . ASN C 1 174 ? 102.250 47.947 33.694 1.00 10.31 173 ASN C N 1
ATOM 4724 C CA . ASN C 1 174 ? 101.038 48.421 33.035 1.00 9.22 173 ASN C CA 1
ATOM 4725 C C . ASN C 1 174 ? 99.973 47.341 32.923 1.00 10.65 173 ASN C C 1
ATOM 4726 O O . ASN C 1 174 ? 98.812 47.571 33.265 1.00 9.96 173 ASN C O 1
ATOM 4731 N N . LEU C 1 175 ? 100.358 46.163 32.445 1.00 9.98 174 LEU C N 1
ATOM 4732 C CA . LEU C 1 175 ? 99.381 45.088 32.302 1.00 10.48 174 LEU C CA 1
ATOM 4733 C C . LEU C 1 175 ? 98.836 44.654 33.658 1.00 9.89 174 LEU C C 1
ATOM 4734 O O . LEU C 1 175 ? 97.630 44.470 33.820 1.00 12.12 174 LEU C O 1
ATOM 4739 N N . ALA C 1 176 ? 99.725 44.501 34.633 1.00 11.84 175 ALA C N 1
ATOM 4740 C CA . ALA C 1 176 ? 99.317 44.064 35.964 1.00 10.98 175 ALA C CA 1
ATOM 4741 C C . ALA C 1 176 ? 98.294 45.003 36.580 1.00 11.33 175 ALA C C 1
ATOM 4742 O O . ALA C 1 176 ? 97.354 44.564 37.240 1.00 11.86 175 ALA C O 1
ATOM 4744 N N . GLU C 1 177 ? 98.465 46.301 36.356 1.00 11.97 176 GLU C N 1
ATOM 4745 C CA . GLU C 1 177 ? 97.533 47.258 36.918 1.00 12.51 176 GLU C CA 1
ATOM 4746 C C . GLU C 1 177 ? 96.163 47.209 36.248 1.00 12.88 176 GLU C C 1
ATOM 4747 O O . GLU C 1 177 ? 95.147 47.408 36.911 1.00 12.52 176 GLU C O 1
ATOM 4753 N N . THR C 1 178 ? 96.113 46.928 34.950 1.00 12.46 177 THR C N 1
ATOM 4754 C CA . THR C 1 178 ? 94.810 46.839 34.299 1.00 11.67 177 THR C CA 1
ATOM 4755 C C . THR C 1 178 ? 94.102 45.562 34.748 1.00 11.36 177 THR C C 1
ATOM 4756 O O . THR C 1 178 ? 92.876 45.530 34.863 1.00 11.14 177 THR C O 1
ATOM 4760 N N . LEU C 1 179 ? 94.875 44.515 35.022 1.00 12.95 178 LEU C N 1
ATOM 4761 C CA . LEU C 1 179 ? 94.285 43.255 35.453 1.00 12.67 178 LEU C CA 1
ATOM 4762 C C . LEU C 1 179 ? 93.855 43.306 36.913 1.00 13.52 178 LEU C C 1
ATOM 4763 O O . LEU C 1 179 ? 92.982 42.548 37.33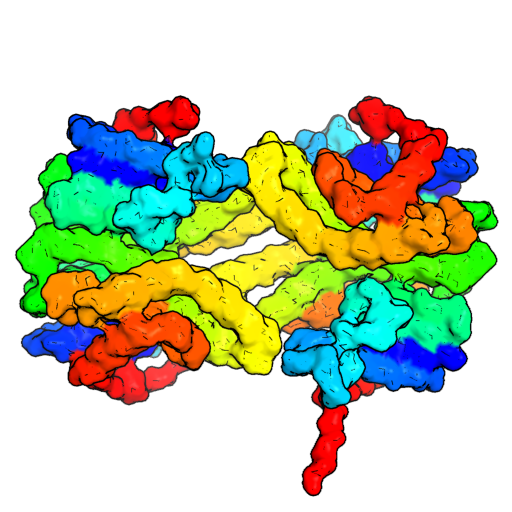2 1.00 13.31 178 LEU C O 1
ATOM 4768 N N . ARG C 1 180 ? 94.448 44.213 37.683 1.00 12.64 179 ARG C N 1
ATOM 4769 C CA . ARG C 1 180 ? 94.109 44.315 39.097 1.00 12.91 179 ARG C CA 1
ATOM 4770 C C . ARG C 1 180 ? 92.631 44.623 39.320 1.00 14.37 179 ARG C C 1
ATOM 4771 O O . ARG C 1 180 ? 92.066 44.234 40.342 1.00 13.96 179 ARG C O 1
ATOM 4779 N N . TYR C 1 181 ? 92.005 45.309 38.365 1.00 13.14 180 TYR C N 1
ATOM 4780 C CA . TYR C 1 181 ? 90.583 45.655 38.471 1.00 15.66 180 TYR C CA 1
ATOM 4781 C C . TYR C 1 181 ? 89.691 44.432 38.709 1.00 16.33 180 TYR C C 1
ATOM 4782 O O . TYR C 1 181 ? 88.752 44.479 39.497 1.00 16.90 180 TYR C O 1
ATOM 4791 N N . GLY C 1 182 ? 89.982 43.338 38.020 1.00 16.72 181 GLY C N 1
ATOM 4792 C CA . GLY C 1 182 ? 89.153 42.156 38.176 1.00 17.73 181 GLY C CA 1
ATOM 4793 C C . GLY C 1 182 ? 89.683 41.121 39.145 1.00 19.60 181 GLY C C 1
ATOM 4794 O O . GLY C 1 182 ? 89.033 40.102 39.391 1.00 18.11 181 GLY C O 1
ATOM 4795 N N . GLN C 1 183 ? 90.854 41.391 39.706 1.00 20.56 182 GLN C N 1
ATOM 4796 C CA . GLN C 1 183 ? 91.504 40.476 40.635 1.00 23.96 182 GLN C CA 1
ATOM 4797 C C . GLN C 1 183 ? 90.674 40.084 41.856 1.00 25.83 182 GLN C C 1
ATOM 4798 O O . GLN C 1 183 ? 90.889 39.017 42.438 1.00 28.07 182 GLN C O 1
ATOM 4804 N N . ALA C 1 184 ? 89.722 40.932 42.237 1.00 26.83 183 ALA C N 1
ATOM 4805 C CA . ALA C 1 184 ? 88.878 40.652 43.392 1.00 28.85 183 ALA C CA 1
ATOM 4806 C C . ALA C 1 184 ? 87.994 39.428 43.161 1.00 30.21 183 ALA C C 1
ATOM 4807 O O . ALA C 1 184 ? 87.578 38.772 44.117 1.00 31.76 183 ALA C O 1
ATOM 4809 N N . HIS C 1 185 ? 87.682 39.129 41.902 1.00 29.27 184 HIS C N 1
ATOM 4810 C CA . HIS C 1 185 ? 86.879 37.944 41.612 1.00 27.82 184 HIS C CA 1
ATOM 4811 C C . HIS C 1 185 ? 87.847 36.779 41.786 1.00 27.71 184 HIS C C 1
ATOM 4812 O O . HIS C 1 185 ? 88.712 36.547 40.941 1.00 26.19 184 HIS C O 1
ATOM 4819 N N . PRO C 1 186 ? 87.705 36.028 42.888 1.00 28.48 185 PRO C N 1
ATOM 4820 C CA . PRO C 1 186 ? 88.551 34.877 43.230 1.00 28.63 185 PRO C CA 1
ATOM 4821 C C . PRO C 1 186 ? 88.893 33.892 42.114 1.00 27.74 185 PRO C C 1
ATOM 4822 O O . PRO C 1 186 ? 90.056 33.533 41.932 1.00 29.21 185 PRO C O 1
ATOM 4826 N N . ALA C 1 187 ? 87.879 33.459 41.376 1.00 26.49 186 ALA C N 1
ATOM 4827 C CA . ALA C 1 187 ? 88.053 32.478 40.310 1.00 26.09 186 ALA C CA 1
ATOM 4828 C C . ALA C 1 187 ? 88.663 32.994 39.013 1.00 24.27 186 ALA C C 1
ATOM 4829 O O . ALA C 1 187 ? 89.039 32.206 38.146 1.00 24.08 186 ALA C O 1
ATOM 4831 N N . LEU C 1 188 ? 88.765 34.309 38.883 1.00 24.60 187 LEU C N 1
ATOM 4832 C CA . LEU C 1 188 ? 89.300 34.911 37.669 1.00 21.71 187 LEU C CA 1
ATOM 4833 C C . LEU C 1 188 ? 90.483 34.182 37.028 1.00 19.39 187 LEU C C 1
ATOM 4834 O O . LEU C 1 188 ? 90.446 33.861 35.837 1.00 16.66 187 LEU C O 1
ATOM 4839 N N . LEU C 1 189 ? 91.525 33.908 37.804 1.00 15.85 188 LEU C N 1
ATOM 4840 C CA . LEU C 1 189 ? 92.698 33.252 37.242 1.00 15.23 188 LEU C CA 1
ATOM 4841 C C . LEU C 1 189 ? 92.842 31.762 37.556 1.00 14.89 188 LEU C C 1
ATOM 4842 O O . LEU C 1 189 ? 93.909 31.189 37.350 1.00 14.46 188 LEU C O 1
ATOM 4847 N N . GLU C 1 190 ? 91.781 31.129 38.038 1.00 16.57 189 GLU C N 1
ATOM 4848 C CA . GLU C 1 190 ? 91.872 29.708 38.344 1.00 18.37 189 GLU C CA 1
ATOM 4849 C C . GLU C 1 190 ? 92.240 28.882 37.110 1.00 18.06 189 GLU C C 1
ATOM 4850 O O . GLU C 1 190 ? 92.984 27.910 37.210 1.00 16.50 189 GLU C O 1
ATOM 4856 N N . PRO C 1 191 ? 91.734 29.264 35.925 1.00 18.07 190 PRO C N 1
ATOM 4857 C CA . PRO C 1 191 ? 92.062 28.505 34.712 1.00 18.51 190 PRO C CA 1
ATOM 4858 C C . PRO C 1 191 ? 93.400 28.912 34.110 1.00 17.41 190 PRO C C 1
ATOM 4859 O O . PRO C 1 191 ? 93.872 28.289 33.161 1.00 18.23 190 PRO C O 1
ATOM 4863 N N . PHE C 1 192 ? 94.001 29.963 34.657 1.00 17.45 191 PHE C N 1
ATOM 4864 C CA . PHE C 1 192 ? 95.250 30.488 34.125 1.00 16.84 191 PHE C CA 1
ATOM 4865 C C . PHE C 1 192 ? 96.360 30.572 35.161 1.00 16.66 191 PHE C C 1
ATOM 4866 O O . PHE C 1 192 ? 96.766 31.662 35.566 1.00 16.66 191 PHE C O 1
ATOM 4874 N N . PRO C 1 193 ? 96.876 29.412 35.590 1.00 17.27 192 PRO C N 1
ATOM 4875 C CA . PRO C 1 193 ? 97.948 29.308 36.583 1.00 17.21 192 PRO C CA 1
ATOM 4876 C C . PRO C 1 193 ? 99.214 30.101 36.259 1.00 16.21 192 PRO C C 1
ATOM 4877 O O . PRO C 1 193 ? 99.793 30.726 37.145 1.00 17.38 192 PRO C O 1
ATOM 4881 N N . ALA C 1 194 ? 99.645 30.070 35.000 1.00 15.90 193 ALA C N 1
ATOM 4882 C CA . ALA C 1 194 ? 100.844 30.798 34.588 1.00 14.57 193 ALA C CA 1
ATOM 4883 C C . ALA C 1 194 ? 100.656 32.305 34.740 1.00 13.32 193 ALA C C 1
ATOM 4884 O O . ALA C 1 194 ? 101.596 33.023 35.097 1.00 13.39 193 ALA C O 1
ATOM 4886 N N . VAL C 1 195 ? 99.449 32.784 34.454 1.00 12.52 194 VAL C N 1
ATOM 4887 C CA . VAL C 1 195 ? 99.158 34.209 34.583 1.00 12.52 194 VAL C CA 1
ATOM 4888 C C . VAL C 1 195 ? 99.145 34.591 36.057 1.00 12.66 194 VAL C C 1
ATOM 4889 O O . VAL C 1 195 ? 99.680 35.629 36.440 1.00 13.70 194 VAL C O 1
ATOM 4893 N N . ALA C 1 196 ? 98.536 33.745 36.886 1.00 13.36 195 ALA C N 1
ATOM 4894 C CA . ALA C 1 196 ? 98.473 34.019 38.314 1.00 13.32 195 ALA C CA 1
ATOM 4895 C C . ALA C 1 196 ? 99.870 34.037 38.930 1.00 13.39 195 ALA C C 1
ATOM 4896 O O . ALA C 1 196 ? 100.147 34.825 39.835 1.00 15.10 195 ALA C O 1
ATOM 4898 N N . ALA C 1 197 ? 100.750 33.176 38.435 1.00 14.51 196 ALA C N 1
ATOM 4899 C CA . ALA C 1 197 ? 102.116 33.115 38.948 1.00 15.54 196 ALA C CA 1
ATOM 4900 C C . ALA C 1 197 ? 102.849 34.406 38.595 1.00 15.76 196 ALA C C 1
ATOM 4901 O O . ALA C 1 197 ? 103.606 34.948 39.401 1.00 15.85 196 ALA C O 1
ATOM 4903 N N . TRP C 1 198 ? 102.614 34.890 37.379 1.00 14.61 197 TRP C N 1
ATOM 4904 C CA . TRP C 1 198 ? 103.229 36.125 36.907 1.00 14.32 197 TRP C CA 1
ATOM 4905 C C . TRP C 1 198 ? 102.712 37.302 37.721 1.00 14.26 197 TRP C C 1
ATOM 4906 O O . TRP C 1 198 ? 103.486 38.136 38.176 1.00 14.37 197 TRP C O 1
ATOM 4917 N N . LEU C 1 199 ? 101.400 37.366 37.919 1.00 14.19 198 LEU C N 1
ATOM 4918 C CA . LEU C 1 199 ? 100.811 38.466 38.676 1.00 15.49 198 LEU C CA 1
ATOM 4919 C C . LEU C 1 199 ? 101.354 38.485 40.105 1.00 17.35 198 LEU C C 1
ATOM 4920 O O . LEU C 1 199 ? 101.514 39.548 40.710 1.00 15.70 198 LEU C O 1
ATOM 4925 N N . ASP C 1 200 ? 101.633 37.302 40.640 1.00 17.53 199 ASP C N 1
ATOM 4926 C CA . ASP C 1 200 ? 102.179 37.182 41.984 1.00 20.06 199 ASP C CA 1
ATOM 4927 C C . ASP C 1 200 ? 103.594 37.747 42.013 1.00 19.40 199 ASP C C 1
ATOM 4928 O O . ASP C 1 200 ? 103.973 38.459 42.949 1.00 21.65 199 ASP C O 1
ATOM 4933 N N . ARG C 1 201 ? 104.378 37.431 40.988 1.00 19.96 200 ARG C N 1
ATOM 4934 C CA . ARG C 1 201 ? 105.753 37.917 40.920 1.00 21.39 200 ARG C CA 1
ATOM 4935 C C . ARG C 1 201 ? 105.782 39.440 40.836 1.00 21.16 200 ARG C C 1
ATOM 4936 O O . ARG C 1 201 ? 106.684 40.085 41.376 1.00 22.47 200 ARG C O 1
ATOM 4944 N N . CYS C 1 202 ? 104.788 40.015 40.169 1.00 19.62 201 CYS C N 1
ATOM 4945 C CA . CYS C 1 202 ? 104.709 41.463 40.042 1.00 17.70 201 CYS C CA 1
ATOM 4946 C C . CYS C 1 202 ? 104.244 42.117 41.338 1.00 16.75 201 CYS C C 1
ATOM 4947 O O . CYS C 1 202 ? 104.810 43.117 41.786 1.00 17.33 201 CYS C O 1
ATOM 4950 N N . GLN C 1 203 ? 103.215 41.550 41.949 1.00 16.29 202 GLN C N 1
ATOM 4951 C CA . GLN C 1 203 ? 102.684 42.125 43.174 1.00 17.21 202 GLN C CA 1
ATOM 4952 C C . GLN C 1 203 ? 103.484 41.803 44.436 1.00 18.51 202 GLN C C 1
ATOM 4953 O O . GLN C 1 203 ? 103.182 42.320 45.511 1.00 17.91 202 GLN C O 1
ATOM 4959 N N . SER C 1 204 ? 104.502 40.959 44.303 1.00 19.19 203 SER C N 1
ATOM 4960 C CA . SER C 1 204 ? 105.351 40.591 45.438 1.00 21.77 203 SER C CA 1
ATOM 4961 C C . SER C 1 204 ? 106.484 41.589 45.634 1.00 21.09 203 SER C C 1
ATOM 4962 O O . SER C 1 204 ? 107.174 41.561 46.650 1.00 21.12 203 SER C O 1
ATOM 4965 N N . ARG C 1 205 ? 106.673 42.464 44.654 1.00 20.10 204 ARG C N 1
ATOM 4966 C CA . ARG C 1 205 ? 107.729 43.468 44.711 1.00 19.99 204 ARG C CA 1
ATOM 4967 C C . ARG C 1 205 ? 107.472 44.515 45.791 1.00 19.78 204 ARG C C 1
ATOM 4968 O O . ARG C 1 205 ? 106.353 44.981 45.966 1.00 19.63 204 ARG C O 1
ATOM 4976 N N . PRO C 1 206 ? 108.520 44.892 46.535 1.00 20.79 205 PRO C N 1
ATOM 4977 C CA . PRO C 1 206 ? 108.431 45.886 47.606 1.00 21.42 205 PRO C CA 1
ATOM 4978 C C . PRO C 1 206 ? 107.717 47.174 47.208 1.00 20.87 205 PRO C C 1
ATOM 4979 O O . PRO C 1 206 ? 106.879 47.675 47.956 1.00 21.16 205 PRO C O 1
ATOM 4983 N N . ALA C 1 207 ? 108.046 47.704 46.031 1.00 20.56 206 ALA C N 1
ATOM 4984 C CA . ALA C 1 207 ? 107.440 48.947 45.558 1.00 18.44 206 ALA C CA 1
ATOM 4985 C C . ALA C 1 207 ? 105.933 48.838 45.349 1.00 17.79 206 ALA C C 1
ATOM 4986 O O . ALA C 1 207 ? 105.202 49.811 45.548 1.00 17.88 206 ALA C O 1
ATOM 4988 N N . PHE C 1 208 ? 105.463 47.664 44.941 1.00 17.89 207 PHE C N 1
ATOM 4989 C CA . PHE C 1 208 ? 104.031 47.479 44.738 1.00 17.48 207 PHE C CA 1
ATOM 4990 C C . PHE C 1 208 ? 103.326 47.513 46.087 1.00 18.46 207 PHE C C 1
ATOM 4991 O O . PHE C 1 208 ? 102.295 48.166 46.250 1.00 18.23 207 PHE C O 1
ATOM 4999 N N . ARG C 1 209 ? 103.890 46.792 47.051 1.00 20.94 208 ARG C N 1
ATOM 5000 C CA . ARG C 1 209 ? 103.316 46.736 48.385 1.00 22.36 208 ARG C CA 1
ATOM 5001 C C . ARG C 1 209 ? 103.319 48.123 49.016 1.00 21.93 208 ARG C C 1
ATOM 5002 O O . ARG C 1 209 ? 102.381 48.493 49.720 1.00 22.19 208 ARG C O 1
ATOM 5010 N N . LEU C 1 210 ? 104.369 48.893 48.745 1.00 22.11 209 LEU C N 1
ATOM 5011 C CA . LEU C 1 210 ? 104.468 50.248 49.270 1.00 22.56 209 LEU C CA 1
ATOM 5012 C C . LEU C 1 210 ? 103.355 51.102 48.672 1.00 22.39 209 LEU C C 1
ATOM 5013 O O . LEU C 1 210 ? 102.689 51.852 49.383 1.00 21.74 209 LEU C O 1
ATOM 5034 N N . GLU C 1 213 ? 100.024 50.206 50.286 1.00 25.53 212 GLU C N 1
ATOM 5035 C CA . GLU C 1 213 ? 99.900 50.686 51.659 1.00 26.84 212 GLU C CA 1
ATOM 5036 C C . GLU C 1 213 ? 99.444 52.143 51.641 1.00 27.28 212 GLU C C 1
ATOM 5037 O O . GLU C 1 213 ? 98.521 52.522 52.365 1.00 26.68 212 GLU C O 1
ATOM 5043 N N . ARG C 1 214 ? 100.085 52.952 50.799 1.00 27.39 213 ARG C N 1
ATOM 5044 C CA . ARG C 1 214 ? 99.739 54.366 50.684 1.00 26.90 213 ARG C CA 1
ATOM 5045 C C . ARG C 1 214 ? 98.338 54.540 50.124 1.00 25.88 213 ARG C C 1
ATOM 5046 O O . ARG C 1 214 ? 97.634 55.485 50.472 1.00 26.01 213 ARG C O 1
ATOM 5054 N N . ARG C 1 215 ? 97.941 53.626 49.247 1.00 25.90 214 ARG C N 1
ATOM 5055 C CA . ARG C 1 215 ? 96.613 53.661 48.651 1.00 25.18 214 ARG C CA 1
ATOM 5056 C C . ARG C 1 215 ? 95.567 53.398 49.732 1.00 25.22 214 ARG C C 1
ATOM 5057 O O . ARG C 1 215 ? 94.563 54.103 49.831 1.00 24.52 214 ARG C O 1
ATOM 5065 N N . ALA C 1 216 ? 95.812 52.379 50.546 1.00 25.38 215 ALA C N 1
ATOM 5066 C CA . ALA C 1 216 ? 94.887 52.027 51.618 1.00 25.64 215 ALA C CA 1
ATOM 5067 C C . ALA C 1 216 ? 94.735 53.176 52.612 1.00 26.40 215 ALA C C 1
ATOM 5068 O O . ALA C 1 216 ? 93.677 53.343 53.229 1.00 26.53 215 ALA C O 1
ATOM 5070 N N . ALA C 1 217 ? 95.795 53.964 52.760 1.00 26.30 216 ALA C N 1
ATOM 5071 C CA . ALA C 1 217 ? 95.793 55.096 53.683 1.00 26.05 216 ALA C CA 1
ATOM 5072 C C . ALA C 1 217 ? 94.856 56.235 53.276 1.00 27.13 216 ALA C C 1
ATOM 5073 O O . ALA C 1 217 ? 94.388 56.983 54.138 1.00 27.30 216 ALA C O 1
ATOM 5075 N N . GLU C 1 218 ? 94.580 56.385 51.980 1.00 26.39 217 GLU C N 1
ATOM 5076 C CA . GLU C 1 218 ? 93.681 57.455 51.543 1.00 26.57 217 GLU C CA 1
ATOM 5077 C C . GLU C 1 218 ? 92.251 57.097 51.925 1.00 27.79 217 GLU C C 1
ATOM 5078 O O . GLU C 1 218 ? 91.952 55.888 52.006 1.00 29.69 217 GLU C O 1
ATOM 5084 N N . LEU D 1 3 ? 42.177 29.197 43.569 1.00 25.34 2 LEU D N 1
ATOM 5085 C CA . LEU D 1 3 ? 42.936 30.222 42.796 1.00 22.46 2 LEU D CA 1
ATOM 5086 C C . LEU D 1 3 ? 44.413 30.223 43.186 1.00 20.21 2 LEU D C 1
ATOM 5087 O O . LEU D 1 3 ? 44.773 30.584 44.309 1.00 19.58 2 LEU D O 1
ATOM 5092 N N . LYS D 1 4 ? 45.266 29.822 42.248 1.00 17.02 3 LYS D N 1
ATOM 5093 C CA . LYS D 1 4 ? 46.703 29.750 42.505 1.00 15.28 3 LYS D CA 1
ATOM 5094 C C . LYS D 1 4 ? 47.484 30.772 41.699 1.00 13.43 3 LYS D C 1
ATOM 5095 O O . LYS D 1 4 ? 47.282 30.899 40.496 1.00 12.86 3 LYS D O 1
ATOM 5101 N N . ILE D 1 5 ? 48.381 31.488 42.369 1.00 10.60 4 ILE D N 1
ATOM 5102 C CA . ILE D 1 5 ? 49.217 32.494 41.716 1.00 11.16 4 ILE D CA 1
ATOM 5103 C C . ILE D 1 5 ? 50.685 32.100 41.861 1.00 9.31 4 ILE D C 1
ATOM 5104 O O . ILE D 1 5 ? 51.183 31.951 42.970 1.00 10.89 4 ILE D O 1
ATOM 5109 N N . TYR D 1 6 ? 51.366 31.939 40.731 1.00 8.26 5 TYR D N 1
ATOM 5110 C CA . TYR D 1 6 ? 52.775 31.557 40.714 1.00 8.00 5 TYR D CA 1
ATOM 5111 C C . TYR D 1 6 ? 53.674 32.775 40.532 1.00 9.32 5 TYR D C 1
ATOM 5112 O O . TYR D 1 6 ? 53.475 33.557 39.609 1.00 10.45 5 TYR D O 1
ATOM 5121 N N . GLY D 1 7 ? 54.663 32.930 41.410 1.00 10.13 6 GLY D N 1
ATOM 5122 C CA . GLY D 1 7 ? 55.580 34.056 41.286 1.00 10.26 6 GLY D CA 1
ATOM 5123 C C . GLY D 1 7 ? 55.787 34.886 42.541 1.00 11.93 6 GLY D C 1
ATOM 5124 O O . GLY D 1 7 ? 54.839 35.203 43.261 1.00 15.83 6 GLY D O 1
ATOM 5125 N N . VAL D 1 8 ? 57.038 35.253 42.795 1.00 13.04 7 VAL D N 1
ATOM 5126 C CA . VAL D 1 8 ? 57.384 36.043 43.975 1.00 12.83 7 VAL D CA 1
ATOM 5127 C C . VAL D 1 8 ? 56.933 37.492 43.850 1.00 12.08 7 VAL D C 1
ATOM 5128 O O . VAL D 1 8 ? 56.652 37.969 42.752 1.00 13.09 7 VAL D O 1
ATOM 5132 N N . TYR D 1 9 ? 56.874 38.190 44.982 1.00 11.12 8 TYR D N 1
ATOM 5133 C CA . TYR D 1 9 ? 56.478 39.589 44.995 1.00 11.43 8 TYR D CA 1
ATOM 5134 C C . TYR D 1 9 ? 57.449 40.439 44.194 1.00 10.61 8 TYR D C 1
ATOM 5135 O O . TYR D 1 9 ? 57.054 41.438 43.590 1.00 10.24 8 TYR D O 1
ATOM 5144 N N . ARG D 1 10 ? 58.717 40.036 44.199 1.00 11.50 9 ARG D N 1
ATOM 5145 C CA . ARG D 1 10 ? 59.760 40.744 43.467 1.00 12.30 9 ARG D CA 1
ATOM 5146 C C . ARG D 1 10 ? 59.799 40.326 42.000 1.00 9.70 9 ARG D C 1
ATOM 5147 O O . ARG D 1 10 ? 60.824 39.910 41.481 1.00 11.06 9 ARG D O 1
ATOM 5155 N N . SER D 1 11 ? 58.652 40.449 41.347 1.00 9.25 10 SER D N 1
ATOM 5156 C CA . SER D 1 11 ? 58.518 40.113 39.939 1.00 9.00 10 SER D CA 1
ATOM 5157 C C . SER D 1 11 ? 57.215 40.737 39.476 1.00 7.22 10 SER D C 1
ATOM 5158 O O . SER D 1 11 ? 56.542 41.410 40.249 1.00 9.08 10 SER D O 1
ATOM 5161 N N . ARG D 1 12 ? 56.852 40.497 38.220 1.00 8.56 11 ARG D N 1
ATOM 5162 C CA . ARG D 1 12 ? 55.608 41.039 37.699 1.00 7.09 11 ARG D CA 1
ATOM 5163 C C . ARG D 1 12 ? 54.392 40.404 38.376 1.00 7.02 11 ARG D C 1
ATOM 5164 O O . ARG D 1 12 ? 53.258 40.807 38.130 1.00 8.45 11 ARG D O 1
ATOM 5172 N N . ALA D 1 13 ? 54.623 39.404 39.221 1.00 7.75 12 ALA D N 1
ATOM 5173 C CA . ALA D 1 13 ? 53.520 38.780 39.941 1.00 6.90 12 ALA D CA 1
ATOM 5174 C C . ALA D 1 13 ? 52.958 39.821 40.910 1.00 7.01 12 ALA D C 1
ATOM 5175 O O . ALA D 1 13 ? 51.869 39.657 41.453 1.00 8.76 12 ALA D O 1
ATOM 5177 N N . SER D 1 14 ? 53.711 40.894 41.131 1.00 8.00 13 SER D N 1
ATOM 5178 C CA . SER D 1 14 ? 53.270 41.951 42.033 1.00 7.24 13 SER D CA 1
ATOM 5179 C C . SER D 1 14 ? 51.969 42.571 41.547 1.00 6.95 13 SER D C 1
ATOM 5180 O O . SER D 1 14 ? 51.213 43.135 42.326 1.00 7.76 13 SER D O 1
ATOM 5183 N N . ARG D 1 15 ? 51.709 42.467 40.249 1.00 7.21 14 ARG D N 1
ATOM 5184 C CA . ARG D 1 15 ? 50.491 43.037 39.697 1.00 7.19 14 ARG D CA 1
ATOM 5185 C C . ARG D 1 15 ? 49.268 42.270 40.195 1.00 6.92 14 ARG D C 1
ATOM 5186 O O . ARG D 1 15 ? 48.373 42.859 40.788 1.00 9.36 14 ARG D O 1
ATOM 5194 N N . PRO D 1 16 ? 49.200 40.949 39.956 1.00 7.42 15 PRO D N 1
ATOM 5195 C CA . PRO D 1 16 ? 48.004 40.280 40.480 1.00 7.19 15 PRO D CA 1
ATOM 5196 C C . PRO D 1 16 ? 48.013 40.222 42.017 1.00 6.71 15 PRO D C 1
ATOM 5197 O O . PRO D 1 16 ? 46.959 40.175 42.653 1.00 8.47 15 PRO D O 1
ATOM 5201 N N . LEU D 1 17 ? 49.199 40.231 42.620 1.00 7.06 16 LEU D N 1
ATOM 5202 C CA . LEU D 1 17 ? 49.274 40.187 44.081 1.00 7.52 16 LEU D CA 1
ATOM 5203 C C . LEU D 1 17 ? 48.689 41.468 44.684 1.00 8.51 16 LEU D C 1
ATOM 5204 O O . LEU D 1 17 ? 48.033 41.431 45.724 1.00 9.55 16 LEU D O 1
ATOM 5209 N N . TRP D 1 18 ? 48.918 42.600 44.025 1.00 7.81 17 TRP D N 1
ATOM 5210 C CA . TRP D 1 18 ? 48.361 43.870 44.487 1.00 8.14 17 TRP D CA 1
ATOM 5211 C C . TRP D 1 18 ? 46.827 43.828 44.351 1.00 8.05 17 TRP D C 1
ATOM 5212 O O . TRP D 1 18 ? 46.099 44.252 45.251 1.00 9.92 17 TRP D O 1
ATOM 5223 N N . LEU D 1 19 ? 46.336 43.304 43.231 1.00 7.81 18 LEU D N 1
ATOM 5224 C CA . LEU D 1 19 ? 44.895 43.232 43.003 1.00 7.41 18 LEU D CA 1
ATOM 5225 C C . LEU D 1 19 ? 44.218 42.300 43.995 1.00 7.91 18 LEU D C 1
ATOM 5226 O O . LEU D 1 19 ? 43.146 42.606 44.513 1.00 9.18 18 LEU D O 1
ATOM 5231 N N . LEU D 1 20 ? 44.840 41.153 44.257 1.00 8.56 19 LEU D N 1
ATOM 5232 C CA . LEU D 1 20 ? 44.258 40.214 45.200 1.00 9.84 19 LEU D CA 1
ATOM 5233 C C . LEU D 1 20 ? 44.175 40.866 46.577 1.00 10.93 19 LEU D C 1
ATOM 5234 O O . LEU D 1 20 ? 43.257 40.585 47.346 1.00 12.12 19 LEU D O 1
ATOM 5239 N N . ALA D 1 21 ? 45.121 41.755 46.872 1.00 10.96 20 ALA D N 1
ATOM 5240 C CA . ALA D 1 21 ? 45.117 42.462 48.148 1.00 11.26 20 ALA D CA 1
ATOM 5241 C C . ALA D 1 21 ? 43.974 43.475 48.137 1.00 11.76 20 ALA D C 1
ATOM 5242 O O . ALA D 1 21 ? 43.300 43.663 49.144 1.00 13.16 20 ALA D O 1
ATOM 5244 N N . GLU D 1 22 ? 43.748 44.122 46.994 1.00 12.36 21 GLU D N 1
ATOM 5245 C CA . GLU D 1 22 ? 42.656 45.092 46.890 1.00 12.20 21 GLU D CA 1
ATOM 5246 C C . GLU D 1 22 ? 41.307 44.419 47.139 1.00 14.07 21 GLU D C 1
ATOM 5247 O O . GLU D 1 22 ? 40.425 44.995 47.781 1.00 15.16 21 GLU D O 1
ATOM 5253 N N . LEU D 1 23 ? 41.152 43.202 46.630 1.00 13.49 22 LEU D N 1
ATOM 5254 C CA . LEU D 1 23 ? 39.895 42.471 46.765 1.00 13.60 22 LEU D CA 1
ATOM 5255 C C . LEU D 1 23 ? 39.838 41.604 48.020 1.00 14.01 22 LEU D C 1
ATOM 5256 O O . LEU D 1 23 ? 38.807 41.004 48.317 1.00 14.36 22 LEU D O 1
ATOM 5261 N N . ASP D 1 24 ? 40.946 41.545 48.752 1.00 13.38 23 ASP D N 1
ATOM 5262 C CA . ASP D 1 24 ? 41.026 40.746 49.970 1.00 15.74 23 ASP D CA 1
ATOM 5263 C C . ASP D 1 24 ? 40.511 39.344 49.691 1.00 16.84 23 ASP D C 1
ATOM 5264 O O . ASP D 1 24 ? 39.794 38.754 50.497 1.00 17.85 23 ASP D O 1
ATOM 5269 N N . LEU D 1 25 ? 40.883 38.822 48.527 1.00 17.78 24 LEU D N 1
ATOM 5270 C CA . LEU D 1 25 ? 40.481 37.484 48.109 1.00 18.26 24 LEU D CA 1
ATOM 5271 C C . LEU D 1 25 ? 41.491 36.437 48.549 1.00 18.51 24 LEU D C 1
ATOM 5272 O O . LEU D 1 25 ? 42.693 36.637 48.419 1.00 18.56 24 LEU D O 1
ATOM 5277 N N . PRO D 1 26 ? 41.014 35.305 49.083 1.00 19.10 25 PRO D N 1
ATOM 5278 C CA . PRO D 1 26 ? 41.944 34.259 49.509 1.00 18.78 25 PRO D CA 1
ATOM 5279 C C . PRO D 1 26 ? 42.486 33.575 48.254 1.00 18.64 25 PRO D C 1
ATOM 5280 O O . PRO D 1 26 ? 41.799 33.496 47.240 1.00 18.39 25 PRO D O 1
ATOM 5284 N N . PHE D 1 27 ? 43.721 33.102 48.314 1.00 18.28 26 PHE D N 1
ATOM 5285 C CA . PHE D 1 27 ? 44.325 32.438 47.165 1.00 18.80 26 PHE D CA 1
ATOM 5286 C C . PHE D 1 27 ? 45.558 31.668 47.605 1.00 18.72 26 PHE D C 1
ATOM 5287 O O . PHE D 1 27 ? 46.100 31.911 48.681 1.00 17.92 26 PHE D O 1
ATOM 5295 N N . GLU D 1 28 ? 46.001 30.736 46.772 1.00 18.73 27 GLU D N 1
ATOM 5296 C CA . GLU D 1 28 ? 47.194 29.968 47.093 1.00 19.48 27 GLU D CA 1
ATOM 5297 C C . GLU D 1 28 ? 48.384 30.588 46.379 1.00 18.86 27 GLU D C 1
ATOM 5298 O O . GLU D 1 28 ? 48.433 30.624 45.149 1.00 17.23 27 GLU D O 1
ATOM 5304 N N . HIS D 1 29 ? 49.340 31.078 47.156 1.00 17.17 28 HIS D N 1
ATOM 5305 C CA . HIS D 1 29 ? 50.524 31.695 46.588 1.00 18.14 28 HIS D CA 1
ATOM 5306 C C . HIS D 1 29 ? 51.652 30.682 46.488 1.00 17.98 28 HIS D C 1
ATOM 5307 O O . HIS D 1 29 ? 52.048 30.083 47.483 1.00 18.85 28 HIS D O 1
ATOM 5314 N N . VAL D 1 30 ? 52.150 30.482 45.275 1.00 16.79 29 VAL D N 1
ATOM 5315 C CA . VAL D 1 30 ? 53.256 29.570 45.035 1.00 16.40 29 VAL D CA 1
ATOM 5316 C C . VAL D 1 30 ? 54.419 30.467 44.609 1.00 17.48 29 VAL D C 1
ATOM 5317 O O . VAL D 1 30 ? 54.458 30.951 43.481 1.00 15.34 29 VAL D O 1
ATOM 5321 N N . PRO D 1 31 ? 55.383 30.694 45.516 1.00 18.69 30 PRO D N 1
ATOM 5322 C CA . PRO D 1 31 ? 56.564 31.541 45.296 1.00 19.66 30 PRO D CA 1
ATOM 5323 C C . PRO D 1 31 ? 57.665 31.110 44.326 1.00 19.41 30 PRO D C 1
ATOM 5324 O O . PRO D 1 31 ? 58.803 30.897 44.740 1.00 22.32 30 PRO D O 1
ATOM 5328 N N . VAL D 1 32 ? 57.347 31.011 43.040 1.00 16.16 31 VAL D N 1
ATOM 5329 C CA . VAL D 1 32 ? 58.347 30.637 42.041 1.00 12.39 31 VAL D CA 1
ATOM 5330 C C . VAL D 1 32 ? 59.268 31.838 41.813 1.00 11.79 31 VAL D C 1
ATOM 5331 O O . VAL D 1 32 ? 58.804 32.951 41.568 1.00 13.14 31 VAL D O 1
ATOM 5335 N N . ILE D 1 33 ? 60.574 31.615 41.898 1.00 12.18 32 ILE D N 1
ATOM 5336 C CA . ILE D 1 33 ? 61.537 32.694 41.714 1.00 11.44 32 ILE D CA 1
ATOM 5337 C C . ILE D 1 33 ? 62.213 32.621 40.348 1.00 10.19 32 ILE D C 1
ATOM 5338 O O . ILE D 1 33 ? 62.293 31.547 39.743 1.00 11.23 32 ILE D O 1
ATOM 5343 N N . GLN D 1 34 ? 62.681 33.770 39.864 1.00 10.93 33 GLN D N 1
ATOM 5344 C CA . GLN D 1 34 ? 63.375 33.831 38.587 1.00 10.36 33 GLN D CA 1
ATOM 5345 C C . GLN D 1 34 ? 64.630 32.982 38.692 1.00 11.92 33 GLN D C 1
ATOM 5346 O O . GLN D 1 34 ? 65.383 33.090 39.663 1.00 13.17 33 GLN D O 1
ATOM 5352 N N . ALA D 1 35 ? 64.845 32.136 37.692 1.00 12.00 34 ALA D N 1
ATOM 5353 C CA . ALA D 1 35 ? 65.996 31.244 37.662 1.00 13.12 34 ALA D CA 1
ATOM 5354 C C . ALA D 1 35 ? 67.338 31.958 37.797 1.00 14.63 34 ALA D C 1
ATOM 5355 O O . ALA D 1 35 ? 68.255 31.434 38.419 1.00 14.62 34 ALA D O 1
ATOM 5357 N N . ASN D 1 36 ? 67.454 33.152 37.228 1.00 16.56 35 ASN D N 1
ATOM 5358 C CA . ASN D 1 36 ? 68.719 33.888 37.285 1.00 18.42 35 ASN D CA 1
ATOM 5359 C C . ASN D 1 36 ? 69.050 34.389 38.685 1.00 18.47 35 ASN D C 1
ATOM 5360 O O . ASN D 1 36 ? 70.139 34.920 38.924 1.00 19.26 35 ASN D O 1
ATOM 5365 N N . ARG D 1 37 ? 68.113 34.227 39.610 1.00 18.49 36 ARG D N 1
ATOM 5366 C CA . ARG D 1 37 ? 68.330 34.666 40.981 1.00 18.97 36 ARG D CA 1
ATOM 5367 C C . ARG D 1 37 ? 68.678 33.481 41.875 1.00 19.48 36 ARG D C 1
ATOM 5368 O O . ARG D 1 37 ? 68.762 33.605 43.098 1.00 19.81 36 ARG D O 1
ATOM 5376 N N . VAL D 1 38 ? 68.890 32.329 41.245 1.00 20.25 37 VAL D N 1
ATOM 5377 C CA . VAL D 1 38 ? 69.235 31.103 41.951 1.00 21.15 37 VAL D CA 1
ATOM 5378 C C . VAL D 1 38 ? 70.608 30.630 41.478 1.00 22.85 37 VAL D C 1
ATOM 5379 O O . VAL D 1 38 ? 70.870 30.579 40.278 1.00 22.58 37 VAL D O 1
ATOM 5383 N N . ALA D 1 39 ? 71.482 30.291 42.424 1.00 24.74 38 ALA D N 1
ATOM 5384 C CA . ALA D 1 39 ? 72.831 29.833 42.094 1.00 27.55 38 ALA D CA 1
ATOM 5385 C C . ALA D 1 39 ? 72.796 28.697 41.073 1.00 28.87 38 ALA D C 1
ATOM 5386 O O . ALA D 1 39 ? 73.391 28.798 39.996 1.00 29.78 38 ALA D O 1
ATOM 5388 N N . HIS D 1 40 ? 72.097 27.618 41.410 1.00 28.33 39 HIS D N 1
ATOM 5389 C CA . HIS D 1 40 ? 71.983 26.480 40.506 1.00 29.39 39 HIS D CA 1
ATOM 5390 C C . HIS D 1 40 ? 70.528 26.045 40.370 1.00 29.45 39 HIS D C 1
ATOM 5391 O O . HIS D 1 40 ? 70.055 25.176 41.104 1.00 30.49 39 HIS D O 1
ATOM 5398 N N . PRO D 1 41 ? 69.801 26.649 39.415 1.00 28.66 40 PRO D N 1
ATOM 5399 C CA . PRO D 1 41 ? 68.388 26.384 39.122 1.00 28.29 40 PRO D CA 1
ATOM 5400 C C . PRO D 1 41 ? 68.016 24.903 39.074 1.00 28.86 40 PRO D C 1
ATOM 5401 O O . PRO D 1 41 ? 66.854 24.542 39.273 1.00 28.32 40 PRO D O 1
ATOM 5405 N N . HIS D 1 42 ? 69.001 24.049 38.811 1.00 29.62 41 HIS D N 1
ATOM 5406 C CA . HIS D 1 42 ? 68.762 22.609 38.730 1.00 30.41 41 HIS D CA 1
ATOM 5407 C C . HIS D 1 42 ? 69.568 21.843 39.776 1.00 31.28 41 HIS D C 1
ATOM 5408 O O . HIS D 1 42 ? 69.659 22.255 40.933 1.00 31.97 41 HIS D O 1
ATOM 5415 N N . GLU D 1 45 ? 68.419 20.749 47.131 1.00 30.48 44 GLU D N 1
ATOM 5416 C CA . GLU D 1 45 ? 68.014 21.118 45.779 1.00 29.54 44 GLU D CA 1
ATOM 5417 C C . GLU D 1 45 ? 67.521 22.564 45.758 1.00 29.52 44 GLU D C 1
ATOM 5418 O O . GLU D 1 45 ? 67.065 23.100 46.774 1.00 30.43 44 GLU D O 1
ATOM 5424 N N . ALA D 1 46 ? 67.617 23.191 44.590 1.00 29.08 45 ALA D N 1
ATOM 5425 C CA . ALA D 1 46 ? 67.206 24.578 44.421 1.00 26.75 45 ALA D CA 1
ATOM 5426 C C . ALA D 1 46 ? 65.715 24.811 44.652 1.00 25.22 45 ALA D C 1
ATOM 5427 O O . ALA D 1 46 ? 64.903 23.879 44.598 1.00 25.22 45 ALA D O 1
ATOM 5429 N N . PRO D 1 47 ? 65.339 26.065 44.936 1.00 22.39 46 PRO D N 1
ATOM 5430 C CA . PRO D 1 47 ? 63.935 26.407 45.165 1.00 20.62 46 PRO D CA 1
ATOM 5431 C C . PRO D 1 47 ? 63.202 26.388 43.823 1.00 18.13 46 PRO D C 1
ATOM 5432 O O . PRO D 1 47 ? 63.814 26.591 42.770 1.00 17.43 46 PRO D O 1
ATOM 5436 N N . LEU D 1 48 ? 61.902 26.126 43.861 1.00 16.66 47 LEU D N 1
ATOM 5437 C CA . LEU D 1 48 ? 61.100 26.092 42.648 1.00 14.54 47 LEU D CA 1
ATOM 5438 C C . LEU D 1 48 ? 61.341 27.406 41.904 1.00 12.79 47 LEU D C 1
ATOM 5439 O O . LEU D 1 48 ? 61.127 28.481 42.461 1.00 12.70 47 LEU D O 1
ATOM 5444 N N . ASN D 1 49 ? 61.800 27.316 40.656 1.00 11.80 48 ASN D N 1
ATOM 5445 C CA . ASN D 1 49 ? 62.091 28.502 39.869 1.00 10.87 48 ASN D CA 1
ATOM 5446 C C . ASN D 1 49 ? 61.592 28.405 38.424 1.00 11.28 48 ASN D C 1
ATOM 5447 O O . ASN D 1 49 ? 61.094 27.362 37.996 1.00 11.91 48 ASN D O 1
ATOM 5452 N N . THR D 1 50 ? 61.727 29.499 37.680 1.00 11.29 49 THR D N 1
ATOM 5453 C CA . THR D 1 50 ? 61.255 29.544 36.301 1.00 11.04 49 THR D CA 1
ATOM 5454 C C . THR D 1 50 ? 61.881 28.528 35.353 1.00 12.57 49 THR D C 1
ATOM 5455 O O . THR D 1 50 ? 61.369 28.320 34.253 1.00 12.71 49 THR D O 1
ATOM 5459 N N . ALA D 1 51 ? 62.975 27.891 35.770 1.00 13.42 50 ALA D N 1
ATOM 5460 C CA . ALA D 1 51 ? 63.631 26.893 34.932 1.00 13.40 50 ALA D CA 1
ATOM 5461 C C . ALA D 1 51 ? 63.321 25.482 35.424 1.00 13.72 50 ALA D C 1
ATOM 5462 O O . ALA D 1 51 ? 63.716 24.504 34.803 1.00 13.95 50 ALA D O 1
ATOM 5464 N N . SER D 1 52 ? 62.619 25.381 36.546 1.00 14.03 51 SER D N 1
ATOM 5465 C CA . SER D 1 52 ? 62.270 24.074 37.105 1.00 15.46 51 SER D CA 1
ATOM 5466 C C . SER D 1 52 ? 61.325 23.314 36.176 1.00 15.76 51 SER D C 1
ATOM 5467 O O . SER D 1 52 ? 60.352 23.880 35.672 1.00 15.07 51 SER D O 1
ATOM 5470 N N . ALA D 1 53 ? 61.606 22.034 35.954 1.00 14.69 52 ALA D N 1
ATOM 5471 C CA . ALA D 1 53 ? 60.749 21.213 35.097 1.00 15.81 52 ALA D CA 1
ATOM 5472 C C . ALA D 1 53 ? 59.318 21.220 35.632 1.00 14.50 52 ALA D C 1
ATOM 5473 O O . ALA D 1 53 ? 58.358 21.195 34.867 1.00 16.42 52 ALA D O 1
ATOM 5475 N N . ALA D 1 54 ? 59.187 21.258 36.953 1.00 14.81 53 ALA D N 1
ATOM 5476 C CA . ALA D 1 54 ? 57.888 21.268 37.612 1.00 14.21 53 ALA D CA 1
ATOM 5477 C C . ALA D 1 54 ? 57.099 22.540 37.306 1.00 13.88 53 ALA D C 1
ATOM 5478 O O . ALA D 1 54 ? 55.869 22.527 37.314 1.00 14.77 53 ALA D O 1
ATOM 5480 N N . TYR D 1 55 ? 57.803 23.639 37.048 1.00 13.09 54 TYR D N 1
ATOM 5481 C CA . TYR D 1 55 ? 57.124 24.886 36.727 1.00 11.03 54 TYR D CA 1
ATOM 5482 C C . TYR D 1 55 ? 56.837 24.952 35.230 1.00 10.03 54 TYR D C 1
ATOM 5483 O O . TYR D 1 55 ? 55.787 25.431 34.807 1.00 11.91 54 TYR D O 1
ATOM 5492 N N . LEU D 1 56 ? 57.781 24.482 34.424 1.00 10.10 55 LEU D N 1
ATOM 5493 C CA . LEU D 1 56 ? 57.587 24.499 32.981 1.00 11.27 55 LEU D CA 1
ATOM 5494 C C . LEU D 1 56 ? 56.382 23.636 32.623 1.00 11.80 55 LEU D C 1
ATOM 5495 O O . LEU D 1 56 ? 55.819 23.757 31.533 1.00 11.76 55 LEU D O 1
ATOM 5500 N N . ALA D 1 57 ? 55.991 22.762 33.548 1.00 11.10 56 ALA D N 1
ATOM 5501 C CA . ALA D 1 57 ? 54.833 21.904 33.330 1.00 13.41 56 ALA D CA 1
ATOM 5502 C C . ALA D 1 57 ? 53.578 22.765 33.464 1.00 15.22 56 ALA D C 1
ATOM 5503 O O . ALA D 1 57 ? 52.516 22.422 32.941 1.00 17.21 56 ALA D O 1
ATOM 5505 N N . VAL D 1 58 ? 53.712 23.883 34.174 1.00 14.70 57 VAL D N 1
ATOM 5506 C CA . VAL D 1 58 ? 52.604 24.812 34.379 1.00 14.56 57 VAL D CA 1
ATOM 5507 C C . VAL D 1 58 ? 52.590 25.861 33.263 1.00 14.00 57 VAL D C 1
ATOM 5508 O O . VAL D 1 58 ? 51.577 26.036 32.582 1.00 13.54 57 VAL D O 1
ATOM 5512 N N . ASN D 1 59 ? 53.712 26.553 33.083 1.00 11.86 58 ASN D N 1
ATOM 5513 C CA . ASN D 1 59 ? 53.847 27.557 32.027 1.00 10.97 58 ASN D CA 1
ATOM 5514 C C . ASN D 1 59 ? 55.112 27.207 31.250 1.00 11.73 58 ASN D C 1
ATOM 5515 O O . ASN D 1 59 ? 56.218 27.500 31.693 1.00 11.12 58 ASN D O 1
ATOM 5520 N N . PRO D 1 60 ? 54.961 26.561 30.082 1.00 12.13 59 PRO D N 1
ATOM 5521 C CA . PRO D 1 60 ? 56.093 26.160 29.243 1.00 14.39 59 PRO D CA 1
ATOM 5522 C C . PRO D 1 60 ? 56.996 27.320 28.830 1.00 12.79 59 PRO D C 1
ATOM 5523 O O . PRO D 1 60 ? 58.134 27.115 28.410 1.00 13.51 59 PRO D O 1
ATOM 5527 N N . LEU D 1 61 ? 56.493 28.540 28.946 1.00 11.73 60 LEU D N 1
ATOM 5528 C CA . LEU D 1 61 ? 57.305 29.681 28.569 1.00 11.68 60 LEU D CA 1
ATOM 5529 C C . LEU D 1 61 ? 58.348 29.995 29.636 1.00 11.58 60 LEU D C 1
ATOM 5530 O O . LEU D 1 61 ? 59.307 30.717 29.378 1.00 12.79 60 LEU D O 1
ATOM 5535 N N . GLY D 1 62 ? 58.168 29.447 30.832 1.00 10.09 61 GLY D N 1
ATOM 5536 C CA . GLY D 1 62 ? 59.137 29.676 31.895 1.00 10.32 61 GLY D CA 1
ATOM 5537 C C . GLY D 1 62 ? 59.221 31.097 32.418 1.00 10.22 61 GLY D C 1
ATOM 5538 O O . GLY D 1 62 ? 60.311 31.630 32.632 1.00 11.79 61 GLY D O 1
ATOM 5539 N N . GLN D 1 63 ? 58.068 31.718 32.623 1.00 10.02 62 GLN D N 1
ATOM 5540 C CA . GLN D 1 63 ? 58.025 33.076 33.151 1.00 8.97 62 GLN D CA 1
ATOM 5541 C C . GLN D 1 63 ? 56.966 33.184 34.226 1.00 9.30 62 GLN D C 1
ATOM 5542 O O . GLN D 1 63 ? 56.027 32.396 34.275 1.00 11.07 62 GLN D O 1
ATOM 5548 N N . ILE D 1 64 ? 57.121 34.173 35.094 1.00 9.08 63 ILE D N 1
ATOM 5549 C CA . ILE D 1 64 ? 56.135 34.409 36.130 1.00 7.67 63 ILE D CA 1
ATOM 5550 C C . ILE D 1 64 ? 55.628 35.825 35.855 1.00 7.01 63 ILE D C 1
ATOM 5551 O O . ILE D 1 64 ? 56.348 36.633 35.292 1.00 8.90 63 ILE D O 1
ATOM 5556 N N . PRO D 1 65 ? 54.385 36.145 36.248 1.00 8.70 64 PRO D N 1
ATOM 5557 C CA . PRO D 1 65 ? 53.406 35.306 36.941 1.00 8.07 64 PRO D CA 1
ATOM 5558 C C . PRO D 1 65 ? 52.601 34.376 36.050 1.00 9.59 64 PRO D C 1
ATOM 5559 O O . PRO D 1 65 ? 52.639 34.459 34.821 1.00 10.33 64 PRO D O 1
ATOM 5563 N N . CYS D 1 66 ? 51.863 33.489 36.701 1.00 8.82 65 CYS D N 1
ATOM 5564 C CA . CYS D 1 66 ? 50.986 32.562 36.008 1.00 9.82 65 CYS D CA 1
ATOM 5565 C C . CYS D 1 66 ? 49.842 32.284 36.960 1.00 10.32 65 CYS D C 1
ATOM 5566 O O . CYS D 1 66 ? 50.050 32.167 38.169 1.00 10.27 65 CYS D O 1
ATOM 5569 N N . LEU D 1 67 ? 48.633 32.206 36.419 1.00 9.61 66 LEU D N 1
ATOM 5570 C CA . LEU D 1 67 ? 47.458 31.928 37.221 1.00 11.21 66 LEU D CA 1
ATOM 5571 C C . LEU D 1 67 ? 46.916 30.561 36.831 1.00 12.13 66 LEU D C 1
ATOM 5572 O O . LEU D 1 67 ? 46.936 30.184 35.661 1.00 12.65 66 LEU D O 1
ATOM 5577 N N . GLU D 1 68 ? 46.438 29.823 37.823 1.00 12.99 67 GLU D N 1
ATOM 5578 C CA . GLU D 1 68 ? 45.866 28.503 37.591 1.00 15.38 67 GLU D CA 1
ATOM 5579 C C . GLU D 1 68 ? 44.580 28.447 38.399 1.00 15.22 67 GLU D C 1
ATOM 5580 O O . GLU D 1 68 ? 44.604 28.680 39.603 1.00 13.98 67 GLU D O 1
ATOM 5586 N N . GLU D 1 69 ? 43.459 28.170 37.736 1.00 16.90 68 GLU D N 1
ATOM 5587 C CA . GLU D 1 69 ? 42.168 28.092 38.421 1.00 23.29 68 GLU D CA 1
ATOM 5588 C C . GLU D 1 69 ? 41.164 27.191 37.718 1.00 24.64 68 GLU D C 1
ATOM 5589 O O . GLU D 1 69 ? 40.652 27.527 36.643 1.00 27.10 68 GLU D O 1
ATOM 5595 N N . GLU D 1 70 ? 40.879 26.056 38.351 1.00 26.36 69 GLU D N 1
ATOM 5596 C CA . GLU D 1 70 ? 39.943 25.055 37.844 1.00 26.60 69 GLU D CA 1
ATOM 5597 C C . GLU D 1 70 ? 39.799 25.046 36.328 1.00 26.78 69 GLU D C 1
ATOM 5598 O O . GLU D 1 70 ? 38.904 25.685 35.783 1.00 29.25 69 GLU D O 1
ATOM 5600 N N . GLY D 1 71 ? 40.690 24.326 35.652 1.00 26.54 70 GLY D N 1
ATOM 5601 C CA . GLY D 1 71 ? 40.621 24.226 34.202 1.00 26.59 70 GLY D CA 1
ATOM 5602 C C . GLY D 1 71 ? 41.024 25.441 33.377 1.00 25.78 70 GLY D C 1
ATOM 5603 O O . GLY D 1 71 ? 40.544 25.618 32.254 1.00 27.50 70 GLY D O 1
ATOM 5604 N N . LEU D 1 72 ? 41.895 26.280 33.924 1.00 21.71 71 LEU D N 1
ATOM 5605 C CA . LEU D 1 72 ? 42.368 27.463 33.214 1.00 18.65 71 LEU D CA 1
ATOM 5606 C C . LEU D 1 72 ? 43.757 27.839 33.702 1.00 18.17 71 LEU D C 1
ATOM 5607 O O . LEU D 1 72 ? 43.980 28.029 34.897 1.00 17.54 71 LEU D O 1
ATOM 5612 N N . ILE D 1 73 ? 44.690 27.923 32.765 1.00 16.23 72 ILE D N 1
ATOM 5613 C CA . ILE D 1 73 ? 46.052 28.325 33.066 1.00 14.76 72 ILE D CA 1
ATOM 5614 C C . ILE D 1 73 ? 46.177 29.609 32.264 1.00 13.09 72 ILE D C 1
ATOM 5615 O O . ILE D 1 73 ? 46.012 29.606 31.045 1.00 13.82 72 ILE D O 1
ATOM 5620 N N . LEU D 1 74 ? 46.439 30.711 32.953 1.00 10.41 73 LEU D N 1
ATOM 5621 C CA . LEU D 1 74 ? 46.528 32.001 32.290 1.00 8.71 73 LEU D CA 1
ATOM 5622 C C . LEU D 1 74 ? 47.850 32.700 32.579 1.00 8.83 73 LEU D C 1
ATOM 5623 O O . LEU D 1 74 ? 48.218 32.871 33.735 1.00 10.76 73 LEU D O 1
ATOM 5628 N N . THR D 1 75 ? 48.557 33.099 31.524 1.00 8.60 74 THR D N 1
ATOM 5629 C CA . THR D 1 75 ? 49.818 33.813 31.676 1.00 7.94 74 THR D CA 1
ATOM 5630 C C . THR D 1 75 ? 49.604 35.279 31.303 1.00 9.20 74 THR D C 1
ATOM 5631 O O . THR D 1 75 ? 48.503 35.667 30.895 1.00 11.54 74 THR D O 1
ATOM 5635 N N . GLU D 1 76 ? 50.667 36.069 31.436 1.00 9.14 75 GLU D N 1
ATOM 5636 C CA . GLU D 1 76 ? 50.668 37.510 31.158 1.00 9.73 75 GLU D CA 1
ATOM 5637 C C . GLU D 1 76 ? 50.047 38.265 32.331 1.00 8.41 75 GLU D C 1
ATOM 5638 O O . GLU D 1 76 ? 48.835 38.265 32.517 1.00 9.40 75 GLU D O 1
ATOM 5644 N N . SER D 1 77 ? 50.906 38.907 33.115 1.00 8.64 76 SER D N 1
ATOM 5645 C CA . SER D 1 77 ? 50.490 39.651 34.302 1.00 6.24 76 SER D CA 1
ATOM 5646 C C . SER D 1 77 ? 49.306 40.588 34.125 1.00 6.89 76 SER D C 1
ATOM 5647 O O . SER D 1 77 ? 48.426 40.645 34.974 1.00 8.42 76 SER D O 1
ATOM 5650 N N . LEU D 1 78 ? 49.293 41.341 33.033 1.00 7.33 77 LEU D N 1
ATOM 5651 C CA . LEU D 1 78 ? 48.216 42.295 32.818 1.00 7.39 77 LEU D CA 1
ATOM 5652 C C . LEU D 1 78 ? 46.894 41.640 32.425 1.00 7.85 77 LEU D C 1
ATOM 5653 O O . LEU D 1 78 ? 45.828 42.222 32.615 1.00 9.42 77 LEU D O 1
ATOM 5658 N N . ALA D 1 79 ? 46.962 40.435 31.863 1.00 7.96 78 ALA D N 1
ATOM 5659 C CA . ALA D 1 79 ? 45.752 39.713 31.478 1.00 6.98 78 ALA D CA 1
ATOM 5660 C C . ALA D 1 79 ? 45.191 39.031 32.724 1.00 8.15 78 ALA D C 1
ATOM 5661 O O . ALA D 1 79 ? 43.974 38.915 32.907 1.00 8.36 78 ALA D O 1
ATOM 5663 N N . ILE D 1 80 ? 46.088 38.582 33.592 1.00 7.57 79 ILE D N 1
ATOM 5664 C CA . ILE D 1 80 ? 45.655 37.926 34.812 1.00 6.86 79 ILE D CA 1
ATOM 5665 C C . ILE D 1 80 ? 44.878 38.895 35.690 1.00 7.23 79 ILE D C 1
ATOM 5666 O O . ILE D 1 80 ? 43.824 38.545 36.215 1.00 8.65 79 ILE D O 1
ATOM 5671 N N . THR D 1 81 ? 45.385 40.117 35.829 1.00 7.31 80 THR D N 1
ATOM 5672 C CA . THR D 1 81 ? 44.714 41.120 36.652 1.00 6.09 80 THR D CA 1
ATOM 5673 C C . THR D 1 81 ? 43.330 41.469 36.100 1.00 7.00 80 THR D C 1
ATOM 5674 O O . THR D 1 81 ? 42.362 41.555 36.853 1.00 8.04 80 THR D O 1
ATOM 5678 N N . LEU D 1 82 ? 43.232 41.667 34.791 1.00 6.86 81 LEU D N 1
ATOM 5679 C CA . LEU D 1 82 ? 41.939 41.988 34.189 1.00 8.86 81 LEU D CA 1
ATOM 5680 C C . LEU D 1 82 ? 40.952 40.842 34.431 1.00 8.41 81 LEU D C 1
ATOM 5681 O O . LEU D 1 82 ? 39.812 41.067 34.835 1.00 10.99 81 LEU D O 1
ATOM 5686 N N . HIS D 1 83 ? 41.407 39.611 34.209 1.00 9.65 82 HIS D N 1
ATOM 5687 C CA . HIS D 1 83 ? 40.562 38.436 34.413 1.00 8.40 82 HIS D CA 1
ATOM 5688 C C . HIS D 1 83 ? 40.051 38.351 35.850 1.00 8.54 82 HIS D C 1
ATOM 5689 O O . HIS D 1 83 ? 38.873 38.094 36.096 1.00 9.26 82 HIS D O 1
ATOM 5696 N N . ILE D 1 84 ? 40.950 38.550 36.805 1.00 8.80 83 ILE D N 1
ATOM 5697 C CA . ILE D 1 84 ? 40.558 38.494 38.206 1.00 9.29 83 ILE D CA 1
ATOM 5698 C C . ILE D 1 84 ? 39.602 39.626 38.544 1.00 10.55 83 ILE D C 1
ATOM 5699 O O . ILE D 1 84 ? 38.627 39.433 39.258 1.00 12.92 83 ILE D O 1
ATOM 5704 N N . ALA D 1 85 ? 39.876 40.807 38.007 1.00 10.94 84 ALA D N 1
ATOM 5705 C CA . ALA D 1 85 ? 39.036 41.964 38.275 1.00 11.67 84 ALA D CA 1
ATOM 5706 C C . ALA D 1 85 ? 37.636 41.828 37.689 1.00 12.81 84 ALA D C 1
ATOM 5707 O O . ALA D 1 85 ? 36.672 42.301 38.281 1.00 15.27 84 ALA D O 1
ATOM 5709 N N . ARG D 1 86 ? 37.524 41.184 36.531 1.00 14.45 85 ARG D N 1
ATOM 5710 C CA . ARG D 1 86 ? 36.222 41.011 35.877 1.00 17.45 85 ARG D CA 1
ATOM 5711 C C . ARG D 1 86 ? 35.374 39.926 36.504 1.00 17.93 85 ARG D C 1
ATOM 5712 O O . ARG D 1 86 ? 34.149 39.989 36.465 1.00 19.71 85 ARG D O 1
ATOM 5720 N N . THR D 1 87 ? 36.025 38.919 37.067 1.00 18.94 86 THR D N 1
ATOM 5721 C CA . THR D 1 87 ? 35.302 37.810 37.653 1.00 20.37 86 THR D CA 1
ATOM 5722 C C . THR D 1 87 ? 35.030 37.938 39.140 1.00 21.81 86 THR D C 1
ATOM 5723 O O . THR D 1 87 ? 34.148 37.257 39.659 1.00 23.00 86 THR D O 1
ATOM 5727 N N . GLN D 1 88 ? 35.768 38.814 39.821 1.00 22.78 87 GLN D N 1
ATOM 5728 C CA . GLN D 1 88 ? 35.596 38.996 41.265 1.00 25.00 87 GLN D CA 1
ATOM 5729 C C . GLN D 1 88 ? 36.053 40.370 41.769 1.00 26.11 87 GLN D C 1
ATOM 5730 O O . GLN D 1 88 ? 36.112 40.597 42.975 1.00 27.51 87 GLN D O 1
ATOM 5736 N N . GLY D 1 89 ? 36.357 41.286 40.853 1.00 27.39 88 GLY D N 1
ATOM 5737 C CA . GLY D 1 89 ? 36.848 42.598 41.248 1.00 27.00 88 GLY D CA 1
ATOM 5738 C C . GLY D 1 89 ? 35.875 43.704 41.616 1.00 26.60 88 GLY D C 1
ATOM 5739 O O . GLY D 1 89 ? 36.298 44.760 42.084 1.00 27.76 88 GLY D O 1
ATOM 5740 N N . GLY D 1 90 ? 34.580 43.483 41.413 1.00 27.14 89 GLY D N 1
ATOM 5741 C CA . GLY D 1 90 ? 33.610 44.514 41.745 1.00 24.74 89 GLY D CA 1
ATOM 5742 C C . GLY D 1 90 ? 33.832 45.765 40.919 1.00 24.53 89 GLY D C 1
ATOM 5743 O O . GLY D 1 90 ? 33.933 45.695 39.691 1.00 23.40 89 GLY D O 1
ATOM 5744 N N . GLN D 1 91 ? 33.926 46.911 41.587 1.00 24.19 90 GLN D N 1
ATOM 5745 C CA . GLN D 1 91 ? 34.138 48.173 40.890 1.00 24.93 90 GLN D CA 1
ATOM 5746 C C . GLN D 1 91 ? 35.531 48.346 40.288 1.00 22.76 90 GLN D C 1
ATOM 5747 O O . GLN D 1 91 ? 35.750 49.273 39.507 1.00 21.84 90 GLN D O 1
ATOM 5753 N N . LEU D 1 92 ? 36.468 47.464 40.636 1.00 19.81 91 LEU D N 1
ATOM 5754 C CA . LEU D 1 92 ? 37.814 47.558 40.067 1.00 17.53 91 LEU D CA 1
ATOM 5755 C C . LEU D 1 92 ? 37.816 46.987 38.649 1.00 14.81 91 LEU D C 1
ATOM 5756 O O . LEU D 1 92 ? 38.735 47.231 37.864 1.00 12.16 91 LEU D O 1
ATOM 5761 N N . GLY D 1 93 ? 36.765 46.235 38.330 1.00 12.45 92 GLY D N 1
ATOM 5762 C CA . GLY D 1 93 ? 36.629 45.657 37.008 1.00 12.48 92 GLY D CA 1
ATOM 5763 C C . GLY D 1 93 ? 35.730 46.522 36.140 1.00 12.78 92 GLY D C 1
ATOM 5764 O O . GLY D 1 93 ? 35.190 47.521 36.612 1.00 12.40 92 GLY D O 1
ATOM 5765 N N . PRO D 1 94 ? 35.537 46.161 34.866 1.00 13.78 93 PRO D N 1
ATOM 5766 C CA . PRO D 1 94 ? 34.686 46.953 33.973 1.00 15.41 93 PRO D CA 1
ATOM 5767 C C . PRO D 1 94 ? 33.195 46.838 34.269 1.00 16.06 93 PRO D C 1
ATOM 5768 O O . PRO D 1 94 ? 32.729 45.817 34.771 1.00 16.79 93 PRO D O 1
ATOM 5772 N N . ARG D 1 95 ? 32.449 47.890 33.955 1.00 16.50 94 ARG D N 1
ATOM 5773 C CA . ARG D 1 95 ? 31.002 47.892 34.163 1.00 18.78 94 ARG D CA 1
ATOM 5774 C C . ARG D 1 95 ? 30.274 47.640 32.844 1.00 19.84 94 ARG D C 1
ATOM 5775 O O . ARG D 1 95 ? 29.051 47.503 32.818 1.00 21.65 94 ARG D O 1
ATOM 5783 N N . SER D 1 96 ? 31.032 47.575 31.754 1.00 17.37 95 SER D N 1
ATOM 5784 C CA . SER D 1 96 ? 30.449 47.350 30.433 1.00 16.33 95 SER D CA 1
ATOM 5785 C C . SER D 1 96 ? 31.521 46.829 29.490 1.00 15.03 95 SER D C 1
ATOM 5786 O O . SER D 1 96 ? 32.703 46.862 29.814 1.00 14.96 95 SER D O 1
ATOM 5789 N N . GLU D 1 97 ? 31.112 46.360 28.317 1.00 14.81 96 GLU D N 1
ATOM 5790 C CA . GLU D 1 97 ? 32.076 45.852 27.351 1.00 15.56 96 GLU D CA 1
ATOM 5791 C C . GLU D 1 97 ? 33.013 46.979 26.909 1.00 14.34 96 GLU D C 1
ATOM 5792 O O . GLU D 1 97 ? 34.214 46.772 26.767 1.00 13.83 96 GLU D O 1
ATOM 5798 N N . PRO D 1 98 ? 32.470 48.185 26.668 1.00 14.30 97 PRO D N 1
ATOM 5799 C CA . PRO D 1 98 ? 33.336 49.293 26.253 1.00 13.79 97 PRO D CA 1
ATOM 5800 C C . PRO D 1 98 ? 34.382 49.640 27.325 1.00 12.69 97 PRO D C 1
ATOM 5801 O O . PRO D 1 98 ? 35.523 49.949 26.994 1.00 12.53 97 PRO D O 1
ATOM 5805 N N . GLU D 1 99 ? 33.999 49.598 28.601 1.00 12.20 98 GLU D N 1
ATOM 5806 C CA . GLU D 1 99 ? 34.963 49.885 29.669 1.00 11.80 98 GLU D CA 1
ATOM 5807 C C . GLU D 1 99 ? 36.009 48.785 29.646 1.00 9.16 98 GLU D C 1
ATOM 5808 O O . GLU D 1 99 ? 37.196 49.038 29.828 1.00 8.94 98 GLU D O 1
ATOM 5814 N N . ASP D 1 100 ? 35.558 47.553 29.431 1.00 10.04 99 ASP D N 1
ATOM 5815 C CA . ASP D 1 100 ? 36.483 46.430 29.383 1.00 10.08 99 ASP D CA 1
ATOM 5816 C C . ASP D 1 100 ? 37.464 46.668 28.240 1.00 9.80 99 ASP D C 1
ATOM 5817 O O . ASP D 1 100 ? 38.660 46.433 28.380 1.00 9.99 99 ASP D O 1
ATOM 5822 N N . ALA D 1 101 ? 36.945 47.147 27.110 1.00 9.23 100 ALA D N 1
ATOM 5823 C CA . ALA D 1 101 ? 37.774 47.408 25.944 1.00 8.75 100 ALA D CA 1
ATOM 5824 C C . ALA D 1 101 ? 38.827 48.466 26.269 1.00 8.56 100 ALA D C 1
ATOM 5825 O O . ALA D 1 101 ? 39.997 48.322 25.917 1.00 9.12 100 ALA D O 1
ATOM 5827 N N . LEU D 1 102 ? 38.405 49.534 26.939 1.00 9.27 101 LEU D N 1
ATOM 5828 C CA . LEU D 1 102 ? 39.337 50.592 27.312 1.00 9.40 101 LEU D CA 1
ATOM 5829 C C . LEU D 1 102 ? 40.404 50.060 28.269 1.00 7.77 101 LEU D C 1
ATOM 5830 O O . LEU D 1 102 ? 41.566 50.454 28.189 1.00 9.81 101 LEU D O 1
ATOM 5843 N N . VAL D 1 104 ? 41.557 47.018 28.394 1.00 7.77 103 VAL D N 1
ATOM 5844 C CA . VAL D 1 104 ? 42.490 46.198 27.631 1.00 7.04 103 VAL D CA 1
ATOM 5845 C C . VAL D 1 104 ? 43.429 47.127 26.868 1.00 6.99 103 VAL D C 1
ATOM 5846 O O . VAL D 1 104 ? 44.628 46.888 26.796 1.00 8.14 103 VAL D O 1
ATOM 5850 N N . SER D 1 105 ? 42.874 48.191 26.299 1.00 6.80 104 SER D N 1
ATOM 5851 C CA . SER D 1 105 ? 43.674 49.148 25.542 1.00 6.80 104 SER D CA 1
ATOM 5852 C C . SER D 1 105 ? 44.758 49.779 26.423 1.00 6.97 104 SER D C 1
ATOM 5853 O O . SER D 1 105 ? 45.938 49.798 26.070 1.00 7.81 104 SER D O 1
ATOM 5856 N N . TRP D 1 106 ? 44.353 50.301 27.575 1.00 7.96 105 TRP D N 1
ATOM 5857 C CA . TRP D 1 106 ? 45.316 50.917 28.477 1.00 6.86 105 TRP D CA 1
ATOM 5858 C C . TRP D 1 106 ? 46.395 49.927 28.899 1.00 7.13 105 TRP D C 1
ATOM 5859 O O . TRP D 1 106 ? 47.546 50.306 29.111 1.00 7.93 105 TRP D O 1
ATOM 5870 N N . SER D 1 107 ? 46.030 48.652 29.017 1.00 7.28 106 SER D N 1
ATOM 5871 C CA . SER D 1 107 ? 47.006 47.639 29.417 1.00 5.74 106 SER D CA 1
ATOM 5872 C C . SER D 1 107 ? 48.056 47.410 28.326 1.00 5.49 106 SER D C 1
ATOM 5873 O O . SER D 1 107 ? 49.247 47.286 28.618 1.00 7.49 106 SER D O 1
ATOM 5876 N N . LEU D 1 108 ? 47.622 47.368 27.066 1.00 8.09 107 LEU D N 1
ATOM 5877 C CA . LEU D 1 108 ? 48.554 47.185 25.955 1.00 6.82 107 LEU D CA 1
ATOM 5878 C C . LEU D 1 108 ? 49.425 48.440 25.791 1.00 7.63 107 LEU D C 1
ATOM 5879 O O . LEU D 1 108 ? 50.590 48.360 25.397 1.00 9.32 107 LEU D O 1
ATOM 5884 N N . PHE D 1 109 ? 48.851 49.597 26.101 1.00 8.03 108 PHE D N 1
ATOM 5885 C CA . PHE D 1 109 ? 49.590 50.852 26.024 1.00 8.30 108 PHE D CA 1
ATOM 5886 C C . PHE D 1 109 ? 50.662 50.782 27.102 1.00 8.13 108 PHE D C 1
ATOM 5887 O O . PHE D 1 109 ? 51.825 51.100 26.864 1.00 9.32 108 PHE D O 1
ATOM 5895 N N . ALA D 1 110 ? 50.264 50.338 28.290 1.00 8.44 109 ALA D N 1
ATOM 5896 C CA . ALA D 1 110 ? 51.186 50.212 29.408 1.00 7.00 109 ALA D CA 1
ATOM 5897 C C . ALA D 1 110 ? 52.313 49.228 29.066 1.00 8.26 109 ALA D C 1
ATOM 5898 O O . ALA D 1 110 ? 53.491 49.510 29.283 1.00 9.94 109 ALA D O 1
ATOM 5900 N N . ALA D 1 111 ? 51.953 48.079 28.506 1.00 7.62 110 ALA D N 1
ATOM 5901 C CA . ALA D 1 111 ? 52.951 47.069 28.165 1.00 7.38 110 ALA D CA 1
ATOM 5902 C C . ALA D 1 111 ? 53.877 47.435 27.002 1.00 8.73 110 ALA D C 1
ATOM 5903 O O . ALA D 1 111 ? 55.057 47.086 27.022 1.00 11.20 110 ALA D O 1
ATOM 5905 N N . THR D 1 112 ? 53.359 48.144 26.003 1.00 9.72 111 THR D N 1
ATOM 5906 C CA . THR D 1 112 ? 54.168 48.484 24.830 1.00 10.04 111 THR D CA 1
ATOM 5907 C C . THR D 1 112 ? 54.842 49.848 24.824 1.00 9.51 111 THR D C 1
ATOM 5908 O O . THR D 1 112 ? 55.926 50.002 24.258 1.00 10.37 111 THR D O 1
ATOM 5912 N N . ALA D 1 113 ? 54.211 50.833 25.448 1.00 9.81 112 ALA D N 1
ATOM 5913 C CA . ALA D 1 113 ? 54.763 52.182 25.444 1.00 9.40 112 ALA D CA 1
ATOM 5914 C C . ALA D 1 113 ? 55.498 52.577 26.719 1.00 9.92 112 ALA D C 1
ATOM 5915 O O . ALA D 1 113 ? 56.488 53.311 26.668 1.00 12.09 112 ALA D O 1
ATOM 5917 N N . VAL D 1 114 ? 55.029 52.070 27.852 1.00 8.75 113 VAL D N 1
ATOM 5918 C CA . VAL D 1 114 ? 55.622 52.423 29.133 1.00 7.69 113 VAL D CA 1
ATOM 5919 C C . VAL D 1 114 ? 56.615 51.434 29.722 1.00 9.88 113 VAL D C 1
ATOM 5920 O O . VAL D 1 114 ? 57.705 51.824 30.145 1.00 10.63 113 VAL D O 1
ATOM 5924 N N . GLU D 1 115 ? 56.251 50.158 29.756 1.00 10.95 114 GLU D N 1
ATOM 5925 C CA . GLU D 1 115 ? 57.137 49.173 30.366 1.00 11.17 114 GLU D CA 1
ATOM 5926 C C . GLU D 1 115 ? 58.530 49.003 29.764 1.00 11.64 114 GLU D C 1
ATOM 5927 O O . GLU D 1 115 ? 59.511 48.922 30.504 1.00 10.27 114 GLU D O 1
ATOM 5933 N N . PRO D 1 116 ? 58.649 48.947 28.421 1.00 9.88 115 PRO D N 1
ATOM 5934 C CA . PRO D 1 116 ? 60.004 48.772 27.888 1.00 10.23 115 PRO D CA 1
ATOM 5935 C C . PRO D 1 116 ? 61.016 49.832 28.352 1.00 10.32 115 PRO D C 1
ATOM 5936 O O . PRO D 1 116 ? 62.083 49.488 28.864 1.00 11.08 115 PRO D O 1
ATOM 5940 N N . PRO D 1 117 ? 60.695 51.130 28.180 1.00 11.02 116 PRO D N 1
ATOM 5941 C CA . PRO D 1 117 ? 61.607 52.198 28.604 1.00 11.55 116 PRO D CA 1
ATOM 5942 C C . PRO D 1 117 ? 61.805 52.204 30.128 1.00 12.26 116 PRO D C 1
ATOM 5943 O O . PRO D 1 117 ? 62.923 52.362 30.619 1.00 13.52 116 PRO D O 1
ATOM 5947 N N . ALA D 1 118 ? 60.710 52.037 30.867 1.00 10.93 117 ALA D N 1
ATOM 5948 C CA . ALA D 1 118 ? 60.768 52.046 32.329 1.00 9.98 117 ALA D CA 1
ATOM 5949 C C . ALA D 1 118 ? 61.639 50.910 32.851 1.00 11.33 117 ALA D C 1
ATOM 5950 O O . ALA D 1 118 ? 62.407 51.082 33.798 1.00 11.65 117 ALA D O 1
ATOM 5952 N N . LEU D 1 119 ? 61.518 49.744 32.228 1.00 10.83 118 LEU D N 1
ATOM 5953 C CA . LEU D 1 119 ? 62.315 48.595 32.624 1.00 12.65 118 LEU D CA 1
ATOM 5954 C C . LEU D 1 119 ? 63.802 48.874 32.392 1.00 13.89 118 LEU D C 1
ATOM 5955 O O . LEU D 1 119 ? 64.657 48.480 33.191 1.00 14.03 118 LEU D O 1
ATOM 5960 N N . GLU D 1 120 ? 64.110 49.558 31.296 1.00 14.06 119 GLU D N 1
ATOM 5961 C CA . GLU D 1 120 ? 65.502 49.862 30.972 1.00 15.36 119 GLU D CA 1
ATOM 5962 C C . GLU D 1 120 ? 66.119 50.746 32.052 1.00 13.72 119 GLU D C 1
ATOM 5963 O O . GLU D 1 120 ? 67.273 50.554 32.433 1.00 15.51 119 GLU D O 1
ATOM 5969 N N . ILE D 1 121 ? 65.346 51.705 32.549 1.00 13.00 120 ILE D N 1
ATOM 5970 C CA . ILE D 1 121 ? 65.834 52.582 33.604 1.00 13.95 120 ILE D CA 1
ATOM 5971 C C . ILE D 1 121 ? 66.195 51.748 34.833 1.00 17.19 120 ILE D C 1
ATOM 5972 O O . ILE D 1 121 ? 67.261 51.926 35.422 1.00 16.39 120 ILE D O 1
ATOM 5977 N N . GLN D 1 122 ? 65.315 50.829 35.216 1.00 16.76 121 GLN D N 1
ATOM 5978 C CA . GLN D 1 122 ? 65.607 49.993 36.368 1.00 19.67 121 GLN D CA 1
ATOM 5979 C C . GLN D 1 122 ? 66.834 49.122 36.140 1.00 19.63 121 GLN D C 1
ATOM 5980 O O . GLN D 1 122 ? 67.683 48.988 37.023 1.00 20.38 121 GLN D O 1
ATOM 5986 N N . LEU D 1 123 ? 66.926 48.524 34.957 1.00 19.96 122 LEU D N 1
ATOM 5987 C CA . LEU D 1 123 ? 68.054 47.653 34.650 1.00 20.24 122 LEU D CA 1
ATOM 5988 C C . LEU D 1 123 ? 69.376 48.398 34.711 1.00 21.01 122 LEU D C 1
ATOM 5989 O O . LEU D 1 123 ? 70.385 47.847 35.146 1.00 19.00 122 LEU D O 1
ATOM 5994 N N . ILE D 1 124 ? 69.365 49.655 34.286 1.00 20.47 123 ILE D N 1
ATOM 5995 C CA . ILE D 1 124 ? 70.577 50.463 34.311 1.00 21.74 123 ILE D CA 1
ATOM 5996 C C . ILE D 1 124 ? 70.973 50.804 35.744 1.00 23.05 123 ILE D C 1
ATOM 5997 O O . ILE D 1 124 ? 72.154 50.760 36.102 1.00 23.91 123 ILE D O 1
ATOM 6002 N N . GLN D 1 125 ? 69.982 51.138 36.564 1.00 23.27 124 GLN D N 1
ATOM 6003 C CA . GLN D 1 125 ? 70.238 51.506 37.951 1.00 24.56 124 GLN D CA 1
ATOM 6004 C C . GLN D 1 125 ? 70.825 50.372 38.786 1.00 25.23 124 GLN D C 1
ATOM 6005 O O . GLN D 1 125 ? 71.623 50.619 39.686 1.00 26.67 124 GLN D O 1
ATOM 6011 N N . ARG D 1 126 ? 70.450 49.135 38.482 1.00 25.54 125 ARG D N 1
ATOM 6012 C CA . ARG D 1 126 ? 70.954 47.996 39.235 1.00 26.82 125 ARG D CA 1
ATOM 6013 C C . ARG D 1 126 ? 72.220 47.382 38.632 1.00 27.35 125 ARG D C 1
ATOM 6014 O O . ARG D 1 126 ? 72.767 46.419 39.172 1.00 28.13 125 ARG D O 1
ATOM 6022 N N . SER D 1 127 ? 72.697 47.948 37.528 1.00 26.11 126 SER D N 1
ATOM 6023 C CA . SER D 1 127 ? 73.901 47.438 36.870 1.00 26.25 126 SER D CA 1
ATOM 6024 C C . SER D 1 127 ? 75.190 47.939 37.535 1.00 27.09 126 SER D C 1
ATOM 6025 O O . SER D 1 127 ? 75.173 48.895 38.316 1.00 25.48 126 SER D O 1
ATOM 6028 N N . GLY D 1 128 ? 76.305 47.288 37.204 1.00 2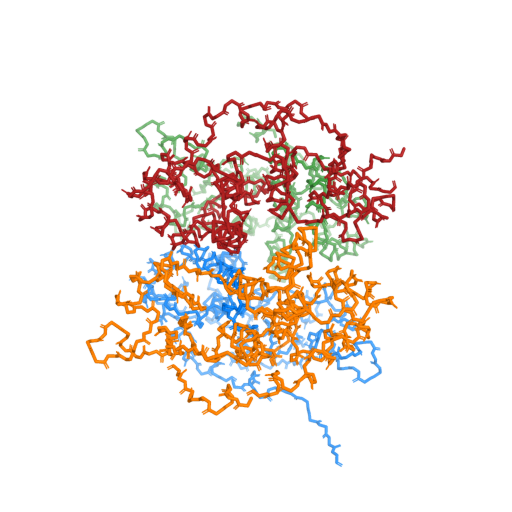7.83 127 GLY D N 1
ATOM 6029 C CA . GLY D 1 128 ? 77.590 47.677 37.758 1.00 28.41 127 GLY D CA 1
ATOM 6030 C C . GLY D 1 128 ? 77.917 49.148 37.544 1.00 29.17 127 GLY D C 1
ATOM 6031 O O . GLY D 1 128 ? 78.357 49.837 38.467 1.00 29.85 127 GLY D O 1
ATOM 6032 N N . GLY D 1 129 ? 77.695 49.640 36.330 1.00 28.03 128 GLY D N 1
ATOM 6033 C CA . GLY D 1 129 ? 77.983 51.034 36.047 1.00 28.48 128 GLY D CA 1
ATOM 6034 C C . GLY D 1 129 ? 76.762 51.932 36.113 1.00 28.16 128 GLY D C 1
ATOM 6035 O O . GLY D 1 129 ? 76.732 52.993 35.487 1.00 28.84 128 GLY D O 1
ATOM 6036 N N . GLY D 1 130 ? 75.763 51.518 36.888 1.00 28.01 129 GLY D N 1
ATOM 6037 C CA . GLY D 1 130 ? 74.539 52.293 37.011 1.00 27.43 129 GLY D CA 1
ATOM 6038 C C . GLY D 1 130 ? 74.672 53.688 37.601 1.00 28.10 129 GLY D C 1
ATOM 6039 O O . GLY D 1 130 ? 73.970 54.612 37.183 1.00 28.51 129 GLY D O 1
ATOM 6040 N N . THR D 1 131 ? 75.562 53.851 38.574 1.00 28.09 130 THR D N 1
ATOM 6041 C CA . THR D 1 131 ? 75.755 55.151 39.212 1.00 28.77 130 THR D CA 1
ATOM 6042 C C . THR D 1 131 ? 76.934 55.912 38.617 1.00 29.10 130 THR D C 1
ATOM 6043 O O . THR D 1 131 ? 77.390 56.905 39.180 1.00 30.40 130 THR D O 1
ATOM 6047 N N . SER D 1 132 ? 77.418 55.442 37.473 1.00 30.14 131 SER D N 1
ATOM 6048 C CA . SER D 1 132 ? 78.539 56.071 36.776 1.00 30.50 131 SER D CA 1
ATOM 6049 C C . SER D 1 132 ? 77.990 57.141 35.830 1.00 31.32 131 SER D C 1
ATOM 6050 O O . SER D 1 132 ? 76.782 57.202 35.592 1.00 32.09 131 SER D O 1
ATOM 6053 N N . PRO D 1 133 ? 78.862 58.017 35.296 1.00 31.85 132 PRO D N 1
ATOM 6054 C CA . PRO D 1 133 ? 78.395 59.060 34.376 1.00 31.16 132 PRO D CA 1
ATOM 6055 C C . PRO D 1 133 ? 77.679 58.472 33.163 1.00 30.92 132 PRO D C 1
ATOM 6056 O O . PRO D 1 133 ? 76.658 59.001 32.713 1.00 30.87 132 PRO D O 1
ATOM 6060 N N . GLU D 1 134 ? 78.228 57.383 32.629 1.00 31.60 133 GLU D N 1
ATOM 6061 C CA . GLU D 1 134 ? 77.638 56.713 31.474 1.00 31.33 133 GLU D CA 1
ATOM 6062 C C . GLU D 1 134 ? 76.258 56.219 31.886 1.00 30.62 133 GLU D C 1
ATOM 6063 O O . GLU D 1 134 ? 75.295 56.313 31.125 1.00 31.33 133 GLU D O 1
ATOM 6069 N N . GLY D 1 135 ? 76.176 55.688 33.101 1.00 29.73 134 GLY D N 1
ATOM 6070 C CA . GLY D 1 135 ? 74.915 55.183 33.608 1.00 29.06 134 GLY D CA 1
ATOM 6071 C C . GLY D 1 135 ? 73.859 56.269 33.646 1.00 28.88 134 GLY D C 1
ATOM 6072 O O . GLY D 1 135 ? 72.730 56.069 33.196 1.00 28.44 134 GLY D O 1
ATOM 6073 N N . GLN D 1 136 ? 74.229 57.426 34.187 1.00 27.88 135 GLN D N 1
ATOM 6074 C CA . GLN D 1 136 ? 73.310 58.550 34.284 1.00 27.42 135 GLN D CA 1
ATOM 6075 C C . GLN D 1 136 ? 72.866 59.019 32.903 1.00 25.84 135 GLN D C 1
ATOM 6076 O O . GLN D 1 136 ? 71.734 59.463 32.723 1.00 24.29 135 GLN D O 1
ATOM 6082 N N . ALA D 1 137 ? 73.763 58.933 31.927 1.00 24.37 136 ALA D N 1
ATOM 6083 C CA . ALA D 1 137 ? 73.438 59.350 30.567 1.00 23.23 136 ALA D CA 1
ATOM 6084 C C . ALA D 1 137 ? 72.466 58.360 29.927 1.00 22.08 136 ALA D C 1
ATOM 6085 O O . ALA D 1 137 ? 71.548 58.752 29.212 1.00 20.41 136 ALA D O 1
ATOM 6087 N N . ALA D 1 138 ? 72.680 57.075 30.187 1.00 21.54 137 ALA D N 1
ATOM 6088 C CA . ALA D 1 138 ? 71.824 56.038 29.625 1.00 21.56 137 ALA D CA 1
ATOM 6089 C C . ALA D 1 138 ? 70.408 56.143 30.179 1.00 21.75 137 ALA D C 1
ATOM 6090 O O . ALA D 1 138 ? 69.429 55.961 29.452 1.00 21.36 137 ALA D O 1
ATOM 6092 N N . ILE D 1 139 ? 70.299 56.439 31.471 1.00 20.51 138 ILE D N 1
ATOM 6093 C CA . ILE D 1 139 ? 68.995 56.565 32.099 1.00 20.04 138 ILE D CA 1
ATOM 6094 C C . ILE D 1 139 ? 68.230 57.742 31.506 1.00 19.19 138 ILE D C 1
ATOM 6095 O O . ILE D 1 139 ? 67.037 57.641 31.238 1.00 18.95 138 ILE D O 1
ATOM 6100 N N . ALA D 1 140 ? 68.928 58.852 31.284 1.00 19.66 139 ALA D N 1
ATOM 6101 C CA . ALA D 1 140 ? 68.307 60.046 30.712 1.00 19.01 139 ALA D CA 1
ATOM 6102 C C . ALA D 1 140 ? 67.742 59.747 29.321 1.00 18.70 139 ALA D C 1
ATOM 6103 O O . ALA D 1 140 ? 66.688 60.270 28.934 1.00 19.47 139 ALA D O 1
ATOM 6105 N N . ILE D 1 141 ? 68.455 58.911 28.570 1.00 19.58 140 ILE D N 1
ATOM 6106 C CA . ILE D 1 141 ? 68.031 58.527 27.227 1.00 18.92 140 ILE D CA 1
ATOM 6107 C C . ILE D 1 141 ? 66.825 57.606 27.314 1.00 19.32 140 ILE D C 1
ATOM 6108 O O . ILE D 1 141 ? 65.875 57.727 26.534 1.00 17.55 140 ILE D O 1
ATOM 6113 N N . ALA D 1 142 ? 66.865 56.687 28.271 1.00 19.05 141 ALA D N 1
ATOM 6114 C CA . ALA D 1 142 ? 65.759 55.762 28.468 1.00 20.14 141 ALA D CA 1
ATOM 6115 C C . ALA D 1 142 ? 64.530 56.577 28.857 1.00 20.61 141 ALA D C 1
ATOM 6116 O O . ALA D 1 142 ? 63.422 56.293 28.415 1.00 19.98 141 ALA D O 1
ATOM 6118 N N . ALA D 1 143 ? 64.741 57.607 29.673 1.00 19.69 142 ALA D N 1
ATOM 6119 C CA . ALA D 1 143 ? 63.642 58.455 30.122 1.00 19.81 142 ALA D CA 1
ATOM 6120 C C . ALA D 1 143 ? 62.998 59.231 28.976 1.00 19.05 142 ALA D C 1
ATOM 6121 O O . ALA D 1 143 ? 61.806 59.520 29.008 1.00 17.05 142 ALA D O 1
ATOM 6123 N N . GLU D 1 144 ? 63.785 59.569 27.961 1.00 21.46 143 GLU D N 1
ATOM 6124 C CA . GLU D 1 144 ? 63.252 60.311 26.819 1.00 22.00 143 GLU D CA 1
ATOM 6125 C C . GLU D 1 144 ? 62.224 59.475 26.056 1.00 21.29 143 GLU D C 1
ATOM 6126 O O . GLU D 1 144 ? 61.266 60.006 25.498 1.00 19.14 143 GLU D O 1
ATOM 6132 N N . ARG D 1 145 ? 62.431 58.161 26.031 1.00 20.68 144 ARG D N 1
ATOM 6133 C CA . ARG D 1 145 ? 61.507 57.268 25.339 1.00 18.71 144 ARG D CA 1
ATOM 6134 C C . ARG D 1 145 ? 60.122 57.348 25.980 1.00 17.86 144 ARG D C 1
ATOM 6135 O O . ARG D 1 145 ? 59.114 57.002 25.360 1.00 17.26 144 ARG D O 1
ATOM 6143 N N . LEU D 1 146 ? 60.077 57.817 27.224 1.00 15.93 145 LEU D N 1
ATOM 6144 C CA . LEU D 1 146 ? 58.820 57.929 27.953 1.00 15.16 145 LEU D CA 1
ATOM 6145 C C . LEU D 1 146 ? 58.125 59.281 27.812 1.00 15.82 145 LEU D C 1
ATOM 6146 O O . LEU D 1 146 ? 56.986 59.444 28.253 1.00 15.51 145 LEU D O 1
ATOM 6151 N N . ARG D 1 147 ? 58.789 60.253 27.193 1.00 16.60 146 ARG D N 1
ATOM 6152 C CA . ARG D 1 147 ? 58.174 61.573 27.060 1.00 17.10 146 ARG D CA 1
ATOM 6153 C C . ARG D 1 147 ? 56.828 61.545 26.348 1.00 15.68 146 ARG D C 1
ATOM 6154 O O . ARG D 1 147 ? 55.848 62.091 26.852 1.00 14.59 146 ARG D O 1
ATOM 6162 N N . ARG D 1 148 ? 56.774 60.905 25.184 1.00 15.96 147 ARG D N 1
ATOM 6163 C CA . ARG D 1 148 ? 55.528 60.841 24.431 1.00 15.33 147 ARG D CA 1
ATOM 6164 C C . ARG D 1 148 ? 54.397 60.215 25.238 1.00 13.34 147 ARG D C 1
ATOM 6165 O O . ARG D 1 148 ? 53.326 60.800 25.370 1.00 12.25 147 ARG D O 1
ATOM 6173 N N . PRO D 1 149 ? 54.607 59.005 25.779 1.00 12.04 148 PRO D N 1
ATOM 6174 C CA . PRO D 1 149 ? 53.499 58.440 26.552 1.00 11.24 148 PRO D CA 1
ATOM 6175 C C . PRO D 1 149 ? 53.183 59.238 27.822 1.00 10.31 148 PRO D C 1
ATOM 6176 O O . PRO D 1 149 ? 52.024 59.395 28.194 1.00 11.15 148 PRO D O 1
ATOM 6180 N N . LEU D 1 150 ? 54.211 59.742 28.493 1.00 12.46 149 LEU D N 1
ATOM 6181 C CA . LEU D 1 150 ? 53.969 60.510 29.709 1.00 13.20 149 LEU D CA 1
ATOM 6182 C C . LEU D 1 150 ? 53.217 61.800 29.426 1.00 13.87 149 LEU D C 1
ATOM 6183 O O . LEU D 1 150 ? 52.295 62.162 30.161 1.00 13.81 149 LEU D O 1
ATOM 6188 N N . ALA D 1 151 ? 53.602 62.495 28.360 1.00 13.61 150 ALA D N 1
ATOM 6189 C CA . ALA D 1 151 ? 52.933 63.742 28.020 1.00 13.22 150 ALA D CA 1
ATOM 6190 C C . ALA D 1 151 ? 51.472 63.456 27.700 1.00 14.34 150 ALA D C 1
ATOM 6191 O O . ALA D 1 151 ? 50.585 64.246 28.029 1.00 13.56 150 ALA D O 1
ATOM 6193 N N . ARG D 1 152 ? 51.222 62.310 27.070 1.00 14.98 151 ARG D N 1
ATOM 6194 C CA . ARG D 1 152 ? 49.859 61.932 26.720 1.00 14.19 151 ARG D CA 1
ATOM 6195 C C . ARG D 1 152 ? 49.048 61.660 27.980 1.00 13.45 151 ARG D C 1
ATOM 6196 O O . ARG D 1 152 ? 47.873 62.025 28.073 1.00 15.04 151 ARG D O 1
ATOM 6204 N N . LEU D 1 153 ? 49.674 61.015 28.959 1.00 13.48 152 LEU D N 1
ATOM 6205 C CA . LEU D 1 153 ? 48.987 60.730 30.212 1.00 12.94 152 LEU D CA 1
ATOM 6206 C C . LEU D 1 153 ? 48.691 62.039 30.944 1.00 13.34 152 LEU D C 1
ATOM 6207 O O . LEU D 1 153 ? 47.625 62.199 31.534 1.00 14.14 152 LEU D O 1
ATOM 6212 N N . GLU D 1 154 ? 49.641 62.970 30.884 1.00 14.65 153 GLU D N 1
ATOM 6213 C CA . GLU D 1 154 ? 49.498 64.268 31.532 1.00 14.81 153 GLU D CA 1
ATOM 6214 C C . GLU D 1 154 ? 48.256 64.998 31.030 1.00 16.07 153 GLU D C 1
ATOM 6215 O O . GLU D 1 154 ? 47.560 65.662 31.801 1.00 15.08 153 GLU D O 1
ATOM 6221 N N . ARG D 1 155 ? 47.991 64.881 29.731 1.00 17.36 154 ARG D N 1
ATOM 6222 C CA . ARG D 1 155 ? 46.832 65.529 29.128 1.00 18.78 154 ARG D CA 1
ATOM 6223 C C . ARG D 1 155 ? 45.545 64.842 29.575 1.00 18.81 154 ARG D C 1
ATOM 6224 O O . ARG D 1 155 ? 44.530 65.494 29.811 1.00 18.32 154 ARG D O 1
ATOM 6232 N N . HIS D 1 156 ? 45.591 63.520 29.702 1.00 18.30 155 HIS D N 1
ATOM 6233 C CA . HIS D 1 156 ? 44.417 62.778 30.139 1.00 17.75 155 HIS D CA 1
ATOM 6234 C C . HIS D 1 156 ? 44.099 63.080 31.606 1.00 18.58 155 HIS D C 1
ATOM 6235 O O . HIS D 1 156 ? 42.959 63.392 31.953 1.00 19.58 155 HIS D O 1
ATOM 6242 N N . PHE D 1 157 ? 45.111 62.997 32.464 1.00 20.09 156 PHE D N 1
ATOM 6243 C CA . PHE D 1 157 ? 44.910 63.251 33.889 1.00 21.23 156 PHE D CA 1
ATOM 6244 C C . PHE D 1 157 ? 44.642 64.713 34.219 1.00 24.96 156 PHE D C 1
ATOM 6245 O O . PHE D 1 157 ? 44.297 65.041 35.353 1.00 25.50 156 PHE D O 1
ATOM 6253 N N . ALA D 1 158 ? 44.798 65.593 33.236 1.00 26.64 157 ALA D N 1
ATOM 6254 C CA . ALA D 1 158 ? 44.545 67.009 33.468 1.00 28.21 157 ALA D CA 1
ATOM 6255 C C . ALA D 1 158 ? 43.039 67.209 33.550 1.00 28.89 157 ALA D C 1
ATOM 6256 O O . ALA D 1 158 ? 42.559 68.203 34.092 1.00 30.73 157 ALA D O 1
ATOM 6258 N N . ALA D 1 159 ? 42.294 66.240 33.029 1.00 28.35 158 ALA D N 1
ATOM 6259 C CA . ALA D 1 159 ? 40.838 66.306 33.036 1.00 27.13 158 ALA D CA 1
ATOM 6260 C C . ALA D 1 159 ? 40.197 65.251 33.936 1.00 26.21 158 ALA D C 1
ATOM 6261 O O . ALA D 1 159 ? 39.135 65.478 34.515 1.00 25.72 158 ALA D O 1
ATOM 6263 N N . GLU D 1 160 ? 40.851 64.100 34.049 1.00 23.78 159 GLU D N 1
ATOM 6264 C CA . GLU D 1 160 ? 40.343 62.993 34.849 1.00 22.42 159 GLU D CA 1
ATOM 6265 C C . GLU D 1 160 ? 41.339 62.587 35.922 1.00 20.83 159 GLU D C 1
ATOM 6266 O O . GLU D 1 160 ? 42.546 62.779 35.758 1.00 22.00 159 GLU D O 1
ATOM 6272 N N . ASP D 1 161 ? 40.829 62.018 37.011 1.00 19.34 160 ASP D N 1
ATOM 6273 C CA . ASP D 1 161 ? 41.676 61.565 38.110 1.00 18.53 160 ASP D CA 1
ATOM 6274 C C . ASP D 1 161 ? 42.149 60.140 37.886 1.00 17.20 160 ASP D C 1
ATOM 6275 O O . ASP D 1 161 ? 43.136 59.713 38.475 1.00 15.27 160 ASP D O 1
ATOM 6280 N N . TYR D 1 162 ? 41.431 59.406 37.045 1.00 15.22 161 TYR D N 1
ATOM 6281 C CA . TYR D 1 162 ? 41.786 58.020 36.750 1.00 15.41 161 TYR D CA 1
ATOM 6282 C C . TYR D 1 162 ? 41.659 57.735 35.256 1.00 14.77 161 TYR D C 1
ATOM 6283 O O . TYR D 1 162 ? 41.104 58.537 34.506 1.00 15.92 161 TYR D O 1
ATOM 6292 N N . LEU D 1 163 ? 42.177 56.593 34.821 1.00 13.30 162 LEU D N 1
ATOM 6293 C CA . LEU D 1 163 ? 42.133 56.244 33.403 1.00 13.88 162 LEU D CA 1
ATOM 6294 C C . LEU D 1 163 ? 40.726 56.007 32.861 1.00 13.87 162 LEU D C 1
ATOM 6295 O O . LEU D 1 163 ? 40.349 56.564 31.831 1.00 13.94 162 LEU D O 1
ATOM 6300 N N . VAL D 1 164 ? 39.951 55.187 33.559 1.00 12.75 163 VAL D N 1
ATOM 6301 C CA . VAL D 1 164 ? 38.610 54.847 33.108 1.00 14.22 163 VAL D CA 1
ATOM 6302 C C . VAL D 1 164 ? 37.519 55.054 34.152 1.00 14.74 163 VAL D C 1
ATOM 6303 O O . VAL D 1 164 ? 37.703 54.735 35.324 1.00 14.43 163 VAL D O 1
ATOM 6307 N N . GLY D 1 165 ? 36.384 55.587 33.705 1.00 15.66 164 GLY D N 1
ATOM 6308 C CA . GLY D 1 165 ? 35.244 55.794 34.581 1.00 18.97 164 GLY D CA 1
ATOM 6309 C C . GLY D 1 165 ? 35.387 56.722 35.770 1.00 19.41 164 GLY D C 1
ATOM 6310 O O . GLY D 1 165 ? 34.502 56.758 36.621 1.00 21.58 164 GLY D O 1
ATOM 6311 N N . GLY D 1 166 ? 36.482 57.471 35.835 1.00 20.10 165 GLY D N 1
ATOM 6312 C CA . GLY D 1 166 ? 36.679 58.392 36.938 1.00 20.57 165 GLY D CA 1
ATOM 6313 C C . GLY D 1 166 ? 36.808 57.707 38.285 1.00 20.35 165 GLY D C 1
ATOM 6314 O O . GLY D 1 166 ? 36.462 58.276 39.316 1.00 21.52 165 GLY D O 1
ATOM 6315 N N . ARG D 1 167 ? 37.303 56.477 38.276 1.00 17.52 166 ARG D N 1
ATOM 6316 C CA . ARG D 1 167 ? 37.487 55.728 39.507 1.00 14.81 166 ARG D CA 1
ATOM 6317 C C . ARG D 1 167 ? 38.695 54.818 39.317 1.00 13.68 166 ARG D C 1
ATOM 6318 O O . ARG D 1 167 ? 39.081 54.518 38.186 1.00 12.86 166 ARG D O 1
ATOM 6326 N N . PHE D 1 168 ? 39.295 54.393 40.423 1.00 12.53 167 PHE D N 1
ATOM 6327 C CA . PHE D 1 168 ? 40.455 53.514 40.368 1.00 10.94 167 PHE D CA 1
ATOM 632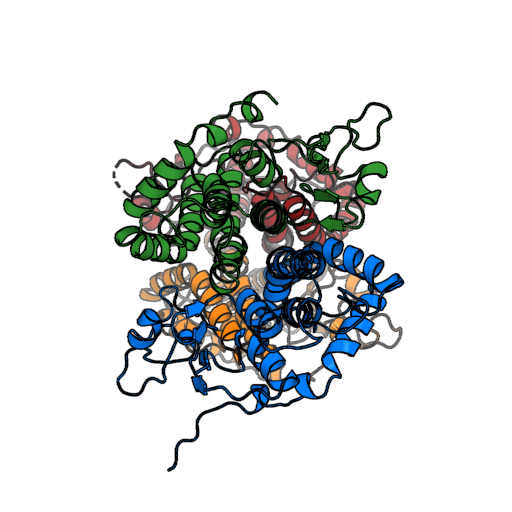8 C C . PHE D 1 168 ? 39.984 52.145 39.888 1.00 10.37 167 PHE D C 1
ATOM 6329 O O . PHE D 1 168 ? 38.994 51.614 40.387 1.00 10.19 167 PHE D O 1
ATOM 6337 N N . THR D 1 169 ? 40.682 51.591 38.903 1.00 11.26 168 THR D N 1
ATOM 6338 C CA . THR D 1 169 ? 40.331 50.281 38.363 1.00 9.68 168 THR D CA 1
ATOM 6339 C C . THR D 1 169 ? 41.604 49.505 38.065 1.00 9.48 168 THR D C 1
ATOM 6340 O O . THR D 1 169 ? 42.713 50.021 38.219 1.00 10.42 168 THR D O 1
ATOM 6344 N N . VAL D 1 170 ? 41.443 48.263 37.628 1.00 8.86 169 VAL D N 1
ATOM 6345 C CA . VAL D 1 170 ? 42.593 47.443 37.299 1.00 8.91 169 VAL D CA 1
ATOM 6346 C C . VAL D 1 170 ? 43.397 48.120 36.182 1.00 8.76 169 VAL D C 1
ATOM 6347 O O . VAL D 1 170 ? 44.565 47.814 35.968 1.00 9.88 169 VAL D O 1
ATOM 6351 N N . ALA D 1 171 ? 42.776 49.056 35.471 1.00 10.28 170 ALA D N 1
ATOM 6352 C CA . ALA D 1 171 ? 43.488 49.751 34.407 1.00 8.86 170 ALA D CA 1
ATOM 6353 C C . ALA D 1 171 ? 44.596 50.610 35.021 1.00 8.68 170 ALA D C 1
ATOM 6354 O O . ALA D 1 171 ? 45.737 50.594 34.564 1.00 9.38 170 ALA D O 1
ATOM 6356 N N . ASP D 1 172 ? 44.255 51.355 36.064 1.00 9.24 171 ASP D N 1
ATOM 6357 C CA . ASP D 1 172 ? 45.240 52.204 36.726 1.00 8.09 171 ASP D CA 1
ATOM 6358 C C . ASP D 1 172 ? 46.310 51.329 37.376 1.00 7.96 171 ASP D C 1
ATOM 6359 O O . ASP D 1 172 ? 47.500 51.645 37.342 1.00 10.95 171 ASP D O 1
ATOM 6364 N N . LEU D 1 173 ? 45.877 50.227 37.975 1.00 7.42 172 LEU D N 1
ATOM 6365 C CA . LEU D 1 173 ? 46.803 49.317 38.636 1.00 7.08 172 LEU D CA 1
ATOM 6366 C C . LEU D 1 173 ? 47.841 48.802 37.645 1.00 8.16 172 LEU D C 1
ATOM 6367 O O . LEU D 1 173 ? 49.041 48.812 37.927 1.00 7.86 172 LEU D O 1
ATOM 6372 N N . ASN D 1 174 ? 47.375 48.359 36.482 1.00 5.84 173 ASN D N 1
ATOM 6373 C CA . ASN D 1 174 ? 48.269 47.841 35.457 1.00 5.81 173 ASN D CA 1
ATOM 6374 C C . ASN D 1 174 ? 49.272 48.889 34.991 1.00 6.71 173 ASN D C 1
ATOM 6375 O O . ASN D 1 174 ? 50.469 48.634 34.964 1.00 8.14 173 ASN D O 1
ATOM 6380 N N . LEU D 1 175 ? 48.787 50.071 34.626 1.00 6.74 174 LEU D N 1
ATOM 6381 C CA . LEU D 1 175 ? 49.693 51.125 34.171 1.00 7.06 174 LEU D CA 1
ATOM 6382 C C . LEU D 1 175 ? 50.630 51.549 35.299 1.00 7.12 174 LEU D C 1
ATOM 6383 O O . LEU D 1 175 ? 51.839 51.703 35.100 1.00 9.94 174 LEU D O 1
ATOM 6388 N N . ALA D 1 176 ? 50.067 51.742 36.487 1.00 8.17 175 ALA D N 1
ATOM 6389 C CA . ALA D 1 176 ? 50.866 52.158 37.629 1.00 9.02 175 ALA D CA 1
ATOM 6390 C C . ALA D 1 176 ? 52.060 51.232 37.866 1.00 8.82 175 ALA D C 1
ATOM 6391 O O . ALA D 1 176 ? 53.146 51.695 38.184 1.00 9.94 175 ALA D O 1
ATOM 6393 N N . GLU D 1 177 ? 51.869 49.925 37.705 1.00 9.27 176 GLU D N 1
ATOM 6394 C CA . GLU D 1 177 ? 52.962 48.993 37.924 1.00 8.83 176 GLU D CA 1
ATOM 6395 C C . GLU D 1 177 ? 54.013 49.016 36.819 1.00 9.24 176 GLU D C 1
ATOM 6396 O O . GLU D 1 177 ? 55.201 48.856 37.088 1.00 9.80 176 GLU D O 1
ATOM 6402 N N . THR D 1 178 ? 53.592 49.231 35.578 1.00 9.00 177 THR D N 1
ATOM 6403 C CA . THR D 1 178 ? 54.564 49.270 34.497 1.00 9.07 177 THR D CA 1
ATOM 6404 C C . THR D 1 178 ? 55.457 50.498 34.676 1.00 9.51 177 THR D C 1
ATOM 6405 O O . THR D 1 178 ? 56.638 50.480 34.327 1.00 12.44 177 THR D O 1
ATOM 6409 N N . LEU D 1 179 ? 54.895 51.554 35.252 1.00 9.91 178 LEU D N 1
ATOM 6410 C CA . LEU D 1 179 ? 55.644 52.786 35.467 1.00 9.84 178 LEU D CA 1
ATOM 6411 C C . LEU D 1 179 ? 56.564 52.707 36.685 1.00 11.25 178 LEU D C 1
ATOM 6412 O O . LEU D 1 179 ? 57.607 53.368 36.728 1.00 10.80 178 LEU D O 1
ATOM 6417 N N . ARG D 1 180 ? 56.188 51.897 37.675 1.00 10.75 179 ARG D N 1
ATOM 6418 C CA . ARG D 1 180 ? 57.009 51.759 38.877 1.00 10.95 179 ARG D CA 1
ATOM 6419 C C . ARG D 1 180 ? 58.450 51.374 38.553 1.00 11.95 179 ARG D C 1
ATOM 6420 O O . ARG D 1 180 ? 59.357 51.684 39.324 1.00 13.27 179 ARG D O 1
ATOM 6428 N N . TYR D 1 181 ? 58.665 50.707 37.421 1.00 11.68 180 TYR D N 1
ATOM 6429 C CA . TYR D 1 181 ? 60.013 50.309 37.016 1.00 13.25 180 TYR D CA 1
ATOM 6430 C C . TYR D 1 181 ? 60.960 51.507 36.934 1.00 14.06 180 TYR D C 1
ATOM 6431 O O . TYR D 1 181 ? 62.128 51.407 37.306 1.00 15.80 180 TYR D O 1
ATOM 6440 N N . GLY D 1 182 ? 60.466 52.636 36.439 1.00 14.26 181 GLY D N 1
ATOM 6441 C CA . GLY D 1 182 ? 61.327 53.800 36.312 1.00 16.40 181 GLY D CA 1
ATOM 6442 C C . GLY D 1 182 ? 61.164 54.839 37.403 1.00 17.94 181 GLY D C 1
ATOM 6443 O O . GLY D 1 182 ? 61.765 55.915 37.342 1.00 16.31 181 GLY D O 1
ATOM 6444 N N . GLN D 1 183 ? 60.368 54.513 38.414 1.00 18.71 182 GLN D N 1
ATOM 6445 C CA . GLN D 1 183 ? 60.105 55.435 39.513 1.00 20.98 182 GLN D CA 1
ATOM 6446 C C . GLN D 1 183 ? 61.343 55.834 40.320 1.00 22.97 182 GLN D C 1
ATOM 6447 O O . GLN D 1 183 ? 61.379 56.916 40.913 1.00 22.98 182 GLN D O 1
ATOM 6453 N N . ALA D 1 184 ? 62.360 54.978 40.340 1.00 23.77 183 ALA D N 1
ATOM 6454 C CA . ALA D 1 184 ? 63.579 55.284 41.092 1.00 25.81 183 ALA D CA 1
ATOM 6455 C C . ALA D 1 184 ? 64.355 56.460 40.496 1.00 26.45 183 ALA D C 1
ATOM 6456 O O . ALA D 1 184 ? 65.248 57.008 41.142 1.00 27.42 183 ALA D O 1
ATOM 6458 N N . HIS D 1 185 ? 64.030 56.835 39.261 1.00 25.02 184 HIS D N 1
ATOM 6459 C CA . HIS D 1 185 ? 64.680 57.980 38.620 1.00 24.49 184 HIS D CA 1
ATOM 6460 C C . HIS D 1 185 ? 63.973 59.218 39.180 1.00 25.01 184 HIS D C 1
ATOM 6461 O O . HIS D 1 185 ? 62.811 59.482 38.867 1.00 24.60 184 HIS D O 1
ATOM 6468 N N . PRO D 1 186 ? 64.672 59.989 40.025 1.00 26.90 185 PRO D N 1
ATOM 6469 C CA . PRO D 1 186 ? 64.159 61.204 40.667 1.00 27.50 185 PRO D CA 1
ATOM 6470 C C . PRO D 1 186 ? 63.373 62.182 39.793 1.00 26.65 185 PRO D C 1
ATOM 6471 O O . PRO D 1 186 ? 62.264 62.580 40.146 1.00 27.98 185 PRO D O 1
ATOM 6475 N N . ALA D 1 187 ? 63.940 62.559 38.653 1.00 26.37 186 ALA D N 1
ATOM 6476 C CA . ALA D 1 187 ? 63.300 63.534 37.769 1.00 25.45 186 ALA D CA 1
ATOM 6477 C C . ALA D 1 187 ? 62.255 63.000 36.794 1.00 24.56 186 ALA D C 1
ATOM 6478 O O . ALA D 1 187 ? 61.632 63.774 36.070 1.00 24.34 186 ALA D O 1
ATOM 6480 N N . LEU D 1 188 ? 62.048 61.691 36.777 1.00 22.78 187 LEU D N 1
ATOM 6481 C CA . LEU D 1 188 ? 61.091 61.099 35.850 1.00 20.42 187 LEU D CA 1
ATOM 6482 C C . LEU D 1 188 ? 59.778 61.860 35.666 1.00 18.36 187 LEU D C 1
ATOM 6483 O O . LEU D 1 188 ? 59.392 62.177 34.538 1.00 17.84 187 LEU D O 1
ATOM 6488 N N . LEU D 1 189 ? 59.090 62.160 36.763 1.00 15.58 188 LEU D N 1
ATOM 6489 C CA . LEU D 1 189 ? 57.802 62.839 36.669 1.00 14.42 188 LEU D CA 1
ATOM 6490 C C . LEU D 1 189 ? 57.777 64.333 36.985 1.00 15.23 188 LEU D C 1
ATOM 6491 O O . LEU D 1 189 ? 56.703 64.918 37.120 1.00 16.03 188 LEU D O 1
ATOM 6496 N N . GLU D 1 190 ? 58.941 64.954 37.113 1.00 17.31 189 GLU D N 1
ATOM 6497 C CA . GLU D 1 190 ? 58.974 66.384 37.397 1.00 19.25 189 GLU D CA 1
ATOM 6498 C C . GLU D 1 190 ? 58.200 67.175 36.343 1.00 18.02 189 GLU D C 1
ATOM 6499 O O . GLU D 1 190 ? 57.449 68.091 36.673 1.00 16.65 189 GLU D O 1
ATOM 6505 N N . PRO D 1 191 ? 58.371 66.829 35.056 1.00 17.18 190 PRO D N 1
ATOM 6506 C CA . PRO D 1 191 ? 57.646 67.563 34.013 1.00 16.17 190 PRO D CA 1
ATOM 6507 C C . PRO D 1 191 ? 56.157 67.208 33.935 1.00 15.31 190 PRO D C 1
ATOM 6508 O O . PRO D 1 191 ? 55.398 67.865 33.223 1.00 14.21 190 PRO D O 1
ATOM 6512 N N . PHE D 1 192 ? 55.735 66.186 34.679 1.00 15.29 191 PHE D N 1
ATOM 6513 C CA . PHE D 1 192 ? 54.347 65.731 34.618 1.00 14.83 191 PHE D CA 1
ATOM 6514 C C . PHE D 1 192 ? 53.623 65.653 35.965 1.00 15.50 191 PHE D C 1
ATOM 6515 O O . PHE D 1 192 ? 53.361 64.568 36.481 1.00 13.14 191 PHE D O 1
ATOM 6523 N N . PRO D 1 193 ? 53.264 66.812 36.537 1.00 16.32 192 PRO D N 1
ATOM 6524 C CA . PRO D 1 193 ? 52.568 66.892 37.825 1.00 16.65 192 PRO D CA 1
ATOM 6525 C C . PRO D 1 193 ? 51.268 66.101 37.890 1.00 16.62 192 PRO D C 1
ATOM 6526 O O . PRO D 1 193 ? 50.928 65.541 38.939 1.00 16.45 192 PRO D O 1
ATOM 6530 N N . ALA D 1 194 ? 50.523 66.087 36.785 1.00 15.76 193 ALA D N 1
ATOM 6531 C CA . ALA D 1 194 ? 49.255 65.367 36.744 1.00 15.95 193 ALA D CA 1
ATOM 6532 C C . ALA D 1 194 ? 49.499 63.864 36.842 1.00 14.15 193 ALA D C 1
ATOM 6533 O O . ALA D 1 194 ? 48.742 63.149 37.495 1.00 14.22 193 ALA D O 1
ATOM 6535 N N . VAL D 1 195 ? 50.558 63.389 36.197 1.00 14.33 194 VAL D N 1
ATOM 6536 C CA . VAL D 1 195 ? 50.876 61.966 36.246 1.00 11.53 194 VAL D CA 1
ATOM 6537 C C . VAL D 1 195 ? 51.364 61.613 37.646 1.00 12.06 194 VAL D C 1
ATOM 6538 O O . VAL D 1 195 ? 51.013 60.569 38.191 1.00 11.80 194 VAL D O 1
ATOM 6542 N N . ALA D 1 196 ? 52.166 62.494 38.232 1.00 12.17 195 ALA D N 1
ATOM 6543 C CA . ALA D 1 196 ? 52.677 62.248 39.573 1.00 11.09 195 ALA D CA 1
ATOM 6544 C C . ALA D 1 196 ? 51.537 62.211 40.583 1.00 12.58 195 ALA D C 1
ATOM 6545 O O . ALA D 1 196 ? 51.535 61.384 41.497 1.00 14.38 195 ALA D O 1
ATOM 6547 N N . ALA D 1 197 ? 50.562 63.101 40.420 1.00 12.63 196 ALA D N 1
ATOM 6548 C CA . ALA D 1 197 ? 49.423 63.156 41.336 1.00 13.96 196 ALA D CA 1
ATOM 6549 C C . ALA D 1 197 ? 48.601 61.876 41.243 1.00 15.06 196 ALA D C 1
ATOM 6550 O O . ALA D 1 197 ? 48.161 61.333 42.254 1.00 13.48 196 ALA D O 1
ATOM 6552 N N . TRP D 1 198 ? 48.396 61.407 40.018 1.00 13.71 197 TRP D N 1
ATOM 6553 C CA . TRP D 1 198 ? 47.638 60.183 39.782 1.00 13.12 197 TRP D CA 1
ATOM 6554 C C . TRP D 1 198 ? 48.387 58.994 40.366 1.00 11.76 197 TRP D C 1
ATOM 6555 O O . TRP D 1 198 ? 47.800 58.146 41.037 1.00 12.87 197 TRP D O 1
ATOM 6566 N N . LEU D 1 199 ? 49.688 58.925 40.107 1.00 11.61 198 LEU D N 1
ATOM 6567 C CA . LEU D 1 199 ? 50.470 57.814 40.613 1.00 12.38 198 LEU D CA 1
ATOM 6568 C C . LEU D 1 199 ? 50.407 57.780 42.133 1.00 13.95 198 LEU D C 1
ATOM 6569 O O . LEU D 1 199 ? 50.324 56.712 42.727 1.00 12.75 198 LEU D O 1
ATOM 6574 N N . ASP D 1 200 ? 50.445 58.954 42.758 1.00 14.35 199 ASP D N 1
ATOM 6575 C CA . ASP D 1 200 ? 50.375 59.028 44.214 1.00 17.44 199 ASP D CA 1
ATOM 6576 C C . ASP D 1 200 ? 49.017 58.564 44.723 1.00 17.54 199 ASP D C 1
ATOM 6577 O O . ASP D 1 200 ? 48.913 58.010 45.819 1.00 17.59 199 ASP D O 1
ATOM 6582 N N . ARG D 1 201 ? 47.972 58.814 43.942 1.00 16.74 200 ARG D N 1
ATOM 6583 C CA . ARG D 1 201 ? 46.637 58.395 44.342 1.00 18.08 200 ARG D CA 1
ATOM 6584 C C . ARG D 1 201 ? 46.557 56.875 44.342 1.00 17.11 200 ARG D C 1
ATOM 6585 O O . ARG D 1 201 ? 45.874 56.286 45.174 1.00 17.21 200 ARG D O 1
ATOM 6593 N N . CYS D 1 202 ? 47.269 56.245 43.412 1.00 15.97 201 CYS D N 1
ATOM 6594 C CA . CYS D 1 202 ? 47.277 54.793 43.307 1.00 14.03 201 CYS D CA 1
ATOM 6595 C C . CYS D 1 202 ? 48.141 54.135 44.370 1.00 13.20 201 CYS D C 1
ATOM 6596 O O . CYS D 1 202 ? 47.749 53.140 44.975 1.00 14.88 201 CYS D O 1
ATOM 6599 N N . GLN D 1 203 ? 49.319 54.694 44.601 1.00 13.05 202 GLN D N 1
ATOM 6600 C CA . GLN D 1 203 ? 50.229 54.113 45.572 1.00 13.65 202 GLN D CA 1
ATOM 6601 C C . GLN D 1 203 ? 49.941 54.493 47.023 1.00 14.66 202 GLN D C 1
ATOM 6602 O O . GLN D 1 203 ? 50.614 54.016 47.933 1.00 14.76 202 GLN D O 1
ATOM 6608 N N . SER D 1 204 ? 48.951 55.353 47.244 1.00 14.96 203 SER D N 1
ATOM 6609 C CA . SER D 1 204 ? 48.603 55.723 48.610 1.00 16.43 203 SER D CA 1
ATOM 6610 C C . SER D 1 204 ? 47.536 54.758 49.122 1.00 15.28 203 SER D C 1
ATOM 6611 O O . SER D 1 204 ? 47.193 54.761 50.306 1.00 14.90 203 SER D O 1
ATOM 6614 N N . ARG D 1 205 ? 47.024 53.914 48.229 1.00 13.01 204 ARG D N 1
ATOM 6615 C CA . ARG D 1 205 ? 45.996 52.948 48.603 1.00 12.65 204 ARG D CA 1
ATOM 6616 C C . ARG D 1 205 ? 46.532 51.878 49.544 1.00 10.94 204 ARG D C 1
ATOM 6617 O O . ARG D 1 205 ? 47.617 51.340 49.344 1.00 12.32 204 ARG D O 1
ATOM 6625 N N . PRO D 1 206 ? 45.762 51.549 50.588 1.00 12.74 205 PRO D N 1
ATOM 6626 C CA . PRO D 1 206 ? 46.176 50.533 51.556 1.00 12.81 205 PRO D CA 1
ATOM 6627 C C . PRO D 1 206 ? 46.694 49.239 50.923 1.00 12.05 205 PRO D C 1
ATOM 6628 O O . PRO D 1 206 ? 47.711 48.704 51.355 1.00 11.81 205 PRO D O 1
ATOM 6632 N N . ALA D 1 207 ? 46.001 48.747 49.899 1.00 11.54 206 ALA D N 1
ATOM 6633 C CA . ALA D 1 207 ? 46.397 47.493 49.254 1.00 11.55 206 ALA D CA 1
ATOM 6634 C C . ALA D 1 207 ? 47.766 47.562 48.594 1.00 10.06 206 ALA D C 1
ATOM 6635 O O . ALA D 1 207 ? 48.502 46.572 48.570 1.00 12.10 206 ALA D O 1
ATOM 6637 N N . PHE D 1 208 ? 48.110 48.723 48.052 1.00 10.43 207 PHE D N 1
ATOM 6638 C CA . PHE D 1 208 ? 49.410 48.870 47.413 1.00 10.45 207 PHE D CA 1
ATOM 6639 C C . PHE D 1 208 ? 50.464 48.822 48.508 1.00 11.26 207 PHE D C 1
ATOM 6640 O O . PHE D 1 208 ? 51.480 48.141 48.391 1.00 11.99 207 PHE D O 1
ATOM 6648 N N . ARG D 1 209 ? 50.209 49.562 49.579 1.00 12.41 208 ARG D N 1
ATOM 6649 C CA . ARG D 1 209 ? 51.140 49.595 50.688 1.00 12.13 208 ARG D CA 1
ATOM 6650 C C . ARG D 1 209 ? 51.328 48.204 51.271 1.00 10.92 208 ARG D C 1
ATOM 6651 O O . ARG D 1 209 ? 52.445 47.814 51.591 1.00 11.60 208 ARG D O 1
ATOM 6659 N N . LEU D 1 210 ? 50.237 47.451 51.386 1.00 12.36 209 LEU D N 1
ATOM 6660 C CA . LEU D 1 210 ? 50.296 46.087 51.908 1.00 10.70 209 LEU D CA 1
ATOM 6661 C C . LEU D 1 210 ? 51.144 45.204 50.985 1.00 11.22 209 LEU D C 1
ATOM 6662 O O . LEU D 1 210 ? 51.967 44.410 51.449 1.00 11.46 209 LEU D O 1
ATOM 6683 N N . GLU D 1 213 ? 54.786 46.011 51.388 1.00 14.56 212 GLU D N 1
ATOM 6684 C CA . GLU D 1 213 ? 55.307 45.580 52.680 1.00 16.19 212 GLU D CA 1
ATOM 6685 C C . GLU D 1 213 ? 55.614 44.092 52.581 1.00 15.48 212 GLU D C 1
ATOM 6686 O O . GLU D 1 213 ? 56.601 43.613 53.134 1.00 15.60 212 GLU D O 1
ATOM 6692 N N . ARG D 1 214 ? 54.764 43.357 51.871 1.00 14.84 213 ARG D N 1
ATOM 6693 C CA . ARG D 1 214 ? 54.985 41.926 51.701 1.00 13.37 213 ARG D CA 1
ATOM 6694 C C . ARG D 1 214 ? 56.180 41.703 50.779 1.00 13.96 213 ARG D C 1
ATOM 6695 O O . ARG D 1 214 ? 56.902 40.725 50.914 1.00 11.93 213 ARG D O 1
ATOM 6703 N N . ARG D 1 215 ? 56.377 42.626 49.842 1.00 13.21 214 ARG D N 1
ATOM 6704 C CA . ARG D 1 215 ? 57.489 42.557 48.902 1.00 13.76 214 ARG D CA 1
ATOM 6705 C C . ARG D 1 215 ? 58.807 42.799 49.648 1.00 15.52 214 ARG D C 1
ATOM 6706 O O . ARG D 1 215 ? 59.816 42.152 49.373 1.00 13.31 214 ARG D O 1
ATOM 6714 N N . ALA D 1 216 ? 58.785 43.723 50.604 1.00 17.11 215 ALA D N 1
ATOM 6715 C CA . ALA D 1 216 ? 59.981 44.046 51.382 1.00 20.23 215 ALA D CA 1
ATOM 6716 C C . ALA D 1 216 ? 60.404 42.881 52.273 1.00 20.96 215 ALA D C 1
ATOM 6717 O O . ALA D 1 216 ? 61.596 42.601 52.417 1.00 21.47 215 ALA D O 1
ATOM 6719 N N . ALA D 1 217 ? 59.421 42.210 52.862 1.00 21.85 216 ALA D N 1
ATOM 6720 C CA . ALA D 1 217 ? 59.663 41.076 53.756 1.00 22.42 216 ALA D CA 1
ATOM 6721 C C . ALA D 1 217 ? 60.166 39.847 53.011 1.00 24.20 216 ALA D C 1
ATOM 6722 O O . ALA D 1 217 ? 60.724 38.925 53.611 1.00 23.90 216 ALA D O 1
ATOM 6724 N N . GLU D 1 218 ? 59.963 39.836 51.701 1.00 24.52 217 GLU D N 1
ATOM 6725 C CA . GLU D 1 218 ? 60.375 38.710 50.879 1.00 25.77 217 GLU D CA 1
ATOM 6726 C C . GLU D 1 218 ? 61.888 38.635 50.710 1.00 26.04 217 GLU D C 1
ATOM 6727 O O . GLU D 1 218 ? 62.451 37.564 51.024 1.00 28.26 217 GLU D O 1
#

InterPro domains:
  IPR004045 Glutathione S-transferase, N-terminal [PF02798] (3-85)
  IPR004045 Glutathione S-transferase, N-terminal [PS50404] (1-91)
  IPR004046 Glutathione S-transferase, C-terminal [PF00043] (122-205)
  IPR010987 Glutathione S-transferase, C-terminal-like [PS50405] (95-219)
  IPR036249 Thioredoxin-like superfamily [SSF52833] (1-89)
  IPR036282 Glutathione S-transferase, C-terminal domain superfamily [SSF47616] (90-212)
  IPR040079 Glutathione transferase family [SFLDS00019] (3-204)

Organism: Cereibacter sphaeroides (strain ATCC 17023 / DSM 158 / JCM 6121 / CCUG 31486 / LMG 2827 / NBRC 12203 / NCIMB 8253 / ATH 2.4.1.) (NCBI:txid272943)

Nearest PDB structures (foldseek):
  3lsz-assembly1_C  TM=1.003E+00  e=2.124E-35  Cereibacter sphaeroides 2.4.1
  3lsz-assembly1_D  TM=9.839E-01  e=2.367E-30  Cereibacter sphaeroides 2.4.1
  4nhw-assembly1_B  TM=9.572E-01  e=1.110E-21  Sinorhizobium meliloti 2011
  4nhw-assembly2_D  TM=9.533E-01  e=3.993E-21  Sinorhizobium meliloti 2011
  6nv6-assembly2_B  TM=7.974E-01  e=6.095E-10  Xanthomonas citri pv. citri str. 306

Foldseek 3Di:
DKEKEEDCQFLSVLQQLLCLVLVDDHHYHYEDACVVWPDQDDPPTRHYLVHPVVCVLPVVSGDIWMDDDPDIGDDSLVVSQVCCCVRVVVLYDPDPVLSVLVVLLVCLVPQQQPLLLQQLVLVVVPAPPDPVRVVSNVVSLVSCVVVLVVVLVVLVPALDSPDNDNHSSLSNNLVSNVSNVPPPCSCVVRPSVVVSSVVVCVDPSNVVVCNVPDDDDDDD/DEKEEACPFLSVLVQLQVLVAPDDYHYHYAAAQVLWDDQCDPPTRHYLVHPVVCVQVVVSDDIWDDDDVDIGDDSLVVSQVCCCPPNVPLYDPDPVLSVLCVLLVCLVPQQQPLLLLLLCCVVVVVCVDVVSVVSNVVSLVSCVVVLVVVLVVLVPALDSPDNDNHSSLSSNLVSNVSNVVDVVSCVVRPSVVNSSCVVCVDPSNVVCSSVVDDDTD/DKEKEEACPFLSVLQQLLCLVVVDDHHYHYEAAQVVWDPCDDPPTDHYLVDPVVCVLPVVSDDIWMDDVPDIGDDSLVSSQVVQVVVPDPQYDPDVVLSVLVVLLVCLVPQQQPLLLQLLVLPVPVHLPDPVSVVSNVVSLVSCVVVLVVVLVVLVPALASPDNDNHSSLSSNLVSNVSNVVVPCSCVVRPSVVSSNCVVCVDPSNVVPSNVVD/DEKEAACPFLSVLQQLLCLVLVPDYHYHHADACVVWPHCVVTHHYLVDPVVCVQVVVSDDIWDDDDPDIGDDSLVVSQVCCCVRVVPQHDPDVVLSVLVVLLVCLVPQQQVLLLQLLVLCPDPCCVPPVNVVSNVVSLVSNPVVLVVVLVVLVPALDSPPNDNHSSLSSNLVSNVSNVVPVCSCVVRPSVVNSSCVVCVDPSNVVCSNVVD

B-factor: mean 17.14, std 7.4, range [4.23, 41.51]

Radius of gyration: 30.92 Å; Cα contacts (8 Å, |Δi|>4): 1437; chains: 4; bounding box: 88×58×68 Å

Secondary structure (DSSP, 8-state):
--EEES-SSSTTHHHHHHHHHHT---EEE--B-GGGSS-TTSTTPPSBTT-HHHHTT-TT--S-EEEETTEEEESHHHHHHHHHHHH-GGGS-SSHHHHH--HHHHHIIIIIHHHHHHHHHHHHTTSSSSHHHHHHHHHHHHHTHHHHHHHHHHTTT-SSSSTTS--HHHHHHHHHHHTTTTSTTTTTT-HHHHHHHHHHHTSHHHH--HHHH-------/-EEES-SSSTTHHHHHHHHHTT---EEE--B-GGGSSSTTSTTS-SBTT-HHHHTT-TT--S-EEEETTEEEESHHHHHHHHHHHH-GGGS-SSHHHHH--HHHHHIIIIIHHHHHHHHHHHHHTGGGSHHHHHHHHHHHHHHHHHHHHHHHHHHH-SSSSTTS--HHHHHHHHHHHTTTT-GGGGTT-HHHHHHHHHHHTSHHHH--HHHHSPP--/--EEES-SSSTTHHHHHHHHHHT---EEE--B-GGGSSSTTSTTSPPBTT-HHHHTT-TT--S-EEEETTEEEE-HHHHHHHHHHHHTSTTS-SSHHHHH--HHHHHIIIIIHHHHHHHHHHHHSS-SSSHHHHHHHHHHHHHHHHHHHHHHHHHTT-SSSSTTS--HHHHHHHHHHHTTTTSGGGGTT-HHHHHHHHHHHTSHHHH--HHHH-/-EEES-SSSTTHHHHHHHHHHT---EEE--B-GGGSS----PPSBTT-HHHHTT-TT--S-EEE-SS-EEE-HHHHHHHHHHHH-GGGS-SSHHHHH--HHHHHIIIIIHHHHHHHHHHHTSTTTTSHHHHHHHHHHHHTTHHHHHHHHHHHTT-SSSSTTS--HHHHHHHHHHHTTTTSTTTTTT-HHHHHHHHHHHTSHHHH--HHHH-

Sequence (862 aa):
SLKIYGVYRSRASRPLWLLAELDLPFEHVPVIQANRVAHPHGPEAPLNTASAAYLAVNPLGQIPCLEEEGLILTESLAITLHIARTQGGQLGPRSEPEDALVSWSLFAATAVEPPALEIQLIQRSGGGTSPEGQAAIAIAAERLRRPLARLERHFAAEDYLVGGRFTVADLNLAETLRYGQAHPALLEPFPAVAAWLDRCQSRPAFRLERRAAEGHHHHHLKIYGVYRSRASRPLWLLAELDLPFEHVPVIQANRVAHPHGPEAPLNTASAAYLAVNPLGQIPCLEEEGLILTESLAITLHIARTQGGQLGPRSEPEDALVSWSLFAATAVEPPALEIQLIQRSGGGTSPEGQAAIAIAAERLRRPLARLERHFAAEDYLVGGRFTVADLNLAETLRYGQAHPALLEPFPAVAAWLDRCQSRPAFRLERRAAEGHHHSLKIYGVYRSRASRPLWLLAELDLPFEHVPVIQANRVAHPHGPEAPLNTASAAYLAVNPLGQIPCLEEEGLILTESLAITLHIARTQGGQLGPRSEPEDALVSWSLFAATAVEPPALEIQLIQRSGGGTSPEGQAAIAIAAERLRRPLARLERHFAAEDYLVGGRFTVADLNLAETLRYGQAHPALLEPFPAVAAWLDRCQSRPAFRLERRAAELKIYGVYRSRASRPLWLLAELDLPFEHVPVIQANRVAHPHEAPLNTASAAYLAVNPLGQIPCLEEEGLILTESLAITLHIARTQGGQLGPRSEPEDALVSWSLFAATAVEPPALEIQLIQRSGGGTSPEGQAAIAIAAERLRRPLARLERHFAAEDYLVGGRFTVADLNLAETLRYGQAHPALLEPFPAVAAWLDRCQSRPAFRLERRAAE